Protein AF-T1HRH1-F1 (afdb_monomer)

Structure (mmCIF, N/CA/C/O backbone):
data_AF-T1HRH1-F1
#
_entry.id   AF-T1HRH1-F1
#
loop_
_atom_site.group_PDB
_atom_site.id
_atom_site.type_symbol
_atom_site.label_atom_id
_atom_site.label_alt_id
_atom_site.label_comp_id
_atom_site.label_asym_id
_atom_site.label_entity_id
_atom_site.label_seq_id
_atom_site.pdbx_PDB_ins_code
_atom_site.Cartn_x
_atom_site.Cartn_y
_atom_site.Cartn_z
_atom_site.occupancy
_atom_site.B_iso_or_equiv
_atom_site.auth_seq_id
_atom_site.auth_comp_id
_atom_site.auth_asym_id
_atom_site.auth_atom_id
_atom_site.pdbx_PDB_model_num
ATOM 1 N N . MET A 1 1 ? -170.275 -53.425 79.803 1.00 48.69 1 MET A N 1
ATOM 2 C CA . MET A 1 1 ? -169.539 -54.431 80.616 1.00 48.69 1 MET A CA 1
ATOM 3 C C . MET A 1 1 ? -168.224 -54.904 79.979 1.00 48.69 1 MET A C 1
ATOM 5 O O . MET A 1 1 ? -167.275 -55.126 80.720 1.00 48.69 1 MET A O 1
ATOM 9 N N . GLN A 1 2 ? -168.136 -55.050 78.647 1.00 59.31 2 GLN A N 1
ATOM 10 C CA . GLN A 1 2 ? -166.996 -55.682 77.948 1.00 59.31 2 GLN A CA 1
ATOM 11 C C . GLN A 1 2 ? -165.601 -55.059 78.204 1.00 59.31 2 GLN A C 1
ATOM 13 O O . GLN A 1 2 ? -164.600 -55.770 78.143 1.00 59.31 2 GLN A O 1
ATOM 18 N N . GLU A 1 3 ? -165.496 -53.771 78.540 1.00 58.78 3 GLU A N 1
ATOM 19 C CA . GLU A 1 3 ? -164.193 -53.090 78.673 1.00 58.78 3 GLU A CA 1
ATOM 20 C C . GLU A 1 3 ? -163.366 -53.518 79.899 1.00 58.78 3 GLU A C 1
ATOM 22 O O . GLU A 1 3 ? -162.144 -53.621 79.803 1.00 58.78 3 GLU A O 1
ATOM 27 N N . ARG A 1 4 ? -163.995 -53.867 81.035 1.00 61.12 4 ARG A N 1
ATOM 28 C CA . ARG A 1 4 ? -163.252 -54.327 82.231 1.00 61.12 4 ARG A CA 1
ATOM 29 C C . ARG A 1 4 ? -162.549 -55.676 82.027 1.00 61.12 4 ARG A C 1
ATOM 31 O O . ARG A 1 4 ? -161.557 -55.939 82.706 1.00 61.12 4 ARG A O 1
ATOM 38 N N . VAL A 1 5 ? -163.030 -56.509 81.100 1.00 66.44 5 VAL A N 1
ATOM 39 C CA . VAL A 1 5 ? -162.347 -57.752 80.698 1.00 66.44 5 VAL A CA 1
ATOM 40 C C . VAL A 1 5 ? -161.164 -57.416 79.783 1.00 66.44 5 VAL A C 1
ATOM 42 O O . VAL A 1 5 ? -160.040 -57.816 80.087 1.00 66.44 5 VAL A O 1
ATOM 45 N N . LYS A 1 6 ? -161.381 -56.557 78.771 1.00 68.00 6 LYS A N 1
ATOM 46 C CA . LYS A 1 6 ? -160.319 -56.013 77.899 1.00 68.00 6 LYS A CA 1
ATOM 47 C C . LYS A 1 6 ? -159.141 -55.428 78.691 1.00 68.00 6 LYS A C 1
ATOM 49 O O . LYS A 1 6 ? -157.998 -55.725 78.361 1.00 68.00 6 LYS A O 1
ATOM 54 N N . CYS A 1 7 ? -159.377 -54.656 79.756 1.00 68.44 7 CYS A N 1
ATOM 55 C CA . CYS A 1 7 ? -158.289 -54.082 80.562 1.00 68.44 7 CYS A CA 1
ATOM 56 C C . CYS A 1 7 ? -157.413 -55.129 81.272 1.00 68.44 7 CYS A C 1
ATOM 58 O O . CYS A 1 7 ? -156.197 -54.953 81.331 1.00 68.44 7 CYS A O 1
ATOM 60 N N . LYS A 1 8 ? -157.984 -56.225 81.797 1.00 73.12 8 LYS A N 1
ATOM 61 C CA . LYS A 1 8 ? -157.181 -57.288 82.436 1.00 73.12 8 LYS A CA 1
ATOM 62 C C . LYS A 1 8 ? -156.355 -58.066 81.411 1.00 73.12 8 LYS A C 1
ATOM 64 O O . LYS A 1 8 ? -155.207 -58.408 81.681 1.00 73.12 8 LYS A O 1
ATOM 69 N N . GLU A 1 9 ? -156.918 -58.299 80.232 1.00 73.88 9 GLU A N 1
ATOM 70 C CA . GLU A 1 9 ? -156.265 -59.036 79.152 1.00 73.88 9 GLU A CA 1
ATOM 71 C C . GLU A 1 9 ? -155.149 -58.217 78.479 1.00 73.88 9 GLU A C 1
ATOM 73 O O . GLU A 1 9 ? -154.041 -58.720 78.289 1.00 73.88 9 GLU A O 1
ATOM 78 N N . LEU A 1 10 ? -155.382 -56.920 78.241 1.00 73.81 10 LEU A N 1
ATOM 79 C CA . LEU A 1 10 ? -154.352 -55.973 77.798 1.00 73.81 10 LEU A CA 1
ATOM 80 C C . LEU A 1 10 ? -153.246 -55.795 78.847 1.00 73.81 10 LEU A C 1
ATOM 82 O O . LEU A 1 10 ? -152.074 -55.775 78.486 1.00 73.81 10 LEU A O 1
ATOM 86 N N . SER A 1 11 ? -153.579 -55.736 80.143 1.00 76.12 11 SER A N 1
ATOM 87 C CA . SER A 1 11 ? -152.571 -55.664 81.214 1.00 76.12 11 SER A CA 1
ATOM 88 C C . SER A 1 11 ? -151.694 -56.922 81.278 1.00 76.12 11 SER A C 1
ATOM 90 O O . SER A 1 11 ? -150.499 -56.819 81.560 1.00 76.12 11 SER A O 1
ATOM 92 N N . LYS A 1 12 ? -152.248 -58.103 80.964 1.00 79.44 12 LYS A N 1
ATOM 93 C CA . LYS A 1 12 ? -151.465 -59.341 80.856 1.00 79.44 12 LYS A CA 1
ATOM 94 C C . LYS A 1 12 ? -150.541 -59.308 79.633 1.00 79.44 12 LYS A C 1
ATOM 96 O O . LYS A 1 12 ? -149.341 -59.494 79.805 1.00 79.44 12 LYS A O 1
ATOM 101 N N . LYS A 1 13 ? -151.059 -58.966 78.444 1.00 76.44 13 LYS A N 1
ATOM 102 C CA . LYS A 1 13 ? -150.250 -58.837 77.214 1.00 76.44 13 LYS A CA 1
ATOM 103 C C . LYS A 1 13 ? -149.144 -57.784 77.333 1.00 76.44 13 LYS A C 1
ATOM 105 O O . LYS A 1 13 ? -148.028 -58.041 76.905 1.00 76.44 13 LYS A O 1
ATOM 110 N N . LEU A 1 14 ? -149.409 -56.642 77.971 1.00 79.38 14 LEU A N 1
ATOM 111 C CA . LEU A 1 14 ? -148.402 -55.598 78.198 1.00 79.38 14 LEU A CA 1
ATOM 112 C C . LEU A 1 14 ? -147.259 -56.082 79.110 1.00 79.38 14 LEU A C 1
ATOM 114 O O . LEU A 1 14 ? -146.105 -55.733 78.883 1.00 79.38 14 LEU A O 1
ATOM 118 N N . LYS A 1 15 ? -147.559 -56.923 80.111 1.00 80.00 15 LYS A N 1
ATOM 119 C CA . LYS A 1 15 ? -146.538 -57.568 80.955 1.00 80.00 15 LYS A CA 1
ATOM 120 C C . LYS A 1 15 ? -145.787 -58.693 80.235 1.00 80.00 15 LYS A C 1
ATOM 122 O O . LYS A 1 15 ? -144.630 -58.923 80.562 1.00 80.00 15 LYS A O 1
ATOM 127 N N . GLU A 1 16 ? -146.422 -59.382 79.289 1.00 80.12 16 GLU A N 1
ATOM 128 C CA . GLU A 1 16 ? -145.782 -60.390 78.428 1.00 80.12 16 GLU A CA 1
ATOM 129 C C . GLU A 1 16 ? -144.753 -59.720 77.498 1.00 80.12 16 GLU A C 1
ATOM 131 O O . GLU A 1 16 ? -143.562 -60.000 77.602 1.00 80.12 16 GLU A O 1
ATOM 136 N N . VAL A 1 17 ? -145.196 -58.730 76.710 1.00 78.38 17 VAL A N 1
ATOM 137 C CA . VAL A 1 17 ? -144.353 -57.945 75.786 1.00 78.38 17 VAL A CA 1
ATOM 138 C C . VAL A 1 17 ? -143.244 -57.195 76.529 1.00 78.38 17 VAL A C 1
ATOM 140 O O . VAL A 1 17 ? -142.130 -57.093 76.026 1.00 78.38 17 VAL A O 1
ATOM 143 N N . GLY A 1 18 ? -143.510 -56.709 77.748 1.00 77.56 18 GLY A N 1
ATOM 144 C CA . GLY A 1 18 ? -142.479 -56.124 78.608 1.00 77.56 18 GLY A CA 1
ATOM 145 C C . GLY A 1 18 ? -141.344 -57.105 78.919 1.00 77.56 18 GLY A C 1
ATOM 146 O O . GLY A 1 18 ? -140.182 -56.761 78.735 1.00 77.56 18 GLY A O 1
ATOM 147 N N . ARG A 1 19 ? -141.663 -58.350 79.304 1.00 82.31 19 ARG A N 1
ATOM 148 C CA . ARG A 1 19 ? -140.644 -59.382 79.579 1.00 82.31 19 ARG A CA 1
ATOM 149 C C . ARG A 1 19 ? -139.897 -59.832 78.323 1.00 82.31 19 ARG A C 1
ATOM 151 O O . ARG A 1 19 ? -138.698 -60.073 78.400 1.00 82.31 19 ARG A O 1
ATOM 158 N N . GLU A 1 20 ? -140.580 -59.946 77.186 1.00 82.06 20 GLU A N 1
ATOM 159 C CA . GLU A 1 20 ? -139.944 -60.296 75.907 1.00 82.06 20 GLU A CA 1
ATOM 160 C C . GLU A 1 20 ? -138.972 -59.205 75.445 1.00 82.06 20 GLU A C 1
ATOM 162 O O . GLU A 1 20 ? -137.838 -59.512 75.079 1.00 82.06 20 GLU A O 1
ATOM 167 N N . ARG A 1 21 ? -139.374 -57.929 75.542 1.00 82.69 21 ARG A N 1
ATOM 168 C CA . ARG A 1 21 ? -138.501 -56.776 75.285 1.00 82.69 21 ARG A CA 1
ATOM 169 C C . ARG A 1 21 ? -137.280 -56.786 76.202 1.00 82.69 21 ARG A C 1
ATOM 171 O O . ARG A 1 21 ? -136.170 -56.600 75.719 1.00 82.69 21 ARG A O 1
ATOM 178 N N . ASP A 1 22 ? -137.474 -57.011 77.498 1.00 83.75 22 ASP A N 1
ATOM 179 C CA . ASP A 1 22 ? -136.382 -56.956 78.474 1.00 83.75 22 ASP A CA 1
ATOM 180 C C . ASP A 1 22 ? -135.403 -58.137 78.298 1.00 83.75 22 ASP A C 1
ATOM 182 O O . ASP A 1 22 ? -134.194 -57.949 78.419 1.00 83.75 22 ASP A O 1
ATOM 186 N N . MET A 1 23 ? -135.879 -59.330 77.906 1.00 84.38 23 MET A N 1
ATOM 187 C CA . MET A 1 23 ? -134.992 -60.428 77.481 1.00 84.38 23 MET A CA 1
ATOM 188 C C . MET A 1 23 ? -134.229 -60.103 76.193 1.00 84.38 23 MET A C 1
ATOM 190 O O . MET A 1 23 ? -133.026 -60.349 76.127 1.00 84.38 23 MET A O 1
ATOM 194 N N . LEU A 1 24 ? -134.899 -59.552 75.174 1.00 84.19 24 LEU A N 1
ATOM 195 C CA . LEU A 1 24 ? -134.246 -59.161 73.920 1.00 84.19 24 LEU A CA 1
ATOM 196 C C . LEU A 1 24 ? -133.177 -58.089 74.150 1.00 84.19 24 LEU A C 1
ATOM 198 O O . LEU A 1 24 ? -132.100 -58.195 73.571 1.00 84.19 24 LEU A O 1
ATOM 202 N N . GLN A 1 25 ? -133.438 -57.123 75.034 1.00 85.50 25 GLN A N 1
ATOM 203 C CA . GLN A 1 25 ? -132.475 -56.101 75.440 1.00 85.50 25 GLN A CA 1
ATOM 204 C C . GLN A 1 25 ? -131.221 -56.736 76.059 1.00 85.50 25 GLN A C 1
ATOM 206 O O . GLN A 1 25 ? -130.120 -56.487 75.580 1.00 85.50 25 GLN A O 1
ATOM 211 N N . VAL A 1 26 ? -131.377 -57.643 77.033 1.00 87.31 26 VAL A N 1
ATOM 212 C CA . VAL A 1 26 ? -130.245 -58.350 77.668 1.00 87.31 26 VAL A CA 1
ATOM 213 C C . VAL A 1 26 ? -129.444 -59.192 76.664 1.00 87.31 26 VAL A C 1
ATOM 215 O O . VAL A 1 26 ? -128.215 -59.222 76.731 1.00 87.31 26 VAL A O 1
ATOM 218 N N . VAL A 1 27 ? -130.109 -59.856 75.712 1.00 86.06 27 VAL A N 1
ATOM 219 C CA . VAL A 1 27 ? -129.430 -60.618 74.646 1.00 86.06 27 VAL A CA 1
ATOM 220 C C . VAL A 1 27 ? -128.655 -59.688 73.707 1.00 86.06 27 VAL A C 1
ATOM 222 O O . VAL A 1 27 ? -127.507 -59.986 73.372 1.00 86.06 27 VAL A O 1
ATOM 225 N N . MET A 1 28 ? -129.239 -58.549 73.321 1.00 83.50 28 MET A N 1
ATOM 226 C CA . MET A 1 28 ? -128.564 -57.530 72.513 1.00 83.50 28 MET A CA 1
ATOM 227 C C . MET A 1 28 ? -127.341 -56.959 73.231 1.00 83.50 28 MET A C 1
ATOM 229 O O . MET A 1 28 ? -126.260 -56.936 72.646 1.00 83.50 28 MET A O 1
ATOM 233 N N . ASP A 1 29 ? -127.484 -56.558 74.494 1.00 84.56 29 ASP A N 1
ATOM 234 C CA . ASP A 1 29 ? -126.410 -55.945 75.278 1.00 84.56 29 ASP A CA 1
ATOM 235 C C . ASP A 1 29 ? -125.241 -56.923 75.475 1.00 84.56 29 ASP A C 1
ATOM 237 O O . ASP A 1 29 ? -124.082 -56.565 75.253 1.00 84.56 29 ASP A O 1
ATOM 241 N N . HIS A 1 30 ? -125.529 -58.200 75.760 1.00 87.38 30 HIS A N 1
ATOM 242 C CA . HIS A 1 30 ? -124.502 -59.244 75.828 1.00 87.38 30 HIS A CA 1
ATOM 243 C C . HIS A 1 30 ? -123.780 -59.451 74.483 1.00 87.38 30 HIS A C 1
ATOM 245 O O . HIS A 1 30 ? -122.563 -59.653 74.442 1.00 87.38 30 HIS A O 1
ATOM 251 N N . GLN A 1 31 ? -124.504 -59.376 73.362 1.00 87.06 31 GLN A N 1
ATOM 252 C CA . GLN A 1 31 ? -123.924 -59.555 72.032 1.00 87.06 31 GLN A CA 1
ATOM 253 C C . GLN A 1 31 ? -123.108 -58.334 71.570 1.00 87.06 31 GLN A C 1
ATOM 255 O O . GLN A 1 31 ? -122.061 -58.512 70.945 1.00 87.06 31 GLN A O 1
ATOM 260 N N . VAL A 1 32 ? -123.517 -57.116 71.943 1.00 86.50 32 VAL A N 1
ATOM 261 C CA . VAL A 1 32 ? -122.733 -55.880 71.772 1.00 86.50 32 VAL A CA 1
ATOM 262 C C . VAL A 1 32 ? -121.446 -55.945 72.595 1.00 86.50 32 VAL A C 1
ATOM 264 O O . VAL A 1 32 ? -120.366 -55.688 72.063 1.00 86.50 32 VAL A O 1
ATOM 267 N N . GLN A 1 33 ? -121.521 -56.368 73.859 1.00 85.50 33 GLN A N 1
ATOM 268 C CA . GLN A 1 33 ? -120.354 -56.465 74.738 1.00 85.50 33 GLN A CA 1
ATOM 269 C C . GLN A 1 33 ? -119.322 -57.487 74.225 1.00 85.50 33 GLN A C 1
ATOM 271 O O . GLN A 1 33 ? -118.127 -57.196 74.180 1.00 85.50 33 GLN A O 1
ATOM 276 N N . LYS A 1 34 ? -119.783 -58.632 73.704 1.00 86.94 34 LYS A N 1
ATOM 277 C CA . LYS A 1 34 ? -118.929 -59.651 73.068 1.00 86.94 34 LYS A CA 1
ATOM 278 C C . LYS A 1 34 ? -118.276 -59.188 71.756 1.00 86.94 34 LYS A C 1
ATOM 280 O O . LYS A 1 34 ? -117.229 -59.711 71.370 1.00 86.94 34 LYS A O 1
ATOM 285 N N . LEU A 1 35 ? -118.885 -58.237 71.043 1.00 84.69 35 LEU A N 1
ATOM 286 C CA . LEU A 1 35 ? -118.268 -57.597 69.877 1.00 84.69 35 LEU A CA 1
ATOM 287 C C . LEU A 1 35 ? -117.239 -56.543 70.299 1.00 84.69 35 LEU A C 1
ATOM 289 O O . LEU A 1 35 ? -116.154 -56.521 69.725 1.00 84.69 35 LEU A O 1
ATOM 293 N N . LEU A 1 36 ? -117.527 -55.746 71.333 1.00 83.81 36 LEU A N 1
ATOM 294 C CA . LEU A 1 36 ? -116.582 -54.775 71.897 1.00 83.81 36 LEU A CA 1
ATOM 295 C C . LEU A 1 36 ? -115.295 -55.445 72.399 1.00 83.81 36 LEU A C 1
ATOM 297 O O . LEU A 1 36 ? -114.212 -54.973 72.073 1.00 83.81 36 LEU A O 1
ATOM 301 N N . GLU A 1 37 ? -115.382 -56.578 73.103 1.00 83.94 37 GLU A N 1
ATOM 302 C CA . GLU A 1 37 ? -114.194 -57.345 73.521 1.00 83.94 37 GLU A CA 1
ATOM 303 C C . GLU A 1 37 ? -113.361 -57.845 72.330 1.00 83.94 37 GLU A C 1
ATOM 305 O O . GLU A 1 37 ? -112.132 -57.780 72.359 1.00 83.94 37 GLU A O 1
ATOM 310 N N . LYS A 1 38 ? -114.010 -58.293 71.246 1.00 83.69 38 LYS A N 1
ATOM 311 C CA . LYS A 1 38 ? -113.314 -58.719 70.019 1.00 83.69 38 LYS A CA 1
ATOM 312 C C . LYS A 1 38 ? -112.663 -57.565 69.261 1.00 83.69 38 LYS A C 1
ATOM 314 O O . LYS A 1 38 ? -111.625 -57.784 68.642 1.00 83.69 38 LYS A O 1
ATOM 319 N N . VAL A 1 39 ? -113.264 -56.375 69.278 1.00 83.50 39 VAL A N 1
ATOM 320 C CA . VAL A 1 39 ? -112.659 -55.164 68.706 1.00 83.50 39 VAL A CA 1
ATOM 321 C C . VAL A 1 39 ? -111.435 -54.778 69.532 1.00 83.50 39 VAL A C 1
ATOM 323 O O . VAL A 1 39 ? -110.345 -54.734 68.972 1.00 83.50 39 VAL A O 1
ATOM 326 N N . LYS A 1 40 ? -111.566 -54.683 70.861 1.00 83.69 40 LYS A N 1
ATOM 327 C CA . LYS A 1 40 ? -110.450 -54.373 71.771 1.00 83.69 40 LYS A CA 1
ATOM 328 C C . LYS A 1 40 ? -109.275 -55.345 71.647 1.00 83.69 40 LYS A C 1
ATOM 330 O O . LYS A 1 40 ? -108.124 -54.927 71.635 1.00 83.69 40 LYS A O 1
ATOM 335 N N . GLY A 1 41 ? -109.556 -56.644 71.518 1.00 80.12 41 GLY A N 1
ATOM 336 C CA . GLY A 1 41 ? -108.522 -57.659 71.301 1.00 80.12 41 GLY A CA 1
ATOM 337 C C . GLY A 1 41 ? -107.784 -57.512 69.964 1.00 80.12 41 GLY A C 1
ATOM 338 O O . GLY A 1 41 ? -106.604 -57.835 69.886 1.00 80.12 41 GLY A O 1
ATOM 339 N N . LYS A 1 42 ? -108.448 -56.998 68.919 1.00 79.44 42 LYS A N 1
ATOM 340 C CA . LYS A 1 42 ? -107.811 -56.703 67.626 1.00 79.44 42 LYS A CA 1
ATOM 341 C C . LYS A 1 42 ? -107.090 -55.358 67.601 1.00 79.44 42 LYS A C 1
ATOM 343 O O . LYS A 1 42 ? -106.073 -55.254 66.928 1.00 79.44 42 LYS A O 1
ATOM 348 N N . GLU A 1 43 ? -107.589 -54.357 68.321 1.00 77.81 43 GLU A N 1
ATOM 349 C CA . GLU A 1 43 ? -106.903 -53.072 68.505 1.00 77.81 43 GLU A CA 1
ATOM 350 C C . GLU A 1 43 ? -105.552 -53.287 69.198 1.00 77.81 43 GLU A C 1
ATOM 352 O O . GLU A 1 43 ? -104.535 -52.856 68.662 1.00 77.81 43 GLU A O 1
ATOM 357 N N . LEU A 1 44 ? -105.519 -54.081 70.277 1.00 78.62 44 LEU A N 1
ATOM 358 C CA . LEU A 1 44 ? -104.277 -54.448 70.969 1.00 78.62 44 LEU A CA 1
ATOM 359 C C . LEU A 1 44 ? -103.273 -55.179 70.062 1.00 78.62 44 LEU A C 1
ATOM 361 O O . LEU A 1 44 ? -102.093 -54.850 70.091 1.00 78.62 44 LEU A O 1
ATOM 365 N N . GLN A 1 45 ? -103.718 -56.114 69.212 1.00 74.62 45 GLN A N 1
ATOM 366 C CA . GLN A 1 45 ? -102.819 -56.760 68.241 1.00 74.62 45 GLN A CA 1
ATOM 367 C C . GLN A 1 45 ? -102.283 -55.779 67.186 1.00 74.62 45 GLN A C 1
ATOM 369 O O . GLN A 1 45 ? -101.147 -55.913 66.747 1.00 74.62 45 GLN A O 1
ATOM 374 N N . ILE A 1 46 ? -103.072 -54.784 66.768 1.00 70.75 46 ILE A N 1
ATOM 375 C CA . ILE A 1 46 ? -102.614 -53.754 65.822 1.00 70.75 46 ILE A CA 1
ATOM 376 C C . ILE A 1 46 ? -101.616 -52.793 66.488 1.00 70.75 46 ILE A C 1
ATOM 378 O O . ILE A 1 46 ? -100.704 -52.321 65.815 1.00 70.75 46 ILE A O 1
ATOM 382 N N . GLU A 1 47 ? -101.760 -52.504 67.782 1.00 67.50 47 GLU A N 1
ATOM 383 C CA . GLU A 1 47 ? -100.761 -51.744 68.545 1.00 67.50 47 GLU A CA 1
ATOM 384 C C . GLU A 1 47 ? -99.468 -52.545 68.763 1.00 67.50 47 GLU A C 1
ATOM 386 O O . GLU A 1 47 ? -98.389 -51.976 68.630 1.00 67.50 47 GLU A O 1
ATOM 391 N N . GLU A 1 48 ? -99.557 -53.861 68.981 1.00 64.88 48 GLU A N 1
ATOM 392 C CA . GLU A 1 48 ? -98.397 -54.761 69.069 1.00 64.88 48 GLU A CA 1
ATOM 393 C C . GLU A 1 48 ? -97.606 -54.789 67.743 1.00 64.88 48 GLU A C 1
ATOM 395 O O . GLU A 1 48 ? -96.417 -54.477 67.733 1.00 64.88 48 GLU A O 1
ATOM 400 N N . TYR A 1 49 ? -98.271 -55.005 66.598 1.00 58.75 49 TYR A N 1
ATOM 401 C CA . TYR A 1 49 ? -97.608 -54.973 65.280 1.00 58.75 49 TYR A CA 1
ATOM 402 C C . TYR A 1 49 ? -97.049 -53.597 64.880 1.00 58.75 49 TYR A C 1
ATOM 404 O O . TYR A 1 49 ? -96.110 -53.534 64.091 1.00 58.75 49 TYR A O 1
ATOM 412 N N . LYS A 1 50 ? -97.593 -52.492 65.407 1.00 59.16 50 LYS A N 1
ATOM 413 C CA . LYS A 1 50 ? -97.032 -51.147 65.185 1.00 59.16 50 LYS A CA 1
ATOM 414 C C . LYS A 1 50 ? -95.804 -50.855 66.046 1.00 59.16 50 LYS A C 1
ATOM 416 O O . LYS A 1 50 ? -95.020 -49.988 65.670 1.00 59.16 50 LYS A O 1
ATOM 421 N N . GLY A 1 51 ? -95.634 -51.553 67.170 1.00 56.22 51 GLY A N 1
ATOM 422 C CA . GLY A 1 51 ? -94.430 -51.456 67.997 1.00 56.22 51 GLY A CA 1
ATOM 423 C C . GLY A 1 51 ? -93.192 -52.002 67.281 1.00 56.22 51 GLY A C 1
ATOM 424 O O . GLY A 1 51 ? -92.140 -51.363 67.307 1.00 56.22 51 GLY A O 1
ATOM 425 N N . ASP A 1 52 ? -93.341 -53.125 66.575 1.00 49.78 52 ASP A N 1
ATOM 426 C CA . ASP A 1 52 ? -92.237 -53.805 65.881 1.00 49.78 52 ASP A CA 1
ATOM 427 C C . ASP A 1 52 ? -91.752 -53.078 64.605 1.00 49.78 52 ASP A C 1
ATOM 429 O O . ASP A 1 52 ? -90.623 -53.297 64.175 1.00 49.78 52 ASP A O 1
ATOM 433 N N . GLU A 1 53 ? -92.542 -52.166 64.020 1.00 51.03 53 GLU A N 1
ATOM 434 C CA . GLU A 1 53 ? -92.102 -51.284 62.914 1.00 51.03 53 GLU A CA 1
ATOM 435 C C . GLU A 1 53 ? -91.370 -50.009 63.393 1.00 51.03 53 GLU A C 1
ATOM 437 O O . GLU A 1 53 ? -90.929 -49.207 62.569 1.00 51.03 53 GLU A O 1
ATOM 442 N N . GLN A 1 54 ? -91.248 -49.779 64.708 1.00 49.81 54 GLN A N 1
ATOM 443 C CA . GLN A 1 54 ? -90.747 -48.512 65.271 1.00 49.81 54 GLN A CA 1
ATOM 444 C C . GLN A 1 54 ? -89.442 -48.628 66.076 1.00 49.81 54 GLN A C 1
ATOM 446 O O . GLN A 1 54 ? -88.995 -47.640 66.665 1.00 49.81 54 GLN A O 1
ATOM 451 N N . GLN A 1 55 ? -88.774 -49.784 66.038 1.00 50.25 55 GLN A N 1
ATOM 452 C CA . GLN A 1 55 ? -87.350 -49.880 66.367 1.00 50.25 55 GLN A CA 1
ATOM 453 C C . GLN A 1 55 ? -86.521 -49.992 65.079 1.00 50.25 55 GLN A C 1
ATOM 455 O O . GLN A 1 55 ? -86.576 -51.040 64.435 1.00 50.25 55 GLN A O 1
ATOM 460 N N . PRO A 1 56 ? -85.715 -48.976 64.705 1.00 50.31 56 PRO A N 1
ATOM 461 C CA . PRO A 1 56 ? -84.671 -49.198 63.717 1.00 50.31 56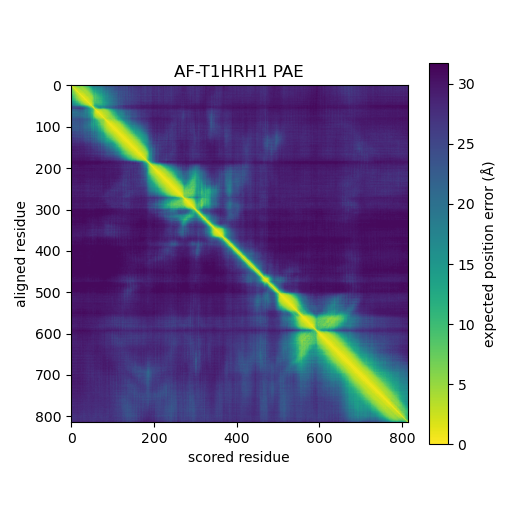 PRO A CA 1
ATOM 462 C C . PRO A 1 56 ? -83.695 -50.209 64.315 1.00 50.31 56 PRO A C 1
ATOM 464 O O . PRO A 1 56 ? -83.238 -50.049 65.450 1.00 50.31 56 PRO A O 1
ATOM 467 N N . SER A 1 57 ? -83.372 -51.262 63.573 1.00 59.09 57 SER A N 1
ATOM 468 C CA . SER A 1 57 ? -82.343 -52.191 64.022 1.00 59.09 57 SER A CA 1
ATOM 469 C C . SER A 1 57 ? -80.999 -51.457 64.104 1.00 59.09 57 SER A C 1
ATOM 471 O O . SER A 1 57 ? -80.723 -50.566 63.296 1.00 59.09 57 SER A O 1
ATOM 473 N N . ASP A 1 58 ? -80.104 -51.863 65.014 1.00 61.88 58 ASP A N 1
ATOM 474 C CA . ASP A 1 58 ? -78.749 -51.278 65.111 1.00 61.88 58 ASP A CA 1
ATOM 475 C C . ASP A 1 58 ? -77.996 -51.303 63.763 1.00 61.88 58 ASP A C 1
ATOM 477 O O . ASP A 1 58 ? -77.077 -50.520 63.523 1.00 61.88 58 ASP A O 1
ATOM 481 N N . LYS A 1 59 ? -78.405 -52.197 62.853 1.00 66.00 59 LYS A N 1
ATOM 482 C CA . LYS A 1 59 ? -77.888 -52.304 61.488 1.00 66.00 59 LYS A CA 1
ATOM 483 C C . LYS A 1 59 ? -78.334 -51.151 60.593 1.00 66.00 59 LYS A C 1
ATOM 485 O O . LYS A 1 59 ? -77.520 -50.704 59.801 1.00 66.00 59 LYS A O 1
ATOM 490 N N . GLU A 1 60 ? -79.564 -50.656 60.705 1.00 71.62 60 GLU A N 1
ATOM 491 C CA . GLU A 1 60 ? -80.060 -49.533 59.892 1.00 71.62 60 GLU A CA 1
ATOM 492 C C . GLU A 1 60 ? -79.427 -48.212 60.323 1.00 71.62 60 GLU A C 1
ATOM 494 O O . GLU A 1 60 ? -78.935 -47.472 59.476 1.00 71.62 60 GLU A O 1
ATOM 499 N N . VAL A 1 61 ? -79.303 -47.974 61.635 1.00 76.00 61 VAL A N 1
ATOM 500 C CA . VAL A 1 61 ? -78.544 -46.824 62.161 1.00 76.00 61 VAL A CA 1
ATOM 501 C C . VAL A 1 61 ? -77.082 -46.894 61.705 1.00 76.00 61 VAL A C 1
ATOM 503 O O . VAL A 1 61 ? -76.507 -45.890 61.282 1.00 76.00 61 VAL A O 1
ATOM 506 N N . ARG A 1 62 ? -76.481 -48.093 61.718 1.00 79.31 62 ARG A N 1
ATOM 507 C CA . ARG A 1 62 ? -75.112 -48.296 61.235 1.00 79.31 62 ARG A CA 1
ATOM 508 C C . ARG A 1 62 ? -74.976 -48.155 59.716 1.00 79.31 62 ARG A C 1
ATOM 510 O O . ARG A 1 62 ? -73.928 -47.704 59.265 1.00 79.31 62 ARG A O 1
ATOM 517 N N . ILE A 1 63 ? -75.995 -48.518 58.937 1.00 80.75 63 ILE A N 1
ATOM 518 C CA . ILE A 1 63 ? -76.031 -48.303 57.484 1.00 80.75 63 ILE A CA 1
ATOM 519 C C . ILE A 1 63 ? -76.124 -46.807 57.190 1.00 80.75 63 ILE A C 1
ATOM 521 O O . ILE A 1 63 ? -75.270 -46.317 56.464 1.00 80.75 63 ILE A O 1
ATOM 525 N N . GLU A 1 64 ? -77.036 -46.057 57.818 1.00 81.00 64 GLU A N 1
ATOM 526 C CA . GLU A 1 64 ? -77.092 -44.596 57.654 1.00 81.00 64 GLU A CA 1
ATOM 527 C C . GLU A 1 64 ? -75.770 -43.910 58.029 1.00 81.00 64 GLU A C 1
ATOM 529 O O . GLU A 1 64 ? -75.350 -42.951 57.379 1.00 81.00 64 GLU A O 1
ATOM 534 N N . GLU A 1 65 ? -75.112 -44.361 59.100 1.00 82.12 65 GLU A N 1
ATOM 535 C CA . GLU A 1 65 ? -73.828 -43.805 59.527 1.00 82.12 65 GLU A CA 1
ATOM 536 C C . GLU A 1 65 ? -72.705 -44.132 58.529 1.00 82.12 65 GLU A C 1
ATOM 538 O O . GLU A 1 65 ? -71.910 -43.254 58.191 1.00 82.12 65 GLU A O 1
ATOM 543 N N . LEU A 1 66 ? -72.667 -45.359 57.998 1.00 83.00 66 LEU A N 1
ATOM 544 C CA . LEU A 1 66 ? -71.730 -45.748 56.941 1.00 83.00 66 LEU A CA 1
ATOM 545 C C . LEU A 1 66 ? -72.019 -45.025 55.618 1.00 83.00 66 LEU A C 1
ATOM 547 O O . LEU A 1 66 ? -71.080 -44.622 54.943 1.00 83.00 66 LEU A O 1
ATOM 551 N N . GLU A 1 67 ? -73.281 -44.793 55.259 1.00 84.19 67 GLU A N 1
ATOM 552 C CA . GLU A 1 67 ? -73.667 -44.013 54.079 1.00 84.19 67 GLU A CA 1
ATOM 553 C C . GLU A 1 67 ? -73.262 -42.542 54.220 1.00 84.19 67 GLU A C 1
ATOM 555 O O . GLU A 1 67 ? -72.710 -41.969 53.279 1.00 84.19 67 GLU A O 1
ATOM 560 N N . LYS A 1 68 ? -73.432 -41.944 55.408 1.00 86.19 68 LYS A N 1
ATOM 561 C CA . LYS A 1 68 ? -72.923 -40.596 55.726 1.00 86.19 68 LYS A CA 1
ATOM 562 C C . LYS A 1 68 ? -71.393 -40.537 55.656 1.00 86.19 68 LYS A C 1
ATOM 564 O O . LYS A 1 68 ? -70.855 -39.592 55.080 1.00 86.19 68 LYS A O 1
ATOM 569 N N . GLN A 1 69 ? -70.685 -41.546 56.171 1.00 84.56 69 GLN A N 1
ATOM 570 C CA . GLN A 1 69 ? -69.220 -41.635 56.070 1.00 84.56 69 GLN A CA 1
ATOM 571 C C . GLN A 1 69 ? -68.752 -41.811 54.620 1.00 84.56 69 GLN A C 1
ATOM 573 O O . GLN A 1 69 ? -67.844 -41.107 54.189 1.00 84.56 69 GLN A O 1
ATOM 578 N N . VAL A 1 70 ? -69.396 -42.681 53.836 1.00 84.88 70 VAL A N 1
ATOM 579 C CA . VAL A 1 70 ? -69.092 -42.873 52.410 1.00 84.88 70 VAL A CA 1
ATOM 580 C C . VAL A 1 70 ? -69.375 -41.599 51.617 1.00 84.88 70 VAL A C 1
ATOM 582 O O . VAL A 1 70 ? -68.547 -41.222 50.797 1.00 84.88 70 VAL A O 1
ATOM 585 N N . ALA A 1 71 ? -70.482 -40.896 51.875 1.00 84.81 71 ALA A N 1
ATOM 586 C CA . ALA A 1 71 ? -70.780 -39.613 51.236 1.00 84.81 71 ALA A CA 1
ATOM 587 C C . ALA A 1 71 ? -69.747 -38.528 51.593 1.00 84.81 71 ALA A C 1
ATOM 589 O O . ALA A 1 71 ? -69.309 -37.794 50.708 1.00 84.81 71 ALA A O 1
ATOM 590 N N . SER A 1 72 ? -69.314 -38.466 52.859 1.00 86.50 72 SER A N 1
ATOM 591 C CA . SER A 1 72 ? -68.252 -37.559 53.315 1.00 86.50 72 SER A CA 1
ATOM 592 C C . SER A 1 72 ? -66.920 -37.857 52.625 1.00 86.50 72 SER A C 1
ATOM 594 O O . SER A 1 72 ? -66.323 -36.957 52.042 1.00 86.50 72 SER A O 1
ATOM 596 N N . LEU A 1 73 ? -66.488 -39.122 52.619 1.00 83.56 73 LEU A N 1
ATOM 597 C CA . LEU A 1 73 ? -65.254 -39.554 51.956 1.00 83.56 73 LEU A CA 1
ATOM 598 C C . LEU A 1 73 ? -65.307 -39.325 50.442 1.00 83.56 73 LEU A C 1
ATOM 600 O O . LEU A 1 73 ? -64.294 -38.986 49.843 1.00 83.56 73 LEU A O 1
ATOM 604 N N . LYS A 1 74 ? -66.480 -39.461 49.810 1.00 85.44 74 LYS A N 1
ATOM 605 C CA . LYS A 1 74 ? -66.646 -39.163 48.382 1.00 85.44 74 LYS A CA 1
ATOM 606 C C . LYS A 1 74 ? -66.442 -37.679 48.087 1.00 85.44 74 LYS A C 1
ATOM 608 O O . LYS A 1 74 ? -65.688 -37.353 47.182 1.00 85.44 74 LYS A O 1
ATOM 613 N N . LEU A 1 75 ? -67.050 -36.797 48.885 1.00 83.06 75 LEU A N 1
ATOM 614 C CA . LEU A 1 75 ? -66.848 -35.348 48.778 1.00 83.06 75 LEU A CA 1
ATOM 615 C C . LEU A 1 75 ? -65.389 -34.948 49.035 1.00 83.06 75 LEU A C 1
ATOM 617 O O . LEU A 1 75 ? -64.879 -34.056 48.366 1.00 83.06 75 LEU A O 1
ATOM 621 N N . GLU A 1 76 ? -64.716 -35.612 49.974 1.00 83.88 76 GLU A N 1
ATOM 622 C CA . GLU A 1 76 ? -63.308 -35.370 50.298 1.00 83.88 76 GLU A CA 1
ATOM 623 C C . GLU A 1 76 ? -62.366 -35.843 49.175 1.00 83.88 76 GLU A C 1
ATOM 625 O O . GLU A 1 76 ? -61.452 -35.113 48.794 1.00 83.88 76 GLU A O 1
ATOM 630 N N . ILE A 1 77 ? -62.641 -37.002 48.564 1.00 79.62 77 ILE A N 1
ATOM 631 C CA . ILE A 1 77 ? -61.923 -37.511 47.383 1.00 79.62 77 ILE A CA 1
ATOM 632 C C . ILE A 1 77 ? -62.167 -36.620 46.157 1.00 79.62 77 ILE A C 1
ATOM 634 O O . ILE A 1 77 ? -61.210 -36.247 45.483 1.00 79.62 77 ILE A O 1
ATOM 638 N N . ASP A 1 78 ? -63.414 -36.232 45.879 1.00 80.00 78 ASP A N 1
ATOM 639 C CA . ASP A 1 78 ? -63.746 -35.348 44.754 1.00 80.00 78 ASP A CA 1
ATOM 640 C C . ASP A 1 78 ? -63.103 -33.956 44.935 1.00 80.00 78 ASP A C 1
ATOM 642 O O . ASP A 1 78 ? -62.607 -33.366 43.972 1.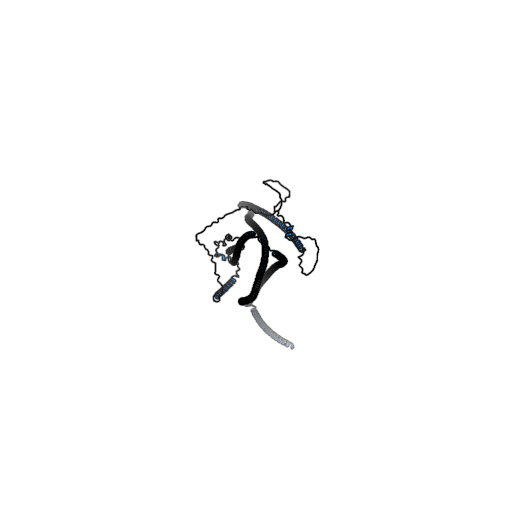00 80.00 78 ASP A O 1
ATOM 646 N N . ALA A 1 79 ? -63.033 -33.446 46.172 1.00 78.25 79 ALA A N 1
ATOM 647 C CA . ALA A 1 79 ? -62.322 -32.211 46.502 1.00 78.25 79 ALA A CA 1
ATOM 648 C C . ALA A 1 79 ? -60.797 -32.344 46.341 1.00 78.25 79 ALA A C 1
ATOM 650 O O . ALA A 1 79 ? -60.172 -31.435 45.794 1.00 78.25 79 ALA A O 1
ATOM 651 N N . ALA A 1 80 ? -60.205 -33.465 46.768 1.00 75.94 80 ALA A N 1
ATOM 652 C CA . ALA A 1 80 ? -58.779 -33.743 46.607 1.00 75.94 80 ALA A CA 1
ATOM 653 C C . ALA A 1 80 ? -58.383 -33.881 45.128 1.00 75.94 80 ALA A C 1
ATOM 655 O O . ALA A 1 80 ? -57.453 -33.224 44.677 1.00 75.94 80 ALA A O 1
ATOM 656 N N . ILE A 1 81 ? -59.133 -34.648 44.331 1.00 78.56 81 ILE A N 1
ATOM 657 C CA . ILE A 1 81 ? -58.893 -34.779 42.883 1.00 78.56 81 ILE A CA 1
ATOM 658 C C . ILE A 1 81 ? -59.046 -33.418 42.187 1.00 78.56 81 ILE A C 1
ATOM 660 O O . ILE A 1 81 ? -58.233 -33.057 41.336 1.00 78.56 81 ILE A O 1
ATOM 664 N N . SER A 1 82 ? -60.063 -32.636 42.561 1.00 79.19 82 SER A N 1
ATOM 665 C CA . SER A 1 82 ? -60.267 -31.291 42.015 1.00 79.19 82 SER A CA 1
ATOM 666 C C . SER A 1 82 ? -59.130 -30.328 42.385 1.00 79.19 82 SER A C 1
ATOM 668 O O . SER A 1 82 ? -58.743 -29.504 41.556 1.00 79.19 82 SER A O 1
ATOM 670 N N . SER A 1 83 ? -58.543 -30.438 43.585 1.00 78.12 83 SER A N 1
ATOM 671 C CA . SER A 1 83 ? -57.387 -29.621 43.972 1.00 78.12 83 SER A CA 1
ATOM 672 C C . SER A 1 83 ? -56.112 -30.049 43.236 1.00 78.12 83 SER A C 1
ATOM 674 O O . SER A 1 83 ? -55.450 -29.191 42.656 1.00 78.12 83 SER A O 1
ATOM 676 N N . GLU A 1 84 ? -55.830 -31.351 43.160 1.00 80.56 84 GLU A N 1
ATOM 677 C CA . GLU A 1 84 ? -54.681 -31.954 42.469 1.00 80.56 84 GLU A CA 1
ATOM 678 C C . GLU A 1 84 ? -54.640 -31.543 40.985 1.00 80.56 84 GLU A C 1
ATOM 680 O O . GLU A 1 84 ? -53.656 -30.978 40.502 1.00 80.56 84 GLU A O 1
ATOM 685 N N . VAL A 1 85 ? -55.759 -31.721 40.271 1.00 79.44 85 VAL A N 1
ATOM 686 C CA . VAL A 1 85 ? -55.901 -31.337 38.856 1.00 79.44 85 VAL A CA 1
ATOM 687 C C . VAL A 1 85 ? -55.759 -29.824 38.667 1.00 79.44 85 VAL A C 1
ATOM 689 O O . VAL A 1 85 ? -55.192 -29.377 37.668 1.00 79.44 85 VAL A O 1
ATOM 692 N N . ASN A 1 86 ? -56.243 -29.013 39.611 1.00 79.00 86 ASN A N 1
ATOM 693 C CA . ASN A 1 86 ? -56.129 -27.557 39.528 1.00 79.00 86 ASN A CA 1
ATOM 694 C C . ASN A 1 86 ? -54.693 -27.069 39.806 1.00 79.00 86 ASN A C 1
ATOM 696 O O . ASN A 1 86 ? -54.241 -26.126 39.157 1.00 79.00 86 ASN A O 1
ATOM 700 N N . VAL A 1 87 ? -53.949 -27.734 40.699 1.00 83.75 87 VAL A N 1
ATOM 701 C CA . VAL A 1 87 ? -52.515 -27.481 40.933 1.00 83.75 87 VAL A CA 1
ATOM 702 C C . VAL A 1 87 ? -51.693 -27.866 39.703 1.00 83.75 87 VAL A C 1
ATOM 704 O O . VAL A 1 87 ? -50.959 -27.024 39.190 1.00 83.75 87 VAL A O 1
ATOM 707 N N . GLN A 1 88 ? -51.871 -29.074 39.159 1.00 83.94 88 GLN A N 1
ATOM 708 C CA . GLN A 1 88 ? -51.167 -29.516 37.946 1.00 83.94 88 GLN A CA 1
ATOM 709 C C . GLN A 1 88 ? -51.457 -28.602 36.748 1.00 83.94 88 GLN A C 1
ATOM 711 O O . GLN A 1 88 ? -50.541 -28.189 36.037 1.00 83.94 88 GLN A O 1
ATOM 716 N N . LYS A 1 89 ? -52.724 -28.209 36.556 1.00 85.50 89 LYS A N 1
ATOM 717 C CA . LYS A 1 89 ? -53.112 -27.242 35.522 1.00 85.50 89 LYS A CA 1
ATOM 718 C C . LYS A 1 89 ? -52.449 -25.878 35.729 1.00 85.50 89 LYS A C 1
ATOM 720 O O . LYS A 1 89 ? -52.080 -25.245 34.745 1.00 85.50 89 LYS A O 1
ATOM 725 N N . LYS A 1 90 ? -52.293 -25.421 36.977 1.00 87.38 90 LYS A N 1
ATOM 726 C CA . LYS A 1 90 ? -51.615 -24.158 37.292 1.00 87.38 90 LYS A CA 1
ATOM 727 C C . LYS A 1 90 ? -50.123 -24.224 36.961 1.00 87.38 90 LYS A C 1
ATOM 729 O O . LYS A 1 90 ? -49.660 -23.328 36.267 1.00 87.38 90 LYS A O 1
ATOM 734 N N . MET A 1 91 ? -49.424 -25.298 37.343 1.00 86.19 91 MET A N 1
ATOM 735 C CA . MET A 1 91 ? -48.008 -25.486 36.988 1.00 86.19 91 MET A CA 1
ATOM 736 C C . MET A 1 91 ? -47.807 -25.536 35.469 1.00 86.19 91 MET A C 1
ATOM 738 O O . MET A 1 91 ? -46.974 -24.809 34.945 1.00 86.19 91 MET A O 1
ATOM 742 N N . LEU A 1 92 ? -48.630 -26.303 34.741 1.00 87.25 92 LEU A N 1
ATOM 743 C CA . LEU A 1 92 ? -48.575 -26.353 33.273 1.00 87.25 92 LEU A CA 1
ATOM 744 C C . LEU A 1 92 ? -48.882 -24.996 32.620 1.00 87.25 92 LEU A C 1
ATOM 746 O O . LEU A 1 92 ? -48.336 -24.689 31.565 1.00 87.25 92 LEU A O 1
ATOM 750 N N . CYS A 1 93 ? -49.753 -24.173 33.212 1.00 87.25 93 CYS A N 1
ATOM 751 C CA . CYS A 1 93 ? -49.978 -22.806 32.738 1.00 87.25 93 CYS A CA 1
ATOM 752 C C . CYS A 1 93 ? -48.788 -21.879 33.022 1.00 87.25 93 CYS A C 1
ATOM 754 O O . CYS A 1 93 ? -48.503 -21.027 32.187 1.00 87.25 93 CYS A O 1
ATOM 756 N N . GLU A 1 94 ? -48.114 -22.034 34.162 1.00 88.81 94 GLU A N 1
ATOM 757 C CA . GLU A 1 94 ? -46.925 -21.257 34.534 1.00 88.81 94 GLU A CA 1
ATOM 758 C C . GLU A 1 94 ? -45.734 -21.625 33.633 1.00 88.81 94 GLU A C 1
ATOM 760 O O . GLU A 1 94 ? -45.187 -20.747 32.970 1.00 88.81 94 GLU A O 1
ATOM 765 N N . GLU A 1 95 ? -45.435 -22.915 33.468 1.00 91.25 95 GLU A N 1
ATOM 766 C CA . GLU A 1 95 ? -44.387 -23.428 32.571 1.00 91.25 95 GLU A CA 1
ATOM 767 C C . GLU A 1 95 ? -44.641 -23.043 31.099 1.00 91.25 95 GLU A C 1
ATOM 769 O O . GLU A 1 95 ? -43.730 -22.637 30.375 1.00 91.25 95 GLU A O 1
ATOM 774 N N . LEU A 1 96 ? -45.897 -23.092 30.639 1.00 89.50 96 LEU A N 1
ATOM 775 C CA . LEU A 1 96 ? -46.263 -22.664 29.285 1.00 89.50 96 LEU A CA 1
ATOM 776 C C . LEU A 1 96 ? -46.139 -21.141 29.094 1.00 89.50 96 LEU A C 1
ATOM 778 O O . LEU A 1 96 ? -45.895 -20.692 27.973 1.00 89.50 96 LEU A O 1
ATOM 782 N N . GLU A 1 97 ? -46.277 -20.341 30.153 1.00 91.00 97 GLU A N 1
ATOM 783 C CA . GLU A 1 97 ? -46.037 -18.895 30.106 1.00 91.00 97 GLU A CA 1
ATOM 784 C C . GLU A 1 97 ? -44.536 -18.569 30.136 1.00 91.00 97 GLU A C 1
ATOM 786 O O . GLU A 1 97 ? -44.084 -17.732 29.355 1.00 91.00 97 GLU A O 1
ATOM 791 N N . GLU A 1 98 ? -43.739 -19.287 30.932 1.00 92.69 98 GLU A N 1
ATOM 792 C CA . GLU A 1 98 ? -42.272 -19.214 30.891 1.00 92.69 98 GLU A CA 1
ATOM 793 C C . GLU A 1 98 ? -41.737 -19.568 29.497 1.00 92.69 98 GLU A C 1
ATOM 795 O O . GLU A 1 98 ? -40.928 -18.829 28.933 1.00 92.69 98 GLU A O 1
ATOM 800 N N . LYS A 1 99 ? -42.257 -20.632 28.868 1.00 93.00 99 LYS A N 1
ATOM 801 C CA . LYS A 1 99 ? -41.875 -21.013 27.499 1.00 93.00 99 LYS A CA 1
ATOM 802 C C . LYS A 1 99 ? -42.289 -19.978 26.450 1.00 93.00 99 LYS A C 1
ATOM 804 O O . LYS A 1 99 ? -41.559 -19.794 25.476 1.00 93.00 99 LYS A O 1
ATOM 809 N N . LYS A 1 100 ? -43.396 -19.245 26.632 1.00 93.81 100 LYS A N 1
ATOM 810 C CA . LYS A 1 100 ? -43.710 -18.081 25.775 1.00 93.81 100 LYS A CA 1
ATOM 811 C C . LYS A 1 100 ? -42.700 -16.955 25.965 1.00 93.81 100 LYS A C 1
ATOM 813 O O . LYS A 1 100 ? -42.228 -16.419 24.968 1.00 93.81 100 LYS A O 1
ATOM 818 N N . GLN A 1 101 ? -42.354 -16.615 27.207 1.00 93.81 101 GLN A N 1
ATOM 819 C CA . GLN A 1 101 ? -41.376 -15.562 27.502 1.00 93.81 101 GLN A CA 1
ATOM 820 C C . GLN A 1 101 ? -39.990 -15.912 26.938 1.00 93.81 101 GLN A C 1
ATOM 822 O O . GLN A 1 101 ? -39.326 -15.053 26.361 1.00 93.81 101 GLN A O 1
ATOM 827 N N . GLU A 1 102 ? -39.584 -17.183 27.007 1.00 93.12 102 GLU A N 1
ATOM 828 C CA . GLU A 1 102 ? -38.363 -17.689 26.372 1.00 93.12 102 GLU A CA 1
ATOM 829 C C . GLU A 1 102 ? -38.420 -17.559 24.837 1.00 93.12 102 GLU A C 1
ATOM 831 O O . GLU A 1 102 ? -37.471 -17.072 24.220 1.00 93.12 102 GLU A O 1
ATOM 836 N N . ILE A 1 103 ? -39.552 -17.900 24.208 1.00 92.44 103 ILE A N 1
ATOM 837 C CA . ILE A 1 103 ? -39.768 -17.710 22.763 1.00 92.44 103 ILE A CA 1
ATOM 838 C C . ILE A 1 103 ? -39.745 -16.222 22.377 1.00 92.44 103 ILE A C 1
ATOM 840 O O . ILE A 1 103 ? -39.167 -15.872 21.345 1.00 92.44 103 ILE A O 1
ATOM 844 N N . GLU A 1 104 ? -40.339 -15.326 23.166 1.00 94.62 104 GLU A N 1
ATOM 845 C CA . GLU A 1 104 ? -40.282 -13.880 22.921 1.00 94.62 104 GLU A CA 1
ATOM 846 C C . GLU A 1 104 ? -38.852 -13.341 23.060 1.00 94.62 104 GLU A C 1
ATOM 848 O O . GLU A 1 104 ? -38.389 -12.612 22.180 1.00 94.62 104 GLU A O 1
ATOM 853 N N . HIS A 1 105 ? -38.117 -13.769 24.092 1.00 92.69 105 HIS A N 1
ATOM 854 C CA . HIS A 1 105 ? -36.709 -13.427 24.286 1.00 92.69 105 HIS A CA 1
ATOM 855 C C . HIS A 1 105 ? -35.840 -13.887 23.105 1.00 92.69 105 HIS A C 1
ATOM 857 O O . HIS A 1 105 ? -35.078 -13.093 22.550 1.00 92.69 105 HIS A O 1
ATOM 863 N N . LEU A 1 106 ? -35.991 -15.141 22.665 1.00 94.25 106 LEU A N 1
ATOM 864 C CA . LEU A 1 106 ? -35.255 -15.694 21.524 1.00 94.25 106 LEU A CA 1
ATOM 865 C C . LEU A 1 106 ? -35.604 -14.987 20.206 1.00 94.25 106 LEU A C 1
ATOM 867 O O . LEU A 1 106 ? -34.707 -14.717 19.408 1.00 94.25 106 LEU A O 1
ATOM 871 N N . ASN A 1 107 ? -36.872 -14.630 19.979 1.00 92.38 107 ASN A N 1
ATOM 872 C CA . ASN A 1 107 ? -37.270 -13.832 18.813 1.00 92.38 107 ASN A CA 1
ATOM 873 C C . ASN A 1 107 ? -36.671 -12.419 18.845 1.00 92.38 107 ASN A C 1
ATOM 875 O O . ASN A 1 107 ? -36.286 -11.886 17.804 1.00 92.38 107 ASN A O 1
ATOM 879 N N . GLU A 1 108 ? -36.566 -11.810 20.023 1.00 94.00 108 GLU A N 1
ATOM 880 C CA . GLU A 1 108 ? -35.972 -10.485 20.182 1.00 94.00 108 GLU A CA 1
ATOM 881 C C . GLU A 1 108 ? -34.440 -10.517 20.031 1.00 94.00 108 GLU A C 1
ATOM 883 O O . GLU A 1 108 ? -33.863 -9.640 19.385 1.00 94.00 108 GLU A O 1
ATOM 888 N N . GLU A 1 109 ? -33.766 -11.565 20.515 1.00 93.38 109 GLU A N 1
ATOM 889 C CA . GLU A 1 109 ? -32.368 -11.837 20.162 1.00 93.38 109 GLU A CA 1
ATOM 890 C C . GLU A 1 109 ? -32.181 -12.066 18.658 1.00 93.38 109 GLU A C 1
ATOM 892 O O . GLU A 1 109 ? -31.214 -11.562 18.080 1.00 93.38 109 GLU A O 1
ATOM 897 N N . LEU A 1 110 ? -33.089 -12.804 18.008 1.00 93.56 110 LEU A N 1
ATOM 898 C CA . LEU A 1 110 ? -33.041 -13.040 16.567 1.00 93.56 110 LEU A CA 1
ATOM 899 C C . LEU A 1 110 ? -33.138 -11.711 15.809 1.00 93.56 110 LEU A C 1
ATOM 901 O O . LEU A 1 110 ? -32.278 -11.436 14.975 1.00 93.56 110 LEU A O 1
ATOM 905 N N . ARG A 1 111 ? -34.099 -10.839 16.160 1.00 93.81 111 ARG A N 1
ATOM 906 C CA . ARG A 1 111 ? -34.208 -9.482 15.590 1.00 93.81 111 ARG A CA 1
ATOM 907 C C . ARG A 1 111 ? -32.935 -8.671 15.790 1.00 93.81 111 ARG A C 1
ATOM 909 O O . ARG A 1 111 ? -32.458 -8.075 14.828 1.00 93.81 111 ARG A O 1
ATOM 916 N N . LYS A 1 112 ? -32.365 -8.663 17.000 1.00 94.88 112 LYS A N 1
ATOM 917 C CA . LYS A 1 112 ? -31.111 -7.948 17.300 1.00 94.88 112 LYS A CA 1
ATOM 918 C C . LYS A 1 112 ? -29.949 -8.477 16.460 1.00 94.88 112 LYS A C 1
ATOM 920 O O . LYS A 1 112 ? -29.232 -7.683 15.859 1.00 94.88 112 LYS A O 1
ATOM 925 N N . ARG A 1 113 ? -29.786 -9.801 16.338 1.00 92.56 113 ARG A N 1
ATOM 926 C CA . ARG A 1 113 ? -28.758 -10.399 15.467 1.00 92.56 113 ARG A CA 1
ATOM 927 C C . ARG A 1 113 ? -28.993 -10.059 13.994 1.00 92.56 113 ARG A C 1
ATOM 929 O O . ARG A 1 113 ? -28.033 -9.694 13.324 1.00 92.56 113 ARG A O 1
ATOM 936 N N . THR A 1 114 ? -30.233 -10.107 13.500 1.00 92.69 114 THR A N 1
ATOM 937 C CA . THR A 1 114 ? -30.580 -9.714 12.122 1.00 92.69 114 THR A CA 1
ATOM 938 C C . THR A 1 114 ? -30.296 -8.234 11.860 1.00 92.69 114 THR A C 1
ATOM 940 O O . THR A 1 114 ? -29.702 -7.909 10.836 1.00 92.69 114 THR A O 1
ATOM 943 N N . PHE A 1 115 ? -30.653 -7.345 12.791 1.00 93.19 115 PHE A N 1
ATOM 944 C CA . PHE A 1 115 ? -30.362 -5.913 12.706 1.00 93.19 115 PHE A CA 1
ATOM 945 C C . PHE A 1 115 ? -28.851 -5.649 12.675 1.00 93.19 115 PHE A C 1
ATOM 947 O O . PHE A 1 115 ? -28.373 -4.988 11.758 1.00 93.19 115 PHE A O 1
ATOM 954 N N . ASN A 1 116 ? -28.085 -6.249 13.592 1.00 92.88 116 ASN A N 1
ATOM 955 C CA . ASN A 1 116 ? -26.626 -6.116 13.640 1.00 92.88 116 ASN A CA 1
ATOM 956 C C . ASN A 1 116 ? -25.950 -6.646 12.360 1.00 92.88 116 ASN A C 1
ATOM 958 O O . ASN A 1 116 ? -25.014 -6.030 11.853 1.00 92.88 116 ASN A O 1
ATOM 962 N N . LEU A 1 117 ? -26.432 -7.767 11.807 1.00 94.62 117 LEU A N 1
ATOM 963 C CA . LEU A 1 117 ? -25.980 -8.292 10.512 1.00 94.62 117 LEU A CA 1
ATOM 964 C C . LEU A 1 117 ? -26.298 -7.326 9.369 1.00 94.62 117 LEU A C 1
ATOM 966 O O . LEU A 1 117 ? -25.454 -7.107 8.503 1.00 94.62 117 LEU A O 1
ATOM 970 N N . GLN A 1 118 ? -27.485 -6.720 9.369 1.00 92.94 118 GLN A N 1
ATOM 971 C CA . GLN A 1 118 ? -27.869 -5.755 8.347 1.00 92.94 118 GLN A CA 1
ATOM 972 C C . GLN A 1 118 ? -27.075 -4.445 8.458 1.00 92.94 118 GLN A C 1
ATOM 974 O O . GLN A 1 118 ? -26.673 -3.905 7.430 1.00 92.94 118 GLN A O 1
ATOM 979 N N . GLU A 1 119 ? -26.773 -3.960 9.665 1.00 94.44 119 GLU A N 1
ATOM 980 C CA . GLU A 1 119 ? -25.844 -2.841 9.867 1.00 94.44 119 GLU A CA 1
ATOM 981 C C . GLU A 1 119 ? -24.426 -3.179 9.394 1.00 94.44 119 GLU A C 1
ATOM 983 O O . GLU A 1 119 ? -23.817 -2.368 8.697 1.00 94.44 119 GLU A O 1
ATOM 988 N N . LEU A 1 120 ? -23.915 -4.376 9.705 1.00 95.56 120 LEU A N 1
ATOM 989 C CA . LEU A 1 120 ? -22.592 -4.826 9.268 1.00 95.56 120 LEU A CA 1
ATOM 990 C C . LEU A 1 120 ? -22.499 -4.902 7.737 1.00 95.56 120 LEU A C 1
ATOM 992 O O . LEU A 1 120 ? -21.581 -4.328 7.154 1.00 95.56 120 LEU A O 1
ATOM 996 N N . VAL A 1 121 ? -23.477 -5.538 7.084 1.00 95.12 121 VAL A N 1
ATOM 997 C CA . VAL A 1 121 ? -23.554 -5.633 5.616 1.00 95.12 121 VAL A CA 1
ATOM 998 C C . VAL A 1 121 ? -23.707 -4.248 4.987 1.00 95.12 121 VAL A C 1
ATOM 1000 O O . VAL A 1 121 ? -23.005 -3.935 4.029 1.00 95.12 121 VAL A O 1
ATOM 1003 N N . ASN A 1 122 ? -24.565 -3.381 5.534 1.00 94.50 122 ASN A N 1
ATOM 1004 C CA . ASN A 1 122 ? -24.713 -2.009 5.043 1.00 94.50 122 ASN A CA 1
ATOM 1005 C C . ASN A 1 122 ? -23.410 -1.213 5.184 1.00 94.50 122 ASN A C 1
ATOM 1007 O O . ASN A 1 122 ? -23.052 -0.474 4.269 1.00 94.50 122 ASN A O 1
ATOM 1011 N N . LYS A 1 123 ? -22.686 -1.368 6.297 1.00 95.50 123 LYS A N 1
ATOM 1012 C CA . LYS A 1 123 ? -21.394 -0.716 6.526 1.00 95.50 123 LYS A CA 1
ATOM 1013 C C . LYS A 1 123 ? -20.338 -1.211 5.538 1.00 95.50 123 LYS A C 1
ATOM 1015 O O . LYS A 1 123 ? -19.693 -0.390 4.897 1.00 95.50 123 LYS A O 1
ATOM 1020 N N . GLU A 1 124 ? -20.223 -2.523 5.339 1.00 92.88 124 GLU A N 1
ATOM 1021 C CA . GLU A 1 124 ? -19.279 -3.101 4.375 1.00 92.88 124 GLU A CA 1
ATOM 1022 C C . GLU A 1 124 ? -19.613 -2.698 2.925 1.00 92.88 124 GLU A C 1
ATOM 1024 O O . GLU A 1 124 ? -18.709 -2.406 2.143 1.00 92.88 124 GLU A O 1
ATOM 1029 N N . LEU A 1 125 ? -20.900 -2.604 2.567 1.00 96.06 125 LEU A N 1
ATOM 1030 C CA . LEU A 1 125 ? -21.344 -2.064 1.276 1.00 96.06 125 LEU A CA 1
ATOM 1031 C C . LEU A 1 125 ? -20.997 -0.576 1.122 1.00 96.06 125 LEU A C 1
ATOM 1033 O O . LEU A 1 125 ? -20.553 -0.167 0.050 1.00 96.06 125 LEU A O 1
ATOM 1037 N N . TRP A 1 126 ? -21.162 0.236 2.170 1.00 95.19 126 TRP A N 1
ATOM 1038 C CA . TRP A 1 126 ? -20.757 1.646 2.166 1.00 95.19 126 TRP A CA 1
ATOM 1039 C C . TRP A 1 126 ? -19.244 1.813 2.014 1.00 95.19 126 TRP A C 1
ATOM 1041 O O . TRP A 1 126 ? -18.805 2.612 1.186 1.00 95.19 126 TRP A O 1
ATOM 1051 N N . ASP A 1 127 ? -18.452 1.042 2.759 1.00 91.88 127 ASP A N 1
ATOM 1052 C CA . ASP A 1 127 ? -16.991 1.088 2.701 1.00 91.88 127 ASP A CA 1
ATOM 1053 C C . ASP A 1 127 ? -16.475 0.606 1.330 1.00 91.88 127 ASP A C 1
ATOM 1055 O O . ASP A 1 127 ? -15.638 1.274 0.719 1.00 91.88 127 ASP A O 1
ATOM 1059 N N . LYS A 1 128 ? -17.046 -0.471 0.765 1.00 94.75 128 LYS A N 1
ATOM 1060 C CA . LYS A 1 128 ? -16.715 -0.937 -0.596 1.00 94.75 128 LYS A CA 1
ATOM 1061 C C . LYS A 1 128 ? -17.144 0.047 -1.682 1.00 94.75 128 LYS A C 1
ATOM 1063 O O . LYS A 1 128 ? -16.353 0.311 -2.581 1.00 94.75 128 LYS A O 1
ATOM 1068 N N . ASN A 1 129 ? -18.334 0.645 -1.600 1.00 94.81 129 ASN A N 1
ATOM 1069 C CA . ASN A 1 129 ? -18.759 1.681 -2.551 1.00 94.81 129 ASN A CA 1
ATOM 1070 C C . ASN A 1 129 ? -17.854 2.920 -2.485 1.00 94.81 129 ASN A C 1
ATOM 1072 O O . ASN A 1 129 ? -17.526 3.506 -3.516 1.00 94.81 129 ASN A O 1
ATOM 1076 N N . ARG A 1 130 ? -17.403 3.298 -1.285 1.00 94.62 130 ARG A N 1
ATOM 1077 C CA . ARG A 1 130 ? -16.467 4.408 -1.088 1.00 94.62 130 ARG A CA 1
ATOM 1078 C C . ARG A 1 130 ? -15.083 4.110 -1.667 1.00 94.62 130 ARG A C 1
ATOM 1080 O O . ARG A 1 130 ? -14.469 5.010 -2.241 1.00 94.62 130 ARG A O 1
ATOM 1087 N N . GLU A 1 131 ? -14.611 2.870 -1.564 1.00 93.44 131 GLU A N 1
ATOM 1088 C CA . GLU A 1 131 ? -13.368 2.449 -2.214 1.00 93.44 131 GLU A CA 1
ATOM 1089 C C . GLU A 1 131 ? -13.523 2.356 -3.739 1.00 93.44 131 GLU A C 1
ATOM 1091 O O . GLU A 1 131 ? -12.643 2.820 -4.456 1.00 93.44 131 GLU A O 1
ATOM 1096 N N . ILE A 1 132 ? -14.666 1.892 -4.260 1.00 93.00 132 ILE A N 1
ATOM 1097 C CA . ILE A 1 132 ? -14.980 1.939 -5.700 1.00 93.00 132 ILE A CA 1
ATOM 1098 C C . ILE A 1 132 ? -14.973 3.387 -6.215 1.00 93.00 132 ILE A C 1
ATOM 1100 O O . ILE A 1 132 ? -14.363 3.663 -7.245 1.00 93.00 132 ILE A O 1
ATOM 1104 N N . GLU A 1 133 ? -15.565 4.344 -5.492 1.00 93.88 133 GLU A N 1
ATOM 1105 C CA . GLU A 1 133 ? -15.450 5.770 -5.833 1.00 93.88 133 GLU A CA 1
ATOM 1106 C C . GLU A 1 133 ? -13.998 6.270 -5.825 1.00 93.88 133 GLU A C 1
ATOM 1108 O O . GLU A 1 133 ? -13.623 7.095 -6.663 1.00 93.88 133 GLU A O 1
ATOM 1113 N N . ARG A 1 134 ? -13.182 5.819 -4.864 1.00 96.31 134 ARG A N 1
ATOM 1114 C CA . ARG A 1 134 ? -11.769 6.205 -4.762 1.00 96.31 134 ARG A CA 1
ATOM 1115 C C . ARG A 1 134 ? -10.970 5.651 -5.942 1.00 96.31 134 ARG A C 1
ATOM 1117 O O . ARG A 1 134 ? -10.209 6.399 -6.552 1.00 96.31 134 ARG A O 1
ATOM 1124 N N . LEU A 1 135 ? -11.183 4.383 -6.288 1.00 93.12 135 LEU A N 1
ATOM 1125 C CA . LEU A 1 135 ? -10.566 3.713 -7.429 1.00 93.12 135 LEU A CA 1
ATOM 1126 C C . LEU A 1 135 ? -11.004 4.350 -8.752 1.00 93.12 135 LEU A C 1
ATOM 1128 O O . LEU A 1 135 ? -10.138 4.680 -9.555 1.00 93.12 135 LEU A O 1
ATOM 1132 N N . ASN A 1 136 ? -12.294 4.645 -8.941 1.00 93.75 136 ASN A N 1
ATOM 1133 C CA . ASN A 1 136 ? -12.782 5.357 -10.128 1.00 93.75 136 ASN A CA 1
ATOM 1134 C C . ASN A 1 136 ? -12.109 6.728 -10.284 1.00 93.75 136 ASN A C 1
ATOM 1136 O O . ASN A 1 136 ? -11.603 7.025 -11.360 1.00 93.75 136 ASN A O 1
ATOM 1140 N N . LYS A 1 137 ? -11.987 7.524 -9.211 1.00 94.44 137 LYS A N 1
ATOM 1141 C CA . LYS A 1 137 ? -11.264 8.814 -9.247 1.00 94.44 137 LYS A CA 1
ATOM 1142 C C . LYS A 1 137 ? -9.774 8.660 -9.580 1.00 94.44 137 LYS A C 1
ATOM 1144 O O . LYS A 1 137 ? -9.187 9.565 -10.168 1.00 94.44 137 LYS A O 1
ATOM 1149 N N . VAL A 1 138 ? -9.139 7.546 -9.205 1.00 92.75 138 VAL A N 1
ATOM 1150 C CA . VAL A 1 138 ? -7.748 7.239 -9.591 1.00 92.75 138 VAL A CA 1
ATOM 1151 C C . VAL A 1 138 ? -7.670 6.808 -11.059 1.00 92.75 138 VAL A C 1
ATOM 1153 O O . VAL A 1 138 ? -6.796 7.287 -11.777 1.00 92.75 138 VAL A O 1
ATOM 1156 N N . CYS A 1 139 ? -8.595 5.971 -11.531 1.00 91.31 139 CYS A N 1
ATOM 1157 C CA . CYS A 1 139 ? -8.690 5.564 -12.933 1.00 91.31 139 CYS A CA 1
ATOM 1158 C C . CYS A 1 139 ? -8.982 6.749 -13.864 1.00 91.31 139 CYS A C 1
ATOM 1160 O O . CYS A 1 139 ? -8.314 6.879 -14.881 1.00 91.31 139 CYS A O 1
ATOM 1162 N N . GLU A 1 140 ? -9.903 7.647 -13.504 1.00 93.00 140 GLU A N 1
ATOM 1163 C CA . GLU A 1 140 ? -10.182 8.886 -14.244 1.00 93.00 140 GLU A CA 1
ATOM 1164 C C . GLU A 1 140 ? -8.932 9.767 -14.350 1.00 93.00 140 GLU A C 1
ATOM 1166 O O . GLU A 1 140 ? -8.575 10.190 -15.448 1.00 93.00 140 GLU A O 1
ATOM 1171 N N . LYS A 1 141 ? -8.212 9.978 -13.237 1.00 93.31 141 LYS A N 1
ATOM 1172 C CA . LYS A 1 141 ? -6.941 10.719 -13.242 1.00 93.31 141 LYS A CA 1
ATOM 1173 C C . LYS A 1 141 ? -5.911 10.081 -14.171 1.00 93.31 141 LYS A C 1
ATOM 1175 O O . LYS A 1 141 ? -5.411 10.769 -15.059 1.00 93.31 141 LYS A O 1
ATOM 1180 N N . LYS A 1 142 ? -5.652 8.775 -14.031 1.00 91.81 142 LYS A N 1
ATOM 1181 C CA . LYS A 1 142 ? -4.714 8.054 -14.906 1.00 91.81 142 LYS A CA 1
ATOM 1182 C C . LYS A 1 142 ? -5.153 8.079 -16.372 1.00 91.81 142 LYS A C 1
ATOM 1184 O O . LYS A 1 142 ? -4.311 8.199 -17.252 1.00 91.81 142 LYS A O 1
ATOM 1189 N N . GLN A 1 143 ? -6.454 8.042 -16.655 1.00 92.50 143 GLN A N 1
ATOM 1190 C CA . GLN A 1 143 ? -6.970 8.179 -18.016 1.00 92.50 143 GLN A CA 1
ATOM 1191 C C . GLN A 1 143 ? -6.700 9.581 -18.585 1.00 92.50 143 GLN A C 1
ATOM 1193 O O . GLN A 1 143 ? -6.252 9.689 -19.725 1.00 92.50 143 GLN A O 1
ATOM 1198 N N . THR A 1 144 ? -6.918 10.650 -17.809 1.00 91.06 144 THR A N 1
ATOM 1199 C CA . THR A 1 144 ? -6.584 12.021 -18.244 1.00 91.06 144 THR A CA 1
ATOM 1200 C C . THR A 1 144 ? -5.081 12.231 -18.422 1.00 91.06 144 THR A C 1
ATOM 1202 O O . THR A 1 144 ? -4.662 12.887 -19.369 1.00 91.06 144 THR A O 1
ATOM 1205 N N . GLU A 1 145 ? -4.263 11.619 -17.569 1.00 94.50 145 GLU A N 1
ATOM 1206 C CA . GLU A 1 145 ? -2.802 11.643 -17.649 1.00 94.50 145 GLU A CA 1
ATOM 1207 C C . GLU A 1 145 ? -2.292 10.920 -18.904 1.00 94.50 145 GLU A C 1
ATOM 1209 O O . GLU A 1 145 ? -1.529 11.500 -19.669 1.00 94.50 145 GLU A O 1
ATOM 1214 N N . VAL A 1 146 ? -2.795 9.716 -19.200 1.00 93.44 146 VAL A N 1
ATOM 1215 C CA . VAL A 1 146 ? -2.478 8.976 -20.436 1.00 93.44 146 VAL A CA 1
ATOM 1216 C C . VAL A 1 146 ? -2.895 9.748 -21.693 1.00 93.44 146 VAL A C 1
ATOM 1218 O O . VAL A 1 146 ? -2.182 9.706 -22.694 1.00 93.44 146 VAL A O 1
ATOM 1221 N N . VAL A 1 147 ? -4.023 10.466 -21.667 1.00 92.50 147 VAL A N 1
ATOM 1222 C CA . VAL A 1 147 ? -4.436 11.335 -22.785 1.00 92.50 147 VAL A CA 1
ATOM 1223 C C . VAL A 1 147 ? -3.493 12.534 -22.931 1.00 92.50 147 VAL A C 1
ATOM 1225 O O . VAL A 1 147 ? -3.043 12.811 -24.040 1.00 92.50 147 VAL A O 1
ATOM 1228 N N . ASN A 1 148 ? -3.125 13.200 -21.834 1.00 93.12 148 ASN A N 1
ATOM 1229 C CA . ASN A 1 148 ? -2.183 14.323 -21.868 1.00 93.12 148 ASN A CA 1
ATOM 1230 C C . ASN A 1 148 ? -0.793 13.896 -22.365 1.00 93.12 148 ASN A C 1
ATOM 1232 O O . ASN A 1 148 ? -0.222 14.574 -23.217 1.00 93.12 148 ASN A O 1
ATOM 1236 N N . LEU A 1 149 ? -0.279 12.757 -21.890 1.00 93.00 149 LEU A N 1
ATOM 1237 C CA . LEU A 1 149 ? 0.999 12.194 -22.329 1.00 93.00 149 LEU A CA 1
ATOM 1238 C C . LEU A 1 149 ? 0.970 11.814 -23.815 1.00 93.00 149 LEU A C 1
ATOM 1240 O O . LEU A 1 149 ? 1.927 12.102 -24.523 1.00 93.00 149 LEU A O 1
ATOM 1244 N N . ARG A 1 150 ? -0.132 11.242 -24.323 1.00 92.06 150 ARG A N 1
ATOM 1245 C CA . ARG A 1 150 ? -0.294 10.987 -25.768 1.00 92.06 150 ARG A CA 1
ATOM 1246 C C . ARG A 1 150 ? -0.269 12.270 -26.593 1.00 92.06 150 ARG A C 1
ATOM 1248 O O . ARG A 1 150 ? 0.410 12.300 -27.611 1.00 92.06 150 ARG A O 1
ATOM 1255 N N . ASN A 1 151 ? -0.957 13.319 -26.147 1.00 91.31 151 ASN A N 1
ATOM 1256 C CA . ASN A 1 151 ? -0.967 14.605 -26.848 1.00 91.31 151 ASN A CA 1
ATOM 1257 C C . ASN A 1 151 ? 0.427 15.262 -26.850 1.00 91.31 151 ASN A C 1
ATOM 1259 O O . ASN A 1 151 ? 0.835 15.830 -27.859 1.00 91.31 151 ASN A O 1
ATOM 1263 N N . GLN A 1 152 ? 1.177 15.159 -25.746 1.00 93.12 152 GLN A N 1
ATOM 1264 C CA . GLN A 1 152 ? 2.568 15.624 -25.677 1.00 93.12 152 GLN A CA 1
ATOM 1265 C C . GLN A 1 152 ? 3.489 14.820 -26.600 1.00 93.12 152 GLN A C 1
ATOM 1267 O O . GLN A 1 152 ? 4.295 15.411 -27.309 1.00 93.12 152 GLN A O 1
ATOM 1272 N N . LEU A 1 153 ? 3.345 13.492 -26.623 1.00 91.62 153 LEU A N 1
ATOM 1273 C CA . LEU A 1 153 ? 4.158 12.612 -27.461 1.00 91.62 153 LEU A CA 1
ATOM 1274 C C . LEU A 1 153 ? 3.877 12.863 -28.952 1.00 91.62 153 LEU A C 1
ATOM 1276 O O . LEU A 1 153 ? 4.820 13.015 -29.717 1.00 91.62 153 LEU A O 1
ATOM 1280 N N . GLN A 1 154 ? 2.611 13.054 -29.343 1.00 92.44 154 GLN A N 1
ATOM 1281 C CA . GLN A 1 154 ? 2.247 13.473 -30.702 1.00 92.44 154 GLN A CA 1
ATOM 1282 C C . GLN A 1 154 ? 2.852 14.844 -31.066 1.00 92.44 154 GLN A C 1
ATOM 1284 O O . GLN A 1 154 ? 3.424 14.998 -32.141 1.00 92.44 154 GLN A O 1
ATOM 1289 N N . SER A 1 155 ? 2.795 15.833 -30.164 1.00 90.81 155 SER A N 1
ATOM 1290 C CA . SER A 1 155 ? 3.432 17.142 -30.388 1.00 90.81 155 SER A CA 1
ATOM 1291 C C . SER A 1 155 ? 4.951 17.023 -30.576 1.00 90.81 155 SER A C 1
ATOM 1293 O O . SER A 1 155 ? 5.527 17.741 -31.388 1.00 90.81 155 SER A O 1
ATOM 1295 N N . GLN A 1 156 ? 5.606 16.112 -29.849 1.00 92.25 156 GLN A N 1
ATOM 1296 C CA . GLN A 1 156 ? 7.038 15.839 -29.999 1.00 92.25 156 GLN A CA 1
ATOM 1297 C C . GLN A 1 156 ? 7.356 15.084 -31.297 1.00 92.25 156 GLN A C 1
ATOM 1299 O O . GLN A 1 156 ? 8.369 15.376 -31.925 1.00 92.25 156 GLN A O 1
ATOM 1304 N N . GLU A 1 157 ? 6.497 14.165 -31.746 1.00 92.88 157 GLU A N 1
ATOM 1305 C CA . GLU A 1 157 ? 6.612 13.516 -33.062 1.00 92.88 157 GLU A CA 1
ATOM 1306 C C . GLU A 1 157 ? 6.497 14.540 -34.208 1.00 92.88 157 GLU A C 1
ATOM 1308 O O . GLU A 1 157 ? 7.268 14.480 -35.169 1.00 92.88 157 GLU A O 1
ATOM 1313 N N . GLU A 1 158 ? 5.597 15.521 -34.092 1.00 92.25 158 GLU A N 1
ATOM 1314 C CA . GLU A 1 158 ? 5.449 16.623 -35.054 1.00 92.25 158 GLU A CA 1
ATOM 1315 C C . GLU A 1 158 ? 6.692 17.544 -35.074 1.00 92.25 158 GLU A C 1
ATOM 1317 O O . GLU A 1 158 ? 7.205 17.874 -36.150 1.00 92.25 158 GLU A O 1
ATOM 1322 N N . GLU A 1 159 ? 7.250 17.896 -33.907 1.00 92.69 159 GLU A N 1
ATOM 1323 C CA . GLU A 1 159 ? 8.508 18.657 -33.794 1.00 92.69 159 GLU A CA 1
ATOM 1324 C C . GLU A 1 159 ? 9.724 17.893 -34.351 1.00 92.69 159 GLU A C 1
ATOM 1326 O O . GLU A 1 159 ? 10.541 18.466 -35.080 1.00 92.69 159 GLU A O 1
ATOM 1331 N N . LEU A 1 160 ? 9.838 16.593 -34.061 1.00 90.44 160 LEU A N 1
ATOM 1332 C CA . LEU A 1 160 ? 10.881 15.723 -34.610 1.00 90.44 160 LEU A CA 1
ATOM 1333 C C . LEU A 1 160 ? 10.760 15.591 -36.133 1.00 90.44 160 LEU A C 1
ATOM 1335 O O . LEU A 1 160 ? 11.776 15.623 -36.829 1.00 90.44 160 LEU A O 1
ATOM 1339 N N . GLY A 1 161 ? 9.538 15.518 -36.670 1.00 89.75 161 GLY A N 1
ATOM 1340 C CA . GLY A 1 161 ? 9.282 15.540 -38.111 1.00 89.75 161 GLY A CA 1
ATOM 1341 C C . GLY A 1 161 ? 9.808 16.813 -38.784 1.00 89.75 161 GLY A C 1
ATOM 1342 O O . GLY A 1 161 ? 10.506 16.736 -39.799 1.00 89.75 161 GLY A O 1
ATOM 1343 N N . LEU A 1 162 ? 9.549 17.981 -38.184 1.00 90.31 162 LEU A N 1
ATOM 1344 C CA . LEU A 1 162 ? 10.069 19.275 -38.647 1.00 90.31 162 LEU A CA 1
ATOM 1345 C C . LEU A 1 162 ? 11.602 19.360 -38.558 1.00 90.31 162 LEU A C 1
ATOM 1347 O O . LEU A 1 162 ? 12.253 19.865 -39.478 1.00 90.31 162 LEU A O 1
ATOM 1351 N N . LEU A 1 163 ? 12.196 18.855 -37.472 1.00 89.44 163 LEU A N 1
ATOM 1352 C CA . LEU A 1 163 ? 13.649 18.853 -37.290 1.00 89.44 163 LEU A CA 1
ATOM 1353 C C . LEU A 1 163 ? 14.348 17.916 -38.285 1.00 89.44 163 LEU A C 1
ATOM 1355 O O . LEU A 1 163 ? 15.377 18.286 -38.852 1.00 89.44 163 LEU A O 1
ATOM 1359 N N . ASN A 1 164 ? 13.773 16.739 -38.542 1.00 90.69 164 ASN A N 1
ATOM 1360 C CA . ASN A 1 164 ? 14.278 15.773 -39.515 1.00 90.69 164 ASN A CA 1
ATOM 1361 C C . ASN A 1 164 ? 14.215 16.326 -40.951 1.00 90.69 164 ASN A C 1
ATOM 1363 O O . ASN A 1 164 ? 15.191 16.229 -41.691 1.00 90.69 164 ASN A O 1
ATOM 1367 N N . TRP A 1 165 ? 13.117 17.000 -41.320 1.00 90.62 165 TRP A N 1
ATOM 1368 C CA . TRP A 1 165 ? 13.006 17.704 -42.605 1.00 90.62 165 TRP A CA 1
ATOM 1369 C C . TRP A 1 165 ? 14.123 18.746 -42.788 1.00 90.62 165 TRP A C 1
ATOM 1371 O O . TRP A 1 165 ? 14.775 18.799 -43.831 1.00 90.62 165 TRP A O 1
ATOM 1381 N N . LYS A 1 166 ? 14.421 19.519 -41.737 1.00 90.88 166 LYS A N 1
ATOM 1382 C CA . LYS A 1 166 ? 15.489 20.531 -41.751 1.00 90.88 166 LYS A CA 1
ATOM 1383 C C . LYS A 1 166 ? 16.901 19.928 -41.765 1.00 90.88 166 LYS A C 1
ATOM 1385 O O . LYS A 1 166 ? 17.814 20.496 -42.361 1.00 90.88 166 LYS A O 1
ATOM 1390 N N . LEU A 1 167 ? 17.093 18.769 -41.133 1.00 88.38 167 LEU A N 1
ATOM 1391 C CA . LEU A 1 167 ? 18.324 17.978 -41.233 1.00 88.38 167 LEU A CA 1
ATOM 1392 C C . LEU A 1 167 ? 18.546 17.459 -42.657 1.00 88.38 167 LEU A C 1
ATOM 1394 O O . LEU A 1 167 ? 19.676 17.500 -43.141 1.00 88.38 167 LEU A O 1
ATOM 1398 N N . GLN A 1 168 ? 17.483 17.031 -43.341 1.00 87.88 168 GLN A N 1
ATOM 1399 C CA . GLN A 1 168 ? 17.547 16.615 -44.739 1.00 87.88 168 GLN A CA 1
ATOM 1400 C C . GLN A 1 168 ? 17.912 17.792 -45.664 1.00 87.88 168 GLN A C 1
ATOM 1402 O O . GLN A 1 168 ? 18.850 17.666 -46.449 1.00 87.88 168 GLN A O 1
ATOM 1407 N N . GLU A 1 169 ? 17.266 18.953 -45.506 1.00 89.69 169 GLU A N 1
ATOM 1408 C CA . GLU A 1 169 ? 17.589 20.194 -46.238 1.00 89.69 169 GLU A CA 1
ATOM 1409 C C . GLU A 1 169 ? 19.072 20.595 -46.067 1.00 89.69 169 GLU A C 1
ATOM 1411 O O . GLU A 1 169 ? 19.783 20.874 -47.038 1.00 89.69 169 GLU A O 1
ATOM 1416 N N . LEU A 1 170 ? 19.587 20.555 -44.832 1.00 86.38 170 LEU A N 1
ATOM 1417 C CA . LEU A 1 170 ? 21.003 20.815 -44.547 1.00 86.38 170 LEU A CA 1
ATOM 1418 C C . LEU A 1 170 ? 21.934 19.738 -45.130 1.00 86.38 170 LEU A C 1
ATOM 1420 O O . LEU A 1 170 ? 23.025 20.068 -45.599 1.00 86.38 170 LEU A O 1
ATOM 1424 N N . GLY A 1 171 ? 21.513 18.472 -45.135 1.00 83.50 171 GLY A N 1
ATOM 1425 C CA . GLY A 1 171 ? 22.239 17.365 -45.758 1.00 83.50 171 GLY A CA 1
ATOM 1426 C C . GLY A 1 171 ? 22.420 17.565 -47.263 1.00 83.50 171 GLY A C 1
ATOM 1427 O O . GLY A 1 171 ? 23.538 17.451 -47.765 1.00 83.50 171 GLY A O 1
ATOM 1428 N N . GLU A 1 172 ? 21.359 17.967 -47.966 1.00 82.56 172 GLU A N 1
ATOM 1429 C CA . GLU A 1 172 ? 21.393 18.296 -49.396 1.00 82.56 172 GLU A CA 1
ATOM 1430 C C . GLU A 1 172 ? 22.340 19.480 -49.681 1.00 82.56 172 GLU A C 1
ATOM 1432 O O . GLU A 1 172 ? 23.172 19.416 -50.594 1.00 82.56 172 GLU A O 1
ATOM 1437 N N . HIS A 1 173 ? 22.317 20.521 -48.838 1.00 81.75 173 HIS A N 1
ATOM 1438 C CA . HIS A 1 173 ? 23.262 21.643 -48.909 1.00 81.75 173 HIS A CA 1
ATOM 1439 C C . HIS A 1 173 ? 24.730 21.235 -48.686 1.00 81.75 173 HIS A C 1
ATOM 1441 O O . HIS A 1 173 ? 25.623 21.731 -49.385 1.00 81.75 173 HIS A O 1
ATOM 1447 N N . ILE A 1 174 ? 25.001 20.343 -47.729 1.00 82.06 174 ILE A N 1
ATOM 1448 C CA . ILE A 1 174 ? 26.352 19.835 -47.450 1.00 82.06 174 ILE A CA 1
ATOM 1449 C C . ILE A 1 174 ? 26.844 18.978 -48.620 1.00 82.06 174 ILE A C 1
ATOM 1451 O O . ILE A 1 174 ? 27.955 19.206 -49.103 1.00 82.06 174 ILE A O 1
ATOM 1455 N N . SER A 1 175 ? 26.019 18.064 -49.139 1.00 77.50 175 SER A N 1
ATOM 1456 C CA . SER A 1 175 ? 26.350 17.256 -50.319 1.00 77.50 175 SER A CA 1
ATOM 1457 C C . SER A 1 175 ? 26.685 18.133 -51.530 1.00 77.50 175 SER A C 1
ATOM 1459 O O . SER A 1 175 ? 27.731 17.942 -52.151 1.00 77.50 175 SER A O 1
ATOM 1461 N N . ALA A 1 176 ? 25.878 19.164 -51.805 1.00 73.12 176 ALA A N 1
ATOM 1462 C CA . ALA A 1 176 ? 26.126 20.115 -52.889 1.00 73.12 176 ALA A CA 1
ATOM 1463 C C . ALA A 1 176 ? 27.419 20.940 -52.712 1.00 73.12 176 ALA A C 1
ATOM 1465 O O . ALA A 1 176 ? 28.001 21.396 -53.698 1.00 73.12 176 ALA A O 1
ATOM 1466 N N . ASN A 1 177 ? 27.886 21.151 -51.477 1.00 71.88 177 ASN A N 1
ATOM 1467 C CA . ASN A 1 177 ? 29.167 21.810 -51.209 1.00 71.88 177 ASN A CA 1
ATOM 1468 C C . ASN A 1 177 ? 30.358 20.845 -51.284 1.00 71.88 177 ASN A C 1
ATOM 1470 O O . ASN A 1 177 ? 31.404 21.240 -51.794 1.00 71.88 177 ASN A O 1
ATOM 1474 N N . ILE A 1 178 ? 30.203 19.586 -50.862 1.00 69.44 178 ILE A N 1
ATOM 1475 C CA . ILE A 1 178 ? 31.240 18.555 -51.020 1.00 69.44 178 ILE A CA 1
ATOM 1476 C C . ILE A 1 178 ? 31.545 18.341 -52.508 1.00 69.44 178 ILE A C 1
ATOM 1478 O O . ILE A 1 178 ? 32.716 18.366 -52.880 1.00 69.44 178 ILE A O 1
ATOM 1482 N N . SER A 1 179 ? 30.523 18.263 -53.371 1.00 67.81 179 SER A N 1
ATOM 1483 C CA . SER A 1 179 ? 30.704 18.166 -54.830 1.00 67.81 179 SER A CA 1
ATOM 1484 C C . SER A 1 179 ? 31.514 19.325 -55.432 1.00 67.81 179 SER A C 1
ATOM 1486 O O . SER A 1 179 ? 32.300 19.104 -56.345 1.00 67.81 179 SER A O 1
ATOM 1488 N N . LYS A 1 180 ? 31.388 20.552 -54.902 1.00 63.31 180 LYS A N 1
ATOM 1489 C CA . LYS A 1 180 ? 32.187 21.715 -55.352 1.00 63.31 180 LYS A CA 1
ATOM 1490 C C . LYS A 1 180 ? 33.645 21.665 -54.887 1.00 63.31 180 LYS A C 1
ATOM 1492 O O . LYS A 1 180 ? 34.494 22.337 -55.468 1.00 63.31 180 LYS A O 1
ATOM 1497 N N . ILE A 1 181 ? 33.934 20.928 -53.814 1.00 60.12 181 ILE A N 1
ATOM 1498 C CA . ILE A 1 181 ? 35.288 20.773 -53.269 1.00 60.12 181 ILE A CA 1
ATOM 1499 C C . ILE A 1 181 ? 36.035 19.663 -54.022 1.00 60.12 181 ILE A C 1
ATOM 1501 O O . ILE A 1 181 ? 37.212 19.836 -54.329 1.00 60.12 181 ILE A O 1
ATOM 1505 N N . THR A 1 182 ? 35.364 18.569 -54.404 1.00 52.72 182 THR A N 1
ATOM 1506 C CA . THR A 1 182 ? 35.986 17.462 -55.158 1.00 52.72 182 THR A CA 1
ATOM 1507 C C . THR A 1 182 ? 36.388 17.803 -56.597 1.00 52.72 182 THR A C 1
ATOM 1509 O O . THR A 1 182 ? 37.194 17.076 -57.178 1.00 52.72 182 THR A O 1
ATOM 1512 N N . GLU A 1 183 ? 35.908 18.911 -57.169 1.00 45.38 183 GLU A N 1
ATOM 1513 C CA . GLU A 1 183 ? 36.337 19.395 -58.494 1.00 45.38 183 GLU A CA 1
ATOM 1514 C C . GLU A 1 183 ? 37.700 20.119 -58.493 1.00 45.38 183 GLU A C 1
ATOM 1516 O O . GLU A 1 183 ? 38.250 20.384 -59.563 1.00 45.38 183 GLU A O 1
ATOM 1521 N N . ARG A 1 184 ? 38.292 20.419 -57.325 1.00 41.34 184 ARG A N 1
ATOM 1522 C CA . ARG A 1 184 ? 39.614 21.068 -57.227 1.00 41.34 184 ARG A CA 1
ATOM 1523 C C . ARG A 1 184 ? 40.702 20.063 -56.838 1.00 41.34 184 ARG A C 1
ATOM 1525 O O . ARG A 1 184 ? 40.826 19.681 -55.679 1.00 41.34 184 ARG A O 1
ATOM 1532 N N . LYS A 1 185 ? 41.493 19.643 -57.831 1.00 47.03 185 LYS A N 1
ATOM 1533 C CA . LYS A 1 185 ? 42.742 18.872 -57.662 1.00 47.03 185 LYS A CA 1
ATOM 1534 C C . LYS A 1 185 ? 43.956 19.801 -57.484 1.00 47.03 185 LYS A C 1
ATOM 1536 O O . LYS A 1 185 ? 43.823 20.998 -57.702 1.00 47.03 185 LYS A O 1
ATOM 1541 N N . GLU A 1 186 ? 45.109 19.185 -57.173 1.00 36.53 186 GLU A N 1
ATOM 1542 C CA . GLU A 1 186 ? 46.433 19.774 -56.842 1.00 36.53 186 GLU A CA 1
ATOM 1543 C C . GLU A 1 186 ? 46.553 20.194 -55.356 1.00 36.53 186 GLU A C 1
ATOM 1545 O O . GLU A 1 186 ? 45.635 20.784 -54.803 1.00 36.53 186 GLU A O 1
ATOM 1550 N N . GLU A 1 187 ? 47.616 19.887 -54.598 1.00 33.50 187 GLU A N 1
ATOM 1551 C CA . GLU A 1 187 ? 48.849 19.108 -54.845 1.00 33.50 187 GLU A CA 1
ATOM 1552 C C . GLU A 1 187 ? 49.427 18.596 -53.489 1.00 33.50 187 GLU A C 1
ATOM 1554 O O . GLU A 1 187 ? 49.167 19.225 -52.459 1.00 33.50 187 GLU A O 1
ATOM 1559 N N . PRO A 1 188 ? 50.224 17.502 -53.422 1.00 58.69 188 PRO A N 1
ATOM 1560 C CA . PRO A 1 188 ? 50.780 17.013 -52.153 1.00 58.69 188 PRO A CA 1
ATOM 1561 C C . PRO A 1 188 ? 52.324 16.997 -52.082 1.00 58.69 188 PRO A C 1
ATOM 1563 O O . PRO A 1 188 ? 52.915 16.083 -52.634 1.00 58.69 188 PRO A O 1
ATOM 1566 N N . VAL A 1 189 ? 52.972 17.868 -51.285 1.00 43.69 189 VAL A N 1
ATOM 1567 C CA . VAL A 1 189 ? 54.236 17.588 -50.532 1.00 43.69 189 VAL A CA 1
ATOM 1568 C C . VAL A 1 189 ? 54.388 18.603 -49.375 1.00 43.69 189 VAL A C 1
ATOM 1570 O O . VAL A 1 189 ? 55.052 19.622 -49.514 1.00 43.69 189 VAL A O 1
ATOM 1573 N N . SER A 1 190 ? 53.779 18.335 -48.212 1.00 46.19 190 SER A N 1
ATOM 1574 C CA . SER A 1 190 ? 54.103 19.024 -46.931 1.00 46.19 190 SER A CA 1
ATOM 1575 C C . SER A 1 190 ? 53.502 18.330 -45.692 1.00 46.19 190 SER A C 1
ATOM 1577 O O . SER A 1 190 ? 53.966 18.506 -44.573 1.00 46.19 190 SER A O 1
ATOM 1579 N N . TYR A 1 191 ? 52.486 17.481 -45.875 1.00 50.09 191 TYR A N 1
ATOM 1580 C CA . TYR A 1 191 ? 51.723 16.899 -44.763 1.00 50.09 191 TYR A CA 1
ATOM 1581 C C . TYR A 1 191 ? 52.354 15.671 -44.089 1.00 50.09 191 TYR A C 1
ATOM 1583 O O . TYR A 1 191 ? 51.899 15.278 -43.021 1.00 50.09 191 TYR A O 1
ATOM 1591 N N . ARG A 1 192 ? 53.405 15.062 -44.661 1.00 48.66 192 ARG A N 1
ATOM 1592 C CA . ARG A 1 192 ? 53.940 13.776 -44.166 1.00 48.66 192 ARG A CA 1
ATOM 1593 C C . ARG A 1 192 ? 54.443 13.827 -42.720 1.00 48.66 192 ARG A C 1
ATOM 1595 O O . ARG A 1 192 ? 54.202 12.879 -41.987 1.00 48.66 192 ARG A O 1
ATOM 1602 N N . GLU A 1 193 ? 55.091 14.913 -42.307 1.00 50.62 193 GLU A N 1
ATOM 1603 C CA . GLU A 1 193 ? 55.616 15.052 -40.938 1.00 50.62 193 GLU A CA 1
ATOM 1604 C C . GLU A 1 193 ? 54.503 15.345 -39.919 1.00 50.62 193 GLU A C 1
ATOM 1606 O O . GLU A 1 193 ? 54.517 14.789 -38.824 1.00 50.62 193 GLU A O 1
ATOM 1611 N N . LYS A 1 194 ? 53.476 16.119 -40.304 1.00 55.34 194 LYS A N 1
ATOM 1612 C CA . LYS A 1 194 ? 52.279 16.325 -39.469 1.00 55.34 194 LYS A CA 1
ATOM 1613 C C . LYS A 1 194 ? 51.478 15.037 -39.294 1.00 55.34 194 LYS A C 1
ATOM 1615 O O . LYS A 1 194 ? 51.123 14.707 -38.171 1.00 55.34 194 LYS A O 1
ATOM 1620 N N . CYS A 1 195 ? 51.282 14.269 -40.368 1.00 55.38 195 CYS A N 1
ATOM 1621 C CA . CYS A 1 195 ? 50.591 12.985 -40.283 1.00 55.38 195 CYS A CA 1
ATOM 1622 C C . CYS A 1 195 ? 51.333 11.971 -39.401 1.00 55.38 195 CYS A C 1
ATOM 1624 O O . CYS A 1 195 ? 50.673 11.172 -38.755 1.00 55.38 195 CYS A O 1
ATOM 1626 N N . VAL A 1 196 ? 52.672 11.979 -39.341 1.00 60.16 196 VAL A N 1
ATOM 1627 C CA . VAL A 1 196 ? 53.412 11.089 -38.423 1.00 60.16 196 VAL A CA 1
ATOM 1628 C C . VAL A 1 196 ? 53.163 11.478 -36.963 1.00 60.16 196 VAL A C 1
ATOM 1630 O O . VAL A 1 196 ? 52.821 10.604 -36.172 1.00 60.16 196 VAL A O 1
ATOM 1633 N N . ALA A 1 197 ? 53.219 12.770 -36.625 1.00 63.12 197 ALA A N 1
ATOM 1634 C CA . ALA A 1 197 ? 52.896 13.243 -35.276 1.00 63.12 197 ALA A CA 1
ATOM 1635 C C . ALA A 1 197 ? 51.427 12.961 -34.888 1.00 63.12 197 ALA A C 1
ATOM 1637 O O . ALA A 1 197 ? 51.164 12.471 -33.793 1.00 63.12 197 ALA A O 1
ATOM 1638 N N . GLU A 1 198 ? 50.471 13.180 -35.800 1.00 68.62 198 GLU A N 1
ATOM 1639 C CA . GLU A 1 198 ? 49.061 12.818 -35.585 1.00 68.62 198 GLU A CA 1
ATOM 1640 C C . GLU A 1 198 ? 48.859 11.300 -35.454 1.00 68.62 198 GLU A C 1
ATOM 1642 O O . GLU A 1 198 ? 47.997 10.865 -34.697 1.00 68.62 198 GLU A O 1
ATOM 1647 N N . ILE A 1 199 ? 49.631 10.466 -36.160 1.00 71.25 199 ILE A N 1
ATOM 1648 C CA . ILE A 1 199 ? 49.580 9.003 -36.011 1.00 71.25 199 ILE A CA 1
ATOM 1649 C C . ILE A 1 199 ? 50.116 8.580 -34.637 1.00 71.25 199 ILE A C 1
ATOM 1651 O O . ILE A 1 199 ? 49.515 7.719 -34.000 1.00 71.25 199 ILE A O 1
ATOM 1655 N N . GLU A 1 200 ? 51.196 9.189 -34.145 1.00 72.56 200 GLU A N 1
ATOM 1656 C CA . GLU A 1 200 ? 51.726 8.922 -32.801 1.00 72.56 200 GLU A CA 1
ATOM 1657 C C . GLU A 1 200 ? 50.751 9.374 -31.700 1.00 72.56 200 GLU A C 1
ATOM 1659 O O . GLU A 1 200 ? 50.464 8.603 -30.781 1.00 72.56 200 GLU A O 1
ATOM 1664 N N . GLU A 1 201 ? 50.148 10.559 -31.834 1.00 75.19 201 GLU A N 1
ATOM 1665 C CA . GLU A 1 201 ? 49.118 11.059 -30.915 1.00 75.19 201 GLU A CA 1
ATOM 1666 C C . GLU A 1 201 ? 47.845 10.190 -30.945 1.00 75.19 201 GLU A C 1
ATOM 1668 O O . GLU A 1 201 ? 47.271 9.872 -29.901 1.00 75.19 201 GLU A O 1
ATOM 1673 N N . ASN A 1 202 ? 47.413 9.745 -32.129 1.00 76.44 202 ASN A N 1
ATOM 1674 C CA . ASN A 1 202 ? 46.272 8.840 -32.262 1.00 76.44 202 ASN A CA 1
ATOM 1675 C C . ASN A 1 202 ? 46.574 7.443 -31.704 1.00 76.44 202 ASN A C 1
ATOM 1677 O O . ASN A 1 202 ? 45.699 6.856 -31.074 1.00 76.44 202 ASN A O 1
ATOM 1681 N N . ASN A 1 203 ? 47.797 6.927 -31.848 1.00 76.31 203 ASN A N 1
ATOM 1682 C CA . ASN A 1 203 ? 48.205 5.669 -31.218 1.00 76.31 203 ASN A CA 1
ATOM 1683 C C . ASN A 1 203 ? 48.198 5.774 -29.682 1.00 76.31 203 ASN A C 1
ATOM 1685 O O . ASN A 1 203 ? 47.744 4.845 -29.015 1.00 76.31 203 ASN A O 1
ATOM 1689 N N . ALA A 1 204 ? 48.621 6.908 -29.111 1.00 79.94 204 ALA A N 1
ATOM 1690 C CA . ALA A 1 204 ? 48.489 7.161 -27.674 1.00 79.94 204 ALA A CA 1
ATOM 1691 C C . ALA A 1 204 ? 47.012 7.160 -27.232 1.00 79.94 204 ALA A C 1
ATOM 1693 O O . ALA A 1 204 ? 46.643 6.419 -26.323 1.00 79.94 204 ALA A O 1
ATOM 1694 N N . LYS A 1 205 ? 46.140 7.884 -27.950 1.00 83.69 205 LYS A N 1
ATOM 1695 C CA . LYS A 1 205 ? 44.688 7.898 -27.687 1.00 83.69 205 LYS A CA 1
ATOM 1696 C C . LYS A 1 205 ? 44.038 6.518 -27.837 1.00 83.69 205 LYS A C 1
ATOM 1698 O O . LYS A 1 205 ? 43.134 6.190 -27.076 1.00 83.69 205 LYS A O 1
ATOM 1703 N N . ILE A 1 206 ? 44.485 5.695 -28.788 1.00 83.19 206 ILE A N 1
ATOM 1704 C CA . ILE A 1 206 ? 44.013 4.311 -28.955 1.00 83.19 206 ILE A CA 1
ATOM 1705 C C . ILE A 1 206 ? 44.386 3.466 -27.730 1.00 83.19 206 ILE A C 1
ATOM 1707 O O . ILE A 1 206 ? 43.519 2.771 -27.202 1.00 83.19 206 ILE A O 1
ATOM 1711 N N . ASN A 1 207 ? 45.619 3.579 -27.227 1.00 83.81 207 ASN A N 1
ATOM 1712 C CA . ASN A 1 207 ? 46.054 2.881 -26.013 1.00 83.81 207 ASN A CA 1
ATOM 1713 C C . ASN A 1 207 ? 45.246 3.317 -24.774 1.00 83.81 207 ASN A C 1
ATOM 1715 O O . ASN A 1 207 ? 44.829 2.467 -23.984 1.00 83.81 207 ASN A O 1
ATOM 1719 N N . ASP A 1 208 ? 44.956 4.614 -24.630 1.00 87.06 208 ASP A N 1
ATOM 1720 C CA . ASP A 1 208 ? 44.101 5.128 -23.550 1.00 87.06 208 ASP A CA 1
ATOM 1721 C C . ASP A 1 208 ? 42.655 4.619 -23.673 1.00 87.06 208 ASP A C 1
ATOM 1723 O O . ASP A 1 208 ? 42.043 4.219 -22.681 1.00 87.06 208 ASP A O 1
ATOM 1727 N N . ILE A 1 209 ? 42.111 4.553 -24.893 1.00 85.12 209 ILE A N 1
ATOM 1728 C CA . ILE A 1 209 ? 40.792 3.965 -25.166 1.00 85.12 209 ILE A CA 1
ATOM 1729 C C . ILE A 1 209 ? 40.776 2.466 -24.827 1.00 85.12 209 ILE A C 1
ATOM 1731 O O . ILE A 1 209 ? 39.793 1.989 -24.259 1.00 85.12 209 ILE A O 1
ATOM 1735 N N . GLU A 1 210 ? 41.832 1.707 -25.132 1.00 86.56 210 GLU A N 1
ATOM 1736 C CA . GLU A 1 210 ? 41.936 0.297 -24.735 1.00 86.56 210 GLU A CA 1
ATOM 1737 C C . GLU A 1 210 ? 42.040 0.126 -23.214 1.00 86.56 210 GLU A C 1
ATOM 1739 O O . GLU A 1 210 ? 41.359 -0.733 -22.646 1.00 86.56 210 GLU A O 1
ATOM 1744 N N . TYR A 1 211 ? 42.811 0.978 -22.532 1.00 89.88 211 TYR A N 1
ATOM 1745 C CA . TYR A 1 211 ? 42.882 0.999 -21.071 1.00 89.88 211 TYR A CA 1
ATOM 1746 C C . TYR A 1 211 ? 41.514 1.303 -20.439 1.00 89.88 211 TYR A C 1
ATOM 1748 O O . TYR A 1 211 ? 41.071 0.582 -19.539 1.00 89.88 211 TYR A O 1
ATOM 1756 N N . LEU A 1 212 ? 40.799 2.313 -20.946 1.00 87.81 212 LEU A N 1
ATOM 1757 C CA . LEU A 1 212 ? 39.458 2.674 -20.481 1.00 87.81 212 LEU A CA 1
ATOM 1758 C C . LEU A 1 212 ? 38.429 1.573 -20.769 1.00 87.81 212 LEU A C 1
ATOM 1760 O O . LEU A 1 212 ? 37.643 1.246 -19.881 1.00 87.81 212 LEU A O 1
ATOM 1764 N N . LYS A 1 213 ? 38.468 0.932 -21.945 1.00 87.12 213 LYS A N 1
ATOM 1765 C CA . LYS A 1 213 ? 37.637 -0.248 -22.258 1.00 87.12 213 LYS A CA 1
ATOM 1766 C C . LYS A 1 213 ? 37.906 -1.400 -21.293 1.00 87.12 213 LYS A C 1
ATOM 1768 O O . LYS A 1 213 ? 36.963 -2.009 -20.791 1.00 87.12 213 LYS A O 1
ATOM 1773 N N . LYS A 1 214 ? 39.176 -1.679 -20.987 1.00 90.31 214 LYS A N 1
ATOM 1774 C CA . LYS A 1 214 ? 39.565 -2.721 -20.027 1.00 90.31 214 LYS A CA 1
ATOM 1775 C C . LYS A 1 214 ? 39.072 -2.398 -18.614 1.00 90.31 214 LYS A C 1
ATOM 1777 O O . LYS A 1 214 ? 38.535 -3.278 -17.949 1.00 90.31 214 LYS A O 1
ATOM 1782 N N . LYS A 1 215 ? 39.186 -1.139 -18.176 1.00 91.12 215 LYS A N 1
ATOM 1783 C CA . LYS A 1 215 ? 38.669 -0.672 -16.879 1.00 91.12 215 LYS A CA 1
ATOM 1784 C C . LYS A 1 215 ? 37.139 -0.759 -16.803 1.00 91.12 215 LYS A C 1
ATOM 1786 O O . LYS A 1 215 ? 36.614 -1.261 -15.814 1.00 91.12 215 LYS A O 1
ATOM 1791 N N . LEU A 1 216 ? 36.435 -0.351 -17.861 1.00 91.00 216 LEU A N 1
ATOM 1792 C CA . LEU A 1 216 ? 34.978 -0.465 -17.966 1.00 91.00 216 LEU A CA 1
ATOM 1793 C C . LEU A 1 216 ? 34.520 -1.930 -17.924 1.00 91.00 216 LEU A C 1
ATOM 1795 O O . LEU A 1 216 ? 33.575 -2.245 -17.213 1.00 91.00 216 LEU A O 1
ATOM 1799 N N . SER A 1 217 ? 35.221 -2.836 -18.612 1.00 89.62 217 SER A N 1
ATOM 1800 C CA . SER A 1 217 ? 34.931 -4.275 -18.564 1.00 89.62 217 SER A CA 1
ATOM 1801 C C . SER A 1 217 ? 35.078 -4.865 -17.156 1.00 89.62 217 SER A C 1
ATOM 1803 O O . SER A 1 217 ? 34.319 -5.763 -16.801 1.00 89.62 217 SER A O 1
ATOM 1805 N N . VAL A 1 218 ? 36.028 -4.373 -16.351 1.00 91.75 218 VAL A N 1
ATOM 1806 C CA . VAL A 1 218 ? 36.218 -4.816 -14.957 1.00 91.75 218 VAL A CA 1
ATOM 1807 C C . VAL A 1 218 ? 35.107 -4.289 -14.043 1.00 91.75 218 VAL A C 1
ATOM 1809 O O . VAL A 1 218 ? 34.579 -5.054 -13.239 1.00 91.75 218 VAL A O 1
ATOM 1812 N N . GLU A 1 219 ? 34.699 -3.022 -14.174 1.00 87.69 219 GLU A N 1
ATOM 1813 C CA . GLU A 1 219 ? 33.572 -2.488 -13.388 1.00 87.69 219 GLU A CA 1
ATOM 1814 C C . GLU A 1 219 ? 32.219 -3.085 -13.822 1.00 87.69 219 GLU A C 1
ATOM 1816 O O . GLU A 1 219 ? 31.365 -3.320 -12.972 1.00 87.69 219 GLU A O 1
ATOM 1821 N N . LEU A 1 220 ? 32.028 -3.420 -15.106 1.00 87.81 220 LEU A N 1
ATOM 1822 C CA . LEU A 1 220 ? 30.850 -4.171 -15.564 1.00 87.81 220 LEU A CA 1
ATOM 1823 C C . LEU A 1 220 ? 30.793 -5.569 -14.937 1.00 87.81 220 LEU A C 1
ATOM 1825 O O . LEU A 1 220 ? 29.753 -5.934 -14.395 1.00 87.81 220 LEU A O 1
ATOM 1829 N N . GLN A 1 221 ? 31.907 -6.310 -14.930 1.00 89.38 221 GLN A N 1
ATOM 1830 C CA . GLN A 1 221 ? 31.990 -7.618 -14.268 1.00 89.38 221 GLN A CA 1
ATOM 1831 C C . GLN A 1 221 ? 31.659 -7.512 -12.771 1.00 89.38 221 GLN A C 1
ATOM 1833 O O . GLN A 1 221 ? 30.843 -8.267 -12.251 1.00 89.38 221 GLN A O 1
ATOM 1838 N N . LYS A 1 222 ? 32.238 -6.522 -12.085 1.00 91.25 222 LYS A N 1
ATOM 1839 C CA . LYS A 1 222 ? 31.996 -6.254 -10.663 1.00 91.25 222 LYS A CA 1
ATOM 1840 C C . LYS A 1 222 ? 30.539 -5.874 -10.374 1.00 91.25 222 LYS A C 1
ATOM 1842 O O . LYS A 1 222 ? 29.986 -6.336 -9.380 1.00 91.25 222 LYS A O 1
ATOM 1847 N N . ASN A 1 223 ? 29.897 -5.090 -11.241 1.00 83.31 223 ASN A N 1
ATOM 1848 C CA . ASN A 1 223 ? 28.468 -4.787 -11.140 1.00 83.31 223 ASN A CA 1
ATOM 1849 C C . ASN A 1 223 ? 27.596 -6.028 -11.375 1.00 83.31 223 ASN A C 1
ATOM 1851 O O . ASN A 1 223 ? 26.606 -6.209 -10.669 1.00 83.31 223 ASN A O 1
ATOM 1855 N N . GLU A 1 224 ? 27.961 -6.902 -12.316 1.00 90.88 224 GLU A N 1
ATOM 1856 C CA . GLU A 1 224 ? 27.262 -8.171 -12.549 1.00 90.88 224 GLU A CA 1
ATOM 1857 C C . GLU A 1 224 ? 27.380 -9.107 -11.335 1.00 90.88 224 GLU A C 1
ATOM 1859 O O . GLU A 1 224 ? 26.405 -9.741 -10.930 1.00 90.88 224 GLU A O 1
ATOM 1864 N N . ASP A 1 225 ? 28.553 -9.155 -10.704 1.00 90.00 225 ASP A N 1
ATOM 1865 C CA . ASP A 1 225 ? 28.791 -9.973 -9.518 1.00 90.00 225 ASP A CA 1
ATOM 1866 C C . ASP A 1 225 ? 28.078 -9.405 -8.278 1.00 90.00 225 ASP A C 1
ATOM 1868 O O . ASP A 1 225 ? 27.412 -10.163 -7.569 1.00 90.00 225 ASP A O 1
ATOM 1872 N N . MET A 1 226 ? 28.065 -8.079 -8.076 1.00 87.25 226 MET A N 1
ATOM 1873 C CA . MET A 1 226 ? 27.211 -7.452 -7.053 1.00 87.25 226 MET A CA 1
ATOM 1874 C C . MET A 1 226 ? 25.715 -7.677 -7.323 1.00 87.25 226 MET A C 1
ATOM 1876 O O . MET A 1 226 ? 24.958 -7.915 -6.384 1.00 87.25 226 MET A O 1
ATOM 1880 N N . ALA A 1 227 ? 25.268 -7.664 -8.583 1.00 89.56 227 ALA A N 1
ATOM 1881 C CA . ALA A 1 227 ? 23.878 -7.962 -8.925 1.00 89.56 227 ALA A CA 1
ATOM 1882 C C . ALA A 1 227 ? 23.501 -9.411 -8.564 1.00 89.56 227 ALA A C 1
ATOM 1884 O O . ALA A 1 227 ? 22.429 -9.638 -7.996 1.00 89.56 227 ALA A O 1
ATOM 1885 N N . LYS A 1 228 ? 24.395 -10.383 -8.811 1.00 91.81 228 LYS A N 1
ATOM 1886 C CA . LYS A 1 228 ? 24.228 -11.781 -8.369 1.00 91.81 228 LYS A CA 1
ATOM 1887 C C . LYS A 1 228 ? 24.170 -11.889 -6.845 1.00 91.81 228 LYS A C 1
ATOM 1889 O O . LYS A 1 228 ? 23.322 -12.616 -6.328 1.00 91.81 228 LYS A O 1
ATOM 1894 N N . GLU A 1 229 ? 25.013 -11.153 -6.117 1.00 89.75 229 GLU A N 1
ATOM 1895 C CA . GLU A 1 229 ? 24.956 -11.117 -4.651 1.00 89.75 229 GLU A CA 1
ATOM 1896 C C . GLU A 1 229 ? 23.643 -10.513 -4.141 1.00 89.75 229 GLU A C 1
ATOM 1898 O O . GLU A 1 229 ? 22.988 -11.122 -3.299 1.00 89.75 229 GLU A O 1
ATOM 1903 N N . CYS A 1 230 ? 23.193 -9.375 -4.677 1.00 83.56 230 CYS A N 1
ATOM 1904 C CA . CYS A 1 230 ? 21.898 -8.784 -4.325 1.00 83.56 230 CYS A CA 1
ATOM 1905 C C . CYS A 1 230 ? 20.725 -9.744 -4.581 1.00 83.56 230 CYS A C 1
ATOM 1907 O O . CYS A 1 230 ? 19.771 -9.771 -3.803 1.00 83.56 230 CYS A O 1
ATOM 1909 N N . LEU A 1 231 ? 20.786 -10.546 -5.648 1.00 91.25 231 LEU A N 1
ATOM 1910 C CA . LEU A 1 231 ? 19.769 -11.552 -5.964 1.00 91.25 231 LEU A CA 1
ATOM 1911 C C . LEU A 1 231 ? 19.822 -12.734 -4.976 1.00 91.25 231 LEU A C 1
ATOM 1913 O O . LEU A 1 231 ? 18.776 -13.179 -4.502 1.00 91.25 231 LEU A O 1
ATOM 1917 N N . ARG A 1 232 ? 21.025 -13.174 -4.575 1.00 92.81 232 ARG A N 1
ATOM 1918 C CA . ARG A 1 232 ? 21.233 -14.167 -3.502 1.00 92.81 232 ARG A CA 1
ATOM 1919 C C . ARG A 1 232 ? 20.649 -13.686 -2.169 1.00 92.81 232 ARG A C 1
ATOM 1921 O O . ARG A 1 232 ? 19.861 -14.410 -1.568 1.00 92.81 232 ARG A O 1
ATOM 1928 N N . TRP A 1 233 ? 20.968 -12.460 -1.749 1.00 86.81 233 TRP A N 1
ATOM 1929 C CA . TRP A 1 233 ? 20.451 -11.867 -0.510 1.00 86.81 233 TRP A CA 1
ATOM 1930 C C . TRP A 1 233 ? 18.923 -11.705 -0.524 1.00 86.81 233 TRP A C 1
ATOM 1932 O O . TRP A 1 233 ? 18.283 -11.928 0.501 1.00 86.81 233 TRP A O 1
ATOM 1942 N N . LYS A 1 234 ? 18.314 -11.380 -1.676 1.00 89.69 234 LYS A N 1
ATOM 1943 C CA . LYS A 1 234 ? 16.847 -11.354 -1.826 1.00 89.69 234 LYS A CA 1
ATOM 1944 C C . LYS A 1 234 ? 16.217 -12.736 -1.641 1.00 89.69 234 LYS A C 1
ATOM 1946 O O . LYS A 1 234 ? 15.285 -12.861 -0.856 1.00 89.69 234 LYS A O 1
ATOM 1951 N N . LEU A 1 235 ? 16.749 -13.768 -2.301 1.00 88.69 235 LEU A N 1
ATOM 1952 C CA . LEU A 1 235 ? 16.263 -15.147 -2.150 1.00 88.69 235 LEU A CA 1
ATOM 1953 C C . LEU A 1 235 ? 16.413 -15.663 -0.710 1.00 88.69 235 LEU A C 1
ATOM 1955 O O . LEU A 1 235 ? 15.523 -16.338 -0.197 1.00 88.69 235 LEU A O 1
ATOM 1959 N N . GLU A 1 236 ? 17.516 -15.326 -0.042 1.00 90.69 236 GLU A N 1
ATOM 1960 C CA . GLU A 1 236 ? 17.741 -15.676 1.362 1.00 90.69 236 GLU A CA 1
ATOM 1961 C C . GLU A 1 236 ? 16.772 -14.937 2.300 1.00 90.69 236 GLU A C 1
ATOM 1963 O O . GLU A 1 236 ? 16.198 -15.552 3.199 1.00 90.69 236 GLU A O 1
ATOM 1968 N N . ALA A 1 237 ? 16.503 -13.651 2.052 1.00 81.69 237 ALA A N 1
ATOM 1969 C CA . ALA A 1 237 ? 15.494 -12.889 2.785 1.00 81.69 237 ALA A CA 1
ATOM 1970 C C . ALA A 1 237 ? 14.077 -13.460 2.588 1.00 81.69 237 ALA A C 1
ATOM 1972 O O . ALA A 1 237 ? 13.363 -13.654 3.569 1.00 81.69 237 ALA A O 1
ATOM 1973 N N . GLU A 1 238 ? 13.681 -13.800 1.357 1.00 88.62 238 GLU A N 1
ATOM 1974 C CA . GLU A 1 238 ? 12.390 -14.441 1.059 1.00 88.62 238 GLU A CA 1
ATOM 1975 C C . GLU A 1 238 ? 12.246 -15.805 1.754 1.00 88.62 238 GLU A C 1
ATOM 1977 O O . GLU A 1 238 ? 11.196 -16.109 2.328 1.00 88.62 238 GLU A O 1
ATOM 1982 N N . GLN A 1 239 ? 13.309 -16.615 1.760 1.00 91.12 239 GLN A N 1
ATOM 1983 C CA . GLN A 1 239 ? 13.332 -17.917 2.430 1.00 91.12 239 GLN A CA 1
ATOM 1984 C C . GLN A 1 239 ? 13.277 -17.786 3.963 1.00 91.12 239 GLN A C 1
ATOM 1986 O O . GLN A 1 239 ? 12.581 -18.567 4.616 1.00 91.12 239 GLN A O 1
ATOM 1991 N N . ASN A 1 240 ? 13.948 -16.785 4.539 1.00 84.06 240 ASN A N 1
ATOM 1992 C CA . ASN A 1 240 ? 13.876 -16.477 5.970 1.00 84.06 240 ASN A CA 1
ATOM 1993 C C . ASN A 1 240 ? 12.501 -15.925 6.372 1.00 84.06 240 ASN A C 1
ATOM 1995 O O . ASN A 1 240 ? 11.963 -16.274 7.420 1.00 84.06 240 ASN A O 1
ATOM 1999 N N . ASP A 1 241 ? 11.876 -15.111 5.525 1.00 81.25 241 ASP A N 1
ATOM 2000 C CA . ASP A 1 241 ? 10.538 -14.587 5.788 1.00 81.25 241 ASP A CA 1
ATOM 2001 C C . ASP A 1 241 ? 9.459 -15.680 5.634 1.00 81.25 241 ASP A C 1
ATOM 2003 O O . ASP A 1 241 ? 8.431 -15.658 6.317 1.00 81.25 241 ASP A O 1
ATOM 2007 N N . LYS A 1 242 ? 9.712 -16.696 4.797 1.00 90.75 242 LYS A N 1
ATOM 2008 C CA . LYS A 1 242 ? 8.909 -17.923 4.719 1.00 90.75 242 LYS A CA 1
ATOM 2009 C C . LYS A 1 242 ? 9.050 -18.788 5.975 1.00 90.75 242 LYS A C 1
ATOM 2011 O O . LYS A 1 242 ? 8.028 -19.142 6.560 1.00 90.75 242 LYS A O 1
ATOM 2016 N N . SER A 1 243 ? 10.270 -19.085 6.430 1.00 82.31 243 SER A N 1
ATOM 2017 C CA . SER A 1 243 ? 10.477 -19.874 7.657 1.00 82.31 243 SER A CA 1
ATOM 2018 C C . SER A 1 243 ? 9.930 -19.156 8.89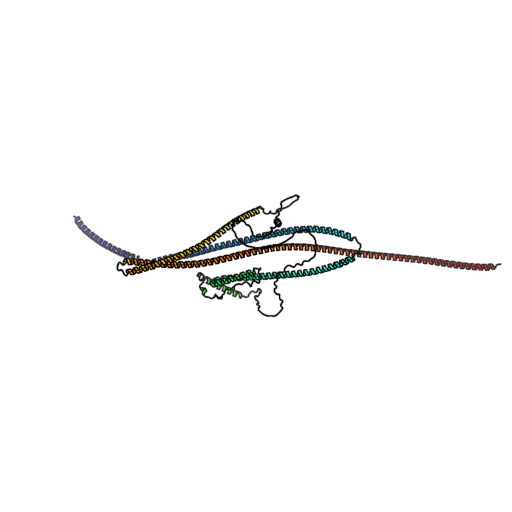9 1.00 82.31 243 SER A C 1
ATOM 2020 O O . SER A 1 243 ? 9.337 -19.792 9.769 1.00 82.31 243 SER A O 1
ATOM 2022 N N . ARG A 1 244 ? 10.005 -17.818 8.941 1.00 85.44 244 ARG A N 1
ATOM 2023 C CA . ARG A 1 244 ? 9.360 -16.980 9.964 1.00 85.44 244 ARG A CA 1
ATOM 2024 C C . ARG A 1 244 ? 7.832 -17.106 9.957 1.00 85.44 244 ARG A C 1
ATOM 2026 O O . ARG A 1 244 ? 7.236 -17.213 11.025 1.00 85.44 244 ARG A O 1
ATOM 2033 N N . LYS A 1 245 ? 7.189 -17.128 8.782 1.00 85.50 245 LYS A N 1
ATOM 2034 C CA . LYS A 1 245 ? 5.733 -17.363 8.649 1.00 85.50 245 LYS A CA 1
ATOM 2035 C C . LYS A 1 245 ? 5.342 -18.780 9.077 1.00 85.50 245 LYS A C 1
ATOM 2037 O O . LYS A 1 245 ? 4.338 -18.950 9.760 1.00 85.50 245 LYS A O 1
ATOM 2042 N N . GLU A 1 246 ? 6.140 -19.786 8.723 1.00 83.81 246 GLU A N 1
ATOM 2043 C CA . GLU A 1 246 ? 5.932 -21.177 9.151 1.00 83.81 246 GLU A CA 1
ATOM 2044 C C . GLU A 1 246 ? 6.061 -21.327 10.678 1.00 83.81 246 GLU A C 1
ATOM 2046 O O . GLU A 1 246 ? 5.199 -21.947 11.303 1.00 83.81 246 GLU A O 1
ATOM 2051 N N . LEU A 1 247 ? 7.061 -20.685 11.296 1.00 83.69 247 LEU A N 1
ATOM 2052 C CA . LEU A 1 247 ? 7.213 -20.623 12.752 1.00 83.69 247 LEU A CA 1
ATOM 2053 C C . LEU A 1 247 ? 6.030 -19.907 13.418 1.00 83.69 247 LEU A C 1
ATOM 2055 O O . LEU A 1 247 ? 5.478 -20.423 14.385 1.00 83.69 247 LEU A O 1
ATOM 2059 N N . LEU A 1 248 ? 5.603 -18.758 12.887 1.00 81.12 248 LEU A N 1
ATOM 2060 C CA . LEU A 1 248 ? 4.479 -18.000 13.439 1.00 81.12 248 LEU A CA 1
ATOM 2061 C C . LEU A 1 248 ? 3.172 -18.806 13.378 1.00 81.12 248 LEU A C 1
ATOM 2063 O O . LEU A 1 248 ? 2.452 -18.856 14.371 1.00 81.12 248 LEU A O 1
ATOM 2067 N N . ASN A 1 249 ? 2.922 -19.530 12.281 1.00 86.06 249 ASN A N 1
ATOM 2068 C CA . ASN A 1 249 ? 1.788 -20.453 12.159 1.00 86.06 249 ASN A CA 1
ATOM 2069 C C . ASN A 1 249 ? 1.862 -21.627 13.158 1.00 86.06 249 ASN A C 1
ATOM 2071 O O . ASN A 1 249 ? 0.832 -22.077 13.671 1.00 86.06 249 ASN A O 1
ATOM 2075 N N . ALA A 1 250 ? 3.062 -22.135 13.456 1.00 81.62 250 ALA A N 1
ATOM 2076 C CA . ALA A 1 250 ? 3.254 -23.153 14.489 1.00 81.62 250 ALA A CA 1
ATOM 2077 C C . ALA A 1 250 ? 2.991 -22.584 15.896 1.00 81.62 250 ALA A C 1
ATOM 2079 O O . ALA A 1 250 ? 2.309 -23.224 16.696 1.00 81.62 250 ALA A O 1
ATOM 2080 N N . CYS A 1 251 ? 3.452 -21.362 16.181 1.00 75.69 251 CYS A N 1
ATOM 2081 C CA . CYS A 1 251 ? 3.195 -20.658 17.438 1.00 75.69 251 CYS A CA 1
ATOM 2082 C C . CYS A 1 251 ? 1.704 -20.352 17.646 1.00 75.69 251 CYS A C 1
ATOM 2084 O O . CYS A 1 251 ? 1.197 -20.602 18.737 1.00 75.69 251 CYS A O 1
ATOM 2086 N N . THR A 1 252 ? 0.972 -19.900 16.621 1.00 78.38 252 THR A N 1
ATOM 2087 C CA . THR A 1 252 ? -0.483 -19.687 16.729 1.00 78.38 252 THR A CA 1
ATOM 2088 C C . THR A 1 252 ? -1.235 -21.000 16.930 1.00 78.38 252 THR A C 1
ATOM 2090 O O . THR A 1 252 ? -2.166 -21.045 17.726 1.00 78.38 252 THR A O 1
ATOM 2093 N N . SER A 1 253 ? -0.804 -22.086 16.277 1.00 81.06 253 SER A N 1
ATOM 2094 C CA . SER A 1 253 ? -1.388 -23.425 16.472 1.00 81.06 253 SER A CA 1
ATOM 2095 C C . SER A 1 253 ? -1.119 -23.985 17.876 1.00 81.06 253 SER A C 1
ATOM 2097 O O . SER A 1 253 ? -1.945 -24.704 18.435 1.00 81.06 253 SER A O 1
ATOM 2099 N N . LEU A 1 254 ? 0.037 -23.660 18.465 1.00 83.19 254 LEU A N 1
ATOM 2100 C CA . LEU A 1 254 ? 0.351 -23.998 19.851 1.00 83.19 254 LEU A CA 1
ATOM 2101 C C . LEU A 1 254 ? -0.479 -23.155 20.830 1.00 83.19 254 LEU A C 1
ATOM 2103 O O . LEU A 1 254 ? -1.017 -23.711 21.783 1.00 83.19 254 LEU A O 1
ATOM 2107 N N . MET A 1 255 ? -0.619 -21.847 20.585 1.00 78.56 255 MET A N 1
ATOM 2108 C CA . MET A 1 255 ? -1.461 -20.957 21.393 1.00 78.56 255 MET A CA 1
ATOM 2109 C C . MET A 1 255 ? -2.909 -21.431 21.444 1.00 78.56 255 MET A C 1
ATOM 2111 O O . MET A 1 255 ? -3.428 -21.623 22.538 1.00 78.56 255 MET A O 1
ATOM 2115 N N . THR A 1 256 ? -3.545 -21.674 20.293 1.00 80.56 256 THR A N 1
ATOM 2116 C CA . THR A 1 256 ? -4.940 -22.137 20.264 1.00 80.56 256 THR A CA 1
ATOM 2117 C C . THR A 1 256 ? -5.093 -23.452 21.018 1.00 80.56 256 THR A C 1
ATOM 2119 O O . THR A 1 256 ? -6.032 -23.611 21.792 1.00 80.56 256 THR A O 1
ATOM 2122 N N . ARG A 1 257 ? -4.125 -24.373 20.902 1.00 82.62 257 ARG A N 1
ATOM 2123 C CA . ARG A 1 257 ? -4.157 -25.633 21.653 1.00 82.62 257 ARG A CA 1
ATOM 2124 C C . ARG A 1 257 ? -3.932 -25.458 23.163 1.00 82.62 257 ARG A C 1
ATOM 2126 O O . ARG A 1 257 ? -4.478 -26.235 23.946 1.00 82.62 257 ARG A O 1
ATOM 2133 N N . LEU A 1 258 ? -3.165 -24.452 23.585 1.00 81.81 258 LEU A N 1
ATOM 2134 C CA . LEU A 1 258 ? -3.014 -24.069 24.995 1.00 81.81 258 LEU A CA 1
ATOM 2135 C C . LEU A 1 258 ? -4.270 -23.369 25.538 1.00 81.81 258 LEU A C 1
ATOM 2137 O O . LEU A 1 258 ? -4.630 -23.595 26.689 1.00 81.81 258 LEU A O 1
ATOM 2141 N N . GLU A 1 259 ? -4.976 -22.583 24.725 1.00 80.94 259 GLU A N 1
ATOM 2142 C CA . GLU A 1 259 ? -6.265 -21.973 25.079 1.00 80.94 259 GLU A CA 1
ATOM 2143 C C . GLU A 1 259 ? -7.387 -23.019 25.183 1.00 80.94 259 GLU A C 1
ATOM 2145 O O . GLU A 1 259 ? -8.170 -22.989 26.134 1.00 80.94 259 GLU A O 1
ATOM 2150 N N . GLU A 1 260 ? -7.423 -24.001 24.278 1.00 86.31 260 GLU A N 1
ATOM 2151 C CA . GLU A 1 260 ? -8.281 -25.191 24.379 1.00 86.31 260 GLU A CA 1
ATOM 2152 C C . GLU A 1 260 ? -7.977 -26.001 25.650 1.00 86.31 260 GLU A C 1
ATOM 2154 O O . GLU A 1 260 ? -8.892 -26.446 26.342 1.00 86.31 260 GLU A O 1
ATOM 2159 N N . LEU A 1 261 ? -6.698 -26.167 26.008 1.00 83.56 261 LEU A N 1
ATOM 2160 C CA . LEU A 1 261 ? -6.317 -26.843 27.250 1.00 83.56 261 LEU A CA 1
ATOM 2161 C C . LEU A 1 261 ? -6.713 -26.024 28.488 1.00 83.56 261 LEU A C 1
ATOM 2163 O O . LEU A 1 261 ? -7.217 -26.591 29.453 1.00 83.56 261 LEU A O 1
ATOM 2167 N N . ALA A 1 262 ? -6.526 -24.702 28.465 1.00 76.94 262 ALA A N 1
ATOM 2168 C CA . ALA A 1 262 ? -6.911 -23.816 29.559 1.00 76.94 262 ALA A CA 1
ATOM 2169 C C . ALA A 1 262 ? -8.433 -23.788 29.758 1.00 76.94 262 ALA A C 1
ATOM 2171 O O . ALA A 1 262 ? -8.890 -23.882 30.889 1.00 76.94 262 ALA A O 1
ATOM 2172 N N . THR A 1 263 ? -9.221 -23.737 28.680 1.00 75.50 263 THR A N 1
ATOM 2173 C CA . THR A 1 263 ? -10.693 -23.805 28.752 1.00 75.50 263 THR A CA 1
ATOM 2174 C C . THR A 1 263 ? -11.195 -25.183 29.191 1.00 75.50 263 THR A C 1
ATOM 2176 O O . THR A 1 263 ? -12.143 -25.266 29.970 1.00 75.50 263 THR A O 1
ATOM 2179 N N . PHE A 1 264 ? -10.525 -26.270 28.791 1.00 81.38 264 PHE A N 1
ATOM 2180 C CA . PHE A 1 264 ? -10.786 -27.602 29.341 1.00 81.38 264 PHE A CA 1
ATOM 2181 C C . PHE A 1 264 ? -10.490 -27.671 30.848 1.00 81.38 264 PHE A C 1
ATOM 2183 O O . PHE A 1 264 ? -11.320 -28.161 31.611 1.00 81.38 264 PHE A O 1
ATOM 2190 N N . LEU A 1 265 ? -9.358 -27.132 31.307 1.00 77.69 265 LEU A N 1
ATOM 2191 C CA . LEU A 1 265 ? -9.028 -27.073 32.733 1.00 77.69 265 LEU A CA 1
ATOM 2192 C C . LEU A 1 265 ? -10.001 -26.171 33.513 1.00 77.69 265 LEU A C 1
ATOM 2194 O O . LEU A 1 265 ? -10.462 -26.577 34.578 1.00 77.69 265 LEU A O 1
ATOM 2198 N N . ASP A 1 266 ? -10.390 -25.017 32.958 1.00 75.06 266 ASP A N 1
ATOM 2199 C CA . ASP A 1 266 ? -11.433 -24.144 33.516 1.00 75.06 266 ASP A CA 1
ATOM 2200 C C . ASP A 1 266 ? -12.768 -24.901 33.670 1.00 75.06 266 ASP A C 1
ATOM 2202 O O . ASP A 1 266 ? -13.456 -24.735 34.676 1.00 75.06 266 ASP A O 1
ATOM 2206 N N . SER A 1 267 ? -13.115 -25.796 32.733 1.00 78.19 267 SER A N 1
ATOM 2207 C CA . SER A 1 267 ? -14.323 -26.638 32.820 1.00 78.19 267 SER A CA 1
ATOM 2208 C C . SER A 1 267 ? -14.257 -27.726 33.905 1.00 78.19 267 SER A C 1
ATOM 2210 O O . SER A 1 267 ? -15.297 -28.197 34.365 1.00 78.19 267 SER A O 1
ATOM 2212 N N . LEU A 1 268 ? -13.053 -28.091 34.364 1.00 73.88 268 LEU A N 1
ATOM 2213 C CA . LEU A 1 268 ? -12.830 -29.058 35.446 1.00 73.88 268 LEU A CA 1
ATOM 2214 C C . LEU A 1 268 ? -12.717 -28.402 36.832 1.00 73.88 268 LEU A C 1
ATOM 2216 O O . LEU A 1 268 ? -12.956 -29.067 37.841 1.00 73.88 268 LEU A O 1
ATOM 2220 N N . LEU A 1 269 ? -12.410 -27.101 36.913 1.00 72.25 269 LEU A N 1
ATOM 2221 C CA . LEU A 1 269 ? -12.395 -26.345 38.174 1.00 72.25 269 LEU A CA 1
ATOM 2222 C C . LEU A 1 269 ? -13.698 -26.463 38.999 1.00 72.25 269 LEU A C 1
ATOM 2224 O O . LEU A 1 269 ? -13.587 -26.597 40.222 1.00 72.25 269 LEU A O 1
ATOM 2228 N N . PRO A 1 270 ? -14.912 -26.477 38.402 1.00 69.75 270 PRO A N 1
ATOM 2229 C CA . PRO A 1 270 ? -16.173 -26.761 39.091 1.00 69.75 270 PRO A CA 1
ATOM 2230 C C . PRO A 1 270 ? -16.216 -28.045 39.926 1.00 69.75 270 PRO A C 1
ATOM 2232 O O . PRO A 1 270 ? -16.967 -28.082 40.900 1.00 69.75 270 PRO A O 1
ATOM 2235 N N . LEU A 1 271 ? -15.404 -29.052 39.595 1.00 68.31 271 LEU A N 1
ATOM 2236 C CA . LEU A 1 271 ? -15.384 -30.368 40.246 1.00 68.31 271 LEU A CA 1
ATOM 2237 C C . LEU A 1 271 ? -14.386 -30.456 41.417 1.00 68.31 271 LEU A C 1
ATOM 2239 O O . LEU A 1 271 ? -14.290 -31.489 42.071 1.00 68.31 271 LEU A O 1
ATOM 2243 N N . LEU A 1 272 ? -13.628 -29.385 41.685 1.00 61.22 272 LEU A N 1
ATOM 2244 C CA . LEU A 1 272 ? -12.585 -29.337 42.715 1.00 61.22 272 LEU A CA 1
ATOM 2245 C C . LEU A 1 272 ? -13.020 -28.505 43.930 1.00 61.22 272 LEU A C 1
ATOM 2247 O O . LEU A 1 272 ? -13.573 -27.408 43.775 1.00 61.22 272 LEU A O 1
ATOM 2251 N N . GLY A 1 273 ? -12.6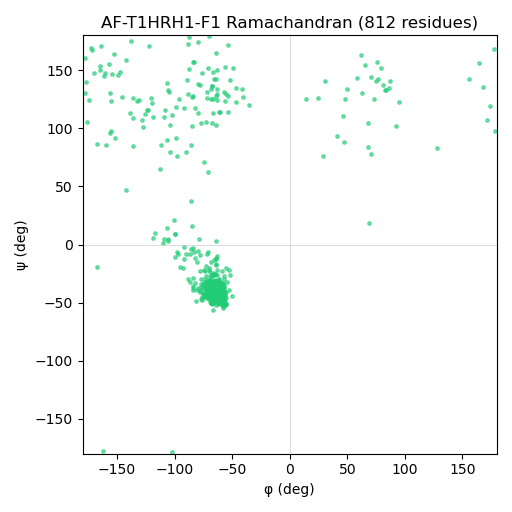96 -28.987 45.136 1.00 63.97 273 GLY A N 1
ATOM 2252 C CA . GLY A 1 273 ? -12.936 -28.284 46.403 1.00 63.97 273 GLY A CA 1
ATOM 2253 C C . GLY A 1 273 ? -12.297 -26.888 46.445 1.00 63.97 273 GLY A C 1
ATOM 2254 O O . GLY A 1 273 ? -11.288 -26.619 45.781 1.00 63.97 273 GLY A O 1
ATOM 2255 N N . ALA A 1 274 ? -12.874 -25.971 47.230 1.00 63.75 274 ALA A N 1
ATOM 2256 C CA . ALA A 1 274 ? -12.622 -24.528 47.127 1.00 63.75 274 ALA A CA 1
ATOM 2257 C C . ALA A 1 274 ? -11.148 -24.095 47.311 1.00 63.75 274 ALA A C 1
ATOM 2259 O O . ALA A 1 274 ? -10.756 -23.014 46.857 1.00 63.75 274 ALA A O 1
ATOM 2260 N N . LYS A 1 275 ? -10.317 -24.910 47.979 1.00 64.69 275 LYS A N 1
ATOM 2261 C CA . LYS A 1 275 ? -8.866 -24.689 48.136 1.00 64.69 275 LYS A CA 1
ATOM 2262 C C . LYS A 1 275 ? -8.074 -25.157 46.906 1.00 64.69 275 LYS A C 1
ATOM 2264 O O . LYS A 1 275 ? -7.271 -24.386 46.380 1.00 64.69 275 LYS A O 1
ATOM 2269 N N . LYS A 1 276 ? -8.337 -26.377 46.414 1.00 66.62 276 LYS A N 1
ATOM 2270 C CA . LYS A 1 276 ? -7.688 -26.962 45.222 1.00 66.62 276 LYS A CA 1
ATOM 2271 C C . LYS A 1 276 ? -8.027 -26.148 43.963 1.00 66.62 276 LYS A C 1
ATOM 2273 O O . LYS A 1 276 ? -7.132 -25.807 43.192 1.00 66.62 276 LYS A O 1
ATOM 2278 N N . ARG A 1 277 ? -9.287 -25.710 43.839 1.00 72.50 277 ARG A N 1
ATOM 2279 C CA . ARG A 1 277 ? -9.779 -24.815 42.778 1.00 72.50 277 ARG A CA 1
ATOM 2280 C C . ARG A 1 277 ? -9.003 -23.498 42.685 1.00 72.50 277 ARG A C 1
ATOM 2282 O O . ARG A 1 277 ? -8.534 -23.147 41.611 1.00 72.50 277 ARG A O 1
ATOM 2289 N N . ARG A 1 278 ? -8.825 -22.781 43.804 1.00 71.00 278 ARG A N 1
ATOM 2290 C CA . ARG A 1 278 ? -8.102 -21.492 43.825 1.00 71.00 278 ARG A CA 1
ATOM 2291 C C . ARG A 1 278 ? -6.635 -21.621 43.421 1.00 71.00 278 ARG A C 1
ATOM 2293 O O . ARG A 1 278 ? -6.124 -20.732 42.747 1.00 71.00 278 ARG A O 1
ATOM 2300 N N . MET A 1 279 ? -5.965 -22.707 43.810 1.00 68.69 279 MET A N 1
ATOM 2301 C CA . MET A 1 279 ? -4.578 -22.933 43.401 1.00 68.69 279 MET A CA 1
ATOM 2302 C C . MET A 1 279 ? -4.483 -23.253 41.904 1.00 68.69 279 MET A C 1
ATOM 2304 O O . MET A 1 279 ? -3.657 -22.663 41.213 1.00 68.69 279 MET A O 1
ATOM 2308 N N . LEU A 1 280 ? -5.343 -24.139 41.390 1.00 69.25 280 LEU A N 1
ATOM 2309 C CA . LEU A 1 280 ? -5.316 -24.504 39.974 1.00 69.25 280 LEU A CA 1
ATOM 2310 C C . LEU A 1 280 ? -5.710 -23.315 39.075 1.00 69.25 280 LEU A C 1
ATOM 2312 O O . LEU A 1 280 ? -5.049 -23.095 38.065 1.00 69.25 280 LEU A O 1
ATOM 2316 N N . GLN A 1 281 ? -6.671 -22.480 39.495 1.00 75.56 281 GLN A N 1
ATOM 2317 C CA . GLN A 1 281 ? -6.974 -21.198 38.841 1.00 75.56 281 GLN A CA 1
ATOM 2318 C C . GLN A 1 281 ? -5.736 -20.286 38.787 1.00 75.56 281 GLN A C 1
ATOM 2320 O O . GLN A 1 281 ? -5.387 -19.813 37.714 1.00 75.56 281 GLN A O 1
ATOM 2325 N N . GLN A 1 282 ? -4.999 -20.105 39.895 1.00 73.56 282 GLN A N 1
ATOM 2326 C CA . GLN A 1 282 ? -3.760 -19.308 39.882 1.00 73.56 282 GLN A CA 1
ATOM 2327 C C . GLN A 1 282 ? -2.685 -19.860 38.930 1.00 73.56 282 GLN A C 1
ATOM 2329 O O . GLN A 1 282 ? -1.925 -19.077 38.360 1.00 73.56 282 GLN A O 1
ATOM 2334 N N . VAL A 1 283 ? -2.600 -21.183 38.750 1.00 73.69 283 VAL A N 1
ATOM 2335 C CA . VAL A 1 283 ? -1.682 -21.806 37.778 1.00 73.69 283 VAL A CA 1
ATOM 2336 C C . VAL A 1 283 ? -2.140 -21.540 36.342 1.00 73.69 283 VAL A C 1
ATOM 2338 O O . VAL A 1 283 ? -1.318 -21.168 35.506 1.00 73.69 283 VAL A O 1
ATOM 2341 N N . ILE A 1 284 ? -3.439 -21.676 36.057 1.00 71.31 284 ILE A N 1
ATOM 2342 C CA . ILE A 1 284 ? -4.030 -21.394 34.738 1.00 71.31 284 ILE A CA 1
ATOM 2343 C C . ILE A 1 284 ? -3.867 -19.911 34.380 1.00 71.31 284 ILE A C 1
ATOM 2345 O O . ILE A 1 284 ? -3.440 -19.590 33.271 1.00 71.31 284 ILE A O 1
ATOM 2349 N N . ASP A 1 285 ? -4.114 -19.004 35.323 1.00 73.25 285 ASP A N 1
ATOM 2350 C CA . ASP A 1 285 ? -3.996 -17.560 35.112 1.00 73.25 285 ASP A CA 1
ATOM 2351 C C . ASP A 1 285 ? -2.535 -17.150 34.870 1.00 73.25 285 ASP A C 1
ATOM 2353 O O . ASP A 1 285 ? -2.249 -16.437 33.908 1.00 73.25 285 ASP A O 1
ATOM 2357 N N . ARG A 1 286 ? -1.578 -17.678 35.651 1.00 72.69 286 ARG A N 1
ATOM 2358 C CA . ARG A 1 286 ? -0.134 -17.474 35.404 1.00 72.69 286 ARG A CA 1
ATOM 2359 C C . ARG A 1 286 ? 0.330 -18.087 34.082 1.00 72.69 286 ARG A C 1
ATOM 2361 O O . ARG A 1 286 ? 1.184 -17.510 33.412 1.00 72.69 286 ARG A O 1
ATOM 2368 N N . SER A 1 287 ? -0.237 -19.224 33.677 1.00 68.88 287 SER A N 1
ATOM 2369 C CA . SER A 1 287 ? 0.026 -19.843 32.373 1.00 68.88 287 SER A CA 1
ATOM 2370 C C . SER A 1 287 ? -0.524 -18.999 31.215 1.00 68.88 287 SER A C 1
ATOM 2372 O O . SER A 1 287 ? 0.161 -18.836 30.202 1.00 68.88 287 SER A O 1
ATOM 2374 N N . ARG A 1 288 ? -1.702 -18.379 31.377 1.00 72.00 288 ARG A N 1
ATOM 2375 C CA . ARG A 1 288 ? -2.246 -17.387 30.435 1.00 72.00 288 ARG A CA 1
ATOM 2376 C C . ARG A 1 288 ? -1.367 -16.136 30.368 1.00 72.00 288 ARG A C 1
ATOM 2378 O O . ARG A 1 288 ? -1.063 -15.692 29.266 1.00 72.00 288 ARG A O 1
ATOM 2385 N N . GLU A 1 289 ? -0.902 -15.609 31.500 1.00 68.38 289 GLU A N 1
ATOM 2386 C CA . GLU A 1 289 ? 0.018 -14.460 31.555 1.00 68.38 289 GLU A CA 1
ATOM 2387 C C . GLU A 1 289 ? 1.330 -14.745 30.797 1.00 68.38 289 GLU A C 1
ATOM 2389 O O . GLU A 1 289 ? 1.754 -13.957 29.951 1.00 68.38 289 GLU A O 1
ATOM 2394 N N . ALA A 1 290 ? 1.930 -15.920 31.026 1.00 66.94 290 ALA A N 1
ATOM 2395 C CA . ALA A 1 290 ? 3.127 -16.374 30.317 1.00 66.94 290 ALA A CA 1
ATOM 2396 C C . ALA A 1 290 ? 2.880 -16.616 28.814 1.00 66.94 290 ALA A C 1
ATOM 2398 O O . ALA A 1 290 ? 3.742 -16.337 27.985 1.00 66.94 290 ALA A O 1
ATOM 2399 N N . SER A 1 291 ? 1.690 -17.091 28.437 1.00 68.06 291 SER A N 1
ATOM 2400 C CA . SER A 1 291 ? 1.321 -17.262 27.024 1.00 68.06 291 SER A CA 1
ATOM 2401 C C . SER A 1 291 ? 1.175 -15.908 26.316 1.00 68.06 291 SER A C 1
ATOM 2403 O O . SER A 1 291 ? 1.665 -15.737 25.198 1.00 68.06 291 SER A O 1
ATOM 2405 N N . ARG A 1 292 ? 0.575 -14.907 26.980 1.00 67.12 292 ARG A N 1
ATOM 2406 C CA . ARG A 1 292 ? 0.480 -13.529 26.466 1.00 67.12 292 ARG A CA 1
ATOM 2407 C C . ARG A 1 292 ? 1.856 -12.888 26.294 1.00 67.12 292 ARG A C 1
ATOM 2409 O O . ARG A 1 292 ? 2.098 -12.284 25.253 1.00 67.12 292 ARG A O 1
ATOM 2416 N N . SER A 1 293 ? 2.764 -13.030 27.263 1.00 65.19 293 SER A N 1
ATOM 2417 C CA . SER A 1 293 ? 4.101 -12.424 27.168 1.00 65.19 293 SER A CA 1
ATOM 2418 C C . SER A 1 293 ? 4.934 -13.023 26.028 1.00 65.19 293 SER A C 1
ATOM 2420 O O . SER A 1 293 ? 5.576 -12.277 25.289 1.00 65.19 293 SER A O 1
ATOM 2422 N N . VAL A 1 294 ? 4.837 -14.338 25.799 1.00 63.09 294 VAL A N 1
ATOM 2423 C CA . VAL A 1 294 ? 5.423 -14.996 24.617 1.00 63.09 294 VAL A CA 1
ATOM 2424 C C . VAL A 1 294 ? 4.799 -14.465 23.321 1.00 63.09 294 VAL A C 1
ATOM 2426 O O . VAL A 1 294 ? 5.527 -14.122 22.394 1.00 63.09 294 VAL A O 1
ATOM 2429 N N . SER A 1 295 ? 3.470 -14.325 23.263 1.00 64.44 295 SER A N 1
ATOM 2430 C CA . SER A 1 295 ? 2.761 -13.790 22.085 1.00 64.44 295 SER A CA 1
ATOM 2431 C C . SER A 1 295 ? 3.223 -12.375 21.721 1.00 64.44 295 SER A C 1
ATOM 2433 O O . SER A 1 295 ? 3.509 -12.088 20.560 1.00 64.44 295 SER A O 1
ATOM 2435 N N . ILE A 1 296 ? 3.342 -11.498 22.723 1.00 63.53 296 ILE A N 1
ATOM 2436 C CA . ILE A 1 296 ? 3.809 -10.114 22.563 1.00 63.53 296 ILE A CA 1
ATOM 2437 C C . ILE A 1 296 ? 5.262 -10.095 22.065 1.00 63.53 296 ILE A C 1
ATOM 2439 O O . ILE A 1 296 ? 5.570 -9.371 21.121 1.00 63.53 296 ILE A O 1
ATOM 2443 N N . SER A 1 297 ? 6.127 -10.961 22.606 1.00 58.03 297 SER A N 1
ATOM 2444 C CA . SER A 1 297 ? 7.529 -11.085 22.178 1.00 58.03 297 SER A CA 1
ATOM 2445 C C . SER A 1 297 ? 7.719 -11.573 20.731 1.00 58.03 297 SER A C 1
ATOM 2447 O O . SER A 1 297 ? 8.814 -11.412 20.197 1.00 58.03 297 SER A O 1
ATOM 2449 N N . PHE A 1 298 ? 6.704 -12.176 20.099 1.00 56.03 298 PHE A N 1
ATOM 2450 C CA . PHE A 1 298 ? 6.727 -12.542 18.673 1.00 56.03 298 PHE A CA 1
ATOM 2451 C C . PHE A 1 298 ? 6.080 -11.490 17.757 1.00 56.03 298 PHE A C 1
ATOM 2453 O O . PHE A 1 298 ? 6.325 -11.498 16.548 1.00 56.03 298 PHE A O 1
ATOM 2460 N N . LEU A 1 299 ? 5.247 -10.605 18.310 1.00 53.28 299 LEU A N 1
ATOM 2461 C CA . LEU A 1 299 ? 4.568 -9.532 17.577 1.00 53.28 299 LEU A CA 1
ATOM 2462 C C . LEU A 1 299 ? 5.414 -8.257 17.477 1.00 53.28 299 LEU A C 1
ATOM 2464 O O . LEU A 1 299 ? 5.327 -7.557 16.467 1.00 53.28 299 LEU A O 1
ATOM 2468 N N . ASP A 1 300 ? 6.244 -7.970 18.482 1.00 44.38 300 ASP A N 1
ATOM 2469 C CA . ASP A 1 300 ? 7.115 -6.795 18.488 1.00 44.38 300 ASP A CA 1
ATOM 2470 C C . ASP A 1 300 ? 8.439 -7.055 17.743 1.00 44.38 300 ASP A C 1
ATOM 2472 O O . ASP A 1 300 ? 9.365 -7.689 18.246 1.00 44.38 300 ASP A O 1
ATOM 2476 N N . GLN A 1 301 ? 8.528 -6.547 16.511 1.00 49.03 301 GLN A N 1
ATOM 2477 C CA . GLN A 1 301 ? 9.697 -6.705 15.634 1.00 49.03 301 GLN A CA 1
ATOM 2478 C C . GLN A 1 301 ? 10.860 -5.753 15.976 1.00 49.03 301 GLN A C 1
ATOM 2480 O O . GLN A 1 301 ? 11.845 -5.718 15.239 1.00 49.03 301 GLN A O 1
ATOM 2485 N N . THR A 1 302 ? 10.761 -4.958 17.049 1.00 42.59 302 THR A N 1
ATOM 2486 C CA . THR A 1 302 ? 11.729 -3.884 17.349 1.00 42.59 302 THR A CA 1
ATOM 2487 C C . THR A 1 302 ? 12.824 -4.251 18.356 1.00 42.59 302 THR A C 1
ATOM 2489 O O . THR A 1 302 ? 13.786 -3.497 18.510 1.00 42.59 302 THR A O 1
ATOM 2492 N N . LEU A 1 303 ? 12.735 -5.415 19.008 1.00 41.84 303 LEU A N 1
ATOM 2493 C CA . LEU A 1 303 ? 13.678 -5.852 20.045 1.00 41.84 303 LEU A CA 1
ATOM 2494 C C . LEU A 1 303 ? 14.659 -6.934 19.541 1.00 41.84 303 LEU A C 1
ATOM 2496 O O . LEU A 1 303 ? 14.228 -7.935 18.965 1.00 41.84 303 LEU A O 1
ATOM 2500 N N . PRO A 1 304 ? 15.981 -6.794 19.782 1.00 40.66 304 PRO A N 1
ATOM 2501 C CA . PRO A 1 304 ? 16.959 -7.808 19.397 1.00 40.66 304 PRO A CA 1
ATOM 2502 C C . PRO A 1 304 ? 16.763 -9.115 20.180 1.00 40.66 304 PRO A C 1
ATOM 2504 O O . PRO A 1 304 ? 16.495 -9.114 21.384 1.00 40.66 304 PRO A O 1
ATOM 2507 N N . SER A 1 305 ? 16.969 -10.244 19.498 1.00 46.44 305 SER A N 1
ATOM 2508 C CA . SER A 1 305 ? 16.589 -11.605 19.925 1.00 46.44 305 SER A CA 1
ATOM 2509 C C . SER A 1 305 ? 17.272 -12.156 21.191 1.00 46.44 305 SER A C 1
ATOM 2511 O O . SER A 1 305 ? 17.021 -13.298 21.568 1.00 46.44 305 SER A O 1
ATOM 2513 N N . ASN A 1 306 ? 18.110 -11.369 21.871 1.00 42.28 306 ASN A N 1
ATOM 2514 C CA . ASN A 1 306 ? 18.872 -11.790 23.051 1.00 42.28 306 ASN A CA 1
ATOM 2515 C C . ASN A 1 306 ? 18.108 -11.637 24.381 1.00 42.28 306 ASN A C 1
ATOM 2517 O O . ASN A 1 306 ? 18.591 -12.104 25.406 1.00 42.28 306 ASN A O 1
ATOM 2521 N N . ASN A 1 307 ? 16.927 -11.010 24.397 1.00 42.53 307 ASN A N 1
ATOM 2522 C CA . ASN A 1 307 ? 16.197 -10.739 25.646 1.00 42.53 307 ASN A CA 1
ATOM 2523 C C . ASN A 1 307 ? 15.298 -11.890 26.137 1.00 42.53 307 ASN A C 1
ATOM 2525 O O . ASN A 1 307 ? 14.762 -11.808 27.243 1.00 42.53 307 ASN A O 1
ATOM 2529 N N . LEU A 1 308 ? 15.175 -12.989 25.380 1.00 44.25 308 LEU A N 1
ATOM 2530 C CA . LEU A 1 308 ? 14.347 -14.144 25.763 1.00 44.25 308 LEU A CA 1
ATOM 2531 C C . LEU A 1 308 ? 14.843 -14.863 27.038 1.00 44.25 308 LEU A C 1
ATOM 2533 O O . LEU A 1 308 ? 14.095 -15.626 27.641 1.00 44.25 308 LEU A O 1
ATOM 2537 N N . SER A 1 309 ? 16.090 -14.619 27.459 1.00 43.16 309 SER A N 1
ATOM 2538 C CA . SER A 1 309 ? 16.686 -15.165 28.686 1.00 43.16 309 SER A CA 1
ATOM 2539 C C . SER A 1 309 ? 16.501 -14.292 29.935 1.00 43.16 309 SER A C 1
ATOM 2541 O O . SER A 1 309 ? 16.853 -14.737 31.024 1.00 43.16 309 SER A O 1
ATOM 2543 N N . ASN A 1 310 ? 15.987 -13.062 29.799 1.00 37.06 310 ASN A N 1
ATOM 2544 C CA . ASN A 1 310 ? 15.992 -12.060 30.877 1.00 37.06 310 ASN A CA 1
ATOM 2545 C C . ASN A 1 310 ? 14.610 -11.769 31.484 1.00 37.06 310 ASN A C 1
ATOM 2547 O O . ASN A 1 310 ? 14.498 -10.919 32.368 1.00 37.06 310 ASN A O 1
ATOM 2551 N N . THR A 1 311 ? 13.558 -12.483 31.080 1.00 41.12 311 THR A N 1
ATOM 2552 C CA . THR A 1 311 ? 12.307 -12.491 31.843 1.00 41.12 311 THR A CA 1
ATOM 2553 C C . THR A 1 311 ? 12.509 -13.308 33.119 1.00 41.12 311 THR A C 1
ATOM 2555 O O . THR A 1 311 ? 12.542 -14.537 33.098 1.00 41.12 311 THR A O 1
ATOM 2558 N N . SER A 1 312 ? 12.618 -12.630 34.264 1.00 40.41 312 SER A N 1
ATOM 2559 C CA . SER A 1 312 ? 12.573 -13.253 35.593 1.00 40.41 312 SER A CA 1
ATOM 2560 C C . SER A 1 312 ? 11.153 -13.734 35.918 1.00 40.41 312 SER A C 1
ATOM 2562 O O . SER A 1 312 ? 10.498 -13.272 36.852 1.00 40.41 312 SER A O 1
ATOM 2564 N N . ALA A 1 313 ? 10.653 -14.677 35.120 1.00 46.56 313 ALA A N 1
ATOM 2565 C CA . ALA A 1 313 ? 9.386 -15.334 35.364 1.00 46.56 313 ALA A CA 1
ATOM 2566 C C . ALA A 1 313 ? 9.466 -16.070 36.707 1.00 46.56 313 ALA A C 1
ATOM 2568 O O . ALA A 1 313 ? 10.221 -17.033 36.863 1.00 46.56 313 ALA A O 1
ATOM 2569 N N . ALA A 1 314 ? 8.672 -15.617 37.681 1.00 50.00 314 ALA A N 1
ATOM 2570 C CA . ALA A 1 314 ? 8.406 -16.398 38.880 1.00 50.00 314 ALA A CA 1
ATOM 2571 C C . ALA A 1 314 ? 7.932 -17.804 38.459 1.00 50.00 314 ALA A C 1
ATOM 2573 O O . ALA A 1 314 ? 7.199 -17.915 37.469 1.00 50.00 314 ALA A O 1
ATOM 2574 N N . PRO A 1 315 ? 8.340 -18.876 39.163 1.00 52.88 315 PRO A N 1
ATOM 2575 C CA . PRO A 1 315 ? 8.042 -20.236 38.736 1.00 52.88 315 PRO A CA 1
ATOM 2576 C C . PRO A 1 315 ? 6.535 -20.420 38.514 1.00 52.88 315 PRO A C 1
ATOM 2578 O O . PRO A 1 315 ? 5.716 -20.114 39.382 1.00 52.88 315 PRO A O 1
ATOM 2581 N N . ILE A 1 316 ? 6.188 -20.927 37.325 1.00 56.19 316 ILE A N 1
ATOM 2582 C CA . ILE A 1 316 ? 4.803 -21.156 36.864 1.00 56.19 316 ILE A CA 1
ATOM 2583 C C . ILE A 1 316 ? 4.028 -22.021 37.875 1.00 56.19 316 ILE A C 1
ATOM 2585 O O . ILE A 1 316 ? 2.824 -21.859 38.072 1.00 56.19 316 ILE A O 1
ATOM 2589 N N . LEU A 1 317 ? 4.754 -22.918 38.539 1.00 50.94 317 LEU A N 1
ATOM 2590 C CA . LEU A 1 317 ? 4.285 -23.832 39.564 1.00 50.94 317 LEU A CA 1
ATOM 2591 C C . LEU A 1 317 ? 4.452 -23.188 40.960 1.00 50.94 317 LEU A C 1
ATOM 2593 O O . LEU A 1 317 ? 5.590 -22.922 41.356 1.00 50.94 317 LEU A O 1
ATOM 2597 N N . PRO A 1 318 ? 3.366 -22.935 41.723 1.00 57.16 318 PRO A N 1
ATOM 2598 C CA . PRO A 1 318 ? 3.468 -22.631 43.150 1.00 57.16 318 PRO A CA 1
ATOM 2599 C C . PRO A 1 318 ? 4.031 -23.840 43.913 1.00 57.16 318 PRO A C 1
ATOM 2601 O O . PRO A 1 318 ? 4.061 -24.952 43.394 1.00 57.16 318 PRO A O 1
ATOM 2604 N N . ASP A 1 319 ? 4.477 -23.638 45.152 1.00 51.22 319 ASP A N 1
ATOM 2605 C CA . ASP A 1 319 ? 5.039 -24.720 45.964 1.00 51.22 319 ASP A CA 1
ATOM 2606 C C . ASP A 1 319 ? 3.964 -25.759 46.345 1.00 51.22 319 ASP A C 1
ATOM 2608 O O . ASP A 1 319 ? 3.121 -25.536 47.218 1.00 51.22 319 ASP A O 1
ATOM 2612 N N . PHE A 1 320 ? 4.001 -26.911 45.671 1.00 49.28 320 PHE A N 1
ATOM 2613 C CA . PHE A 1 320 ? 3.0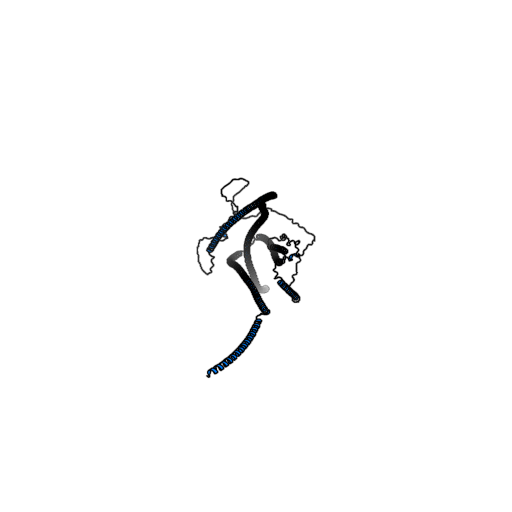80 -28.029 45.882 1.00 49.28 320 PHE A CA 1
ATOM 2614 C C . PHE A 1 320 ? 3.316 -28.780 47.203 1.00 49.28 320 PHE A C 1
ATOM 2616 O O . PHE A 1 320 ? 2.481 -29.601 47.577 1.00 49.28 320 PHE A O 1
ATOM 2623 N N . SER A 1 321 ? 4.393 -28.495 47.949 1.00 55.00 321 SER A N 1
ATOM 2624 C CA . SER A 1 321 ? 4.708 -29.194 49.207 1.00 55.00 321 SER A CA 1
ATOM 2625 C C . SER A 1 321 ? 3.681 -28.985 50.332 1.00 55.00 321 SER A C 1
ATOM 2627 O O . SER A 1 321 ? 3.709 -29.712 51.323 1.00 55.00 321 SER A O 1
ATOM 2629 N N . GLN A 1 322 ? 2.758 -28.023 50.189 1.00 47.59 322 GLN A N 1
ATOM 2630 C CA . GLN A 1 322 ? 1.783 -27.646 51.224 1.00 47.59 322 GLN A CA 1
ATOM 2631 C C . GLN A 1 322 ? 0.337 -28.115 50.971 1.00 47.59 322 GLN A C 1
ATOM 2633 O O . GLN A 1 322 ? -0.561 -27.760 51.744 1.00 47.59 322 GLN A O 1
ATOM 2638 N N . VAL A 1 323 ? 0.062 -28.867 49.898 1.00 47.19 323 VAL A N 1
ATOM 2639 C CA . VAL A 1 323 ? -1.304 -29.328 49.583 1.00 47.19 323 VAL A CA 1
ATOM 2640 C C . VAL A 1 323 ? -1.316 -30.789 49.157 1.00 47.19 323 VAL A C 1
ATOM 2642 O O . VAL A 1 323 ? -0.920 -31.136 48.048 1.00 47.19 323 VAL A O 1
ATOM 2645 N N . ASP A 1 324 ? -1.856 -31.625 50.039 1.00 49.88 324 ASP A N 1
ATOM 2646 C CA . ASP A 1 324 ? -2.180 -33.010 49.730 1.00 49.88 324 ASP A CA 1
ATOM 2647 C C . ASP A 1 324 ? -3.405 -33.069 48.799 1.00 49.88 324 ASP A C 1
ATOM 2649 O O . ASP A 1 324 ? -4.461 -32.490 49.077 1.00 49.88 324 ASP A O 1
ATOM 2653 N N . PHE A 1 325 ? -3.268 -33.752 47.663 1.00 49.69 325 PHE A N 1
ATOM 2654 C CA . PHE A 1 325 ? -4.382 -33.972 46.739 1.00 49.69 325 PHE A CA 1
ATOM 2655 C C . PHE A 1 325 ? -5.289 -35.126 47.189 1.00 49.69 325 PHE A C 1
ATOM 2657 O O . PHE A 1 325 ? -6.431 -35.183 46.730 1.00 49.69 325 PHE A O 1
ATOM 2664 N N . CYS A 1 326 ? -4.830 -35.965 48.124 1.00 44.75 326 CYS A N 1
ATOM 2665 C CA . CYS A 1 326 ? -5.472 -37.198 48.580 1.00 44.75 326 CYS A CA 1
ATOM 2666 C C . CYS A 1 326 ? -6.118 -37.108 49.979 1.00 44.75 326 CYS A C 1
ATOM 2668 O O . CYS A 1 326 ? -6.467 -38.139 50.548 1.00 44.75 326 CYS A O 1
ATOM 2670 N N . SER A 1 327 ? -6.305 -35.911 50.545 1.00 48.06 327 SER A N 1
ATOM 2671 C CA . SER A 1 327 ? -7.044 -35.732 51.806 1.00 48.06 327 SER A CA 1
ATOM 2672 C C . SER A 1 327 ? -8.544 -36.041 51.643 1.00 48.06 327 SER A C 1
ATOM 2674 O O . SER A 1 327 ? -9.207 -35.400 50.824 1.00 48.06 327 SER A O 1
ATOM 2676 N N . GLU A 1 328 ? -9.093 -36.946 52.464 1.00 47.28 328 GLU A N 1
ATOM 2677 C CA . GLU A 1 328 ? -10.520 -37.348 52.477 1.00 47.28 328 GLU A CA 1
ATOM 2678 C C . GLU A 1 328 ? -11.512 -36.215 52.839 1.00 47.28 328 GLU A C 1
ATOM 2680 O O . GLU A 1 328 ? -12.718 -36.366 52.648 1.00 47.28 328 GLU A O 1
ATOM 2685 N N . ASP A 1 329 ? -11.024 -35.062 53.305 1.00 46.56 329 ASP A N 1
ATOM 2686 C CA . ASP A 1 329 ? -11.840 -33.942 53.806 1.00 46.56 329 ASP A CA 1
ATOM 2687 C C . ASP A 1 329 ? -12.726 -33.239 52.748 1.00 46.56 329 ASP A C 1
ATOM 2689 O O . ASP A 1 329 ? -13.631 -32.484 53.109 1.00 46.56 329 ASP A O 1
ATOM 2693 N N . ASP A 1 330 ? -12.522 -33.479 51.445 1.00 47.12 330 ASP A N 1
ATOM 2694 C CA . ASP A 1 330 ? -13.276 -32.809 50.362 1.00 47.12 330 ASP A CA 1
ATOM 2695 C C . ASP A 1 330 ? -14.757 -33.258 50.246 1.00 47.12 330 ASP A C 1
ATOM 2697 O O . ASP A 1 330 ? -15.522 -32.667 49.481 1.00 47.12 330 ASP A O 1
ATOM 2701 N N . ILE A 1 331 ? -15.205 -34.270 51.003 1.00 47.78 331 ILE A N 1
ATOM 2702 C CA . ILE A 1 331 ? -16.586 -34.800 50.935 1.00 47.78 331 ILE A CA 1
ATOM 2703 C C . ILE A 1 331 ? -17.630 -33.816 51.517 1.00 47.78 331 ILE A C 1
ATOM 2705 O O . ILE A 1 331 ? -18.813 -33.894 51.182 1.00 47.78 331 ILE A O 1
ATOM 2709 N N . LEU A 1 332 ? -17.223 -32.871 52.374 1.00 46.81 332 LEU A N 1
ATOM 2710 C CA . LEU A 1 332 ? -18.152 -32.035 53.153 1.00 46.81 332 LEU A CA 1
ATOM 2711 C C . LEU A 1 332 ? -18.549 -30.691 52.502 1.00 46.81 332 LEU A C 1
ATOM 2713 O O . LEU A 1 332 ? -19.523 -30.082 52.945 1.00 46.81 332 LEU A O 1
ATOM 2717 N N . ASP A 1 333 ? -17.867 -30.250 51.440 1.00 42.56 333 ASP A N 1
ATOM 2718 C CA . ASP A 1 333 ? -18.037 -28.904 50.842 1.00 42.56 333 ASP A CA 1
ATOM 2719 C C . ASP A 1 333 ? -18.943 -28.888 49.580 1.00 42.56 333 ASP A C 1
ATOM 2721 O O . ASP A 1 333 ? -19.059 -27.879 48.889 1.00 42.56 333 ASP A O 1
ATOM 2725 N N . VAL A 1 334 ? -19.612 -30.009 49.263 1.00 44.00 334 VAL A N 1
ATOM 2726 C CA . VAL A 1 334 ? -20.506 -30.180 48.084 1.00 44.00 334 VAL A CA 1
ATOM 2727 C C . VAL A 1 334 ? -22.001 -30.058 48.465 1.00 44.00 334 VAL A C 1
ATOM 2729 O O . VAL A 1 334 ? -22.903 -30.506 47.762 1.00 44.00 334 VAL A O 1
ATOM 2732 N N . THR A 1 335 ? -22.315 -29.427 49.597 1.00 42.88 335 THR A N 1
ATOM 2733 C CA . THR A 1 335 ? -23.674 -29.366 50.176 1.00 42.88 335 THR A CA 1
ATOM 2734 C C . THR A 1 335 ? -24.569 -28.229 49.642 1.00 42.88 335 THR A C 1
ATOM 2736 O O . THR A 1 335 ? -25.376 -27.683 50.388 1.00 42.88 335 THR A O 1
ATOM 2739 N N . LEU A 1 336 ? -24.495 -27.896 48.342 1.00 42.72 336 LEU A N 1
ATOM 2740 C CA . LEU A 1 336 ? -25.406 -26.934 47.678 1.00 42.72 336 LEU A CA 1
ATOM 2741 C C . LEU A 1 336 ? -25.795 -27.319 46.229 1.00 42.72 336 LEU A C 1
ATOM 2743 O O . LEU A 1 336 ? -25.796 -26.481 45.329 1.00 42.72 336 LEU A O 1
ATOM 2747 N N . ILE A 1 337 ? -26.186 -28.577 45.999 1.00 42.69 337 ILE A N 1
ATOM 2748 C CA . ILE A 1 337 ? -26.964 -28.971 44.807 1.00 42.69 337 ILE A CA 1
ATOM 2749 C C . ILE A 1 337 ? -28.292 -29.591 45.282 1.00 42.69 337 ILE A C 1
ATOM 2751 O O . ILE A 1 337 ? -28.250 -30.506 46.112 1.00 42.69 337 ILE A O 1
ATOM 2755 N N . PRO A 1 338 ? -29.468 -29.117 44.812 1.00 40.62 338 PRO A N 1
ATOM 2756 C CA . PRO A 1 338 ? -30.762 -29.709 45.152 1.00 40.62 338 PRO A CA 1
ATOM 2757 C C . PRO A 1 338 ? -30.826 -31.192 44.776 1.00 40.62 338 PRO A C 1
ATOM 2759 O O . PRO A 1 338 ? -30.474 -31.592 43.668 1.00 40.62 338 PRO A O 1
ATOM 2762 N N . LYS A 1 339 ? -31.273 -32.018 45.723 1.00 45.31 339 LYS A N 1
ATOM 2763 C CA . LYS A 1 339 ? -31.043 -33.470 45.716 1.00 45.31 339 LYS A CA 1
ATOM 2764 C C . LYS A 1 339 ? -32.043 -34.292 44.888 1.00 45.31 339 LYS A C 1
ATOM 2766 O O . LYS A 1 339 ? -32.106 -35.500 45.068 1.00 45.31 339 LYS A O 1
ATOM 2771 N N . GLU A 1 340 ? -32.809 -33.652 44.007 1.00 43.25 340 GLU A N 1
ATOM 2772 C CA . GLU A 1 340 ? -33.895 -34.290 43.241 1.00 43.25 340 GLU A CA 1
ATOM 2773 C C . GLU A 1 340 ? -33.506 -34.678 41.804 1.00 43.25 340 GLU A C 1
ATOM 2775 O O . GLU A 1 340 ? -34.242 -35.420 41.172 1.00 43.25 340 GLU A O 1
ATOM 2780 N N . ASN A 1 341 ? -32.349 -34.235 41.288 1.00 44.47 341 ASN A N 1
ATOM 2781 C CA . ASN A 1 341 ? -31.990 -34.402 39.865 1.00 44.47 341 ASN A CA 1
ATOM 2782 C C . ASN A 1 341 ? -30.713 -35.243 39.614 1.00 44.47 341 ASN A C 1
ATOM 2784 O O . ASN A 1 341 ? -30.230 -35.348 38.490 1.00 44.47 341 ASN A O 1
ATOM 2788 N N . VAL A 1 342 ? -30.121 -35.827 40.664 1.00 45.62 342 VAL A N 1
ATOM 2789 C CA . VAL A 1 342 ? -28.848 -36.577 40.568 1.00 45.62 342 VAL A CA 1
ATOM 2790 C C . VAL A 1 342 ? -29.068 -38.058 40.236 1.00 45.62 342 VAL A C 1
ATOM 2792 O O . VAL A 1 342 ? -28.227 -38.672 39.577 1.00 45.62 342 VAL A O 1
ATOM 2795 N N . ASP A 1 343 ? -30.196 -38.638 40.645 1.00 49.59 343 ASP A N 1
ATOM 2796 C CA . ASP A 1 343 ? -30.475 -40.058 40.409 1.00 49.59 343 ASP A CA 1
ATOM 2797 C C . ASP A 1 343 ? -30.908 -40.329 38.954 1.00 49.59 343 ASP A C 1
ATOM 2799 O O . ASP A 1 343 ? -30.490 -41.332 38.377 1.00 49.59 343 ASP A O 1
ATOM 2803 N N . GLU A 1 344 ? -31.630 -39.405 38.308 1.00 50.12 344 GLU A N 1
ATOM 2804 C CA . GLU A 1 344 ? -31.993 -39.520 36.884 1.00 50.12 344 GLU A CA 1
ATOM 2805 C C . GLU A 1 344 ? -30.784 -39.290 35.959 1.00 50.12 344 GLU A C 1
ATOM 2807 O O . GLU A 1 344 ? -30.521 -40.105 35.070 1.00 50.12 344 GLU A O 1
ATOM 2812 N N . GLN A 1 345 ? -29.960 -38.265 36.223 1.00 52.59 345 GLN A N 1
ATOM 2813 C CA . GLN A 1 345 ? -28.738 -38.021 35.442 1.00 52.59 345 GLN A CA 1
ATOM 2814 C C . GLN A 1 345 ? -27.718 -39.164 35.550 1.00 52.59 345 GLN A C 1
ATOM 2816 O O . GLN A 1 345 ? -27.011 -39.442 34.582 1.00 52.59 345 GLN A O 1
ATOM 2821 N N . ASN A 1 346 ? -27.642 -39.875 36.681 1.00 58.97 346 ASN A N 1
ATOM 2822 C CA . ASN A 1 346 ? -26.787 -41.061 36.783 1.00 58.97 346 ASN A CA 1
ATOM 2823 C C . ASN A 1 346 ? -27.277 -42.215 35.892 1.00 58.97 346 ASN A C 1
ATOM 2825 O O . ASN A 1 346 ? -26.447 -42.920 35.317 1.00 58.97 346 ASN A O 1
ATOM 2829 N N . VAL A 1 347 ? -28.592 -42.397 35.723 1.00 62.94 347 VAL A N 1
ATOM 2830 C CA . VAL A 1 347 ? -29.144 -43.413 34.809 1.00 62.94 347 VAL A CA 1
ATOM 2831 C C . VAL A 1 347 ? -28.864 -43.044 33.350 1.00 62.94 347 VAL A C 1
ATOM 2833 O O . VAL A 1 347 ? -28.415 -43.903 32.588 1.00 62.94 347 VAL A O 1
ATOM 2836 N N . GLU A 1 348 ? -29.030 -41.775 32.964 1.00 61.22 348 GLU A N 1
ATOM 2837 C CA . GLU A 1 348 ? -28.676 -41.311 31.615 1.00 61.22 348 GLU A CA 1
ATOM 2838 C C . GLU A 1 348 ? -27.168 -41.402 31.340 1.00 61.22 348 GLU A C 1
ATOM 2840 O O . GLU A 1 348 ? -26.767 -41.882 30.283 1.00 61.22 348 GLU A O 1
ATOM 2845 N N . VAL A 1 349 ? -26.301 -41.021 32.285 1.00 63.28 349 VAL A N 1
ATOM 2846 C CA . VAL A 1 349 ? -24.838 -41.119 32.118 1.00 63.28 349 VAL A CA 1
ATOM 2847 C C . VAL A 1 349 ? -24.367 -42.577 32.046 1.00 63.28 349 VAL A C 1
ATOM 2849 O O . VAL A 1 349 ? -23.430 -42.875 31.300 1.00 63.28 349 VAL A O 1
ATOM 2852 N N . VAL A 1 350 ? -25.021 -43.506 32.754 1.00 69.25 350 VAL A N 1
ATOM 2853 C CA . VAL A 1 350 ? -24.772 -44.950 32.609 1.00 69.25 350 VAL A CA 1
ATOM 2854 C C . VAL A 1 350 ? -25.255 -45.456 31.246 1.00 69.25 350 VAL A C 1
ATOM 2856 O O . VAL A 1 350 ? -24.478 -46.117 30.559 1.00 69.25 350 VAL A O 1
ATOM 2859 N N . GLN A 1 351 ? -26.452 -45.074 30.781 1.00 71.62 351 GLN A N 1
ATOM 2860 C CA . GLN A 1 351 ? -26.914 -45.419 29.428 1.00 71.62 351 GLN A CA 1
ATOM 2861 C C . GLN A 1 351 ? -26.015 -44.837 28.330 1.00 71.62 351 GLN A C 1
ATOM 2863 O O . GLN A 1 351 ? -25.716 -45.526 27.358 1.00 71.62 351 GLN A O 1
ATOM 2868 N N . ILE A 1 352 ? -25.539 -43.598 28.472 1.00 70.69 352 ILE A N 1
ATOM 2869 C CA . ILE A 1 352 ? -24.616 -42.969 27.519 1.00 70.69 352 ILE A CA 1
ATOM 2870 C C . ILE A 1 352 ? -23.255 -43.678 27.550 1.00 70.69 352 ILE A C 1
ATOM 2872 O O . ILE A 1 352 ? -22.658 -43.871 26.491 1.00 70.69 352 ILE A O 1
ATOM 2876 N N . ARG A 1 353 ? -22.777 -44.139 28.717 1.00 69.81 353 ARG A N 1
ATOM 2877 C CA . ARG A 1 353 ? -21.582 -44.998 28.809 1.00 69.81 353 ARG A CA 1
ATOM 2878 C C . ARG A 1 353 ? -21.784 -46.342 28.116 1.00 69.81 353 ARG A C 1
ATOM 2880 O O . ARG A 1 353 ? -20.937 -46.698 27.307 1.00 69.81 353 ARG A O 1
ATOM 2887 N N . GLU A 1 354 ? -22.891 -47.046 28.345 1.00 77.06 354 GLU A N 1
ATOM 2888 C CA . GLU A 1 354 ? -23.191 -48.312 27.654 1.00 77.06 354 GLU A CA 1
ATOM 2889 C C . GLU A 1 354 ? -23.354 -48.118 26.136 1.00 77.06 354 GLU A C 1
ATOM 2891 O O . GLU A 1 354 ? -22.862 -48.921 25.340 1.00 77.06 354 GLU A O 1
ATOM 2896 N N . GLN A 1 355 ? -23.992 -47.028 25.699 1.00 74.12 355 GLN A N 1
ATOM 2897 C CA . GLN A 1 355 ? -24.113 -46.685 24.281 1.00 74.12 355 GLN A CA 1
ATOM 2898 C C . GLN A 1 355 ? -22.750 -46.366 23.658 1.00 74.12 355 GLN A C 1
ATOM 2900 O O . GLN A 1 355 ? -22.464 -46.858 22.562 1.00 74.12 355 GLN A O 1
ATOM 2905 N N . LEU A 1 356 ? -21.902 -45.601 24.354 1.00 74.94 356 LEU A N 1
ATOM 2906 C CA . LEU A 1 356 ? -20.545 -45.268 23.926 1.00 74.94 356 LEU A CA 1
ATOM 2907 C C . LEU A 1 356 ? -19.644 -46.507 23.900 1.00 74.94 356 LEU A C 1
ATOM 2909 O O . LEU A 1 356 ? -18.904 -46.679 22.939 1.00 74.94 356 LEU A O 1
ATOM 2913 N N . GLU A 1 357 ? -19.742 -47.401 24.885 1.00 76.81 357 GLU A N 1
ATOM 2914 C CA . GLU A 1 357 ? -19.031 -48.682 24.886 1.00 76.81 357 GLU A CA 1
ATOM 2915 C C . GLU A 1 357 ? -19.520 -49.583 23.746 1.00 76.81 357 GLU A C 1
ATOM 2917 O O . GLU A 1 357 ? -18.685 -50.081 22.995 1.00 76.81 357 GLU A O 1
ATOM 2922 N N . SER A 1 358 ? -20.832 -49.694 23.486 1.00 78.38 358 SER A N 1
ATOM 2923 C CA . SER A 1 358 ? -21.332 -50.444 22.316 1.00 78.38 358 SER A CA 1
ATOM 2924 C C . SER A 1 358 ? -20.886 -49.825 20.985 1.00 78.38 358 SER A C 1
ATOM 2926 O O . SER A 1 358 ? -20.634 -50.551 20.023 1.00 78.38 358 SER A O 1
ATOM 2928 N N . LEU A 1 359 ? -20.784 -48.493 20.901 1.00 72.69 359 LEU A N 1
ATOM 2929 C CA . LEU A 1 359 ? -20.285 -47.797 19.713 1.00 72.69 359 LEU A CA 1
ATOM 2930 C C . LEU A 1 359 ? -18.781 -48.002 19.536 1.00 72.69 359 LEU A C 1
ATOM 2932 O O . LEU A 1 359 ? -18.346 -48.253 18.417 1.00 72.69 359 LEU A O 1
ATOM 2936 N N . VAL A 1 360 ? -17.997 -47.953 20.614 1.00 78.94 360 VAL A N 1
ATOM 2937 C CA . VAL A 1 360 ? -16.558 -48.245 20.612 1.00 78.94 360 VAL A CA 1
ATOM 2938 C C . VAL A 1 360 ? -16.299 -49.706 20.246 1.00 78.94 360 VAL A C 1
ATOM 2940 O O . VAL A 1 360 ? -15.387 -49.965 19.463 1.00 78.94 360 VAL A O 1
ATOM 2943 N N . GLU A 1 361 ? -17.114 -50.649 20.721 1.00 75.06 361 GLU A N 1
ATOM 2944 C CA . GLU A 1 361 ? -17.008 -52.063 20.350 1.00 75.06 361 GLU A CA 1
ATOM 2945 C C . GLU A 1 361 ? -17.337 -52.265 18.865 1.00 75.06 361 GLU A C 1
ATOM 2947 O O . GLU A 1 361 ? -16.519 -52.822 18.135 1.00 75.06 361 GLU A O 1
ATOM 2952 N N . LYS A 1 362 ? -18.421 -51.658 18.357 1.00 74.19 362 LYS A N 1
ATOM 2953 C CA . LYS A 1 362 ? -18.731 -51.619 16.911 1.00 74.19 362 LYS A CA 1
ATOM 2954 C C . LYS A 1 362 ? -17.615 -50.970 16.079 1.00 74.19 362 LYS A C 1
ATOM 2956 O O . LYS A 1 362 ? -17.381 -51.380 14.945 1.00 74.19 362 LYS A O 1
ATOM 2961 N N . LEU A 1 363 ? -16.893 -49.982 16.618 1.00 65.75 363 LEU A N 1
ATOM 2962 C CA . LEU A 1 363 ? -15.759 -49.323 15.950 1.00 65.75 363 LEU A CA 1
ATOM 2963 C C . LEU A 1 363 ? -14.479 -50.182 15.976 1.00 65.75 363 LEU A C 1
ATOM 2965 O O . LEU A 1 363 ? -13.673 -50.112 15.046 1.00 65.75 363 LEU A O 1
ATOM 2969 N N . LYS A 1 364 ? -14.291 -51.021 17.005 1.00 70.06 364 LYS A N 1
ATOM 2970 C CA . LYS A 1 364 ? -13.239 -52.054 17.045 1.00 70.06 364 LYS A CA 1
ATOM 2971 C C . LYS A 1 364 ? -13.549 -53.194 16.073 1.00 70.06 364 LYS A C 1
ATOM 2973 O O . LYS A 1 364 ? -12.663 -53.588 15.320 1.00 70.06 364 LYS A O 1
ATOM 2978 N N . GLU A 1 365 ? -14.794 -53.668 16.027 1.00 60.66 365 GLU A N 1
ATOM 2979 C CA . GLU A 1 365 ? -15.257 -54.686 15.075 1.00 60.66 365 GLU A CA 1
ATOM 2980 C C . GLU A 1 365 ? -15.133 -54.192 13.624 1.00 60.66 365 GLU A C 1
ATOM 2982 O O . GLU A 1 365 ? -14.551 -54.876 12.780 1.00 60.66 365 GLU A O 1
ATOM 2987 N N . ALA A 1 366 ? -15.552 -52.952 13.341 1.00 53.34 366 ALA A N 1
ATOM 2988 C CA . ALA A 1 366 ? -15.389 -52.323 12.027 1.00 53.34 366 ALA A CA 1
ATOM 2989 C C . ALA A 1 366 ? -13.916 -52.131 11.606 1.00 53.34 366 ALA A C 1
ATOM 2991 O O . ALA A 1 366 ? -13.627 -52.030 10.414 1.00 53.34 366 ALA A O 1
ATOM 2992 N N . ARG A 1 367 ? -12.966 -52.113 12.554 1.00 48.31 367 ARG A N 1
ATOM 2993 C CA . ARG A 1 367 ? -11.517 -52.044 12.280 1.00 48.31 367 ARG A CA 1
ATOM 2994 C C . ARG A 1 367 ? -10.867 -53.395 11.957 1.00 48.31 367 ARG A C 1
ATOM 2996 O O . ARG A 1 367 ? -9.692 -53.402 11.592 1.00 48.31 367 ARG A O 1
ATOM 3003 N N . LEU A 1 368 ? -11.589 -54.513 12.070 1.00 47.31 368 LEU A N 1
ATOM 3004 C CA . LEU A 1 368 ? -11.049 -55.865 11.855 1.00 47.31 368 LEU A CA 1
ATOM 3005 C C . LEU A 1 368 ? -11.481 -56.525 10.529 1.00 47.31 368 LEU A C 1
ATOM 3007 O O . LEU A 1 368 ? -11.089 -57.662 10.269 1.00 47.31 368 LEU A O 1
ATOM 3011 N N . SER A 1 369 ? -12.206 -55.816 9.654 1.00 32.41 369 SER A N 1
ATOM 3012 C CA . SER A 1 369 ? -12.504 -56.279 8.287 1.00 32.41 369 SER A CA 1
ATOM 3013 C C . SER A 1 369 ? -11.508 -55.695 7.260 1.00 32.41 369 SER A C 1
ATOM 3015 O O . SER A 1 369 ? -11.334 -54.474 7.215 1.00 32.41 369 SER A O 1
ATOM 3017 N N . PRO A 1 370 ? -10.813 -56.512 6.441 1.00 45.31 370 PRO A N 1
ATOM 3018 C CA . PRO A 1 370 ? -9.616 -56.066 5.729 1.00 45.31 370 PRO A CA 1
ATOM 3019 C C . PRO A 1 370 ? -9.865 -55.640 4.272 1.00 45.31 370 PRO A C 1
ATOM 3021 O O . PRO A 1 370 ? -9.455 -56.348 3.355 1.00 45.31 370 PRO A O 1
ATOM 3024 N N . GLU A 1 371 ? -10.426 -54.452 4.014 1.00 34.59 371 GLU A N 1
ATOM 3025 C CA . GLU A 1 371 ? -10.414 -53.908 2.643 1.00 34.59 371 GLU A CA 1
ATOM 3026 C C . GLU A 1 371 ? -10.524 -52.373 2.545 1.00 34.59 371 GLU A C 1
ATOM 3028 O O . GLU A 1 371 ? -11.609 -51.808 2.564 1.00 34.59 371 GLU A O 1
ATOM 3033 N N . GLN A 1 372 ? -9.377 -51.693 2.395 1.00 33.88 372 GLN A N 1
ATOM 3034 C CA . GLN A 1 372 ? -9.058 -50.811 1.250 1.00 33.88 372 GLN A CA 1
ATOM 3035 C C . GLN A 1 372 ? -7.756 -50.023 1.492 1.00 33.88 372 GLN A C 1
ATOM 3037 O O . GLN A 1 372 ? -7.689 -49.054 2.242 1.00 33.88 372 GLN A O 1
ATOM 3042 N N . LYS A 1 373 ? -6.689 -50.415 0.787 1.00 34.97 373 LYS A N 1
ATOM 3043 C CA . LYS A 1 373 ? -5.456 -49.620 0.677 1.00 34.97 373 LYS A CA 1
ATOM 3044 C C . LYS A 1 373 ? -5.599 -48.603 -0.456 1.00 34.97 373 LYS A C 1
ATOM 3046 O O . LYS A 1 373 ? -5.747 -49.042 -1.598 1.00 34.97 373 LYS A O 1
ATOM 3051 N N . LYS A 1 374 ? -5.349 -47.310 -0.193 1.00 34.84 374 LYS A N 1
ATOM 3052 C CA . LYS A 1 374 ? -4.409 -46.486 -0.993 1.00 34.84 374 LYS A CA 1
ATOM 3053 C C . LYS A 1 374 ? -4.179 -45.069 -0.434 1.00 34.84 374 LYS A C 1
ATOM 3055 O O . LYS A 1 374 ? -5.087 -44.255 -0.407 1.00 34.84 374 LYS A O 1
ATOM 3060 N N . LYS A 1 375 ? -2.890 -44.779 -0.204 1.00 34.72 375 LYS A N 1
ATOM 3061 C CA . LYS A 1 375 ? -2.237 -43.453 -0.161 1.00 34.72 375 LYS A CA 1
ATOM 3062 C C . LYS A 1 375 ? -2.545 -42.514 1.018 1.00 34.72 375 LYS A C 1
ATOM 3064 O O . LYS A 1 375 ? -3.099 -41.441 0.829 1.00 34.72 375 LYS A O 1
ATOM 3069 N N . GLU A 1 376 ? -1.914 -42.806 2.151 1.00 28.33 376 GLU A N 1
ATOM 3070 C CA . GLU A 1 376 ? -1.203 -41.760 2.900 1.00 28.33 376 GLU A CA 1
ATOM 3071 C C . GLU A 1 376 ? 0.306 -41.954 2.706 1.00 28.33 376 GLU A C 1
ATOM 3073 O O . GLU A 1 376 ? 0.819 -43.075 2.790 1.00 28.33 376 GLU A O 1
ATOM 3078 N N . HIS A 1 377 ? 1.022 -40.872 2.393 1.00 32.41 377 HIS A N 1
ATOM 3079 C CA . HIS A 1 377 ? 2.482 -40.875 2.361 1.00 32.41 377 HIS A CA 1
ATOM 3080 C C . HIS A 1 377 ? 3.019 -40.540 3.752 1.00 32.41 377 HIS A C 1
ATOM 3082 O O . HIS A 1 377 ? 2.633 -39.546 4.358 1.00 32.41 377 HIS A O 1
ATOM 3088 N N . LYS A 1 378 ? 3.945 -41.372 4.234 1.00 32.56 378 LYS A N 1
ATOM 3089 C CA . LYS A 1 378 ? 4.651 -41.171 5.502 1.00 32.56 378 LYS A CA 1
ATOM 3090 C C . LYS A 1 378 ? 5.352 -39.808 5.515 1.00 32.56 378 LYS A C 1
ATOM 3092 O O . LYS A 1 378 ? 6.255 -39.600 4.708 1.00 32.56 378 LYS A O 1
ATOM 3097 N N . CYS A 1 379 ? 5.054 -38.975 6.507 1.00 26.91 379 CYS A N 1
ATOM 3098 C CA . CYS A 1 379 ? 6.050 -38.070 7.068 1.00 26.91 379 CYS A CA 1
ATOM 3099 C C . CYS A 1 379 ? 6.381 -38.590 8.469 1.00 26.91 379 CYS A C 1
ATOM 3101 O O . CYS A 1 379 ? 5.520 -38.621 9.347 1.00 26.91 379 CYS A O 1
ATOM 3103 N N . ALA A 1 380 ? 7.588 -39.129 8.638 1.00 28.06 380 ALA A N 1
ATOM 3104 C CA . ALA A 1 380 ? 8.010 -39.703 9.908 1.00 28.06 380 ALA A CA 1
ATOM 3105 C C . ALA A 1 380 ? 8.352 -38.594 10.910 1.00 28.06 380 ALA A C 1
ATOM 3107 O O . ALA A 1 380 ? 8.864 -37.540 10.541 1.00 28.06 380 ALA A O 1
ATOM 3108 N N . SER A 1 381 ? 8.105 -38.865 12.188 1.00 33.62 381 SER A N 1
ATOM 3109 C CA . SER A 1 381 ? 8.461 -38.001 13.310 1.00 33.62 381 SER A CA 1
ATOM 3110 C C . SER A 1 381 ? 9.948 -37.623 13.303 1.00 33.62 381 SER A C 1
ATOM 3112 O O . SER A 1 381 ? 10.799 -38.475 13.557 1.00 33.62 381 SER A O 1
ATOM 3114 N N . VAL A 1 382 ? 10.252 -36.337 13.108 1.00 29.98 382 VAL A N 1
ATOM 3115 C CA . VAL A 1 382 ? 11.573 -35.749 13.387 1.00 29.98 382 VAL A CA 1
ATOM 3116 C C . VAL A 1 382 ? 11.444 -34.777 14.560 1.00 29.98 382 VAL A C 1
ATOM 3118 O O . VAL A 1 382 ? 11.626 -33.573 14.437 1.00 29.98 382 VAL A O 1
ATOM 3121 N N . TRP A 1 383 ? 11.117 -35.333 15.726 1.00 26.11 383 TRP A N 1
ATOM 3122 C CA . TRP A 1 383 ? 11.393 -34.699 17.013 1.00 26.11 383 TRP A CA 1
ATOM 3123 C C . TRP A 1 383 ? 12.555 -35.459 17.644 1.00 26.11 383 TRP A C 1
ATOM 3125 O O . TRP A 1 383 ? 12.381 -36.467 18.325 1.00 26.11 383 TRP A O 1
ATOM 3135 N N . THR A 1 384 ? 13.772 -35.009 17.354 1.00 27.17 384 THR A N 1
ATOM 3136 C CA . THR A 1 384 ? 14.986 -35.514 17.999 1.00 27.17 384 THR A CA 1
ATOM 3137 C C . THR A 1 384 ? 15.857 -34.323 18.355 1.00 27.17 384 THR A C 1
ATOM 3139 O O . THR A 1 384 ? 16.745 -33.927 17.603 1.00 27.17 384 THR A O 1
ATOM 3142 N N . VAL A 1 385 ? 15.569 -33.729 19.515 1.00 28.17 385 VAL A N 1
ATOM 3143 C CA . VAL A 1 385 ? 16.434 -32.720 20.131 1.00 28.17 385 VAL A CA 1
ATOM 3144 C C . VAL A 1 385 ? 17.748 -33.410 20.485 1.00 28.17 385 VAL A C 1
ATOM 3146 O O . VAL A 1 385 ? 17.824 -34.186 21.436 1.00 28.17 385 VAL A O 1
ATOM 3149 N N . ARG A 1 386 ? 18.780 -33.177 19.673 1.00 25.67 386 ARG A N 1
ATOM 3150 C CA . ARG A 1 386 ? 20.093 -33.798 19.846 1.00 25.67 386 ARG A CA 1
ATOM 3151 C C . ARG A 1 386 ? 20.924 -32.976 20.827 1.00 25.67 386 ARG A C 1
ATOM 3153 O O . ARG A 1 386 ? 21.701 -32.114 20.427 1.00 25.67 386 ARG A O 1
ATOM 3160 N N . SER A 1 387 ? 20.751 -33.243 22.118 1.00 29.55 387 SER A N 1
ATOM 3161 C CA . SER A 1 387 ? 21.624 -32.701 23.156 1.00 29.55 387 SER A CA 1
ATOM 3162 C C . SER A 1 387 ? 23.036 -33.284 23.018 1.00 29.55 387 SER A C 1
ATOM 3164 O O . SER A 1 387 ? 23.271 -34.471 23.236 1.00 29.55 387 SER A O 1
ATOM 3166 N N . HIS A 1 388 ? 24.001 -32.436 22.664 1.00 29.02 388 HIS A N 1
ATOM 3167 C CA . HIS A 1 388 ? 25.422 -32.774 22.713 1.00 29.02 388 HIS A CA 1
ATOM 3168 C C . HIS A 1 388 ? 26.122 -31.963 23.805 1.00 29.02 388 HIS A C 1
ATOM 3170 O O . HIS A 1 388 ? 26.727 -30.927 23.554 1.00 29.02 388 HIS A O 1
ATOM 3176 N N . GLN A 1 389 ? 26.063 -32.486 25.032 1.00 31.94 389 GLN A N 1
ATOM 3177 C CA . GLN A 1 389 ? 27.163 -32.332 25.983 1.00 31.94 389 GLN A CA 1
ATOM 3178 C C . GLN A 1 389 ? 28.187 -33.433 25.687 1.00 31.94 389 GLN A C 1
ATOM 3180 O O . GLN A 1 389 ? 27.826 -34.606 25.601 1.00 31.94 389 GLN A O 1
ATOM 3185 N N . GLY A 1 390 ? 29.454 -33.063 25.512 1.00 27.00 390 GLY A N 1
ATOM 3186 C CA . GLY A 1 390 ? 30.522 -34.009 25.192 1.00 27.00 390 GLY A CA 1
ATOM 3187 C C . GLY A 1 390 ? 31.861 -33.305 25.012 1.00 27.00 390 GLY A C 1
ATOM 3188 O O . GLY A 1 390 ? 32.146 -32.773 23.946 1.00 27.00 390 GLY A O 1
ATOM 3189 N N . ASN A 1 391 ? 32.677 -33.301 26.066 1.00 32.53 391 ASN A N 1
ATOM 3190 C CA . ASN A 1 391 ? 34.029 -32.748 26.038 1.00 32.53 391 ASN A CA 1
ATOM 3191 C C . ASN A 1 391 ? 34.948 -33.576 25.125 1.00 32.53 391 ASN A C 1
ATOM 3193 O O . ASN A 1 391 ? 35.185 -34.744 25.423 1.00 32.53 391 ASN A O 1
ATOM 3197 N N . THR A 1 392 ? 35.594 -32.941 24.146 1.00 29.25 392 THR A N 1
ATOM 3198 C CA . THR A 1 392 ? 36.918 -33.362 23.649 1.00 29.25 392 THR A CA 1
ATOM 3199 C C . THR A 1 392 ? 37.731 -32.141 23.235 1.00 29.25 392 THR A C 1
ATOM 3201 O O . THR A 1 392 ? 37.263 -31.311 22.461 1.00 29.25 392 THR A O 1
ATOM 3204 N N . SER A 1 393 ? 38.944 -32.044 23.776 1.00 26.41 393 SER A N 1
ATOM 3205 C CA . SER A 1 393 ? 39.929 -30.991 23.505 1.00 26.41 393 SER A CA 1
ATOM 3206 C C . SER A 1 393 ? 40.828 -31.374 22.327 1.00 26.41 393 SER A C 1
ATOM 3208 O O . SER A 1 393 ? 41.210 -32.542 22.269 1.00 26.41 393 SER A O 1
ATOM 3210 N N . LEU A 1 394 ? 41.188 -30.413 21.460 1.00 26.52 394 LEU A N 1
ATOM 3211 C CA . LEU A 1 394 ? 42.538 -30.196 20.886 1.00 26.52 394 LEU A CA 1
ATOM 3212 C C . LEU A 1 394 ? 42.527 -29.075 19.814 1.00 26.52 394 LEU A C 1
ATOM 3214 O O . LEU A 1 394 ? 41.810 -29.186 18.828 1.00 26.52 394 LEU A O 1
ATOM 3218 N N . GLU A 1 395 ? 43.308 -28.012 20.076 1.00 27.50 395 GLU A N 1
ATOM 3219 C CA . GLU A 1 395 ? 44.197 -27.209 19.186 1.00 27.50 395 GLU A CA 1
ATOM 3220 C C . GLU A 1 395 ? 43.866 -27.028 17.680 1.00 27.50 395 GLU A C 1
ATOM 3222 O O . GLU A 1 395 ? 43.542 -27.989 16.997 1.00 27.50 395 GLU A O 1
ATOM 3227 N N . LEU A 1 396 ? 44.042 -25.885 16.990 1.00 26.66 396 LEU A N 1
ATOM 3228 C CA . LEU A 1 396 ? 44.527 -24.489 17.188 1.00 26.66 396 LEU A CA 1
ATOM 3229 C C . LEU A 1 396 ? 43.959 -23.676 15.951 1.00 26.66 396 LEU A C 1
ATOM 3231 O O . LEU A 1 396 ? 43.302 -24.312 15.124 1.00 26.66 396 LEU A O 1
ATOM 3235 N N . PRO A 1 397 ? 44.193 -22.358 15.692 1.00 31.17 397 PRO A N 1
ATOM 3236 C CA . PRO A 1 397 ? 45.030 -21.373 16.372 1.00 31.17 397 PRO A CA 1
ATOM 3237 C C . PRO A 1 397 ? 44.295 -20.112 16.874 1.00 31.17 397 PRO A C 1
ATOM 3239 O O . PRO A 1 397 ? 43.137 -19.834 16.576 1.00 31.17 397 PRO A O 1
ATOM 3242 N N . GLN A 1 398 ? 45.036 -19.328 17.650 1.00 30.22 398 GLN A N 1
ATOM 3243 C CA . GLN A 1 398 ? 44.583 -18.179 18.425 1.00 30.22 398 GLN A CA 1
ATOM 3244 C C . GLN A 1 398 ? 44.872 -16.863 17.680 1.00 30.22 398 GLN A C 1
ATOM 3246 O O . GLN A 1 398 ? 46.036 -16.529 17.464 1.00 30.22 398 GLN A O 1
ATOM 3251 N N . ILE A 1 399 ? 43.840 -16.083 17.339 1.00 28.34 399 ILE A N 1
ATOM 3252 C CA . ILE A 1 399 ? 43.985 -14.673 16.933 1.00 28.34 399 ILE A CA 1
ATOM 3253 C C . ILE A 1 399 ? 43.195 -13.817 17.923 1.00 28.34 399 ILE A C 1
ATOM 3255 O O . ILE A 1 399 ? 41.998 -14.020 18.115 1.00 28.34 399 ILE A O 1
ATOM 3259 N N . ARG A 1 400 ? 43.889 -12.885 18.583 1.00 27.48 400 ARG A N 1
ATOM 3260 C CA . ARG A 1 400 ? 43.272 -11.897 19.475 1.00 27.48 400 ARG A CA 1
ATOM 3261 C C . ARG A 1 400 ? 42.624 -10.790 18.650 1.00 27.48 400 ARG A C 1
ATOM 3263 O O . ARG A 1 400 ? 43.283 -10.231 17.777 1.00 27.48 400 ARG A O 1
ATOM 3270 N N . CYS A 1 401 ? 41.427 -10.380 19.046 1.00 25.50 401 CYS A N 1
ATOM 3271 C CA . CYS A 1 401 ? 40.987 -8.999 18.894 1.00 25.50 401 CYS A CA 1
ATOM 3272 C C . CYS A 1 401 ? 40.503 -8.535 20.268 1.00 25.50 401 CYS A C 1
ATOM 3274 O O . CYS A 1 401 ? 39.426 -8.923 20.717 1.00 25.50 401 CYS A O 1
ATOM 3276 N N . ASP A 1 402 ? 41.357 -7.778 20.956 1.00 26.34 402 ASP A N 1
ATOM 3277 C CA . ASP A 1 402 ? 41.037 -7.170 22.244 1.00 26.34 402 ASP A CA 1
ATOM 3278 C C . ASP A 1 402 ? 40.019 -6.030 22.052 1.00 26.34 402 ASP A C 1
ATOM 3280 O O . ASP A 1 402 ? 39.967 -5.390 20.999 1.00 26.34 402 ASP A O 1
ATOM 3284 N N . SER A 1 403 ? 39.211 -5.756 23.077 1.00 28.66 403 SER A N 1
ATOM 3285 C CA . SER A 1 403 ? 38.306 -4.605 23.087 1.00 28.66 403 SER A CA 1
ATOM 3286 C C . SER A 1 403 ? 39.095 -3.295 23.065 1.00 28.66 403 SER A C 1
ATOM 3288 O O . SER A 1 403 ? 39.928 -3.075 23.947 1.00 28.66 403 SER A O 1
ATOM 3290 N N . VAL A 1 404 ? 38.775 -2.393 22.137 1.00 27.20 404 VAL A N 1
ATOM 3291 C CA . VAL A 1 404 ? 39.297 -1.021 22.138 1.00 27.20 404 VAL A CA 1
ATOM 3292 C C . VAL A 1 404 ? 38.130 -0.040 22.162 1.00 27.20 404 VAL A C 1
ATOM 3294 O O . VAL A 1 404 ? 37.322 0.017 21.240 1.00 27.20 404 VAL A O 1
ATOM 3297 N N . ILE A 1 405 ? 38.065 0.715 23.257 1.00 36.38 405 ILE A N 1
ATOM 3298 C CA . ILE A 1 405 ? 37.306 1.961 23.378 1.00 36.38 405 ILE A CA 1
ATOM 3299 C C . ILE A 1 405 ? 37.989 2.991 22.475 1.00 36.38 405 ILE A C 1
ATOM 3301 O O . ILE A 1 405 ? 39.215 3.100 22.522 1.00 36.38 405 ILE A O 1
ATOM 3305 N N . LEU A 1 406 ? 37.227 3.770 21.707 1.00 27.11 406 LEU A N 1
ATOM 3306 C CA . LEU A 1 406 ? 37.764 4.973 21.077 1.00 27.11 406 LEU A CA 1
ATOM 3307 C C . LEU A 1 406 ? 36.755 6.121 21.169 1.00 27.11 406 LEU A C 1
ATOM 3309 O O . LEU A 1 406 ? 35.670 6.056 20.596 1.00 27.11 406 LEU A O 1
ATOM 3313 N N . GLU A 1 407 ? 37.136 7.132 21.944 1.00 31.73 407 GLU A N 1
ATOM 3314 C CA . GLU A 1 407 ? 36.473 8.433 22.038 1.00 31.73 407 GLU A CA 1
ATOM 3315 C C . GLU A 1 407 ? 36.869 9.340 20.859 1.00 31.73 407 GLU A C 1
ATOM 3317 O O . GLU A 1 407 ? 37.732 9.004 20.043 1.00 31.73 407 GLU A O 1
ATOM 3322 N N . ASP A 1 408 ? 36.222 10.502 20.798 1.00 30.36 408 ASP A N 1
ATOM 3323 C CA . ASP A 1 408 ? 36.403 11.561 19.807 1.00 30.36 408 ASP A CA 1
ATOM 3324 C C . ASP A 1 408 ? 37.868 11.928 19.513 1.00 30.36 408 ASP A C 1
ATOM 3326 O O . ASP A 1 408 ? 38.644 12.230 20.422 1.00 30.36 408 ASP A O 1
ATOM 3330 N N . ILE A 1 409 ? 38.202 12.074 18.223 1.00 30.92 409 ILE A N 1
ATOM 3331 C CA . ILE A 1 409 ? 39.250 13.008 17.788 1.00 30.92 409 ILE A CA 1
ATOM 3332 C C . ILE A 1 409 ? 38.730 13.873 16.634 1.00 30.92 409 ILE A C 1
ATOM 3334 O O . ILE A 1 409 ? 38.294 13.400 15.587 1.00 30.92 409 ILE A O 1
ATOM 3338 N N . THR A 1 410 ? 38.826 15.171 16.890 1.00 28.78 410 THR A N 1
ATOM 3339 C CA . THR A 1 410 ? 38.563 16.341 16.052 1.00 28.78 410 THR A CA 1
ATOM 3340 C C . THR A 1 410 ? 39.196 16.348 14.656 1.00 28.78 410 THR A C 1
ATOM 3342 O O . THR A 1 410 ? 40.303 15.857 14.458 1.00 28.78 410 THR A O 1
ATOM 3345 N N . GLU A 1 411 ? 38.509 17.053 13.751 1.00 31.73 411 GLU A N 1
ATOM 3346 C CA . GLU A 1 411 ? 39.006 17.924 12.666 1.00 31.73 411 GLU A CA 1
ATOM 3347 C C . GLU A 1 411 ? 40.498 17.855 12.263 1.00 31.73 411 GLU A C 1
ATOM 3349 O O . GLU A 1 411 ? 41.400 18.157 13.044 1.00 31.73 411 GLU A O 1
ATOM 3354 N N . GLY A 1 412 ? 40.750 17.621 10.968 1.00 27.69 412 GLY A N 1
ATOM 3355 C CA . GLY A 1 412 ? 42.081 17.714 10.358 1.00 27.69 412 GLY A CA 1
ATOM 3356 C C . GLY A 1 412 ? 42.013 17.982 8.852 1.00 27.69 412 GLY A C 1
ATOM 3357 O O . GLY A 1 412 ? 41.849 17.061 8.058 1.00 27.69 412 GLY A O 1
ATOM 3358 N N . SER A 1 413 ? 42.130 19.254 8.465 1.00 29.92 413 SER A N 1
ATOM 3359 C CA . SER A 1 413 ? 42.134 19.715 7.068 1.00 29.92 413 SER A CA 1
ATOM 3360 C C . SER A 1 413 ? 43.322 19.177 6.259 1.00 29.92 413 SER A C 1
ATOM 3362 O O . SER A 1 413 ? 44.465 19.315 6.695 1.00 29.92 413 SER A O 1
ATOM 3364 N N . LEU A 1 414 ? 43.065 18.687 5.039 1.00 26.58 414 LEU A N 1
ATOM 3365 C CA . LEU A 1 414 ? 44.034 18.761 3.941 1.00 26.58 414 LEU A CA 1
ATOM 3366 C C . LEU A 1 414 ? 43.317 18.802 2.581 1.00 26.58 414 LEU A C 1
ATOM 3368 O O . LEU A 1 414 ? 43.004 17.769 1.991 1.00 26.58 414 LEU A O 1
ATOM 3372 N N . LEU A 1 415 ? 43.045 20.016 2.097 1.00 29.75 415 LEU A N 1
ATOM 3373 C CA . LEU A 1 415 ? 42.564 20.273 0.741 1.00 29.75 415 LEU A CA 1
ATOM 3374 C C . LEU A 1 415 ? 43.495 21.291 0.071 1.00 29.75 415 LEU A C 1
ATOM 3376 O O . LEU A 1 415 ? 43.548 22.450 0.471 1.00 29.75 415 LEU A O 1
ATOM 3380 N N . GLU A 1 416 ? 44.228 20.834 -0.936 1.00 27.23 416 GLU A N 1
ATOM 3381 C CA . GLU A 1 416 ? 45.132 21.617 -1.780 1.00 27.23 416 GLU A CA 1
ATOM 3382 C C . GLU A 1 416 ? 45.236 20.827 -3.097 1.00 27.23 416 GLU A C 1
ATOM 3384 O O . GLU A 1 416 ? 45.459 19.620 -3.055 1.00 27.23 416 GLU A O 1
ATOM 3389 N N . SER A 1 417 ? 45.078 21.334 -4.316 1.00 28.08 417 SER A N 1
ATOM 3390 C CA . SER A 1 417 ? 44.619 22.596 -4.908 1.00 28.08 417 SER A CA 1
ATOM 3391 C C . SER A 1 417 ? 44.681 22.346 -6.423 1.00 28.08 417 SER A C 1
ATOM 3393 O O . SER A 1 417 ? 45.661 21.753 -6.856 1.00 28.08 417 SER A O 1
ATOM 3395 N N . PHE A 1 418 ? 43.718 22.802 -7.231 1.00 26.27 418 PHE A N 1
ATOM 3396 C CA . PHE A 1 418 ? 43.955 23.232 -8.624 1.00 26.27 418 PHE A CA 1
ATOM 3397 C C . PHE A 1 418 ? 42.797 24.127 -9.104 1.00 26.27 418 PHE A C 1
ATOM 3399 O O . PHE A 1 418 ? 41.668 23.999 -8.635 1.00 26.27 418 PHE A O 1
ATOM 3406 N N . GLU A 1 419 ? 43.123 25.089 -9.967 1.00 29.38 419 GLU A N 1
ATOM 3407 C CA . GLU A 1 419 ? 42.425 26.376 -10.131 1.00 29.38 419 GLU A CA 1
ATOM 3408 C C . GLU A 1 419 ? 41.479 26.477 -11.352 1.00 29.38 419 GLU A C 1
ATOM 3410 O O . GLU A 1 419 ? 41.417 25.576 -12.189 1.00 29.38 419 GLU A O 1
ATOM 3415 N N . SER A 1 420 ? 40.887 27.685 -11.484 1.00 29.52 420 SER A N 1
ATOM 3416 C CA . SER A 1 420 ? 40.132 28.278 -12.613 1.00 29.52 420 SER A CA 1
ATOM 3417 C C . SER A 1 420 ? 38.614 27.967 -12.647 1.00 29.52 420 SER A C 1
ATOM 3419 O O . SER A 1 420 ? 38.207 26.859 -12.322 1.00 29.52 420 SER A O 1
ATOM 3421 N N . ASP A 1 421 ? 37.703 28.893 -12.996 1.00 31.08 421 ASP A N 1
ATOM 3422 C CA . ASP A 1 421 ? 37.849 30.278 -13.504 1.00 31.08 421 ASP A CA 1
ATOM 3423 C C . ASP A 1 421 ? 36.620 31.175 -13.142 1.00 31.08 421 ASP A C 1
ATOM 3425 O O . ASP A 1 421 ? 35.549 30.637 -12.871 1.00 31.08 421 ASP A O 1
ATOM 3429 N N . LYS A 1 422 ? 36.763 32.514 -13.244 1.00 32.75 422 LYS A N 1
ATOM 3430 C CA . LYS A 1 422 ? 35.716 33.590 -13.296 1.00 32.75 422 LYS A CA 1
ATOM 3431 C C . LYS A 1 422 ? 34.871 33.848 -12.030 1.00 32.75 422 LYS A C 1
ATOM 3433 O O . LYS A 1 422 ? 34.063 33.025 -11.626 1.00 32.75 422 LYS A O 1
ATOM 3438 N N . GLU A 1 423 ? 35.109 34.926 -11.273 1.00 29.09 423 GLU A N 1
ATOM 3439 C CA . GLU A 1 423 ? 34.839 36.374 -11.516 1.00 29.09 423 GLU A CA 1
ATOM 3440 C C . GLU A 1 423 ? 33.470 36.833 -10.965 1.00 29.09 423 GLU A C 1
ATOM 3442 O O . GLU A 1 423 ? 32.457 36.622 -11.617 1.00 29.09 423 GLU A O 1
ATOM 3447 N N . ASP A 1 424 ? 33.465 37.510 -9.799 1.00 29.41 424 ASP A N 1
ATOM 3448 C CA . ASP A 1 424 ? 32.508 38.592 -9.464 1.00 29.41 424 ASP A CA 1
ATOM 3449 C C . ASP A 1 424 ? 32.909 39.412 -8.198 1.00 29.41 424 ASP A C 1
ATOM 3451 O O . ASP A 1 424 ? 32.543 39.133 -7.060 1.00 29.41 424 ASP A O 1
ATOM 3455 N N . THR A 1 425 ? 33.733 40.443 -8.410 1.00 28.12 425 THR A N 1
ATOM 3456 C CA . THR A 1 425 ? 33.440 41.863 -8.095 1.00 28.12 425 THR A CA 1
ATOM 3457 C C . THR A 1 425 ? 32.707 42.261 -6.773 1.00 28.12 425 THR A C 1
ATOM 3459 O O . THR A 1 425 ? 31.505 42.480 -6.808 1.00 28.12 425 THR A O 1
ATOM 3462 N N . TYR A 1 426 ? 33.470 42.591 -5.698 1.00 29.41 426 TYR A N 1
ATOM 3463 C CA . TYR A 1 426 ? 33.257 43.690 -4.685 1.00 29.41 426 TYR A CA 1
ATOM 3464 C C . TYR A 1 426 ? 31.945 43.743 -3.821 1.00 29.41 426 TYR A C 1
ATOM 3466 O O . TYR A 1 426 ? 30.864 43.511 -4.331 1.00 29.41 426 TYR A O 1
ATOM 3474 N N . GLN A 1 427 ? 31.846 44.127 -2.524 1.00 30.91 427 GLN A N 1
ATOM 3475 C CA . GLN A 1 427 ? 32.670 44.687 -1.408 1.00 30.91 427 GLN A CA 1
ATOM 3476 C C . GLN A 1 427 ? 32.086 44.149 -0.053 1.00 30.91 427 GLN A C 1
ATOM 3478 O O . GLN A 1 427 ? 30.897 43.857 -0.003 1.00 30.91 427 GLN A O 1
ATOM 3483 N N . ASN A 1 428 ? 32.829 43.856 1.035 1.00 26.47 428 ASN A N 1
ATOM 3484 C CA . ASN A 1 428 ? 33.417 44.759 2.066 1.00 26.47 428 ASN A CA 1
ATOM 3485 C C . ASN A 1 428 ? 32.418 45.784 2.682 1.00 26.47 428 ASN A C 1
ATOM 3487 O O . ASN A 1 428 ? 31.713 46.439 1.930 1.00 26.47 428 ASN A O 1
ATOM 3491 N N . LEU A 1 429 ? 32.287 46.054 3.998 1.00 27.14 429 LEU A N 1
ATOM 3492 C CA . LEU A 1 429 ? 33.032 45.775 5.257 1.00 27.14 429 LEU A CA 1
ATOM 3493 C C . LEU A 1 429 ? 32.007 45.394 6.394 1.00 27.14 429 LEU A C 1
ATOM 3495 O O . LEU A 1 429 ? 30.815 45.440 6.122 1.00 27.14 429 LEU A O 1
ATOM 3499 N N . THR A 1 430 ? 32.300 44.987 7.651 1.00 26.23 430 THR A N 1
ATOM 3500 C CA . THR A 1 430 ? 33.172 45.583 8.703 1.00 26.23 430 THR A CA 1
ATOM 3501 C C . THR A 1 430 ? 33.540 44.648 9.879 1.00 26.23 430 THR A C 1
ATOM 3503 O O . THR A 1 430 ? 32.741 43.831 10.325 1.00 26.23 430 THR A O 1
ATOM 3506 N N . TYR A 1 431 ? 34.735 44.895 10.439 1.00 28.42 431 TYR A N 1
ATOM 3507 C CA . TYR A 1 431 ? 35.254 44.534 11.782 1.00 28.42 431 TYR A CA 1
ATOM 3508 C C . TYR A 1 431 ? 34.340 44.981 12.962 1.00 28.42 431 TYR A C 1
ATOM 3510 O O . TYR A 1 431 ? 33.496 45.845 12.748 1.00 28.42 431 TYR A O 1
ATOM 3518 N N . ALA A 1 432 ? 34.532 44.617 14.248 1.00 28.22 432 ALA A N 1
ATOM 3519 C CA . ALA A 1 432 ? 35.179 43.487 14.961 1.00 28.22 432 ALA A CA 1
ATOM 3520 C C . ALA A 1 432 ? 35.099 43.721 16.506 1.00 28.22 432 ALA A C 1
ATOM 3522 O O . ALA A 1 432 ? 34.880 44.854 16.918 1.00 28.22 432 ALA A O 1
ATOM 3523 N N . GLU A 1 433 ? 35.411 42.693 17.326 1.00 27.64 433 GLU A N 1
ATOM 3524 C CA . GLU A 1 433 ? 35.832 42.765 18.762 1.00 27.64 433 GLU A CA 1
ATOM 3525 C C . GLU A 1 433 ? 34.824 43.281 19.837 1.00 27.64 433 GLU A C 1
ATOM 3527 O O . GLU A 1 433 ? 33.956 44.085 19.538 1.00 27.64 433 GLU A O 1
ATOM 3532 N N . LYS A 1 434 ? 34.875 42.946 21.149 1.00 30.88 434 LYS A N 1
ATOM 3533 C CA . LYS A 1 434 ? 35.393 41.820 21.993 1.00 30.88 434 LYS A CA 1
ATOM 3534 C C . LYS A 1 434 ? 34.907 42.038 23.463 1.00 30.88 434 LYS A C 1
ATOM 3536 O O . LYS A 1 434 ? 34.572 43.165 23.802 1.00 30.88 434 LYS A O 1
ATOM 3541 N N . LYS A 1 435 ? 35.063 41.021 24.345 1.00 30.27 435 LYS A N 1
ATOM 3542 C CA . LYS A 1 435 ? 34.997 41.046 25.849 1.00 30.27 435 LYS A CA 1
ATOM 3543 C C . LYS A 1 435 ? 33.582 41.205 26.477 1.00 30.27 435 LYS A C 1
ATOM 3545 O O . LYS A 1 435 ? 32.842 42.075 26.055 1.00 30.27 435 LYS A O 1
ATOM 3550 N N . SER A 1 436 ? 33.062 40.344 27.379 1.00 27.00 436 SER A N 1
ATOM 3551 C CA . SER A 1 436 ? 33.524 39.795 28.695 1.00 27.00 436 SER A CA 1
ATOM 3552 C C . SER A 1 436 ? 33.408 40.822 29.854 1.00 27.00 436 SER A C 1
ATOM 3554 O O . SER A 1 436 ? 33.800 41.958 29.622 1.00 27.00 436 SER A O 1
ATOM 3556 N N . ILE A 1 437 ? 33.009 40.542 31.114 1.00 26.75 437 ILE A N 1
ATOM 3557 C CA . ILE A 1 437 ? 32.855 39.283 31.893 1.00 26.75 437 ILE A CA 1
ATOM 3558 C C . ILE A 1 437 ? 32.137 39.572 33.264 1.00 26.75 437 ILE A C 1
ATOM 3560 O O . ILE A 1 437 ? 32.128 40.732 33.667 1.00 26.75 437 ILE A O 1
ATOM 3564 N N . THR A 1 438 ? 31.657 38.550 34.016 1.00 25.53 438 THR A N 1
ATOM 3565 C CA . THR A 1 438 ? 31.257 38.542 35.480 1.00 25.53 438 THR A CA 1
ATOM 3566 C C . THR A 1 438 ? 30.097 39.445 35.992 1.00 25.53 438 THR A C 1
ATOM 3568 O O . THR A 1 438 ? 29.818 40.458 35.370 1.00 25.53 438 THR A O 1
ATOM 3571 N N . VAL A 1 439 ? 29.453 39.275 37.173 1.00 25.00 439 VAL A N 1
ATOM 3572 C CA . VAL A 1 439 ? 29.000 38.170 38.093 1.00 25.00 439 VAL A CA 1
ATOM 3573 C C . VAL A 1 439 ? 28.651 38.806 39.473 1.00 25.00 439 VAL A C 1
ATOM 3575 O O . VAL A 1 439 ? 29.234 39.833 39.803 1.00 25.00 439 VAL A O 1
ATOM 3578 N N . ALA A 1 440 ? 27.786 38.154 40.277 1.00 28.20 440 ALA A N 1
ATOM 3579 C CA . ALA A 1 440 ? 27.502 38.383 41.720 1.00 28.20 440 ALA A CA 1
ATOM 3580 C C . ALA A 1 440 ? 26.635 39.606 42.139 1.00 28.20 440 ALA A C 1
ATOM 3582 O O . ALA A 1 440 ? 26.588 40.602 41.428 1.00 28.20 440 ALA A O 1
ATOM 3583 N N . GLU A 1 441 ? 25.964 39.647 43.310 1.00 24.86 441 GLU A N 1
ATOM 3584 C CA . GLU A 1 441 ? 25.290 38.612 44.146 1.00 24.86 441 GLU A CA 1
ATOM 3585 C C . GLU A 1 441 ? 24.464 39.301 45.279 1.00 24.86 441 GLU A C 1
ATOM 3587 O O . GLU A 1 441 ? 24.901 40.305 45.829 1.00 24.86 441 GLU A O 1
ATOM 3592 N N . SER A 1 442 ? 23.326 38.714 45.691 1.00 26.56 442 SER A N 1
ATOM 3593 C CA . SER A 1 442 ? 22.656 38.823 47.023 1.00 26.56 442 SER A CA 1
ATOM 3594 C C . SER A 1 442 ? 22.086 40.149 47.623 1.00 26.56 442 SER A C 1
ATOM 3596 O O . SER A 1 442 ? 22.811 41.100 47.870 1.00 26.56 442 SER A O 1
ATOM 3598 N N . GLN A 1 443 ? 20.816 40.048 48.094 1.00 26.06 443 GLN A N 1
ATOM 3599 C CA . GLN A 1 443 ? 20.215 40.644 49.332 1.00 26.06 443 GLN A CA 1
ATOM 3600 C C . GLN A 1 443 ? 19.970 42.188 49.392 1.00 26.06 443 GLN A C 1
ATOM 3602 O O . GLN A 1 443 ? 20.741 42.958 48.847 1.00 26.06 443 GLN A O 1
ATOM 3607 N N . THR A 1 444 ? 18.912 42.766 50.008 1.00 24.61 444 THR A N 1
ATOM 3608 C CA . THR A 1 444 ? 17.807 42.290 50.895 1.00 24.61 444 THR A CA 1
ATOM 3609 C C . THR A 1 444 ? 16.615 43.284 50.939 1.00 24.61 444 THR A C 1
ATOM 3611 O O . THR A 1 444 ? 16.859 44.478 51.044 1.00 24.61 444 THR A O 1
ATOM 3614 N N . GLY A 1 445 ? 15.369 42.779 51.048 1.00 23.75 445 GLY A N 1
ATOM 3615 C CA . GLY A 1 445 ? 14.252 43.350 51.850 1.00 23.75 445 GLY A CA 1
ATOM 3616 C C . GLY A 1 445 ? 13.451 44.590 51.373 1.00 23.75 445 GLY A C 1
ATOM 3617 O O . GLY A 1 445 ? 14.024 45.565 50.908 1.00 23.75 445 GLY A O 1
ATOM 3618 N N . GLY A 1 446 ? 12.125 44.598 51.625 1.00 25.30 446 GLY A N 1
ATOM 3619 C CA . GLY A 1 446 ? 11.341 45.847 51.803 1.00 25.30 446 GLY A CA 1
ATOM 3620 C C . GLY A 1 446 ? 10.056 46.055 50.972 1.00 25.30 446 GLY A C 1
ATOM 3621 O O . GLY A 1 446 ? 10.080 46.754 49.974 1.00 25.30 446 GLY A O 1
ATOM 3622 N N . GLU A 1 447 ? 8.942 45.486 51.441 1.00 27.84 447 GLU A N 1
ATOM 3623 C CA . GLU A 1 447 ? 7.520 45.900 51.316 1.00 27.84 447 GLU A CA 1
ATOM 3624 C C . GLU A 1 447 ? 6.957 46.793 50.163 1.00 27.84 447 GLU A C 1
ATOM 3626 O O . GLU A 1 447 ? 7.231 47.981 50.051 1.00 27.84 447 GLU A O 1
ATOM 3631 N N . GLN A 1 448 ? 5.907 46.230 49.537 1.00 27.25 448 GLN A N 1
ATOM 3632 C CA . GLN A 1 448 ? 4.605 46.834 49.164 1.00 27.25 448 GLN A CA 1
ATOM 3633 C C . GLN A 1 448 ? 4.368 47.684 47.881 1.00 27.25 448 GLN A C 1
ATOM 3635 O O . GLN A 1 448 ? 4.977 48.712 47.618 1.00 27.25 448 GLN A O 1
ATOM 3640 N N . PHE A 1 449 ? 3.248 47.296 47.241 1.00 24.61 449 PHE A N 1
ATOM 3641 C CA . PHE A 1 449 ? 2.344 47.989 46.300 1.00 24.61 449 PHE A CA 1
ATOM 3642 C C . PHE A 1 449 ? 2.603 48.027 44.772 1.00 24.61 449 PHE A C 1
ATOM 3644 O O . PHE A 1 449 ? 3.668 48.357 44.273 1.00 24.61 449 PHE A O 1
ATOM 3651 N N . GLN A 1 450 ? 1.490 47.765 44.063 1.00 26.67 450 GLN A N 1
ATOM 3652 C CA . GLN A 1 450 ? 1.168 47.974 42.637 1.00 26.67 450 GLN A CA 1
ATOM 3653 C C . GLN A 1 450 ? 1.887 47.142 41.557 1.00 26.67 450 GLN A C 1
ATOM 3655 O O . GLN A 1 450 ? 2.760 47.603 40.833 1.00 26.67 450 GLN A O 1
ATOM 3660 N N . GLU A 1 451 ? 1.342 45.941 41.338 1.00 34.28 451 GLU A N 1
ATOM 3661 C CA . GLU A 1 451 ? 0.637 45.589 40.088 1.00 34.28 451 GLU A CA 1
ATOM 3662 C C . GLU A 1 451 ? 1.085 46.321 38.799 1.00 34.28 451 GLU A C 1
ATOM 3664 O O . GLU A 1 451 ? 0.377 47.191 38.286 1.00 34.28 451 GLU A O 1
ATOM 3669 N N . LYS A 1 452 ? 2.238 45.917 38.242 1.00 31.56 452 LYS A N 1
ATOM 3670 C CA . LYS A 1 452 ? 2.510 45.851 36.789 1.00 31.56 452 LYS A CA 1
ATOM 3671 C C . LYS A 1 452 ? 3.893 45.261 36.493 1.00 31.56 452 LYS A C 1
ATOM 3673 O O . LYS A 1 452 ? 4.897 45.963 36.549 1.00 31.56 452 LYS A O 1
ATOM 3678 N N . SER A 1 453 ? 3.923 44.017 36.027 1.00 25.39 453 SER A N 1
ATOM 3679 C CA . SER A 1 453 ? 5.015 43.519 35.186 1.00 25.39 453 SER A CA 1
ATOM 3680 C C . SER A 1 453 ? 4.546 42.350 34.315 1.00 25.39 453 SER A C 1
ATOM 3682 O O . SER A 1 453 ? 4.050 41.338 34.800 1.00 25.39 453 SER A O 1
ATOM 3684 N N . ASN A 1 454 ? 4.719 42.514 33.002 1.00 35.94 454 ASN A N 1
ATOM 3685 C CA . ASN A 1 454 ? 4.997 41.390 32.105 1.00 35.94 454 ASN A CA 1
ATOM 3686 C C . ASN A 1 454 ? 6.426 40.873 32.381 1.00 35.94 454 ASN A C 1
ATOM 3688 O O . ASN A 1 454 ? 7.159 41.502 33.142 1.00 35.94 454 ASN A O 1
ATOM 3692 N N . LEU A 1 455 ? 6.824 39.828 31.640 1.00 31.22 455 LEU A N 1
ATOM 3693 C CA . LEU A 1 455 ? 8.101 39.087 31.654 1.00 31.22 455 LEU A CA 1
ATOM 3694 C C . LEU A 1 455 ? 8.039 37.835 32.552 1.00 31.22 455 LEU A C 1
ATOM 3696 O O . LEU A 1 455 ? 7.753 37.933 33.737 1.00 31.22 455 LEU A O 1
ATOM 3700 N N . GLY A 1 456 ? 8.298 36.631 32.040 1.00 26.64 456 GLY A N 1
ATOM 3701 C CA . GLY A 1 456 ? 8.538 36.255 30.644 1.00 26.64 456 GLY A CA 1
ATOM 3702 C C . GLY A 1 456 ? 8.737 34.745 30.509 1.00 26.64 456 GLY A C 1
ATOM 3703 O O . GLY A 1 456 ? 9.044 34.069 31.486 1.00 26.64 456 GLY A O 1
ATOM 3704 N N . SER A 1 457 ? 8.567 34.218 29.299 1.00 29.38 457 SER A N 1
ATOM 3705 C CA . SER A 1 457 ? 9.104 32.913 28.919 1.00 29.38 457 SER A CA 1
ATOM 3706 C C . SER A 1 457 ? 9.714 33.074 27.535 1.00 29.38 457 SER A C 1
ATOM 3708 O O . SER A 1 457 ? 9.090 33.639 26.635 1.00 29.38 457 SER A O 1
ATOM 3710 N N . GLU A 1 458 ? 10.976 32.690 27.424 1.00 36.72 458 GLU A N 1
ATOM 3711 C CA . GLU A 1 458 ? 11.796 32.876 26.238 1.00 36.72 458 GLU A CA 1
ATOM 3712 C C . GLU A 1 458 ? 11.487 31.742 25.259 1.00 36.72 458 GLU A C 1
ATOM 3714 O O . GLU A 1 458 ? 11.701 30.573 25.569 1.00 36.72 458 GLU A O 1
ATOM 3719 N N . SER A 1 459 ? 10.970 32.077 24.077 1.00 38.06 459 SER A N 1
ATOM 3720 C CA . SER A 1 459 ? 10.817 31.119 22.984 1.00 38.06 459 SER A CA 1
ATOM 3721 C C . SER A 1 459 ? 11.335 31.725 21.690 1.00 38.06 459 SER A C 1
ATOM 3723 O O . SER A 1 459 ? 10.882 32.789 21.264 1.00 38.06 459 SER A O 1
ATOM 3725 N N . GLU A 1 460 ? 12.281 31.013 21.092 1.00 37.22 460 GLU A N 1
ATOM 3726 C CA . GLU A 1 460 ? 12.936 31.267 19.814 1.00 37.22 460 GLU A CA 1
ATOM 3727 C C . GLU A 1 460 ? 12.004 31.872 18.753 1.00 37.22 460 GLU A C 1
ATOM 3729 O O . GLU A 1 460 ? 11.020 31.262 18.329 1.00 37.22 460 GLU A O 1
ATOM 3734 N N . GLY A 1 461 ? 12.355 33.066 18.273 1.00 34.00 461 GLY A N 1
ATOM 3735 C CA . GLY A 1 461 ? 11.685 33.711 17.149 1.00 34.00 461 GLY A CA 1
ATOM 3736 C C . GLY A 1 461 ? 12.053 33.063 15.815 1.00 34.00 461 GLY A C 1
ATOM 3737 O O . GLY A 1 461 ? 12.746 33.680 15.005 1.00 34.00 461 GLY A O 1
ATOM 3738 N N . TRP A 1 462 ? 11.570 31.844 15.563 1.00 39.88 462 TRP A N 1
ATOM 3739 C CA . TRP A 1 462 ? 11.551 31.280 14.214 1.00 39.88 462 TRP A CA 1
ATOM 3740 C C . TRP A 1 462 ? 10.696 32.191 13.331 1.00 39.88 462 TRP A C 1
ATOM 3742 O O . TRP A 1 462 ? 9.497 32.354 13.556 1.00 39.88 462 TRP A O 1
ATOM 3752 N N . SER A 1 463 ? 11.331 32.843 12.357 1.00 39.25 463 SER A N 1
ATOM 3753 C CA . SER A 1 463 ? 10.663 33.820 11.499 1.00 39.25 463 SER A CA 1
ATOM 3754 C C . SER A 1 463 ? 9.565 33.140 10.680 1.00 39.25 463 SER A C 1
ATOM 3756 O O . SER A 1 463 ? 9.843 32.180 9.959 1.00 39.25 463 SER A O 1
ATOM 3758 N N . GLU A 1 464 ? 8.326 33.634 10.773 1.00 40.78 464 GLU A N 1
ATOM 3759 C CA . GLU A 1 464 ? 7.223 33.134 9.947 1.00 40.78 464 GLU A CA 1
ATOM 3760 C C . GLU A 1 464 ? 7.607 33.231 8.455 1.00 40.78 464 GLU A C 1
ATOM 3762 O O . GLU A 1 464 ? 8.055 34.293 8.008 1.00 40.78 464 GLU A O 1
ATOM 3767 N N . PRO A 1 465 ? 7.456 32.155 7.658 1.00 54.41 465 PRO A N 1
ATOM 3768 C CA . PRO A 1 465 ? 7.816 32.191 6.247 1.00 54.41 465 PRO A CA 1
ATOM 3769 C C . PRO A 1 465 ? 6.870 33.120 5.482 1.00 54.41 465 PRO A C 1
ATOM 3771 O O . PRO A 1 465 ? 5.652 33.063 5.670 1.00 54.41 465 PRO A O 1
ATOM 3774 N N . ASP A 1 466 ? 7.431 33.941 4.587 1.00 61.62 466 ASP A N 1
ATOM 3775 C CA . ASP A 1 466 ? 6.702 34.991 3.870 1.00 61.62 466 ASP A CA 1
ATOM 3776 C C . ASP A 1 466 ? 5.364 34.477 3.303 1.00 61.62 466 ASP A C 1
ATOM 3778 O O . ASP A 1 466 ? 5.281 33.517 2.522 1.00 61.62 466 ASP A O 1
ATOM 3782 N N . ARG A 1 467 ? 4.289 35.147 3.723 1.00 60.81 467 ARG A N 1
ATOM 3783 C CA . ARG A 1 467 ? 2.900 34.824 3.394 1.00 60.81 467 ARG A CA 1
ATOM 3784 C C . ARG A 1 467 ? 2.664 34.797 1.881 1.00 60.81 467 ARG A C 1
ATOM 3786 O O . ARG A 1 467 ? 1.856 33.996 1.410 1.00 60.81 467 ARG A O 1
ATOM 3793 N N . ASN A 1 468 ? 3.420 35.590 1.119 1.00 59.88 468 ASN A N 1
ATOM 3794 C CA . ASN A 1 468 ? 3.372 35.620 -0.342 1.00 59.88 468 ASN A CA 1
ATOM 3795 C C . ASN A 1 468 ? 3.953 34.345 -0.983 1.00 59.88 468 ASN A C 1
ATOM 3797 O O . ASN A 1 468 ? 3.418 33.854 -1.979 1.00 59.88 468 ASN A O 1
ATOM 3801 N N . VAL A 1 469 ? 5.004 33.765 -0.393 1.00 60.50 469 VAL A N 1
ATOM 3802 C CA . VAL A 1 469 ? 5.599 32.491 -0.840 1.00 60.50 469 VAL A CA 1
ATOM 3803 C C . VAL A 1 469 ? 4.681 31.322 -0.481 1.00 60.50 469 VAL A C 1
ATOM 3805 O O . VAL A 1 469 ? 4.473 30.418 -1.294 1.00 60.50 469 VAL A O 1
ATOM 3808 N N . SER A 1 470 ? 4.061 31.373 0.700 1.00 61.88 470 SER A N 1
ATOM 3809 C CA . SER A 1 470 ? 3.055 30.391 1.121 1.00 61.88 470 SER A CA 1
ATOM 3810 C C . SER A 1 470 ? 1.835 30.385 0.190 1.00 61.88 470 SER A C 1
ATOM 3812 O O . SER A 1 470 ? 1.396 29.315 -0.227 1.00 61.88 470 SER A O 1
ATOM 3814 N N . MET A 1 471 ? 1.336 31.560 -0.219 1.00 58.56 471 MET A N 1
ATOM 3815 C CA . MET A 1 471 ? 0.241 31.679 -1.194 1.00 58.56 471 MET A CA 1
ATOM 3816 C C . MET A 1 471 ? 0.624 31.191 -2.600 1.00 58.56 471 MET A C 1
ATOM 3818 O O . MET A 1 471 ? -0.193 30.549 -3.264 1.00 58.56 471 MET A O 1
ATOM 3822 N N . ALA A 1 472 ? 1.872 31.407 -3.032 1.00 63.50 472 ALA A N 1
ATOM 3823 C CA . ALA A 1 472 ? 2.377 30.875 -4.298 1.00 63.50 472 ALA A CA 1
ATOM 3824 C C . ALA A 1 472 ? 2.466 29.335 -4.302 1.00 63.50 472 ALA A C 1
ATOM 3826 O O . ALA A 1 472 ? 2.060 28.709 -5.278 1.00 63.50 472 ALA A O 1
ATOM 3827 N N . ARG A 1 473 ? 2.929 28.711 -3.206 1.00 62.69 473 ARG A N 1
ATOM 3828 C CA . ARG A 1 473 ? 3.035 27.240 -3.091 1.00 62.69 473 ARG A CA 1
ATOM 3829 C C . ARG A 1 473 ? 1.688 26.511 -3.059 1.00 62.69 473 ARG A C 1
ATOM 3831 O O . ARG A 1 473 ? 1.635 25.354 -3.456 1.00 62.69 473 ARG A O 1
ATOM 3838 N N . ILE A 1 474 ? 0.615 27.165 -2.610 1.00 63.12 474 ILE A N 1
ATOM 3839 C CA . ILE A 1 474 ? -0.743 26.584 -2.563 1.00 63.12 474 ILE A CA 1
ATOM 3840 C C . ILE A 1 474 ? -1.638 27.013 -3.739 1.00 63.12 474 ILE A C 1
ATOM 3842 O O . ILE A 1 474 ? -2.837 26.741 -3.723 1.00 63.12 474 ILE A O 1
ATOM 3846 N N . GLY A 1 475 ? -1.081 27.691 -4.751 1.00 45.47 475 GLY A N 1
ATOM 3847 C CA . GLY A 1 475 ? -1.803 28.070 -5.972 1.00 45.47 475 GLY A CA 1
ATOM 3848 C C . GLY A 1 475 ? -2.893 29.134 -5.784 1.00 45.47 475 GLY A C 1
ATOM 3849 O O . GLY A 1 475 ? -3.768 29.263 -6.636 1.00 45.47 475 GLY A O 1
ATOM 3850 N N . LEU A 1 476 ? -2.865 29.899 -4.688 1.00 47.78 476 LEU A N 1
ATOM 3851 C CA . LEU A 1 476 ? -3.835 30.961 -4.406 1.00 47.78 476 LEU A CA 1
ATOM 3852 C C . LEU A 1 476 ? -3.216 32.335 -4.673 1.00 47.78 476 LEU A C 1
ATOM 3854 O O . LEU A 1 476 ? -2.822 33.035 -3.745 1.00 47.78 476 LEU A O 1
ATOM 3858 N N . ARG A 1 477 ? -3.160 32.741 -5.944 1.00 51.03 477 ARG A N 1
ATOM 3859 C CA . ARG A 1 477 ? -2.923 34.140 -6.326 1.00 51.03 477 ARG A CA 1
ATOM 3860 C C . ARG A 1 477 ? -4.233 34.708 -6.876 1.00 51.03 477 ARG A C 1
ATOM 3862 O O . ARG A 1 477 ? -4.737 34.214 -7.878 1.00 51.03 477 ARG A O 1
ATOM 3869 N N . GLU A 1 478 ? -4.807 35.705 -6.204 1.00 45.44 478 GLU A N 1
ATOM 3870 C CA . GLU A 1 478 ? -5.976 36.423 -6.725 1.00 45.44 478 GLU A CA 1
ATOM 3871 C C . GLU A 1 478 ? -5.519 37.406 -7.809 1.00 45.44 478 GLU A C 1
ATOM 3873 O O . GLU A 1 478 ? -4.935 38.448 -7.516 1.00 45.44 478 GLU A O 1
ATOM 3878 N N . GLU A 1 479 ? -5.769 37.071 -9.074 1.00 37.84 479 GLU A N 1
ATOM 3879 C CA . GLU A 1 479 ? -5.569 37.995 -10.190 1.00 37.84 479 GLU A CA 1
ATOM 3880 C C . GLU A 1 479 ? -6.743 38.977 -10.285 1.00 37.84 479 GLU A C 1
ATOM 3882 O O . GLU A 1 479 ? -7.866 38.602 -10.630 1.00 37.84 479 GLU A O 1
ATOM 3887 N N . MET A 1 480 ? -6.481 40.261 -10.029 1.00 34.28 480 MET A N 1
ATOM 3888 C CA . MET A 1 480 ? -7.405 41.341 -10.378 1.00 34.28 480 MET A CA 1
ATOM 3889 C C . MET A 1 480 ? -6.987 42.022 -11.688 1.00 34.28 480 MET A C 1
ATOM 3891 O O . MET A 1 480 ? -6.247 42.996 -11.689 1.00 34.28 480 MET A O 1
ATOM 3895 N N . SER A 1 481 ? -7.548 41.502 -12.784 1.00 32.00 481 SER A N 1
ATOM 3896 C CA . SER A 1 481 ? -8.135 42.250 -13.911 1.00 32.00 481 SER A CA 1
ATOM 3897 C C . SER A 1 481 ? -7.384 43.449 -14.526 1.00 32.00 481 SER A C 1
ATOM 3899 O O . SER A 1 481 ? -7.452 44.551 -13.986 1.00 32.00 481 SER A O 1
ATOM 3901 N N . ALA A 1 482 ? -6.905 43.261 -15.768 1.00 32.28 482 ALA A N 1
ATOM 3902 C CA . ALA A 1 482 ? -7.053 44.106 -16.985 1.00 32.28 482 ALA A CA 1
ATOM 3903 C C . ALA A 1 482 ? -5.864 43.797 -17.941 1.00 32.28 482 ALA A C 1
ATOM 3905 O O . ALA A 1 482 ? -4.771 43.546 -17.455 1.00 32.28 482 ALA A O 1
ATOM 3906 N N . VAL A 1 483 ? -5.941 43.745 -19.280 1.00 31.22 483 VAL A N 1
ATOM 3907 C CA . VAL A 1 483 ? -6.809 44.382 -20.295 1.00 31.22 483 VAL A CA 1
ATOM 3908 C C . VAL A 1 483 ? -7.007 43.424 -21.501 1.00 31.22 483 VAL A C 1
ATOM 3910 O O . VAL A 1 483 ? -6.104 42.668 -21.842 1.00 31.22 483 VAL A O 1
ATOM 3913 N N . MET A 1 484 ? -8.165 43.485 -22.170 1.00 34.66 484 MET A N 1
ATOM 3914 C CA . MET A 1 484 ? -8.490 42.828 -23.462 1.00 34.66 484 MET A CA 1
ATOM 3915 C C . MET A 1 484 ? -8.074 43.718 -24.659 1.00 34.66 484 MET A C 1
ATOM 3917 O O . MET A 1 484 ? -8.137 44.939 -24.495 1.00 34.66 484 MET A O 1
ATOM 3921 N N . PRO A 1 485 ? -7.723 43.189 -25.861 1.00 40.03 485 PRO A N 1
ATOM 3922 C CA . PRO A 1 485 ? -8.803 42.922 -26.834 1.00 40.03 485 PRO A CA 1
ATOM 3923 C C . PRO A 1 485 ? -8.595 41.827 -27.925 1.00 40.03 485 PRO A C 1
ATOM 3925 O O . PRO A 1 485 ? -7.527 41.679 -28.507 1.00 40.03 485 PRO A O 1
ATOM 3928 N N . SER A 1 486 ? -9.718 41.172 -28.263 1.00 30.72 486 SER A N 1
ATOM 3929 C CA . SER A 1 486 ? -10.209 40.742 -29.599 1.00 30.72 486 SER A CA 1
ATOM 3930 C C . SER A 1 486 ? -9.319 40.002 -30.620 1.00 30.72 486 SER A C 1
ATOM 3932 O O . SER A 1 486 ? -8.400 40.589 -31.191 1.00 30.72 486 SER A O 1
ATOM 3934 N N . SER A 1 487 ? -9.793 38.829 -31.071 1.00 31.36 487 SER A N 1
ATOM 3935 C CA . SER A 1 487 ? -10.301 38.607 -32.451 1.00 31.36 487 SER A CA 1
ATOM 3936 C C . SER A 1 487 ? -11.113 37.299 -32.541 1.00 31.36 487 SER A C 1
ATOM 3938 O O . SER A 1 487 ? -10.913 36.398 -31.728 1.00 31.36 487 SER A O 1
ATOM 3940 N N . ASP A 1 488 ? -12.051 37.230 -33.488 1.00 31.39 488 ASP A N 1
ATOM 3941 C CA . ASP A 1 488 ? -13.035 36.147 -33.677 1.00 31.39 488 ASP A CA 1
ATOM 3942 C C . ASP A 1 488 ? -12.511 34.937 -34.485 1.00 31.39 488 ASP A C 1
ATOM 3944 O O . ASP A 1 488 ? -11.602 35.099 -35.296 1.00 31.39 488 ASP A O 1
ATOM 3948 N N . GLU A 1 489 ? -13.126 33.750 -34.311 1.00 32.56 489 GLU A N 1
ATOM 3949 C CA . GLU A 1 489 ? -13.834 32.989 -35.378 1.00 32.56 489 GLU A CA 1
ATOM 3950 C C . GLU A 1 489 ? -14.190 31.523 -34.991 1.00 32.56 489 GLU A C 1
ATOM 3952 O O . GLU A 1 489 ? -13.345 30.742 -34.562 1.00 32.56 489 GLU A O 1
ATOM 3957 N N . SER A 1 490 ? -15.436 31.142 -35.315 1.00 30.05 490 SER A N 1
ATOM 3958 C CA . SER A 1 490 ? -15.925 29.790 -35.678 1.00 30.05 490 SER A CA 1
ATOM 3959 C C . SER A 1 490 ? -16.239 28.681 -34.635 1.00 30.05 490 SER A C 1
ATOM 3961 O O . SER A 1 490 ? -15.750 28.637 -33.512 1.00 30.05 490 SER A O 1
ATOM 3963 N N . SER A 1 491 ? -17.180 27.813 -35.046 1.00 35.38 491 SER A N 1
ATOM 3964 C CA . SER A 1 491 ? -17.936 26.778 -34.291 1.00 35.38 491 SER A CA 1
ATOM 3965 C C . SER A 1 491 ? -17.195 25.410 -34.226 1.00 35.38 491 SER A C 1
ATOM 3967 O O . SER A 1 491 ? -16.123 25.284 -34.802 1.00 35.38 491 SER A O 1
ATOM 3969 N N . ASP A 1 492 ? -17.647 24.319 -33.582 1.00 31.59 492 ASP A N 1
ATOM 3970 C CA . ASP A 1 492 ? -18.995 23.899 -33.151 1.00 31.59 492 ASP A CA 1
ATOM 3971 C C . ASP A 1 492 ? -18.952 22.746 -32.099 1.00 31.59 492 ASP A C 1
ATOM 3973 O O . ASP A 1 492 ? -17.935 22.077 -31.927 1.00 31.59 492 ASP A O 1
ATOM 3977 N N . SER A 1 493 ? -20.110 22.425 -31.506 1.00 33.84 493 SER A N 1
ATOM 3978 C CA . SER A 1 493 ? -20.471 21.201 -30.751 1.00 33.84 493 SER A CA 1
ATOM 3979 C C . SER A 1 493 ? -20.058 21.018 -29.263 1.00 33.84 493 SER A C 1
ATOM 3981 O O . SER A 1 493 ? -18.967 21.319 -28.797 1.00 33.84 493 SER A O 1
ATOM 3983 N N . MET A 1 494 ? -21.037 20.507 -28.503 1.00 36.06 494 MET A N 1
ATOM 3984 C CA . MET A 1 494 ? -21.131 20.280 -27.041 1.00 36.06 494 MET A CA 1
ATOM 3985 C C . MET A 1 494 ? -20.454 18.955 -26.590 1.00 36.06 494 MET A C 1
ATOM 3987 O O . MET A 1 494 ? -20.410 18.040 -27.411 1.00 36.06 494 MET A O 1
ATOM 3991 N N . PRO A 1 495 ? -20.019 18.767 -25.309 1.00 36.72 495 PRO A N 1
ATOM 3992 C CA . PRO A 1 495 ? -20.906 18.886 -24.138 1.00 36.72 495 PRO A CA 1
ATOM 3993 C C . PRO A 1 495 ? -20.363 19.516 -22.832 1.00 36.72 495 PRO A C 1
ATOM 3995 O O . PRO A 1 495 ? -19.178 19.528 -22.518 1.00 36.72 495 PRO A O 1
ATOM 3998 N N . LYS A 1 496 ? -21.327 19.984 -22.023 1.00 37.38 496 LYS A N 1
ATOM 3999 C CA . LYS A 1 496 ? -21.206 20.587 -20.679 1.00 37.38 496 LYS A CA 1
ATOM 4000 C C . LYS A 1 496 ? -20.193 19.918 -19.723 1.00 37.38 496 LYS A C 1
ATOM 4002 O O . LYS A 1 496 ? -20.412 18.770 -19.334 1.00 37.38 496 LYS A O 1
ATOM 4007 N N . PRO A 1 497 ? -19.264 20.696 -19.140 1.00 34.56 497 PRO A N 1
ATOM 4008 C CA . PRO A 1 497 ? -18.670 20.409 -17.836 1.00 34.56 497 PRO A CA 1
ATOM 4009 C C . PRO A 1 497 ? -19.617 20.832 -16.698 1.00 34.56 497 PRO A C 1
ATOM 4011 O O . PRO A 1 497 ? -20.214 21.910 -16.733 1.00 34.56 497 PRO A O 1
ATOM 4014 N N . CYS A 1 498 ? -19.741 20.012 -15.653 1.00 32.06 498 CYS A N 1
ATOM 4015 C CA . CYS A 1 498 ? -20.511 20.360 -14.455 1.00 32.06 498 CYS A CA 1
ATOM 4016 C C . CYS A 1 498 ? -19.799 21.436 -13.614 1.00 32.06 498 CYS A C 1
ATOM 4018 O O . CYS A 1 498 ? -18.627 21.291 -13.272 1.00 32.06 498 CYS A O 1
ATOM 4020 N N . HIS A 1 499 ? -20.518 22.492 -13.218 1.00 35.94 499 HIS A N 1
ATOM 4021 C CA . HIS A 1 499 ? -19.971 23.544 -12.353 1.00 35.94 499 HIS A CA 1
ATOM 4022 C C . HIS A 1 499 ? -19.595 23.021 -10.949 1.00 35.94 499 HIS A C 1
ATOM 4024 O O . HIS A 1 499 ? -20.369 22.260 -10.357 1.00 35.94 499 HIS A O 1
ATOM 4030 N N . PRO A 1 500 ? -18.490 23.499 -10.341 1.00 42.19 500 PRO A N 1
ATOM 4031 C CA . PRO A 1 500 ? -18.204 23.249 -8.932 1.00 42.19 500 PRO A CA 1
ATOM 4032 C C . PRO A 1 500 ? -19.229 23.959 -8.021 1.00 42.19 500 PRO A C 1
ATOM 4034 O O . PRO A 1 500 ? -19.730 25.037 -8.359 1.00 42.19 500 PRO A O 1
ATOM 4037 N N . PRO A 1 501 ? -19.560 23.400 -6.841 1.00 41.75 501 PRO A N 1
ATOM 4038 C CA . PRO A 1 501 ? -20.619 23.935 -5.992 1.00 41.75 501 PRO A CA 1
ATOM 4039 C C . PRO A 1 501 ? -20.279 25.308 -5.383 1.00 41.75 501 PRO A C 1
ATOM 4041 O O . PRO A 1 501 ? -19.213 25.526 -4.806 1.00 41.75 501 PRO A O 1
ATOM 4044 N N . SER A 1 502 ? -21.260 26.213 -5.466 1.00 49.12 502 SER A N 1
ATOM 4045 C CA . SER A 1 502 ? -21.222 27.616 -5.024 1.00 49.12 502 SER A CA 1
ATOM 4046 C C . SER A 1 502 ? -20.524 27.871 -3.676 1.00 49.12 502 SER A C 1
ATOM 4048 O O . SER A 1 502 ? -20.846 27.259 -2.652 1.00 49.12 502 SER A O 1
ATOM 4050 N N . SER A 1 503 ? -19.659 28.894 -3.653 1.00 57.78 503 SER A N 1
ATOM 4051 C CA . SER A 1 503 ? -18.953 29.407 -2.465 1.00 57.78 503 SER A CA 1
ATO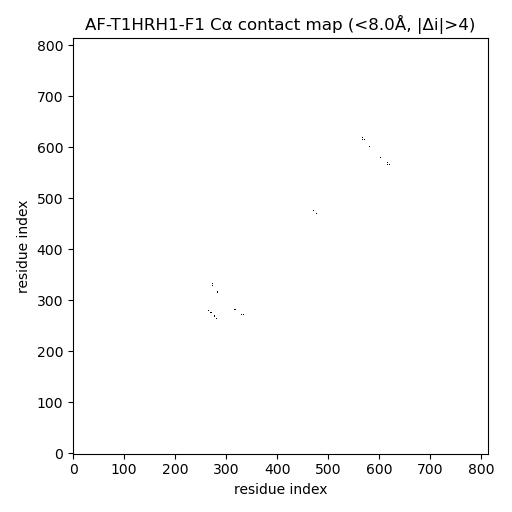M 4052 C C . SER A 1 503 ? -19.869 29.802 -1.296 1.00 57.78 503 SER A C 1
ATOM 4054 O O . SER A 1 503 ? -19.411 29.820 -0.149 1.00 57.78 503 SER A O 1
ATOM 4056 N N . ARG A 1 504 ? -21.165 30.052 -1.548 1.00 62.12 504 ARG A N 1
ATOM 4057 C CA . ARG A 1 504 ? -22.166 30.327 -0.503 1.00 62.12 504 ARG A CA 1
ATOM 4058 C C . ARG A 1 504 ? -22.322 29.164 0.478 1.00 62.12 504 ARG A C 1
ATOM 4060 O O . ARG A 1 504 ? -22.409 29.414 1.676 1.00 62.12 504 ARG A O 1
ATOM 4067 N N . LYS A 1 505 ? -22.273 27.904 0.014 1.00 63.09 505 LYS A N 1
ATOM 4068 C CA . LYS A 1 505 ? -22.368 26.735 0.911 1.00 63.09 505 LYS A CA 1
ATOM 4069 C C . LYS A 1 505 ? -21.179 26.661 1.874 1.00 63.09 505 LYS A C 1
ATOM 4071 O O . LYS A 1 505 ? -21.392 26.432 3.057 1.00 63.09 505 LYS A O 1
ATOM 4076 N N . ARG A 1 506 ? -19.954 26.949 1.408 1.00 67.69 506 ARG A N 1
ATOM 4077 C CA . ARG A 1 506 ? -18.759 27.009 2.275 1.00 67.69 506 ARG A CA 1
ATOM 4078 C C . ARG A 1 506 ? -18.849 28.122 3.327 1.00 67.69 506 ARG A C 1
ATOM 4080 O O . ARG A 1 506 ? -18.492 27.887 4.473 1.00 67.69 506 ARG A O 1
ATOM 4087 N N . HIS A 1 507 ? -19.377 29.297 2.983 1.00 71.62 507 HIS A N 1
ATOM 4088 C CA . HIS A 1 507 ? -19.561 30.382 3.958 1.00 71.62 507 HIS A CA 1
ATOM 4089 C C . HIS A 1 507 ? -20.635 30.069 5.013 1.00 71.62 507 HIS A C 1
ATOM 4091 O O . HIS A 1 507 ? -20.485 30.458 6.171 1.00 71.62 507 HIS A O 1
ATOM 4097 N N . GLU A 1 508 ? -21.697 29.353 4.636 1.00 79.81 508 GLU A N 1
ATOM 4098 C CA . GLU A 1 508 ? -22.721 28.880 5.575 1.00 79.81 508 GLU A CA 1
ATOM 4099 C C . GLU A 1 508 ? -22.169 27.790 6.510 1.00 79.81 508 GLU A C 1
ATOM 4101 O O . GLU A 1 508 ? -22.380 27.848 7.721 1.00 79.81 508 GLU A O 1
ATOM 4106 N N . GLU A 1 509 ? -21.385 26.851 5.965 1.00 80.44 509 GLU A N 1
ATOM 4107 C CA . GLU A 1 509 ? -20.643 25.826 6.713 1.00 80.44 509 GLU A CA 1
ATOM 4108 C C . GLU A 1 509 ? -19.736 26.465 7.774 1.00 80.44 509 GLU A C 1
ATOM 4110 O O . GLU A 1 509 ? -19.821 26.131 8.956 1.00 80.44 509 GLU A O 1
ATOM 4115 N N . VAL A 1 510 ? -18.923 27.449 7.370 1.00 82.50 510 VAL A N 1
ATOM 4116 C CA . VAL A 1 510 ? -17.997 28.165 8.257 1.00 82.50 510 VAL A CA 1
ATOM 4117 C C . VAL A 1 510 ? -18.748 28.941 9.339 1.00 82.50 510 VAL A C 1
ATOM 4119 O O . VAL A 1 510 ? -18.381 28.828 10.506 1.00 82.50 510 VAL A O 1
ATOM 4122 N N . ARG A 1 511 ? -19.837 29.662 9.023 1.00 83.44 511 ARG A N 1
ATOM 4123 C CA . ARG A 1 511 ? -20.649 30.342 10.056 1.00 83.44 511 ARG A CA 1
ATOM 4124 C C . ARG A 1 511 ? -21.287 29.358 11.038 1.00 83.44 511 ARG A C 1
ATOM 4126 O O . ARG A 1 511 ? -21.279 29.618 12.242 1.00 83.44 511 ARG A O 1
ATOM 4133 N N . ARG A 1 512 ? -21.791 28.216 10.558 1.00 88.69 512 ARG A N 1
ATOM 4134 C CA . ARG A 1 512 ? -22.358 27.149 11.398 1.00 88.69 512 ARG A CA 1
ATOM 4135 C C . ARG A 1 512 ? -21.306 26.529 12.322 1.00 88.69 512 ARG A C 1
ATOM 4137 O O . ARG A 1 512 ? -21.578 26.344 13.508 1.00 88.69 512 ARG A O 1
ATOM 4144 N N . LEU A 1 513 ? -20.102 26.262 11.815 1.00 86.31 513 LEU A N 1
ATOM 4145 C CA . LEU A 1 513 ? -18.974 25.780 12.617 1.00 86.31 513 LEU A CA 1
ATOM 4146 C C . LEU A 1 513 ? -18.527 26.824 13.649 1.00 86.31 513 LEU A C 1
ATOM 4148 O O . LEU A 1 513 ? -18.362 26.482 14.815 1.00 86.31 513 LEU A O 1
ATOM 4152 N N . HIS A 1 514 ? -18.425 28.098 13.269 1.00 88.81 514 HIS A N 1
ATOM 4153 C CA . HIS A 1 514 ? -18.021 29.182 14.169 1.00 88.81 514 HIS A CA 1
ATOM 4154 C C . HIS A 1 514 ? -19.020 29.383 15.327 1.00 88.81 514 HIS A C 1
ATOM 4156 O O . HIS A 1 514 ? -18.624 29.544 16.481 1.00 88.81 514 HIS A O 1
ATOM 4162 N N . MET A 1 515 ? -20.327 29.274 15.056 1.00 89.31 515 MET A N 1
ATOM 4163 C CA . MET A 1 515 ? -21.358 29.257 16.105 1.00 89.31 515 MET A CA 1
ATOM 4164 C C . MET A 1 515 ? -21.265 28.014 17.003 1.00 89.31 515 MET A C 1
ATOM 4166 O O . MET A 1 515 ? -21.462 28.124 18.214 1.00 89.31 515 MET A O 1
ATOM 4170 N N . LYS A 1 516 ? -20.921 26.843 16.446 1.00 88.75 516 LYS A N 1
ATOM 4171 C CA . LYS A 1 516 ? -20.713 25.612 17.226 1.00 88.75 516 LYS A CA 1
ATOM 4172 C C . LYS A 1 516 ? -19.486 25.715 18.139 1.00 88.75 516 LYS A C 1
ATOM 4174 O O . LYS A 1 516 ? -19.591 25.339 19.302 1.00 88.75 516 LYS A O 1
ATOM 4179 N N . VAL A 1 517 ? -18.377 26.291 17.667 1.00 90.06 517 VAL A N 1
ATOM 4180 C CA . VAL A 1 517 ? -17.191 26.602 18.491 1.00 90.06 517 VAL A CA 1
ATOM 4181 C C . VAL A 1 517 ? -17.575 27.538 19.639 1.00 90.06 517 VAL A C 1
ATOM 4183 O O . VAL A 1 517 ? -17.391 27.183 20.799 1.00 90.06 517 VAL A O 1
ATOM 4186 N N . LYS A 1 518 ? -18.238 28.665 19.349 1.00 89.12 518 LYS A N 1
ATOM 4187 C CA . LYS A 1 518 ? -18.687 29.626 20.374 1.00 89.12 518 LYS A CA 1
ATOM 4188 C C . LYS A 1 518 ? -19.636 29.010 21.416 1.00 89.12 518 LYS A C 1
ATOM 4190 O O . LYS A 1 518 ? -19.603 29.386 22.589 1.00 89.12 518 LYS A O 1
ATOM 4195 N N . HIS A 1 519 ? -20.477 28.055 21.010 1.00 89.94 519 HIS A N 1
ATOM 4196 C CA . HIS A 1 519 ? -21.325 27.290 21.926 1.00 89.94 519 HIS A CA 1
ATOM 4197 C C . HIS A 1 519 ? -20.503 26.339 22.813 1.00 89.94 519 HIS A C 1
ATOM 4199 O O . HIS A 1 519 ? -20.682 26.346 24.031 1.00 89.94 519 HIS A O 1
ATOM 4205 N N . LEU A 1 520 ? -19.564 25.586 22.230 1.00 86.62 520 LEU A N 1
ATOM 4206 C CA . LEU A 1 520 ? -18.663 24.694 22.967 1.00 86.62 520 LEU A CA 1
ATOM 4207 C C . LEU A 1 520 ? -17.790 25.463 23.968 1.00 86.62 520 LEU A C 1
ATOM 4209 O O . LEU A 1 520 ? -17.685 25.047 25.115 1.00 86.62 520 LEU A O 1
ATOM 4213 N N . GLU A 1 521 ? -17.252 26.630 23.608 1.00 87.88 521 GLU A N 1
ATOM 4214 C CA . GLU A 1 521 ? -16.525 27.491 24.550 1.00 87.88 521 GLU A CA 1
ATOM 4215 C C . GLU A 1 521 ? -17.401 27.990 25.712 1.00 87.88 521 GLU A C 1
ATOM 4217 O O . GLU A 1 521 ? -16.910 28.223 26.819 1.00 87.88 521 GLU A O 1
ATOM 4222 N N . LYS A 1 522 ? -18.698 28.243 25.476 1.00 88.50 522 LYS A N 1
ATOM 4223 C CA . LYS A 1 522 ? -19.632 28.636 26.544 1.00 88.50 522 LYS A CA 1
ATOM 4224 C C . LYS A 1 522 ? -19.891 27.460 27.488 1.00 88.50 522 LYS A C 1
ATOM 4226 O O . LYS A 1 522 ? -19.891 27.650 28.701 1.00 88.50 522 LYS A O 1
ATOM 4231 N N . LEU A 1 523 ? -20.065 26.260 26.936 1.00 87.81 523 LEU A N 1
ATOM 4232 C CA . LEU A 1 523 ? -20.271 25.034 27.703 1.00 87.81 523 LEU A CA 1
ATOM 4233 C C . LEU A 1 523 ? -19.016 24.657 28.507 1.00 87.81 523 LEU A C 1
ATOM 4235 O O . LEU A 1 523 ? -19.121 24.372 29.694 1.00 87.81 523 LEU A O 1
ATOM 4239 N N . ASN A 1 524 ? -17.825 24.779 27.916 1.00 86.56 524 ASN A N 1
ATOM 4240 C CA . ASN A 1 524 ? -16.553 24.517 28.593 1.00 86.56 524 ASN A CA 1
ATOM 4241 C C . ASN A 1 524 ? -16.304 25.512 29.748 1.00 86.56 524 ASN A C 1
ATOM 4243 O O . ASN A 1 524 ? -15.947 25.114 30.853 1.00 86.56 524 ASN A O 1
ATOM 4247 N N . ARG A 1 525 ? -16.619 26.805 29.554 1.00 86.88 525 ARG A N 1
ATOM 4248 C CA . ARG A 1 525 ? -16.633 27.800 30.648 1.00 86.88 525 ARG A CA 1
ATOM 4249 C C . ARG A 1 525 ? -17.603 27.423 31.776 1.00 86.88 525 ARG A C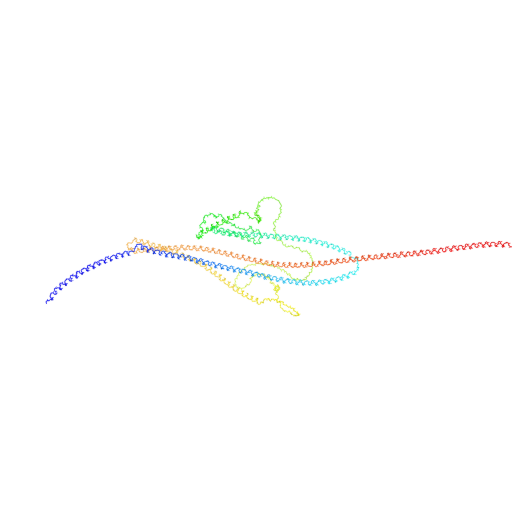 1
ATOM 4251 O O . ARG A 1 525 ? -17.252 27.597 32.938 1.00 86.88 525 ARG A O 1
ATOM 4258 N N . SER A 1 526 ? -18.778 26.879 31.448 1.00 87.56 526 SER A N 1
ATOM 4259 C CA . SER A 1 526 ? -19.758 26.404 32.437 1.00 87.56 526 SER A CA 1
ATOM 4260 C C . SER A 1 526 ? -19.234 25.210 33.246 1.00 87.56 526 SER A C 1
ATOM 4262 O O . SER A 1 526 ? -19.333 25.213 34.472 1.00 87.56 526 SER A O 1
ATOM 4264 N N . LEU A 1 527 ? -18.624 24.222 32.583 1.00 86.69 527 LEU A N 1
ATOM 4265 C CA . LEU A 1 527 ? -18.030 23.052 33.242 1.00 86.69 527 LEU A CA 1
ATOM 4266 C C . LEU A 1 527 ? -16.864 23.444 34.159 1.00 86.69 527 LEU A C 1
ATOM 4268 O O . LEU A 1 527 ? -16.791 22.973 35.290 1.00 86.69 527 LEU A O 1
ATOM 4272 N N . LEU A 1 528 ? -16.004 24.376 33.733 1.00 85.56 528 LEU A N 1
ATOM 4273 C CA . LEU A 1 528 ? -14.929 24.912 34.577 1.00 85.56 528 LEU A CA 1
ATOM 4274 C C . LEU A 1 528 ? -15.460 25.653 35.817 1.00 85.56 528 LEU A C 1
ATOM 4276 O O . LEU A 1 528 ? -14.845 25.580 36.881 1.00 85.56 528 LEU A O 1
ATOM 4280 N N . THR A 1 529 ? -16.601 26.347 35.721 1.00 82.81 529 THR A N 1
ATOM 4281 C CA . THR A 1 529 ? -17.245 26.926 36.913 1.00 82.81 529 THR A CA 1
ATOM 4282 C C . THR A 1 529 ? -17.864 25.868 37.822 1.00 82.81 529 THR A C 1
ATOM 4284 O O . THR A 1 529 ? -17.786 26.016 39.038 1.00 82.81 529 THR A O 1
ATOM 4287 N N . GLU A 1 530 ? -18.420 24.787 37.270 1.00 79.00 530 GLU A N 1
ATOM 4288 C CA . GLU A 1 530 ? -18.976 23.687 38.064 1.00 79.00 530 GLU A CA 1
ATOM 4289 C C . GLU A 1 530 ? -17.878 22.908 38.807 1.00 79.00 530 GLU A C 1
ATOM 4291 O O . GLU A 1 530 ? -18.027 22.629 39.995 1.00 79.00 530 GLU A O 1
ATOM 4296 N N . LEU A 1 531 ? -16.742 22.636 38.153 1.00 82.12 531 LEU A N 1
ATOM 4297 C CA . LEU A 1 531 ? -15.578 21.995 38.776 1.00 82.12 531 LEU A CA 1
ATOM 4298 C C . LEU A 1 531 ? -15.063 22.794 39.981 1.00 82.12 531 LEU A C 1
ATOM 4300 O O . LEU A 1 531 ? -14.951 22.230 41.066 1.00 82.12 531 LEU A O 1
ATOM 4304 N N . ARG A 1 532 ? -14.888 24.118 39.853 1.00 80.62 532 ARG A N 1
ATOM 4305 C CA . ARG A 1 532 ? -14.496 24.980 40.990 1.00 80.62 532 ARG A CA 1
ATOM 4306 C C . ARG A 1 532 ? -15.512 24.996 42.133 1.00 80.62 532 ARG A C 1
ATOM 4308 O O . ARG A 1 532 ? -15.142 25.240 43.279 1.00 80.62 532 ARG A O 1
ATOM 4315 N N . VAL A 1 533 ? -16.801 24.810 41.841 1.00 78.31 533 VAL A N 1
ATOM 4316 C CA . VAL A 1 533 ? -17.832 24.687 42.883 1.00 78.31 533 VAL A CA 1
ATOM 4317 C C . VAL A 1 533 ? -17.721 23.328 43.575 1.00 78.31 533 VAL A C 1
ATOM 4319 O O . VAL A 1 533 ? -17.784 23.279 44.800 1.00 78.31 533 VAL A O 1
ATOM 4322 N N . ARG A 1 534 ? -17.477 22.244 42.826 1.00 73.69 534 ARG A N 1
ATOM 4323 C CA . ARG A 1 534 ? -17.244 20.903 43.387 1.00 73.69 534 ARG A CA 1
ATOM 4324 C C . ARG A 1 534 ? -15.990 20.857 44.267 1.00 73.69 534 ARG A C 1
ATOM 4326 O O . ARG A 1 534 ? -16.084 20.348 45.377 1.00 73.69 534 ARG A O 1
ATOM 4333 N N . GLU A 1 535 ? -14.873 21.449 43.840 1.00 74.94 535 GLU A N 1
ATOM 4334 C CA . GLU A 1 535 ? -13.646 21.580 44.652 1.00 74.94 535 GLU A CA 1
ATOM 4335 C C . GLU A 1 535 ? -13.931 22.279 45.991 1.00 74.94 535 GLU A C 1
ATOM 4337 O O . GLU A 1 535 ? -13.684 21.715 47.054 1.00 74.94 535 GLU A O 1
ATOM 4342 N N . LYS A 1 536 ? -14.590 23.447 45.960 1.00 72.75 536 LYS A N 1
ATOM 4343 C CA . LYS A 1 536 ? -14.968 24.184 47.181 1.00 72.75 536 LYS A CA 1
ATOM 4344 C C . LYS A 1 536 ? -15.905 23.408 48.111 1.00 72.75 536 LYS A C 1
ATOM 4346 O O . LYS A 1 536 ? -15.841 23.595 49.324 1.00 72.75 536 LYS A O 1
ATOM 4351 N N . ILE A 1 537 ? -16.783 22.564 47.566 1.00 72.12 537 ILE A N 1
ATOM 4352 C CA . ILE A 1 537 ? -17.642 21.680 48.366 1.00 72.12 537 ILE A CA 1
ATOM 4353 C C . ILE A 1 537 ? -16.800 20.580 49.026 1.00 72.12 537 ILE A C 1
ATOM 4355 O O . ILE A 1 537 ? -16.986 20.316 50.212 1.00 72.12 537 ILE A O 1
ATOM 4359 N N . VAL A 1 538 ? -15.850 19.976 48.306 1.00 71.69 538 VAL A N 1
ATOM 4360 C CA . VAL A 1 538 ? -14.939 18.958 48.858 1.00 71.69 538 VAL A CA 1
ATOM 4361 C C . VAL A 1 538 ? -14.083 19.534 49.991 1.00 71.69 538 VAL A C 1
ATOM 4363 O O . VAL A 1 538 ? -13.978 18.897 51.042 1.00 71.69 538 VAL A O 1
ATOM 4366 N N . ASP A 1 539 ? -13.547 20.745 49.835 1.00 68.94 539 ASP A N 1
ATOM 4367 C CA . ASP A 1 539 ? -12.770 21.427 50.880 1.00 68.94 539 ASP A CA 1
ATOM 4368 C C . ASP A 1 539 ? -13.622 21.735 52.125 1.00 68.94 539 ASP A C 1
ATOM 4370 O O . ASP A 1 539 ? -13.211 21.466 53.258 1.00 68.94 539 ASP A O 1
ATOM 4374 N N . ALA A 1 540 ? -14.847 22.238 51.929 1.00 65.00 540 ALA A N 1
ATOM 4375 C CA . ALA A 1 540 ? -15.781 22.517 53.020 1.00 65.00 540 ALA A CA 1
ATOM 4376 C C . ALA A 1 540 ? -16.188 21.243 53.787 1.00 65.00 540 ALA A C 1
ATOM 4378 O O . ALA A 1 540 ? -16.279 21.258 55.017 1.00 65.00 540 ALA A O 1
ATOM 4379 N N . VAL A 1 541 ? -16.383 20.124 53.081 1.00 65.19 541 VAL A N 1
ATOM 4380 C CA . VAL A 1 541 ? -16.704 18.820 53.684 1.00 65.19 541 VAL A CA 1
ATOM 4381 C C . VAL A 1 541 ? -15.530 18.280 54.509 1.00 65.19 541 VAL A C 1
ATOM 4383 O O . VAL A 1 541 ? -15.756 17.782 55.614 1.00 65.19 541 VAL A O 1
ATOM 4386 N N . HIS A 1 542 ? -14.284 18.427 54.043 1.00 61.38 542 HIS A N 1
ATOM 4387 C CA . HIS A 1 542 ? -13.096 18.037 54.817 1.00 61.38 542 HIS A CA 1
ATOM 4388 C C . HIS A 1 542 ? -12.916 18.890 56.085 1.00 61.38 542 HIS A C 1
ATOM 4390 O O . HIS A 1 542 ? -12.601 18.350 57.151 1.00 61.38 542 HIS A O 1
ATOM 4396 N N . ALA A 1 543 ? -13.165 20.201 56.005 1.00 55.97 543 ALA A N 1
ATOM 4397 C CA . ALA A 1 543 ? -13.117 21.096 57.163 1.00 55.97 543 ALA A CA 1
ATOM 4398 C C . ALA A 1 543 ? -14.174 20.739 58.233 1.00 55.97 543 ALA A C 1
ATOM 4400 O O . ALA A 1 543 ? -13.870 20.735 59.432 1.00 55.97 543 ALA A O 1
ATOM 4401 N N . ALA A 1 544 ? -15.391 20.377 57.810 1.00 54.16 544 ALA A N 1
ATOM 4402 C CA . ALA A 1 544 ? -16.464 19.944 58.706 1.00 54.16 544 ALA A CA 1
ATOM 4403 C C . ALA A 1 544 ? -16.143 18.612 59.415 1.00 54.16 544 ALA A C 1
ATOM 4405 O O . ALA A 1 544 ? -16.207 18.533 60.642 1.00 54.16 544 ALA A O 1
ATOM 4406 N N . HIS A 1 545 ? -15.698 17.586 58.680 1.00 55.25 545 HIS A N 1
ATOM 4407 C CA . HIS A 1 545 ? -15.388 16.275 59.273 1.00 55.25 545 HIS A CA 1
ATOM 4408 C C . HIS A 1 545 ? -14.238 16.339 60.294 1.00 55.25 545 HIS A C 1
ATOM 4410 O O . HIS A 1 545 ? -14.278 15.667 61.326 1.00 55.25 545 HIS A O 1
ATOM 4416 N N . SER A 1 546 ? -13.222 17.173 60.045 1.00 49.84 546 SER A N 1
ATOM 4417 C CA . SER A 1 546 ? -12.088 17.344 60.967 1.00 49.84 546 SER A CA 1
ATOM 4418 C C . SER A 1 546 ? -12.512 17.937 62.322 1.00 49.84 546 SER A C 1
ATOM 4420 O O . SER A 1 546 ? -12.024 17.521 63.376 1.00 49.84 546 SER A O 1
ATOM 4422 N N . SER A 1 547 ? -13.466 18.873 62.311 1.00 51.69 547 SER A N 1
ATOM 4423 C CA . SER A 1 547 ? -13.961 19.535 63.523 1.00 51.69 547 SER A CA 1
ATOM 4424 C C . SER A 1 547 ? -14.966 18.671 64.302 1.00 51.69 547 SER A C 1
ATOM 4426 O O . SER A 1 547 ? -14.889 18.599 65.531 1.00 51.69 547 SER A O 1
ATOM 4428 N N . GLU A 1 548 ? -15.834 17.927 63.616 1.00 47.94 548 GLU A N 1
ATOM 4429 C CA . GLU A 1 548 ? -16.844 17.057 64.238 1.00 47.94 548 GLU A CA 1
ATOM 4430 C C . GLU A 1 548 ? -16.233 15.849 64.986 1.00 47.94 548 GLU A C 1
ATOM 4432 O O . GLU A 1 548 ? -16.661 15.503 66.092 1.00 47.94 548 GLU A O 1
ATOM 4437 N N . ILE A 1 549 ? -15.156 15.256 64.451 1.00 54.28 549 ILE A N 1
ATOM 4438 C CA . ILE A 1 549 ? -14.419 14.155 65.104 1.00 54.28 549 ILE A CA 1
ATOM 4439 C C . ILE A 1 549 ? -13.762 14.611 66.421 1.00 54.28 549 ILE A C 1
ATOM 4441 O O . ILE A 1 549 ? -13.671 13.828 67.371 1.00 54.28 549 ILE A O 1
ATOM 4445 N N . HIS A 1 550 ? -13.307 15.866 66.504 1.00 48.84 550 HIS A N 1
ATOM 4446 C CA . HIS A 1 550 ? -12.669 16.401 67.710 1.00 48.84 550 HIS A CA 1
ATOM 4447 C C . HIS A 1 550 ? -13.690 16.675 68.826 1.00 48.84 550 HIS A C 1
ATOM 4449 O O . HIS A 1 550 ? -13.474 16.271 69.971 1.00 48.84 550 HIS A O 1
ATOM 4455 N N . VAL A 1 551 ? -14.835 17.280 68.488 1.00 55.09 551 VAL A N 1
ATOM 4456 C CA . VAL A 1 551 ? -15.918 17.576 69.445 1.00 55.09 551 VAL A CA 1
ATOM 4457 C C . VAL A 1 551 ? -16.496 16.287 70.040 1.00 55.09 551 VAL A C 1
ATOM 4459 O O . VAL A 1 551 ? -16.563 16.152 71.262 1.00 55.09 551 VAL A O 1
ATOM 4462 N N . ASN A 1 552 ? -16.807 15.290 69.205 1.00 53.12 552 ASN A N 1
ATOM 4463 C CA . ASN A 1 552 ? -17.312 13.994 69.673 1.00 53.12 552 ASN A CA 1
ATOM 4464 C C . ASN A 1 552 ? -16.282 13.209 70.513 1.00 53.12 552 ASN A C 1
ATOM 4466 O O . ASN A 1 552 ? -16.655 12.407 71.369 1.00 53.12 552 ASN A O 1
ATOM 4470 N N . GLY A 1 553 ? -14.981 13.451 70.314 1.00 57.78 553 GLY A N 1
ATOM 4471 C CA . GLY A 1 553 ? -13.914 12.908 71.158 1.00 57.78 553 GLY A CA 1
ATOM 4472 C C . GLY A 1 553 ? -13.878 13.504 72.568 1.00 57.78 553 GLY A C 1
ATOM 4473 O O . GLY A 1 553 ? -13.616 12.786 73.533 1.00 57.78 553 GLY A O 1
ATOM 4474 N N . LEU A 1 554 ? -14.162 14.803 72.691 1.00 58.50 554 LEU A N 1
ATOM 4475 C CA . LEU A 1 554 ? -14.151 15.522 73.965 1.00 58.50 554 LEU A CA 1
ATOM 4476 C C . LEU A 1 554 ? -15.407 15.228 74.804 1.00 58.50 554 LEU A C 1
ATOM 4478 O O . LEU A 1 554 ? -15.315 15.094 76.024 1.00 58.50 554 LEU A O 1
ATOM 4482 N N . VAL A 1 555 ? -16.563 15.084 74.143 1.00 61.75 555 VAL A N 1
ATOM 4483 C CA . VAL A 1 555 ? -17.863 14.800 74.777 1.00 61.75 555 VAL A CA 1
ATOM 4484 C C . VAL A 1 555 ? -17.928 13.389 75.377 1.00 61.75 555 VAL A C 1
ATOM 4486 O O . VAL A 1 555 ? -18.434 13.235 76.487 1.00 61.75 555 VAL A O 1
ATOM 4489 N N . THR A 1 556 ? -17.388 12.353 74.714 1.00 62.56 556 THR A N 1
ATOM 4490 C CA . THR A 1 556 ? -17.386 10.996 75.305 1.00 62.56 556 THR A CA 1
ATOM 4491 C C . THR A 1 556 ? -16.539 10.934 76.571 1.00 62.56 556 THR A C 1
ATOM 4493 O O . THR A 1 556 ? -16.970 10.358 77.569 1.00 62.56 556 THR A O 1
ATOM 4496 N N . LYS A 1 557 ? -15.379 11.602 76.572 1.00 67.81 557 LYS A N 1
ATOM 4497 C CA . LYS A 1 557 ? -14.471 11.625 77.720 1.00 67.81 557 LYS A CA 1
ATOM 4498 C C . LYS A 1 557 ? -15.076 12.341 78.936 1.00 67.81 557 LYS A C 1
ATOM 4500 O O . LYS A 1 557 ? -15.007 11.805 80.040 1.00 67.81 557 LYS A O 1
ATOM 4505 N N . THR A 1 558 ? -15.709 13.503 78.746 1.00 74.94 558 THR A N 1
ATOM 4506 C CA . THR A 1 558 ? -16.358 14.237 79.851 1.00 74.94 558 THR A CA 1
ATOM 4507 C C . THR A 1 558 ? -17.588 13.514 80.401 1.00 74.94 558 THR A C 1
ATOM 4509 O O . THR A 1 558 ? -17.790 13.514 81.614 1.00 74.94 558 THR A O 1
ATOM 4512 N N . LEU A 1 559 ? -18.368 12.825 79.559 1.00 75.44 559 LEU A N 1
ATOM 4513 C CA . LEU A 1 559 ? -19.452 11.948 80.022 1.00 75.44 559 LEU A CA 1
ATOM 4514 C C . LEU A 1 559 ? -18.928 10.781 80.874 1.00 75.44 559 LEU A C 1
ATOM 4516 O O . LEU A 1 559 ? -19.503 10.475 81.916 1.00 75.44 559 LEU A O 1
ATOM 4520 N N . LEU A 1 560 ? -17.823 10.150 80.469 1.00 75.12 560 LEU A N 1
ATOM 4521 C CA . LEU A 1 560 ? -17.219 9.023 81.189 1.00 75.12 560 LEU A CA 1
ATOM 4522 C C . LEU A 1 560 ? -16.643 9.463 82.553 1.00 75.12 560 LEU A C 1
ATOM 4524 O O . LEU A 1 560 ? -16.760 8.738 83.542 1.00 75.12 560 LEU A O 1
ATOM 4528 N N . GLU A 1 561 ? -16.076 10.669 82.634 1.00 79.62 561 GLU A N 1
ATOM 4529 C CA . GLU A 1 561 ? -15.630 11.291 83.890 1.00 79.62 561 GLU A CA 1
ATOM 4530 C C . GLU A 1 561 ? -16.806 11.653 84.823 1.00 79.62 561 GLU A C 1
ATOM 4532 O O . GLU A 1 561 ? -16.730 11.399 86.027 1.00 79.62 561 GLU A O 1
ATOM 4537 N N . GLU A 1 562 ? -17.922 12.168 84.296 1.00 81.25 562 GLU A N 1
ATOM 4538 C CA . GLU A 1 562 ? -19.106 12.490 85.108 1.00 81.25 562 GLU A CA 1
ATOM 4539 C C . GLU A 1 562 ? -19.845 11.229 85.603 1.00 81.25 562 GLU A C 1
ATOM 4541 O O . GLU A 1 562 ? -20.256 11.199 86.763 1.00 81.25 562 GLU A O 1
ATOM 4546 N N . ILE A 1 563 ? -19.937 10.152 84.807 1.00 77.44 563 ILE A N 1
ATOM 4547 C CA . ILE A 1 563 ? -20.509 8.867 85.265 1.00 77.44 563 ILE A CA 1
ATOM 4548 C C . ILE A 1 563 ? -19.691 8.295 86.436 1.00 77.44 563 ILE A C 1
ATOM 4550 O O . ILE A 1 563 ? -20.273 7.938 87.463 1.00 77.44 563 ILE A O 1
ATOM 4554 N N . LYS A 1 564 ? -18.351 8.292 86.337 1.00 77.31 564 LYS A N 1
ATOM 4555 C CA . LYS A 1 564 ? -17.455 7.856 87.429 1.00 77.31 564 LYS A CA 1
ATOM 4556 C C . LYS A 1 564 ? -17.682 8.648 88.713 1.00 77.31 564 LYS A C 1
ATOM 4558 O O . LYS A 1 564 ? -17.847 8.076 89.788 1.00 77.31 564 LYS A O 1
ATOM 4563 N N . LYS A 1 565 ? -17.754 9.971 88.596 1.00 83.56 565 LYS A N 1
ATOM 4564 C CA . LYS A 1 565 ? -17.995 10.886 89.716 1.00 83.56 565 LYS A CA 1
ATOM 4565 C C . LYS A 1 565 ? -19.375 10.681 90.353 1.00 83.56 565 LYS A C 1
ATOM 4567 O O . LYS A 1 565 ? -19.506 10.752 91.576 1.00 83.56 565 LYS A O 1
ATOM 4572 N N . GLN A 1 566 ? -20.404 10.382 89.558 1.00 80.00 566 GLN A N 1
ATOM 4573 C CA . GLN A 1 566 ? -21.720 10.007 90.083 1.00 80.00 566 GLN A CA 1
ATOM 4574 C C . GLN A 1 566 ? -21.671 8.660 90.805 1.00 80.00 566 GLN A C 1
ATOM 4576 O O . GLN A 1 566 ? -22.168 8.565 91.925 1.00 80.00 566 GLN A O 1
ATOM 4581 N N . ARG A 1 567 ? -21.001 7.650 90.242 1.00 81.94 567 ARG A N 1
ATOM 4582 C CA . ARG A 1 567 ? -20.791 6.348 90.889 1.00 81.94 567 ARG A CA 1
ATOM 4583 C C . ARG A 1 567 ? -20.060 6.477 92.234 1.00 81.94 567 ARG A C 1
ATOM 4585 O O . ARG A 1 567 ? -20.519 5.909 93.220 1.00 81.94 567 ARG A O 1
ATOM 4592 N N . GLU A 1 568 ? -18.976 7.248 92.314 1.00 83.31 568 GLU A N 1
ATOM 4593 C CA . GLU A 1 568 ? -18.248 7.517 93.570 1.00 83.31 568 GLU A CA 1
ATOM 4594 C C . GLU A 1 568 ? -19.132 8.204 94.623 1.00 83.31 568 GLU A C 1
ATOM 4596 O O . GLU A 1 568 ? -19.106 7.847 95.806 1.00 83.31 568 GLU A O 1
ATOM 4601 N N . LYS A 1 569 ? -19.978 9.149 94.196 1.00 84.25 569 LYS A N 1
ATOM 4602 C CA . LYS A 1 569 ? -20.957 9.811 95.066 1.00 84.25 569 LYS A CA 1
ATOM 4603 C C . LYS A 1 569 ? -22.039 8.843 95.565 1.00 84.25 569 LYS A C 1
ATOM 4605 O O . LYS A 1 569 ? -22.386 8.891 96.744 1.00 84.25 569 LYS A O 1
ATOM 4610 N N . LEU A 1 570 ? -22.546 7.951 94.709 1.00 80.50 570 LEU A N 1
ATOM 4611 C CA . LEU A 1 570 ? -23.534 6.931 95.088 1.00 80.50 570 LEU A CA 1
ATOM 4612 C C . LEU A 1 570 ? -22.925 5.888 96.042 1.00 80.50 570 LEU A C 1
ATOM 4614 O O . LEU A 1 570 ? -23.542 5.577 97.055 1.00 80.50 570 LEU A O 1
ATOM 4618 N N . LEU A 1 571 ? -21.689 5.434 95.802 1.00 78.56 571 LEU A N 1
ATOM 4619 C CA . LEU A 1 571 ? -20.940 4.554 96.714 1.00 78.56 571 LEU A CA 1
ATOM 4620 C C . LEU A 1 571 ? -20.697 5.206 98.085 1.00 78.56 571 LEU A C 1
ATOM 4622 O O . LEU A 1 571 ? -20.842 4.552 99.117 1.00 78.56 571 LEU A O 1
ATOM 4626 N N . SER A 1 572 ? -20.388 6.505 98.109 1.00 80.00 572 SER A N 1
ATOM 4627 C CA . SER A 1 572 ? -20.243 7.274 99.355 1.00 80.00 572 SER A CA 1
ATOM 4628 C C . SER A 1 572 ? -21.576 7.434 100.097 1.00 80.00 572 SER A C 1
ATOM 4630 O O . SER A 1 572 ? -21.616 7.407 101.324 1.00 80.00 572 SER A O 1
ATOM 4632 N N . SER A 1 573 ? -22.688 7.562 99.366 1.00 79.56 573 SER A N 1
ATOM 4633 C CA . SER A 1 573 ? -24.031 7.561 99.956 1.00 79.56 573 SER A CA 1
ATOM 4634 C C . SER A 1 573 ? -24.453 6.172 100.445 1.00 79.56 573 SER A C 1
ATOM 4636 O O . SER A 1 573 ? -25.195 6.081 101.422 1.00 79.56 573 SER A O 1
ATOM 4638 N N . LEU A 1 574 ? -23.993 5.098 99.795 1.00 80.12 574 LEU A N 1
ATOM 4639 C CA . LEU A 1 574 ? -24.287 3.719 100.182 1.00 80.12 574 LEU A CA 1
ATOM 4640 C C . LEU A 1 574 ? -23.618 3.379 101.513 1.00 80.12 574 LEU A C 1
ATOM 4642 O O . LEU A 1 574 ? -24.307 2.959 102.439 1.00 80.12 574 LEU A O 1
ATOM 4646 N N . SER A 1 575 ? -22.318 3.654 101.646 1.00 82.12 575 SER A N 1
ATOM 4647 C CA . SER A 1 575 ? -21.587 3.431 102.900 1.00 82.12 575 SER A CA 1
ATOM 4648 C C . SER A 1 575 ? -22.122 4.293 104.049 1.00 82.12 575 SER A C 1
ATOM 4650 O O . SER A 1 575 ? -22.192 3.832 105.188 1.00 82.12 575 SER A O 1
ATOM 4652 N N . HIS A 1 576 ? -22.592 5.514 103.766 1.00 82.06 576 HIS A N 1
ATOM 4653 C CA . HIS A 1 576 ? -23.268 6.348 104.762 1.00 82.06 576 HIS A CA 1
ATOM 4654 C C . HIS A 1 576 ? -24.633 5.777 105.189 1.00 82.06 576 HIS A C 1
ATOM 4656 O O . HIS A 1 576 ? -24.927 5.721 106.383 1.00 82.06 576 HIS A O 1
ATOM 4662 N N . ASN A 1 577 ? -25.449 5.297 104.244 1.00 79.56 577 ASN A N 1
ATOM 4663 C CA . ASN A 1 577 ? -26.734 4.655 104.540 1.00 79.56 577 ASN A CA 1
ATOM 4664 C C . ASN A 1 577 ? -26.561 3.325 105.290 1.00 79.56 577 ASN A C 1
ATOM 4666 O O . ASN A 1 577 ? -27.349 3.016 106.181 1.00 79.56 577 ASN A O 1
ATOM 4670 N N . GLU A 1 578 ? -25.522 2.554 104.973 1.00 80.62 578 GLU A N 1
ATOM 4671 C CA . GLU A 1 578 ? -25.136 1.344 105.701 1.00 80.62 578 GLU A CA 1
ATOM 4672 C C . GLU A 1 578 ? -24.660 1.671 107.126 1.00 80.62 578 GLU A C 1
ATOM 4674 O O . GLU A 1 578 ? -25.084 1.029 108.084 1.00 80.62 578 GLU A O 1
ATOM 4679 N N . PHE A 1 579 ? -23.876 2.735 107.306 1.00 82.44 579 PHE A N 1
ATOM 4680 C CA . PHE A 1 579 ? -23.487 3.229 108.628 1.00 82.44 579 PHE A CA 1
ATOM 4681 C C . PHE A 1 579 ? -24.692 3.695 109.467 1.00 82.44 579 PHE A C 1
ATOM 4683 O O . PHE A 1 579 ? -24.791 3.343 110.644 1.00 82.44 579 PHE A O 1
ATOM 4690 N N . ILE A 1 580 ? -25.643 4.426 108.869 1.00 78.75 580 ILE A N 1
ATOM 4691 C CA . ILE A 1 580 ? -26.912 4.798 109.520 1.00 78.75 580 ILE A CA 1
ATOM 4692 C C . ILE A 1 580 ? -27.722 3.546 109.875 1.00 78.75 580 ILE A C 1
ATOM 4694 O O . ILE A 1 580 ? -28.231 3.455 110.991 1.00 78.75 580 ILE A O 1
ATOM 4698 N N . ARG A 1 581 ? -27.816 2.561 108.971 1.00 75.06 581 ARG A N 1
ATOM 4699 C CA . ARG A 1 581 ? -28.498 1.283 109.225 1.00 75.06 581 ARG A CA 1
ATOM 4700 C C . ARG A 1 581 ? -27.902 0.571 110.429 1.00 75.06 581 ARG A C 1
ATOM 4702 O O . ARG A 1 581 ? -28.645 0.216 111.334 1.00 75.06 581 ARG A O 1
ATOM 4709 N N . ASN A 1 582 ? -26.580 0.428 110.469 1.00 78.81 582 ASN A N 1
ATOM 4710 C CA . ASN A 1 582 ? -25.872 -0.259 111.546 1.00 78.81 582 ASN A CA 1
ATOM 4711 C C . ASN A 1 582 ? -26.052 0.468 112.894 1.00 78.81 582 ASN A C 1
ATOM 4713 O O . ASN A 1 582 ? -26.240 -0.183 113.922 1.00 78.81 582 ASN A O 1
ATOM 4717 N N . GLN A 1 583 ? -26.079 1.808 112.901 1.00 78.94 583 GLN A N 1
ATOM 4718 C CA . GLN A 1 583 ? -26.426 2.582 114.100 1.00 78.94 583 GLN A CA 1
ATOM 4719 C C . GLN A 1 583 ? -27.888 2.401 114.529 1.00 78.94 583 GLN A C 1
ATOM 4721 O O . GLN A 1 583 ? -28.151 2.217 115.716 1.00 78.94 583 GLN A O 1
ATOM 4726 N N . LEU A 1 584 ? -28.841 2.431 113.593 1.00 69.94 584 LEU A N 1
ATOM 4727 C CA . LEU A 1 584 ? -30.260 2.235 113.900 1.00 69.94 584 LEU A CA 1
ATOM 4728 C C . LEU A 1 584 ? -30.534 0.812 114.399 1.00 69.94 584 LEU A C 1
ATOM 4730 O O . LEU A 1 584 ? -31.228 0.657 115.398 1.00 69.94 584 LEU A O 1
ATOM 4734 N N . GLU A 1 585 ? -29.959 -0.215 113.769 1.00 71.81 585 GLU A N 1
ATOM 4735 C CA . GLU A 1 585 ? -30.064 -1.608 114.215 1.00 71.81 585 GLU A CA 1
ATOM 4736 C C . GLU A 1 585 ? -29.430 -1.796 115.612 1.00 71.81 585 GLU A C 1
ATOM 4738 O O . GLU A 1 585 ? -30.026 -2.460 116.461 1.00 71.81 585 GLU A O 1
ATOM 4743 N N . GLY A 1 586 ? -28.314 -1.119 115.924 1.00 69.62 586 GLY A N 1
ATOM 4744 C CA . GLY A 1 586 ? -27.730 -1.078 117.276 1.00 69.62 586 GLY A CA 1
ATOM 4745 C C . GLY A 1 586 ? -28.566 -0.320 118.328 1.00 69.62 586 GLY A C 1
ATOM 4746 O O . GLY A 1 586 ? -28.647 -0.732 119.487 1.00 69.62 586 GLY A O 1
ATOM 4747 N N . ALA A 1 587 ? -29.240 0.765 117.940 1.00 63.97 587 ALA A N 1
ATOM 4748 C CA . ALA A 1 587 ? -30.166 1.505 118.807 1.00 63.97 587 ALA A CA 1
ATOM 4749 C C . ALA A 1 587 ? -31.505 0.766 119.024 1.00 63.97 587 ALA A C 1
ATOM 4751 O O . ALA A 1 587 ? -32.221 1.006 119.997 1.00 63.97 587 ALA A O 1
ATOM 4752 N N . LEU A 1 588 ? -31.855 -0.144 118.114 1.00 61.03 588 LEU A N 1
ATOM 4753 C CA . LEU A 1 588 ? -33.074 -0.947 118.160 1.00 61.03 588 LEU A CA 1
ATOM 4754 C C . LEU A 1 588 ? -32.944 -2.196 119.023 1.00 61.03 588 LEU A C 1
ATOM 4756 O O . LEU A 1 588 ? -33.869 -2.508 119.770 1.00 61.03 588 LEU A O 1
ATOM 4760 N N . THR A 1 589 ? -31.795 -2.872 118.987 1.00 61.38 589 THR A N 1
ATOM 4761 C CA . THR A 1 589 ? -31.503 -4.001 119.889 1.00 61.38 589 THR A CA 1
ATOM 4762 C C . THR A 1 589 ? -31.438 -3.592 121.365 1.00 61.38 589 THR A C 1
ATOM 4764 O O . THR A 1 589 ? -31.472 -4.456 122.238 1.00 61.38 589 THR A O 1
ATOM 4767 N N . SER A 1 590 ? -31.400 -2.287 121.657 1.00 58.22 590 SER A N 1
ATOM 4768 C CA . SER A 1 590 ? -31.311 -1.708 123.002 1.00 58.22 590 SER A CA 1
ATOM 4769 C C . SER A 1 590 ? -32.587 -0.993 123.495 1.00 58.22 590 SER A C 1
ATOM 4771 O O . SER A 1 590 ? -32.596 -0.496 124.621 1.00 58.22 590 SER A O 1
ATOM 4773 N N . SER A 1 591 ? -33.687 -0.956 122.721 1.00 52.84 591 SER A N 1
ATOM 4774 C CA . SER A 1 591 ? -34.894 -0.165 123.047 1.00 52.84 591 SER A CA 1
ATOM 4775 C C . SER A 1 591 ? -36.207 -0.969 123.000 1.00 52.84 591 SER A C 1
ATOM 4777 O O . SER A 1 591 ? -36.741 -1.270 121.932 1.00 52.84 591 SER A O 1
ATOM 4779 N N . ILE A 1 592 ? -36.782 -1.266 124.174 1.00 51.88 592 ILE A N 1
ATOM 4780 C CA . ILE A 1 592 ? -38.051 -2.004 124.330 1.00 51.88 592 ILE A CA 1
ATOM 4781 C C . ILE A 1 592 ? -39.235 -1.017 124.356 1.00 51.88 592 ILE A C 1
ATOM 4783 O O . ILE A 1 592 ? -39.753 -0.664 125.412 1.00 51.88 592 ILE A O 1
ATOM 4787 N N . GLY A 1 593 ? -39.661 -0.550 123.180 1.00 52.38 593 GLY A N 1
ATOM 4788 C CA . GLY A 1 593 ? -40.837 0.318 123.033 1.00 52.38 593 GLY A CA 1
ATOM 4789 C C . GLY A 1 593 ? -41.126 0.671 121.573 1.00 52.38 593 GLY A C 1
ATOM 4790 O O . GLY A 1 593 ? -40.213 1.077 120.859 1.00 52.38 593 GLY A O 1
ATOM 4791 N N . GLU A 1 594 ? -42.380 0.491 121.142 1.00 57.72 594 GLU A N 1
ATOM 4792 C CA . GLU A 1 594 ? -42.897 0.716 119.775 1.00 57.72 594 GLU A CA 1
ATOM 4793 C C . GLU A 1 594 ? -42.034 0.126 118.640 1.00 57.72 594 GLU A C 1
ATOM 4795 O O . GLU A 1 594 ? -41.171 0.786 118.060 1.00 57.72 594 GLU A O 1
ATOM 4800 N N . MET A 1 595 ? -42.290 -1.142 118.292 1.00 60.16 595 MET A N 1
ATOM 4801 C CA . MET A 1 595 ? -41.516 -1.852 117.263 1.00 60.16 595 MET A CA 1
ATOM 4802 C C . MET A 1 595 ? -41.975 -1.608 115.815 1.00 60.16 595 MET A C 1
ATOM 4804 O O . MET A 1 595 ? -41.151 -1.693 114.909 1.00 60.16 595 MET A O 1
ATOM 4808 N N . GLU A 1 596 ? -43.253 -1.316 115.560 1.00 62.41 596 GLU A N 1
ATOM 4809 C CA . GLU A 1 596 ? -43.803 -1.445 114.199 1.00 62.41 596 GLU A CA 1
ATOM 4810 C C . GLU A 1 596 ? -43.399 -0.300 113.255 1.00 62.41 596 GLU A C 1
ATOM 4812 O O . GLU A 1 596 ? -42.887 -0.546 112.163 1.00 62.41 596 GLU A O 1
ATOM 4817 N N . GLY A 1 597 ? -43.505 0.957 113.704 1.00 67.25 597 GLY A N 1
ATOM 4818 C CA . GLY A 1 597 ? -43.040 2.112 112.923 1.00 67.25 597 GLY A CA 1
ATOM 4819 C C . GLY A 1 597 ? -41.533 2.071 112.637 1.00 67.25 597 GLY A C 1
ATOM 4820 O O . GLY A 1 597 ? -41.092 2.448 111.552 1.00 67.25 597 GLY A O 1
ATOM 4821 N N . LYS A 1 598 ? -40.741 1.534 113.576 1.00 67.94 598 LYS A N 1
ATOM 4822 C CA . LYS A 1 598 ? -39.288 1.390 113.416 1.00 67.94 598 LYS A CA 1
ATOM 4823 C C . LYS A 1 598 ? -38.931 0.295 112.402 1.00 67.94 598 LYS A C 1
ATOM 4825 O O . LYS A 1 598 ? -38.052 0.520 111.576 1.00 67.94 598 LYS A O 1
ATOM 4830 N N . LYS A 1 599 ? -39.638 -0.846 112.392 1.00 71.69 599 LYS A N 1
ATOM 4831 C CA . LYS A 1 599 ? -39.473 -1.888 111.355 1.00 71.69 599 LYS A CA 1
ATOM 4832 C C . LYS A 1 599 ? -39.753 -1.347 109.953 1.00 71.69 599 LYS A C 1
ATOM 4834 O O . LYS A 1 599 ? -38.964 -1.607 109.053 1.00 71.69 599 LYS A O 1
ATOM 4839 N N . ASN A 1 600 ? -40.821 -0.565 109.776 1.00 78.31 600 ASN A N 1
ATOM 4840 C CA . ASN A 1 600 ? -41.145 0.036 108.477 1.00 78.31 600 ASN A CA 1
ATOM 4841 C C . ASN A 1 600 ? -40.022 0.956 107.976 1.00 78.31 600 ASN A C 1
ATOM 4843 O O . ASN A 1 600 ? -39.641 0.867 106.810 1.00 78.31 600 ASN A O 1
ATOM 4847 N N . LEU A 1 601 ? -39.436 1.769 108.862 1.00 78.12 601 LEU A N 1
ATOM 4848 C CA . LEU A 1 601 ? -38.314 2.644 108.513 1.00 78.12 601 LEU A CA 1
ATOM 4849 C C . LEU A 1 601 ? -37.057 1.849 108.107 1.00 78.12 601 LEU A C 1
ATOM 4851 O O . LEU A 1 601 ? -36.402 2.200 107.129 1.00 78.12 601 LEU A O 1
ATOM 4855 N N . ILE A 1 602 ? -36.738 0.747 108.802 1.00 77.25 602 ILE A N 1
ATOM 4856 C CA . ILE A 1 602 ? -35.634 -0.156 108.417 1.00 77.25 602 ILE A CA 1
ATOM 4857 C C . ILE A 1 602 ? -35.904 -0.802 107.056 1.00 77.25 602 ILE A C 1
ATOM 4859 O O . ILE A 1 602 ? -34.991 -0.889 106.238 1.00 77.25 602 ILE A O 1
ATOM 4863 N N . SER A 1 603 ? -37.132 -1.263 106.806 1.00 79.69 603 SER A N 1
ATOM 4864 C CA . SER A 1 603 ? -37.511 -1.888 105.534 1.00 79.69 603 SER A CA 1
ATOM 4865 C C . SER A 1 603 ? -37.350 -0.910 104.370 1.00 79.69 603 SER A C 1
ATOM 4867 O O . SER A 1 603 ? -36.703 -1.256 103.385 1.00 79.69 603 SER A O 1
ATOM 4869 N N . GLN A 1 604 ? -37.807 0.337 104.529 1.00 83.06 604 GLN A N 1
ATOM 4870 C CA . GLN A 1 604 ? -37.571 1.416 103.560 1.00 83.06 604 GLN A CA 1
ATOM 4871 C C . GLN A 1 604 ? -36.072 1.713 103.378 1.00 83.06 604 GLN A C 1
ATOM 4873 O O . GLN A 1 604 ? -35.606 1.880 102.255 1.00 83.06 604 GLN A O 1
ATOM 4878 N N . LEU A 1 605 ? -35.278 1.726 104.455 1.00 78.81 605 LEU A N 1
ATOM 4879 C CA . LEU A 1 605 ? -33.827 1.943 104.378 1.00 78.81 605 LEU A CA 1
ATOM 4880 C C . LEU A 1 605 ? -33.079 0.775 103.696 1.00 78.81 605 LEU A C 1
ATOM 4882 O O . LEU A 1 605 ? -32.027 0.982 103.087 1.00 78.81 605 LEU A O 1
ATOM 4886 N N . LYS A 1 606 ? -33.602 -0.455 103.792 1.00 81.19 606 LYS A N 1
ATOM 4887 C CA . LYS A 1 606 ? -33.093 -1.641 103.080 1.00 81.19 606 LYS A CA 1
ATOM 4888 C C . LYS A 1 606 ? -33.472 -1.603 101.602 1.00 81.19 606 LYS A C 1
ATOM 4890 O O . LYS A 1 606 ? -32.610 -1.833 100.761 1.00 81.19 606 LYS A O 1
ATOM 4895 N N . GLU A 1 607 ? -34.707 -1.230 101.284 1.00 84.56 607 GLU A N 1
ATOM 4896 C CA . GLU A 1 607 ? -35.175 -1.031 99.910 1.00 84.56 607 GLU A CA 1
ATOM 4897 C C . GLU A 1 607 ? -34.379 0.073 99.192 1.00 84.56 607 GLU A C 1
ATOM 4899 O O . GLU A 1 607 ? -33.846 -0.165 98.109 1.00 84.56 607 GLU A O 1
ATOM 4904 N N . MET A 1 608 ? -34.166 1.227 99.840 1.00 81.19 608 MET A N 1
ATOM 4905 C CA . MET A 1 608 ? -33.299 2.292 99.316 1.00 81.19 608 MET A CA 1
ATOM 4906 C C . MET A 1 608 ? -31.834 1.854 99.142 1.00 81.19 608 MET A C 1
ATOM 4908 O O . MET A 1 608 ? -31.176 2.330 98.222 1.00 81.19 608 MET A O 1
ATOM 4912 N N . SER A 1 609 ? -31.307 0.953 99.985 1.00 80.62 609 SER A N 1
ATOM 4913 C CA . SER A 1 609 ? -29.952 0.394 99.802 1.00 80.62 609 SER A CA 1
ATOM 4914 C C . SER A 1 609 ? -29.861 -0.458 98.549 1.00 80.62 609 SER A C 1
ATOM 4916 O O . SER A 1 609 ? -28.970 -0.249 97.733 1.00 80.62 609 SER A O 1
ATOM 4918 N N . LEU A 1 610 ? -30.814 -1.377 98.374 1.00 84.88 610 LEU A N 1
ATOM 4919 C CA . LEU A 1 610 ? -30.862 -2.267 97.219 1.00 84.88 610 LEU A CA 1
ATOM 4920 C C . LEU A 1 610 ? -31.030 -1.475 95.918 1.00 84.88 610 LEU A C 1
ATOM 4922 O O . LEU A 1 610 ? -30.413 -1.812 94.912 1.00 84.88 610 LEU A O 1
ATOM 4926 N N . GLU A 1 611 ? -31.814 -0.397 95.931 1.00 87.75 611 GLU A N 1
ATOM 4927 C CA . GLU A 1 611 ? -31.967 0.476 94.764 1.00 87.75 611 GLU A CA 1
ATOM 4928 C C . GLU A 1 611 ? -30.696 1.287 94.458 1.00 87.75 611 GLU A C 1
ATOM 4930 O O . GLU A 1 611 ? -30.325 1.481 93.296 1.00 87.75 611 GLU A O 1
ATOM 4935 N N . LEU A 1 612 ? -29.963 1.695 95.496 1.00 81.31 612 LEU A N 1
ATOM 4936 C CA . LEU A 1 612 ? -28.675 2.370 95.358 1.00 81.31 612 LEU A CA 1
ATOM 4937 C C . LEU A 1 612 ? -27.566 1.410 94.880 1.00 81.31 612 LEU A C 1
ATOM 4939 O O . LEU A 1 612 ? -26.736 1.796 94.059 1.00 81.31 612 LEU A O 1
ATOM 4943 N N . GLU A 1 613 ? -27.585 0.147 95.312 1.00 83.81 613 GLU A N 1
ATOM 4944 C CA . GLU A 1 613 ? -26.718 -0.932 94.817 1.00 83.81 613 GLU A CA 1
ATOM 4945 C C . GLU A 1 613 ? -26.992 -1.248 93.338 1.00 83.81 613 GLU A C 1
ATOM 4947 O O . GLU A 1 613 ? -26.051 -1.300 92.541 1.00 83.81 613 GLU A O 1
ATOM 4952 N N . ARG A 1 614 ? -28.269 -1.367 92.938 1.00 87.88 614 ARG A N 1
ATOM 4953 C CA . ARG A 1 614 ? -28.676 -1.509 91.525 1.00 87.88 614 ARG A CA 1
ATOM 4954 C C . ARG A 1 614 ? -28.176 -0.337 90.682 1.00 87.88 614 ARG A C 1
ATOM 4956 O O . ARG A 1 614 ? -27.583 -0.556 89.627 1.00 87.88 614 ARG A O 1
ATOM 4963 N N . SER A 1 615 ? -28.347 0.891 91.175 1.00 80.25 615 SER A N 1
ATOM 4964 C CA . SER A 1 615 ? -27.868 2.112 90.511 1.00 80.25 615 SER A CA 1
ATOM 4965 C C . SER A 1 615 ? -26.341 2.121 90.350 1.00 80.25 615 SER A C 1
ATOM 4967 O O . SER A 1 615 ? -25.834 2.401 89.265 1.00 80.25 615 SER A O 1
ATOM 4969 N N . CYS A 1 616 ? -25.590 1.741 91.390 1.00 81.06 616 CYS A N 1
ATOM 4970 C CA . CYS A 1 616 ? -24.132 1.594 91.328 1.00 81.06 616 CYS A CA 1
ATOM 4971 C C . CYS A 1 616 ? -23.679 0.523 90.320 1.00 81.06 616 CYS A C 1
ATOM 4973 O O . CYS A 1 616 ? -22.696 0.743 89.608 1.00 81.06 616 CYS A O 1
ATOM 4975 N N . SER A 1 617 ? -24.385 -0.612 90.234 1.00 85.81 617 SER A N 1
ATOM 4976 C CA . SER A 1 617 ? -24.112 -1.657 89.237 1.00 85.81 617 SER A CA 1
ATOM 4977 C C . SER A 1 617 ? -24.387 -1.166 87.814 1.00 85.81 617 SER A C 1
ATOM 4979 O O . SER A 1 617 ? -23.569 -1.380 86.923 1.00 85.81 617 SER A O 1
ATOM 4981 N N . LEU A 1 618 ? -25.486 -0.435 87.606 1.00 89.06 618 LEU A N 1
ATOM 4982 C CA . LEU A 1 618 ? -25.823 0.146 86.307 1.00 89.06 618 LEU A CA 1
ATOM 4983 C C . LEU A 1 618 ? -24.761 1.156 85.845 1.00 89.06 618 LEU A C 1
ATOM 4985 O O . LEU A 1 618 ? -24.325 1.093 84.697 1.00 89.06 618 LEU A O 1
ATOM 4989 N N . CYS A 1 619 ? -24.281 2.039 86.730 1.00 80.25 619 CYS A N 1
ATOM 4990 C CA . CYS A 1 619 ? -23.175 2.947 86.406 1.00 80.25 619 CYS A CA 1
ATOM 4991 C C . CYS A 1 619 ? -21.891 2.188 86.030 1.00 80.25 619 CYS A C 1
ATOM 4993 O O . CYS A 1 619 ? -21.215 2.569 85.079 1.00 80.25 619 CYS A O 1
ATOM 4995 N N . LEU A 1 620 ? -21.579 1.091 86.730 1.00 83.12 620 LEU A N 1
ATOM 4996 C CA . LEU A 1 620 ? -20.438 0.218 86.427 1.00 83.12 620 LEU A CA 1
ATOM 4997 C C . LEU A 1 620 ? -20.517 -0.411 85.030 1.00 83.12 620 LEU A C 1
ATOM 4999 O O . LEU A 1 620 ? -19.518 -0.449 84.308 1.00 83.12 620 LEU A O 1
ATOM 5003 N N . ASP A 1 621 ? -21.689 -0.902 84.640 1.00 88.06 621 ASP A N 1
ATOM 5004 C CA . ASP A 1 621 ? -21.878 -1.533 83.333 1.00 88.06 621 ASP A CA 1
ATOM 5005 C C . ASP A 1 621 ? -21.922 -0.500 82.196 1.00 88.06 621 ASP A C 1
ATOM 5007 O O . ASP A 1 621 ? -21.393 -0.757 81.110 1.00 88.06 621 ASP A O 1
ATOM 5011 N N . LEU A 1 622 ? -22.433 0.709 82.459 1.00 83.81 622 LEU A N 1
ATOM 5012 C CA . LEU A 1 622 ? -22.318 1.849 81.544 1.00 83.81 622 LEU A CA 1
ATOM 5013 C C . LEU A 1 622 ? -20.857 2.303 81.372 1.00 83.81 622 LEU A C 1
ATOM 5015 O O . LEU A 1 622 ? -20.424 2.489 80.237 1.00 83.81 622 LEU A O 1
ATOM 5019 N N . GLU A 1 623 ? -20.065 2.405 82.447 1.00 83.19 623 GLU A N 1
ATOM 5020 C CA . GLU A 1 623 ? -18.622 2.699 82.373 1.00 83.19 623 GLU A CA 1
ATOM 5021 C C . GLU A 1 623 ? -17.881 1.678 81.501 1.00 83.19 623 GLU A C 1
ATOM 5023 O O . GLU A 1 623 ? -17.146 2.060 80.587 1.00 83.19 623 GLU A O 1
ATOM 5028 N N . ARG A 1 624 ? -18.105 0.378 81.740 1.00 87.94 624 ARG A N 1
ATOM 5029 C CA . ARG A 1 624 ? -17.517 -0.713 80.943 1.00 87.94 624 ARG A CA 1
ATOM 5030 C C . ARG A 1 624 ? -17.897 -0.603 79.467 1.00 87.94 624 ARG A C 1
ATOM 5032 O O . ARG A 1 624 ? -17.031 -0.731 78.602 1.00 87.94 624 ARG A O 1
ATOM 5039 N N . ARG A 1 625 ? -19.173 -0.332 79.174 1.00 89.50 625 ARG A N 1
ATOM 5040 C CA . ARG A 1 625 ? -19.673 -0.190 77.801 1.00 89.50 625 ARG A CA 1
ATOM 5041 C C . ARG A 1 625 ? -19.084 1.032 77.095 1.00 89.50 625 ARG A C 1
ATOM 5043 O O . ARG A 1 625 ? -18.687 0.913 75.939 1.00 89.50 625 ARG A O 1
ATOM 5050 N N . CYS A 1 626 ? -18.960 2.167 77.781 1.00 81.44 626 CYS A N 1
ATOM 5051 C CA . CYS A 1 626 ? -18.291 3.354 77.245 1.00 81.44 626 CYS A CA 1
ATOM 5052 C C . CYS A 1 626 ? -16.813 3.080 76.922 1.00 81.44 626 CYS A C 1
ATOM 5054 O O . CYS A 1 626 ? -16.357 3.451 75.845 1.00 81.44 626 CYS A O 1
ATOM 5056 N N . ILE A 1 627 ? -16.085 2.368 77.792 1.00 84.94 627 ILE A N 1
ATOM 5057 C CA . ILE A 1 627 ? -14.686 1.976 77.539 1.00 84.94 627 ILE A CA 1
ATOM 5058 C C . ILE A 1 627 ? -14.576 1.048 76.313 1.00 84.94 627 ILE A C 1
ATOM 5060 O O . ILE A 1 627 ? -13.688 1.255 75.483 1.00 84.94 627 ILE A O 1
ATOM 5064 N N . SER A 1 628 ? -15.484 0.073 76.156 1.00 87.19 628 SER A N 1
ATOM 5065 C CA . SER A 1 628 ? -15.526 -0.793 74.961 1.00 87.19 628 SER A CA 1
ATOM 5066 C C . SER A 1 628 ? -15.701 0.036 73.689 1.00 87.19 628 SER A C 1
ATOM 5068 O O . SER A 1 628 ? -14.858 -0.027 72.794 1.00 87.19 628 SER A O 1
ATOM 5070 N N . LEU A 1 629 ? -16.725 0.897 73.659 1.00 84.06 629 LEU A N 1
ATOM 5071 C CA . LEU A 1 629 ? -17.046 1.750 72.512 1.00 84.06 629 LEU A CA 1
ATOM 5072 C C . LEU A 1 629 ? -15.925 2.746 72.176 1.00 84.06 629 LEU A C 1
ATOM 5074 O O . LEU A 1 629 ? -15.667 3.005 71.002 1.00 84.06 629 LEU A O 1
ATOM 5078 N N . GLU A 1 630 ? -15.216 3.293 73.169 1.00 82.12 630 GLU A N 1
ATOM 5079 C CA . GLU A 1 630 ? -14.038 4.127 72.905 1.00 82.12 630 GLU A CA 1
ATOM 5080 C C . GLU A 1 630 ? -12.886 3.314 72.300 1.00 82.12 630 GLU A C 1
ATOM 5082 O O . GLU A 1 630 ? -12.238 3.791 71.365 1.00 82.12 630 GLU A O 1
ATOM 5087 N N . SER A 1 631 ? -12.662 2.076 72.756 1.00 86.38 631 SER A N 1
ATOM 5088 C CA . SER A 1 631 ? -11.647 1.194 72.167 1.00 86.38 631 SER A CA 1
ATOM 5089 C C . SER A 1 631 ? -11.983 0.825 70.713 1.00 86.38 631 SER A C 1
ATOM 5091 O O . SER A 1 631 ? -11.135 1.009 69.835 1.00 86.38 631 SER A O 1
ATOM 5093 N N . GLU A 1 632 ? -13.236 0.461 70.423 1.00 89.19 632 GLU A N 1
ATOM 5094 C CA . GLU A 1 632 ? -13.758 0.206 69.072 1.00 89.19 632 GLU A CA 1
ATOM 5095 C C . GLU A 1 632 ? -13.651 1.451 68.175 1.00 89.19 632 GLU A C 1
ATOM 5097 O O . GLU A 1 632 ? -13.213 1.369 67.026 1.00 89.19 632 GLU A O 1
ATOM 5102 N N . ARG A 1 633 ? -13.943 2.648 68.703 1.00 84.19 633 ARG A N 1
ATOM 5103 C CA . ARG A 1 633 ? -13.739 3.904 67.964 1.00 84.19 633 ARG A CA 1
ATOM 5104 C C . ARG A 1 633 ? -12.266 4.112 67.597 1.00 84.19 633 ARG A C 1
ATOM 5106 O O . ARG A 1 633 ? -11.975 4.606 66.508 1.00 84.19 633 ARG A O 1
ATOM 5113 N N . THR A 1 634 ? -11.322 3.749 68.472 1.00 85.75 634 THR A N 1
ATOM 5114 C CA . THR A 1 634 ? -9.885 3.877 68.158 1.00 85.75 634 THR A CA 1
ATOM 5115 C C . THR A 1 634 ? -9.390 2.851 67.140 1.00 85.75 634 THR A C 1
ATOM 5117 O O . THR A 1 634 ? -8.526 3.198 66.334 1.00 85.75 634 THR A O 1
ATOM 5120 N N . THR A 1 635 ? -9.928 1.626 67.119 1.00 91.31 635 THR A N 1
ATOM 5121 C CA . THR A 1 635 ? -9.573 0.631 66.092 1.00 91.31 635 THR A CA 1
ATOM 5122 C C . THR A 1 635 ? -10.152 1.023 64.735 1.00 91.31 635 THR A C 1
ATOM 5124 O O . THR A 1 635 ? -9.401 1.080 63.763 1.00 91.31 635 THR A O 1
ATOM 5127 N N . LEU A 1 636 ? -11.425 1.427 64.676 1.00 89.38 636 LEU A N 1
ATOM 5128 C CA . LEU A 1 636 ? -12.054 1.948 63.456 1.00 89.38 636 LEU A CA 1
ATOM 5129 C C . LEU A 1 636 ? -11.322 3.180 62.906 1.00 89.38 636 LEU A C 1
ATOM 5131 O O . LEU A 1 636 ? -11.083 3.260 61.703 1.00 89.38 636 LEU A O 1
ATOM 5135 N N . LYS A 1 637 ? -10.883 4.108 63.769 1.00 88.69 637 LYS A N 1
ATOM 5136 C CA . LYS A 1 637 ? -10.090 5.270 63.336 1.00 88.69 637 LYS A CA 1
ATOM 5137 C C . LYS A 1 637 ? -8.738 4.871 62.728 1.00 88.69 637 LYS A C 1
ATOM 5139 O O . LYS A 1 637 ? -8.324 5.480 61.748 1.00 88.69 637 LYS A O 1
ATOM 5144 N N . LYS A 1 638 ? -8.061 3.849 63.268 1.00 92.25 638 LYS A N 1
ATOM 5145 C CA . LYS A 1 638 ? -6.815 3.316 62.681 1.00 92.25 638 LYS A CA 1
ATOM 5146 C C . LYS A 1 638 ? -7.057 2.650 61.324 1.00 92.25 638 LYS A C 1
ATOM 5148 O O . LYS A 1 638 ? -6.261 2.856 60.416 1.00 92.25 638 LYS A O 1
ATOM 5153 N N . ILE A 1 639 ? -8.148 1.895 61.183 1.00 92.88 639 ILE A N 1
ATOM 5154 C CA . ILE A 1 639 ? -8.533 1.255 59.914 1.00 92.88 639 ILE A CA 1
ATOM 5155 C C . ILE A 1 639 ? -8.837 2.319 58.850 1.00 92.88 639 ILE A C 1
ATOM 5157 O O . ILE A 1 639 ? -8.335 2.219 57.736 1.00 92.88 639 ILE A O 1
ATOM 5161 N N . LEU A 1 640 ? -9.588 3.370 59.201 1.00 89.81 640 LEU A N 1
ATOM 5162 C CA . LEU A 1 640 ? -9.874 4.490 58.298 1.00 89.81 640 LEU A CA 1
ATOM 5163 C C . LEU A 1 640 ? -8.607 5.219 57.836 1.00 89.81 640 LEU A C 1
ATOM 5165 O O . LEU A 1 640 ? -8.506 5.547 56.658 1.00 89.81 640 LEU A O 1
ATOM 5169 N N . GLU A 1 641 ? -7.634 5.449 58.723 1.00 90.25 641 GLU A N 1
ATOM 5170 C CA . GLU A 1 641 ? -6.364 6.072 58.329 1.00 90.25 641 GLU A CA 1
ATOM 5171 C C . GLU A 1 641 ? -5.541 5.150 57.410 1.00 90.25 641 GLU A C 1
ATOM 5173 O O . GLU A 1 641 ? -4.996 5.614 56.413 1.00 90.25 641 GLU A O 1
ATOM 5178 N N . GLY A 1 642 ? -5.524 3.837 57.675 1.00 92.00 642 GLY A N 1
ATOM 5179 C CA . GLY A 1 642 ? -4.902 2.841 56.792 1.00 92.00 642 GLY A CA 1
ATOM 5180 C C . GLY A 1 642 ? -5.505 2.857 55.383 1.00 92.00 642 GLY A C 1
ATOM 5181 O O . GLY A 1 642 ? -4.793 3.107 54.410 1.00 92.00 642 GLY A O 1
ATOM 5182 N N . LEU A 1 643 ? -6.831 2.715 55.284 1.00 92.38 643 LEU A N 1
ATOM 5183 C CA . LEU A 1 643 ? -7.568 2.780 54.015 1.00 92.38 643 LEU A CA 1
ATOM 5184 C C . LEU A 1 643 ? -7.376 4.120 53.289 1.00 92.38 643 LEU A C 1
ATOM 5186 O O . LEU A 1 643 ? -7.337 4.160 52.060 1.00 92.38 643 LEU A O 1
ATOM 5190 N N . ARG A 1 644 ? -7.223 5.226 54.026 1.00 92.12 644 ARG A N 1
ATOM 5191 C CA . ARG A 1 644 ? -6.892 6.530 53.443 1.00 92.12 644 ARG A CA 1
ATOM 5192 C C . ARG A 1 644 ? -5.497 6.530 52.823 1.00 92.12 644 ARG A C 1
ATOM 5194 O O . ARG A 1 644 ? -5.358 6.972 51.686 1.00 92.12 644 ARG A O 1
ATOM 5201 N N . THR A 1 645 ? -4.489 6.001 53.520 1.00 94.12 645 THR A N 1
ATOM 5202 C CA . THR A 1 645 ? -3.135 5.896 52.955 1.00 94.12 645 THR A CA 1
ATOM 5203 C C . THR A 1 645 ? -3.086 4.981 51.730 1.00 94.12 645 THR A C 1
ATOM 5205 O O . THR A 1 645 ? -2.429 5.333 50.755 1.00 94.12 645 THR A O 1
ATOM 5208 N N . GLU A 1 646 ? -3.841 3.877 51.715 1.00 94.62 646 GLU A N 1
ATOM 5209 C CA . GLU A 1 646 ? -3.993 3.005 50.539 1.00 94.62 646 GLU A CA 1
ATOM 5210 C C . GLU A 1 646 ? -4.697 3.716 49.368 1.00 94.62 646 GLU A C 1
ATOM 5212 O O . GLU A 1 646 ? -4.280 3.593 48.216 1.00 94.62 646 GLU A O 1
ATOM 5217 N N . ALA A 1 647 ? -5.733 4.515 49.639 1.00 90.44 647 ALA A N 1
ATOM 5218 C CA . ALA A 1 647 ? -6.405 5.308 48.611 1.00 90.44 647 ALA A CA 1
ATOM 5219 C C . ALA A 1 647 ? -5.501 6.415 48.035 1.00 90.44 647 ALA A C 1
ATOM 5221 O O . ALA A 1 647 ? -5.602 6.744 46.851 1.00 90.44 647 ALA A O 1
ATOM 5222 N N . ASP A 1 648 ? -4.622 6.995 48.853 1.00 91.75 648 ASP A N 1
ATOM 5223 C CA . ASP A 1 648 ? -3.685 8.034 48.430 1.00 91.75 648 ASP A CA 1
ATOM 5224 C C . ASP A 1 648 ? -2.500 7.451 47.633 1.00 91.75 648 ASP A C 1
ATOM 5226 O O . ASP A 1 648 ? -2.125 8.033 46.611 1.00 91.75 648 ASP A O 1
ATOM 5230 N N . THR A 1 649 ? -1.971 6.273 48.000 1.00 94.50 649 THR A N 1
ATOM 5231 C CA . THR A 1 649 ? -0.949 5.570 47.195 1.00 94.50 649 THR A CA 1
ATOM 5232 C C . THR A 1 649 ? -1.514 5.058 45.872 1.00 94.50 649 THR A C 1
ATOM 5234 O O . THR A 1 649 ? -0.881 5.247 44.832 1.00 94.50 649 THR A O 1
ATOM 5237 N N . ALA A 1 650 ? -2.733 4.507 45.863 1.00 91.56 650 ALA A N 1
ATOM 5238 C CA . ALA A 1 650 ? -3.420 4.122 44.630 1.00 91.56 650 ALA A CA 1
ATOM 5239 C C . ALA A 1 650 ? -3.638 5.326 43.695 1.00 91.56 650 ALA A C 1
ATOM 5241 O O . ALA A 1 650 ? -3.422 5.222 42.487 1.00 91.56 650 ALA A O 1
ATOM 5242 N N . ARG A 1 651 ? -3.998 6.499 44.239 1.00 93.56 651 ARG A N 1
ATOM 5243 C CA . ARG A 1 651 ? -4.160 7.734 43.451 1.00 93.56 651 ARG A CA 1
ATOM 5244 C C . ARG A 1 651 ? -2.832 8.272 42.911 1.00 93.56 651 ARG A C 1
ATOM 5246 O O . ARG A 1 651 ? -2.819 8.841 41.823 1.00 93.56 651 ARG A O 1
ATOM 5253 N N . ALA A 1 652 ? -1.731 8.103 43.645 1.00 92.94 652 ALA A N 1
ATOM 5254 C CA . ALA A 1 652 ? -0.395 8.453 43.164 1.00 92.94 652 ALA A CA 1
ATOM 5255 C C . ALA A 1 652 ? 0.045 7.539 42.007 1.00 92.94 652 ALA A C 1
ATOM 5257 O O . ALA A 1 652 ? 0.433 8.043 40.957 1.00 92.94 652 ALA A O 1
ATOM 5258 N N . SER A 1 653 ? -0.115 6.220 42.158 1.00 95.12 653 SER A N 1
ATOM 5259 C CA . SER A 1 653 ? 0.203 5.243 41.105 1.00 95.12 653 SER A CA 1
ATOM 5260 C C . SER A 1 653 ? -0.661 5.432 39.850 1.00 95.12 653 SER A C 1
ATOM 5262 O O . SER A 1 653 ? -0.161 5.339 38.733 1.00 95.12 653 SER A O 1
ATOM 5264 N N . LEU A 1 654 ? -1.943 5.784 40.005 1.00 94.19 654 LEU A N 1
ATOM 5265 C CA . LEU A 1 654 ? -2.807 6.091 38.863 1.00 94.19 654 LEU A CA 1
ATOM 5266 C C . LEU A 1 654 ? -2.312 7.320 38.079 1.00 94.19 654 LEU A C 1
ATOM 5268 O O . LEU A 1 654 ? -2.259 7.263 36.855 1.00 94.19 654 LEU A O 1
ATOM 5272 N N . LYS A 1 655 ? -1.870 8.387 38.761 1.00 95.00 655 LYS A N 1
ATOM 5273 C CA . LYS A 1 655 ? -1.261 9.561 38.106 1.00 95.00 655 LYS A CA 1
ATOM 5274 C C . LYS A 1 655 ? 0.062 9.246 37.408 1.00 95.00 655 LYS A C 1
ATOM 5276 O O . LYS A 1 655 ? 0.343 9.803 36.353 1.00 95.00 655 LYS A O 1
ATOM 5281 N N . GLU A 1 656 ? 0.874 8.364 37.983 1.00 94.81 656 GLU A N 1
ATOM 5282 C CA . GLU A 1 656 ? 2.101 7.874 37.347 1.00 94.81 656 GLU A CA 1
ATOM 5283 C C . GLU A 1 656 ? 1.776 7.150 36.030 1.00 94.81 656 GLU A C 1
ATOM 5285 O O . GLU A 1 656 ? 2.363 7.464 34.996 1.00 94.81 656 GLU A O 1
ATOM 5290 N N . LYS A 1 657 ? 0.748 6.288 36.018 1.00 94.69 657 LYS A N 1
ATOM 5291 C CA . LYS A 1 657 ? 0.274 5.624 34.791 1.00 94.69 657 LYS A CA 1
ATOM 5292 C C . LYS A 1 657 ? -0.398 6.560 33.784 1.00 94.69 657 LYS A C 1
ATOM 5294 O O . LYS A 1 657 ? -0.274 6.328 32.584 1.00 94.69 657 LYS A O 1
ATOM 5299 N N . GLU A 1 658 ? -1.060 7.627 34.228 1.00 95.81 658 GLU A N 1
ATOM 5300 C CA . GLU A 1 658 ? -1.531 8.697 33.334 1.00 95.81 658 GLU A CA 1
ATOM 5301 C C . GLU A 1 658 ? -0.353 9.420 32.655 1.00 95.81 658 GLU A C 1
ATOM 5303 O O . GLU A 1 658 ? -0.399 9.650 31.446 1.00 95.81 658 GLU A O 1
ATOM 5308 N N . ASN A 1 659 ? 0.729 9.710 33.387 1.00 94.88 659 ASN A N 1
ATOM 5309 C CA . ASN A 1 659 ? 1.931 10.333 32.823 1.00 94.88 659 ASN A CA 1
ATOM 5310 C C . ASN A 1 659 ? 2.659 9.405 31.832 1.00 94.88 659 ASN A C 1
ATOM 5312 O O . ASN A 1 659 ? 2.943 9.832 30.715 1.00 94.88 659 ASN A O 1
ATOM 5316 N N . GLU A 1 660 ? 2.882 8.131 32.183 1.00 95.75 660 GLU A N 1
ATOM 5317 C CA . GLU A 1 660 ? 3.460 7.128 31.267 1.00 95.75 660 GLU A CA 1
ATOM 5318 C C . GLU A 1 660 ? 2.654 7.019 29.958 1.00 95.75 660 GLU A C 1
ATOM 5320 O O . GLU A 1 660 ? 3.219 6.932 28.866 1.00 95.75 660 GLU A O 1
ATOM 5325 N N . MET A 1 661 ? 1.319 7.061 30.048 1.00 95.81 661 MET A N 1
ATOM 5326 C CA . MET A 1 661 ? 0.434 7.024 28.881 1.00 95.81 661 MET A CA 1
ATOM 5327 C C . MET A 1 661 ? 0.593 8.268 27.995 1.00 95.81 661 MET A C 1
ATOM 5329 O O . MET A 1 661 ? 0.595 8.146 26.768 1.00 95.81 661 MET A O 1
ATOM 5333 N N . LEU A 1 662 ? 0.749 9.455 28.592 1.00 96.19 662 LEU A N 1
ATOM 5334 C CA . LEU A 1 662 ? 0.989 10.702 27.860 1.00 96.19 662 LEU A CA 1
ATOM 5335 C C . LEU A 1 662 ? 2.363 10.704 27.171 1.00 96.19 662 LEU A C 1
ATOM 5337 O O . LEU A 1 662 ? 2.455 11.086 26.005 1.00 96.19 662 LEU A O 1
ATOM 5341 N N . GLU A 1 663 ? 3.415 10.222 27.835 1.00 95.25 663 GLU A N 1
ATOM 5342 C CA . GLU A 1 663 ? 4.756 10.083 27.246 1.00 95.25 663 GLU A CA 1
ATOM 5343 C C . GLU A 1 663 ? 4.769 9.090 26.071 1.00 95.25 663 GLU A C 1
ATOM 5345 O O . GLU A 1 663 ? 5.340 9.373 25.009 1.00 95.25 663 GLU A O 1
ATOM 5350 N N . ALA A 1 664 ? 4.060 7.964 26.205 1.00 93.44 664 ALA A N 1
ATOM 5351 C CA . ALA A 1 664 ? 3.850 7.015 25.115 1.00 93.44 664 ALA A CA 1
ATOM 5352 C C . ALA A 1 664 ? 3.055 7.639 23.950 1.00 93.44 664 ALA A C 1
ATOM 5354 O O . ALA A 1 664 ? 3.392 7.429 22.782 1.00 93.44 664 ALA A O 1
ATOM 5355 N N . GLN A 1 665 ? 2.033 8.453 24.240 1.00 95.81 665 GLN A N 1
ATOM 5356 C CA . GLN A 1 665 ? 1.246 9.151 23.221 1.00 95.81 665 GLN A CA 1
ATOM 5357 C C . GLN A 1 665 ? 2.079 10.193 22.453 1.00 95.81 665 GLN A C 1
ATOM 5359 O O . GLN A 1 665 ? 1.969 10.270 21.226 1.00 95.81 665 GLN A O 1
ATOM 5364 N N . CYS A 1 666 ? 2.940 10.951 23.137 1.00 92.81 666 CYS A N 1
ATOM 5365 C CA . CYS A 1 666 ? 3.899 11.860 22.503 1.00 92.81 666 CYS A CA 1
ATOM 5366 C C . CYS A 1 666 ? 4.894 11.094 21.618 1.00 92.81 666 CYS A C 1
ATOM 5368 O O . CYS A 1 666 ? 5.067 11.431 20.447 1.00 92.81 666 CYS A O 1
ATOM 5370 N N . SER A 1 667 ? 5.455 9.994 22.126 1.00 95.12 667 SER A N 1
ATOM 5371 C CA . SER A 1 667 ? 6.389 9.139 21.379 1.00 95.12 667 SER A CA 1
ATOM 5372 C C . SER A 1 667 ? 5.764 8.561 20.099 1.00 95.12 667 SER A C 1
ATOM 5374 O O . SER A 1 667 ? 6.399 8.531 19.042 1.00 95.12 667 SER A O 1
ATOM 5376 N N . LEU A 1 668 ? 4.489 8.155 20.153 1.00 95.06 668 LEU A N 1
ATOM 5377 C CA . LEU A 1 668 ? 3.728 7.697 18.985 1.00 95.06 668 LEU A CA 1
ATOM 5378 C C . LEU A 1 668 ? 3.466 8.815 17.964 1.00 95.06 668 LEU A C 1
ATOM 5380 O O . LEU A 1 668 ? 3.482 8.552 16.759 1.00 95.06 668 LEU A O 1
ATOM 5384 N N . LEU A 1 669 ? 3.239 10.054 18.412 1.00 95.38 669 LEU A N 1
ATOM 5385 C CA . LEU A 1 669 ? 3.103 11.211 17.521 1.00 95.38 669 LEU A CA 1
ATOM 5386 C C . LEU A 1 669 ? 4.426 11.534 16.813 1.00 95.38 669 LEU A C 1
ATOM 5388 O O . LEU A 1 669 ? 4.418 11.758 15.602 1.00 95.38 669 LEU A O 1
ATOM 5392 N N . ASP A 1 670 ? 5.557 11.463 17.512 1.00 94.88 670 ASP A N 1
ATOM 5393 C CA . ASP A 1 670 ? 6.879 11.667 16.911 1.00 94.88 670 ASP A CA 1
ATOM 5394 C C . ASP A 1 670 ? 7.239 10.573 15.902 1.00 94.88 670 ASP A C 1
ATOM 5396 O O . ASP A 1 670 ? 7.734 10.873 14.813 1.00 94.88 670 ASP A O 1
ATOM 5400 N N . LEU A 1 671 ? 6.945 9.305 16.209 1.00 94.50 671 LEU A N 1
ATOM 5401 C CA . LEU A 1 671 ? 7.100 8.204 15.253 1.00 94.50 671 LEU A CA 1
ATOM 5402 C C . LEU A 1 671 ? 6.198 8.387 14.026 1.00 94.50 671 LEU A C 1
ATOM 5404 O O . LEU A 1 671 ? 6.643 8.168 12.900 1.00 94.50 671 LEU A O 1
ATOM 5408 N N . ARG A 1 672 ? 4.958 8.854 14.213 1.00 96.06 672 ARG A N 1
ATOM 5409 C CA . ARG A 1 672 ? 4.042 9.170 13.109 1.00 96.06 672 ARG A CA 1
ATOM 5410 C C . ARG A 1 672 ? 4.558 10.318 12.239 1.00 96.06 672 ARG A C 1
ATOM 5412 O O . ARG A 1 672 ? 4.485 10.218 11.017 1.00 96.06 672 ARG A O 1
ATOM 5419 N N . ASN A 1 673 ? 5.105 11.372 12.842 1.00 95.25 673 ASN A N 1
ATOM 5420 C CA . ASN A 1 673 ? 5.707 12.494 12.119 1.00 95.25 673 ASN A CA 1
ATOM 5421 C C . ASN A 1 673 ? 6.948 12.051 11.329 1.00 95.25 673 ASN A C 1
ATOM 5423 O O . ASN A 1 673 ? 7.073 12.383 10.152 1.00 95.25 673 ASN A O 1
ATOM 5427 N N . LYS A 1 674 ? 7.824 11.234 11.932 1.00 95.69 674 LYS A N 1
ATOM 5428 C CA . LYS A 1 674 ? 8.970 10.620 11.240 1.00 95.69 674 LYS A CA 1
ATOM 5429 C C . LYS A 1 674 ? 8.516 9.761 10.057 1.00 95.69 674 LYS A C 1
ATOM 5431 O O . LYS A 1 674 ? 9.094 9.874 8.981 1.00 95.69 674 LYS A O 1
ATOM 5436 N N . ASN A 1 675 ? 7.455 8.967 10.220 1.00 93.06 675 ASN A N 1
ATOM 5437 C CA . ASN A 1 675 ? 6.911 8.149 9.137 1.00 93.06 675 ASN A CA 1
ATOM 5438 C C . ASN A 1 675 ? 6.362 9.010 7.981 1.00 93.06 675 ASN A C 1
ATOM 5440 O O . ASN A 1 675 ? 6.725 8.780 6.836 1.00 93.06 675 ASN A O 1
ATOM 5444 N N . LEU A 1 676 ? 5.609 10.081 8.265 1.00 95.75 676 LEU A N 1
ATOM 5445 C CA . LEU A 1 676 ? 5.137 11.027 7.237 1.00 95.75 676 LEU A CA 1
ATOM 5446 C C . LEU A 1 676 ? 6.288 11.692 6.453 1.00 95.75 676 LEU A C 1
ATOM 5448 O O . LEU A 1 676 ? 6.178 11.911 5.245 1.00 95.75 676 LEU A O 1
ATOM 5452 N N . VAL A 1 677 ? 7.408 12.003 7.116 1.00 95.50 677 VAL A N 1
ATOM 5453 C CA . VAL A 1 677 ? 8.616 12.524 6.449 1.00 95.50 677 VAL A CA 1
ATOM 5454 C C . VAL A 1 677 ? 9.268 11.453 5.567 1.00 95.50 677 VAL A C 1
ATOM 5456 O O . VAL A 1 677 ? 9.692 11.763 4.452 1.00 95.50 677 VAL A O 1
ATOM 5459 N N . LEU A 1 678 ? 9.315 10.197 6.021 1.00 93.94 678 LEU A N 1
ATOM 5460 C CA . LEU A 1 678 ? 9.830 9.073 5.234 1.00 93.94 678 LEU A CA 1
ATOM 5461 C C . LEU A 1 678 ? 8.942 8.755 4.021 1.00 93.94 678 LEU A C 1
ATOM 5463 O O . LEU A 1 678 ? 9.481 8.583 2.934 1.00 93.94 678 LEU A O 1
ATOM 5467 N N . GLU A 1 679 ? 7.613 8.759 4.162 1.00 94.56 679 GLU A N 1
ATOM 5468 C CA . GLU A 1 679 ? 6.657 8.603 3.053 1.00 94.56 679 GLU A CA 1
ATOM 5469 C C . GLU A 1 679 ? 6.838 9.704 1.993 1.00 94.56 679 GLU A C 1
ATOM 5471 O O . GLU A 1 679 ? 6.917 9.418 0.797 1.00 94.56 679 GLU A O 1
ATOM 5476 N N . SER A 1 680 ? 6.985 10.962 2.425 1.00 94.00 680 SER A N 1
ATOM 5477 C CA . SER A 1 680 ? 7.262 12.100 1.537 1.00 94.00 680 SER A CA 1
ATOM 5478 C C . SER A 1 680 ? 8.608 11.953 0.808 1.00 94.00 680 SER A C 1
ATOM 5480 O O . SER A 1 680 ? 8.692 12.133 -0.408 1.00 94.00 680 SER A O 1
ATOM 5482 N N . SER A 1 681 ? 9.659 11.548 1.530 1.00 95.62 681 SER A N 1
ATOM 5483 C CA . SER A 1 681 ? 10.990 11.288 0.963 1.00 95.62 681 SER A CA 1
ATOM 5484 C C . SER A 1 681 ? 10.984 10.124 -0.037 1.00 95.62 681 SER A C 1
ATOM 5486 O O . SER A 1 681 ? 11.596 10.223 -1.103 1.00 95.62 681 SER A O 1
ATOM 5488 N N . ALA A 1 682 ? 10.247 9.051 0.267 1.00 93.00 682 ALA A N 1
ATOM 5489 C CA . ALA A 1 682 ? 10.075 7.891 -0.599 1.00 93.00 682 ALA A CA 1
ATOM 5490 C C . ALA A 1 682 ? 9.328 8.257 -1.889 1.00 93.00 682 ALA A C 1
ATOM 5492 O O . ALA A 1 682 ? 9.823 7.956 -2.971 1.00 93.00 682 ALA A O 1
ATOM 5493 N N . SER A 1 683 ? 8.218 8.997 -1.798 1.00 94.69 683 SER A N 1
ATOM 5494 C CA . SER A 1 683 ? 7.489 9.493 -2.976 1.00 94.69 683 SER A CA 1
ATOM 5495 C C . SER A 1 683 ? 8.355 10.425 -3.840 1.00 94.69 683 SER A C 1
ATOM 5497 O O . SER A 1 683 ? 8.375 10.315 -5.066 1.00 94.69 683 SER A O 1
ATOM 5499 N N . ALA A 1 684 ? 9.169 11.284 -3.216 1.00 93.81 684 ALA A N 1
ATOM 5500 C CA . ALA A 1 684 ? 10.135 12.114 -3.933 1.00 93.81 684 ALA A CA 1
ATOM 5501 C C . ALA A 1 684 ? 11.299 11.310 -4.547 1.00 93.81 684 ALA A C 1
ATOM 5503 O O . ALA A 1 684 ? 11.956 11.796 -5.468 1.00 93.81 684 ALA A O 1
ATOM 5504 N N . ALA A 1 685 ? 11.622 10.120 -4.031 1.00 90.94 685 ALA A N 1
ATOM 5505 C CA . ALA A 1 685 ? 12.605 9.209 -4.621 1.00 90.94 685 ALA A CA 1
ATOM 5506 C C . ALA A 1 685 ? 12.008 8.401 -5.785 1.00 90.94 685 ALA A C 1
ATOM 5508 O O . ALA A 1 685 ? 12.671 8.246 -6.807 1.00 90.94 685 ALA A O 1
ATOM 5509 N N . GLU A 1 686 ? 10.753 7.965 -5.662 1.00 93.94 686 GLU A N 1
ATOM 5510 C CA . GLU A 1 686 ? 9.980 7.296 -6.713 1.00 93.94 686 GLU A CA 1
ATOM 5511 C C . GLU A 1 686 ? 9.849 8.195 -7.951 1.00 93.94 686 GLU A C 1
ATOM 5513 O O . GLU A 1 686 ? 10.286 7.807 -9.030 1.00 93.94 686 GLU A O 1
ATOM 5518 N N . SER A 1 687 ? 9.421 9.451 -7.781 1.00 94.38 687 SER A N 1
ATOM 5519 C CA . SER A 1 687 ? 9.333 10.421 -8.886 1.00 94.38 687 SER A CA 1
ATOM 5520 C C . SER A 1 687 ? 10.688 10.691 -9.571 1.00 94.38 687 SER A C 1
ATOM 5522 O O . SER A 1 687 ? 10.755 10.819 -10.794 1.00 94.38 687 SER A O 1
ATOM 5524 N N . ARG A 1 688 ? 11.800 10.699 -8.818 1.00 94.94 688 ARG A N 1
ATOM 5525 C CA . ARG A 1 688 ? 13.159 10.796 -9.394 1.00 94.94 688 ARG A CA 1
ATOM 5526 C C . ARG A 1 688 ? 13.566 9.538 -10.167 1.00 94.94 688 ARG A C 1
ATOM 5528 O O . ARG A 1 688 ? 14.295 9.647 -11.150 1.00 94.94 688 ARG A O 1
ATOM 5535 N N . ALA A 1 689 ? 13.117 8.358 -9.741 1.00 90.75 689 ALA A N 1
ATOM 5536 C CA . ALA A 1 689 ? 13.345 7.110 -10.465 1.00 90.75 689 ALA A CA 1
ATOM 5537 C C . ALA A 1 689 ? 12.512 7.047 -11.757 1.00 90.75 689 ALA A C 1
ATOM 5539 O O . ALA A 1 689 ? 13.026 6.622 -12.789 1.00 90.75 689 ALA A O 1
ATOM 5540 N N . GLU A 1 690 ? 11.267 7.531 -11.736 1.00 94.56 690 GLU A N 1
ATOM 5541 C CA . GLU A 1 690 ? 10.431 7.689 -12.934 1.00 94.56 690 GLU A CA 1
ATOM 5542 C C . GLU A 1 690 ? 11.069 8.652 -13.947 1.00 94.56 690 GLU A C 1
ATOM 5544 O O . GLU A 1 690 ? 11.179 8.311 -15.126 1.00 94.56 690 GLU A O 1
ATOM 5549 N N . GLU A 1 691 ? 11.581 9.805 -13.499 1.00 94.56 691 GLU A N 1
ATOM 5550 C CA . GLU A 1 691 ? 12.302 10.744 -14.369 1.00 94.56 691 GLU A CA 1
ATOM 5551 C C . GLU A 1 691 ? 13.577 10.114 -14.961 1.00 94.56 691 GLU A C 1
ATOM 5553 O O . GLU A 1 691 ? 13.856 10.257 -16.154 1.00 94.56 691 GLU A O 1
ATOM 5558 N N . ALA A 1 692 ? 14.346 9.374 -14.155 1.00 92.75 692 ALA A N 1
ATOM 5559 C CA . ALA A 1 692 ? 15.527 8.656 -14.631 1.00 92.75 692 ALA A CA 1
ATOM 5560 C C . ALA A 1 692 ? 15.168 7.594 -15.686 1.00 92.75 692 ALA A C 1
ATOM 5562 O O . ALA A 1 692 ? 15.831 7.519 -16.720 1.00 92.75 692 ALA A O 1
ATOM 5563 N N . ASN A 1 693 ? 14.089 6.833 -15.480 1.00 94.50 693 ASN A N 1
ATOM 5564 C CA . ASN A 1 693 ? 13.595 5.850 -16.447 1.00 94.50 693 ASN A CA 1
ATOM 5565 C C . ASN A 1 693 ? 13.134 6.515 -17.756 1.00 94.50 693 ASN A C 1
ATOM 5567 O O . ASN A 1 693 ? 13.465 6.029 -18.837 1.00 94.50 693 ASN A O 1
ATOM 5571 N N . ALA A 1 694 ? 12.443 7.657 -17.685 1.00 95.56 694 ALA A N 1
ATOM 5572 C CA . ALA A 1 694 ? 12.063 8.429 -18.870 1.00 95.56 694 ALA A CA 1
ATOM 5573 C C . ALA A 1 694 ? 13.295 8.918 -19.658 1.00 95.56 694 ALA A C 1
ATOM 5575 O O . ALA A 1 694 ? 13.329 8.825 -20.885 1.00 95.56 694 ALA A O 1
ATOM 5576 N N . ARG A 1 695 ? 14.350 9.371 -18.963 1.00 96.38 695 ARG A N 1
ATOM 5577 C CA . ARG A 1 695 ? 15.633 9.736 -19.590 1.00 96.38 695 ARG A CA 1
ATOM 5578 C C . ARG A 1 695 ? 16.324 8.535 -20.249 1.00 96.38 695 ARG A C 1
ATOM 5580 O O . ARG A 1 695 ? 16.891 8.703 -21.324 1.00 96.38 695 ARG A O 1
ATOM 5587 N N . VAL A 1 696 ? 16.268 7.343 -19.647 1.00 94.75 696 VAL A N 1
ATOM 5588 C CA . VAL A 1 696 ? 16.812 6.107 -20.248 1.00 94.75 696 VAL A CA 1
ATOM 5589 C C . VAL A 1 696 ? 16.071 5.757 -21.539 1.00 94.75 696 VAL A C 1
ATOM 5591 O O . VAL A 1 696 ? 16.729 5.587 -22.561 1.00 94.75 696 VAL A O 1
ATOM 5594 N N . LEU A 1 697 ? 14.734 5.763 -21.543 1.00 95.00 697 LEU A N 1
ATOM 5595 C CA . LEU A 1 697 ? 13.932 5.491 -22.747 1.00 95.00 697 LEU A CA 1
ATOM 5596 C C . LEU A 1 697 ? 14.240 6.468 -23.898 1.00 95.00 697 LEU A C 1
ATOM 5598 O O . LEU A 1 697 ? 14.350 6.057 -25.052 1.00 95.00 697 LEU A O 1
ATOM 5602 N N . LEU A 1 698 ? 14.444 7.757 -23.595 1.00 95.75 698 LEU A N 1
ATOM 5603 C CA . LEU A 1 698 ? 14.868 8.748 -24.594 1.00 95.75 698 LEU A CA 1
ATOM 5604 C C . LEU A 1 698 ? 16.272 8.458 -25.153 1.00 95.75 698 LEU A C 1
ATOM 5606 O O . LEU A 1 698 ? 16.519 8.670 -26.340 1.00 95.75 698 LEU A O 1
ATOM 5610 N N . LEU A 1 699 ? 17.202 7.974 -24.325 1.00 94.69 699 LEU A N 1
ATOM 5611 C CA . LEU A 1 699 ? 18.538 7.579 -24.782 1.00 94.69 699 LEU A CA 1
ATOM 5612 C C . LEU A 1 699 ? 18.498 6.298 -25.628 1.00 94.69 699 LEU A C 1
ATOM 5614 O O . LEU A 1 699 ? 19.179 6.244 -26.649 1.00 94.69 699 LEU A O 1
ATOM 5618 N N . GLU A 1 700 ? 17.676 5.313 -25.263 1.00 95.31 700 GLU A N 1
ATOM 5619 C CA . GLU A 1 700 ? 17.442 4.102 -26.062 1.00 95.31 700 GLU A CA 1
ATOM 5620 C C . GLU A 1 700 ? 16.855 4.440 -27.442 1.00 95.31 700 GLU A C 1
ATOM 5622 O O . GLU A 1 700 ? 17.344 3.936 -28.455 1.00 95.31 700 GLU A O 1
ATOM 5627 N N . GLY A 1 701 ? 15.889 5.365 -27.506 1.00 95.94 701 GLY A N 1
ATOM 5628 C CA . GLY A 1 701 ? 15.355 5.889 -28.767 1.00 95.94 701 GLY A CA 1
ATOM 5629 C C . GLY A 1 701 ? 16.440 6.515 -29.652 1.00 95.94 701 GLY A C 1
ATOM 5630 O O . GLY A 1 701 ? 16.585 6.143 -30.816 1.00 95.94 701 GLY A O 1
ATOM 5631 N N . ARG A 1 702 ? 17.283 7.389 -29.084 1.00 96.75 702 ARG A N 1
ATOM 5632 C CA . ARG A 1 702 ? 18.403 8.013 -29.816 1.00 96.75 702 ARG A CA 1
ATOM 5633 C C . ARG A 1 702 ? 19.462 7.004 -30.270 1.00 96.75 702 ARG A C 1
ATOM 5635 O O . ARG A 1 702 ? 20.054 7.189 -31.330 1.00 96.75 702 ARG A O 1
ATOM 5642 N N . ILE A 1 703 ? 19.709 5.938 -29.506 1.00 93.94 703 ILE A N 1
ATOM 5643 C CA . ILE A 1 703 ? 20.597 4.843 -29.929 1.00 93.94 703 ILE A CA 1
ATOM 5644 C C . ILE A 1 703 ? 19.998 4.124 -31.147 1.00 93.94 703 ILE A C 1
ATOM 5646 O O . ILE A 1 703 ? 20.701 3.932 -32.137 1.00 93.94 703 ILE A O 1
ATOM 5650 N N . ALA A 1 704 ? 18.697 3.819 -31.136 1.00 94.88 704 ALA A N 1
ATOM 5651 C CA . ALA A 1 704 ? 18.020 3.187 -32.271 1.00 94.88 704 ALA A CA 1
ATOM 5652 C C . ALA A 1 704 ? 18.021 4.064 -33.545 1.00 94.88 704 ALA A C 1
ATOM 5654 O O . ALA A 1 704 ? 18.200 3.550 -34.653 1.00 94.88 704 ALA A O 1
ATOM 5655 N N . GLU A 1 705 ? 17.879 5.387 -33.409 1.00 95.88 705 GLU A N 1
ATOM 5656 C CA . GLU A 1 705 ? 18.031 6.347 -34.516 1.00 95.88 705 GLU A CA 1
ATOM 5657 C C . GLU A 1 705 ? 19.453 6.345 -35.100 1.00 95.88 705 GLU A C 1
ATOM 5659 O O . GLU A 1 705 ? 19.628 6.346 -36.325 1.00 95.88 705 GLU A O 1
ATOM 5664 N N . ILE A 1 706 ? 20.475 6.309 -34.237 1.00 95.56 706 ILE A N 1
ATOM 5665 C CA . ILE A 1 706 ? 21.885 6.233 -34.640 1.00 95.56 706 ILE A CA 1
ATOM 5666 C C . ILE A 1 706 ? 22.170 4.906 -35.354 1.00 95.56 706 ILE A C 1
ATOM 5668 O O . ILE A 1 706 ? 22.777 4.924 -36.424 1.00 95.56 706 ILE A O 1
ATOM 5672 N N . ASP A 1 707 ? 21.684 3.776 -34.837 1.00 95.94 707 ASP A N 1
ATOM 5673 C CA . ASP A 1 707 ? 21.847 2.456 -35.462 1.00 95.94 707 ASP A CA 1
ATOM 5674 C C . ASP A 1 707 ? 21.161 2.379 -36.835 1.00 95.94 707 ASP A C 1
ATOM 5676 O O . ASP A 1 707 ? 21.737 1.869 -37.801 1.00 95.94 707 ASP A O 1
ATOM 5680 N N . SER A 1 708 ? 19.953 2.940 -36.959 1.00 95.56 708 SER A N 1
ATOM 5681 C CA . SER A 1 708 ? 19.242 3.071 -38.239 1.00 95.56 708 SER A CA 1
ATOM 5682 C C . SER A 1 708 ? 20.041 3.919 -39.238 1.00 95.56 708 SER A C 1
ATOM 5684 O O . SER A 1 708 ? 20.269 3.509 -40.381 1.00 95.56 708 SER A O 1
ATOM 5686 N N . SER A 1 709 ? 20.557 5.065 -38.789 1.00 96.25 709 SER A N 1
ATOM 5687 C CA . SER A 1 709 ? 21.379 5.974 -39.597 1.00 96.25 709 SER A CA 1
ATOM 5688 C C . SER A 1 709 ? 22.688 5.321 -40.051 1.00 96.25 709 SER A C 1
ATOM 5690 O O . SER A 1 709 ? 23.052 5.408 -41.226 1.00 96.25 709 SER A O 1
ATOM 5692 N N . LEU A 1 710 ? 23.367 4.601 -39.154 1.00 95.75 710 LEU A N 1
ATOM 5693 C CA . LEU A 1 710 ? 24.598 3.866 -39.440 1.00 95.75 710 LEU A CA 1
ATOM 5694 C C . LEU A 1 710 ? 24.350 2.728 -40.435 1.00 95.75 710 LEU A C 1
ATOM 5696 O O . LEU A 1 710 ? 25.136 2.541 -41.365 1.00 95.75 710 LEU A O 1
ATOM 5700 N N . LYS A 1 711 ? 23.224 2.017 -40.314 1.00 96.12 711 LYS A N 1
ATOM 5701 C CA . LYS A 1 711 ? 22.828 0.968 -41.260 1.00 96.12 711 LYS A CA 1
ATOM 5702 C C . LYS A 1 711 ? 22.484 1.527 -42.642 1.00 96.12 711 LYS A C 1
ATOM 5704 O O . LYS A 1 711 ? 22.887 0.948 -43.651 1.00 96.12 711 LYS A O 1
ATOM 5709 N N . ASN A 1 712 ? 21.814 2.676 -42.709 1.00 95.31 712 ASN A N 1
ATOM 5710 C CA . ASN A 1 712 ? 21.545 3.379 -43.966 1.00 95.31 712 ASN A CA 1
ATOM 5711 C C . ASN A 1 712 ? 22.841 3.868 -44.631 1.00 95.31 712 ASN A C 1
ATOM 5713 O O . ASN A 1 712 ? 23.028 3.663 -45.833 1.00 95.31 712 ASN A O 1
ATOM 5717 N N . ALA A 1 713 ? 23.778 4.418 -43.854 1.00 93.75 713 ALA A N 1
ATOM 5718 C CA . ALA A 1 713 ? 25.108 4.762 -44.344 1.00 93.75 713 ALA A CA 1
ATOM 5719 C C . ALA A 1 713 ? 25.848 3.521 -44.875 1.00 93.75 713 ALA A C 1
ATOM 5721 O O . ALA A 1 713 ? 26.353 3.547 -45.995 1.00 93.75 713 ALA A O 1
ATOM 5722 N N . GLN A 1 714 ? 25.863 2.410 -44.132 1.00 95.75 714 GLN A N 1
ATOM 5723 C CA . GLN A 1 714 ? 26.503 1.157 -44.552 1.00 95.75 714 GLN A CA 1
ATOM 5724 C C . GLN A 1 714 ? 25.902 0.592 -45.852 1.00 95.75 714 GLN A C 1
ATOM 5726 O O . GLN A 1 714 ? 26.642 0.114 -46.718 1.00 95.75 714 GLN A O 1
ATOM 5731 N N . ASN A 1 715 ? 24.581 0.690 -46.031 1.00 95.06 715 ASN A N 1
ATOM 5732 C CA . ASN A 1 715 ? 23.910 0.329 -47.282 1.00 95.06 715 ASN A CA 1
ATOM 5733 C C . ASN A 1 715 ? 24.365 1.229 -48.445 1.00 95.06 715 ASN A C 1
ATOM 5735 O O . ASN A 1 715 ? 24.702 0.716 -49.511 1.00 95.06 715 ASN A O 1
ATOM 5739 N N . SER A 1 716 ? 24.440 2.547 -48.230 1.00 95.88 716 SER A N 1
ATOM 5740 C CA . SER A 1 716 ? 24.923 3.518 -49.225 1.00 95.88 716 SER A CA 1
ATOM 5741 C C . SER A 1 716 ? 26.379 3.253 -49.637 1.00 95.88 716 SER A C 1
ATOM 5743 O O . SER A 1 716 ? 26.674 3.124 -50.825 1.00 95.88 716 SER A O 1
ATOM 5745 N N . TRP A 1 717 ? 27.280 3.032 -48.671 1.00 93.94 717 TRP A N 1
ATOM 5746 C CA . TRP A 1 717 ? 28.669 2.627 -48.933 1.00 93.94 717 TRP A CA 1
ATOM 5747 C C . TRP A 1 717 ? 28.759 1.324 -49.737 1.00 93.94 717 TRP A C 1
ATOM 5749 O O . TRP A 1 717 ? 29.567 1.223 -50.660 1.00 93.94 717 TRP A O 1
ATOM 5759 N N . SER A 1 718 ? 27.907 0.342 -49.432 1.00 94.56 718 SER A N 1
ATOM 5760 C CA . SER A 1 718 ? 27.860 -0.936 -50.156 1.00 94.56 718 SER A CA 1
ATOM 5761 C C . SER A 1 718 ? 27.390 -0.762 -51.607 1.00 94.56 718 SER A C 1
ATOM 5763 O O . SER A 1 718 ? 27.949 -1.378 -52.514 1.00 94.56 718 SER A O 1
ATOM 5765 N N . GLN A 1 719 ? 26.405 0.111 -51.848 1.00 95.12 719 GLN A N 1
ATOM 5766 C CA . GLN A 1 719 ? 25.939 0.459 -53.196 1.00 95.12 719 GLN A CA 1
ATOM 5767 C C . GLN A 1 719 ? 27.004 1.229 -53.990 1.00 95.12 719 GLN A C 1
ATOM 5769 O O . GLN A 1 719 ? 27.254 0.903 -55.150 1.00 95.12 719 GLN A O 1
ATOM 5774 N N . ALA A 1 720 ? 27.677 2.200 -53.366 1.00 94.00 720 ALA A N 1
ATOM 5775 C CA . ALA A 1 720 ? 28.767 2.950 -53.987 1.00 94.00 720 ALA A CA 1
ATOM 5776 C C . ALA A 1 720 ? 29.943 2.034 -54.377 1.00 94.00 720 ALA A C 1
ATOM 5778 O O . ALA A 1 720 ? 30.451 2.125 -55.494 1.00 94.00 720 ALA A O 1
ATOM 5779 N N . ALA A 1 721 ? 30.325 1.097 -53.501 1.00 93.56 721 ALA A N 1
ATOM 5780 C CA . ALA A 1 721 ? 31.358 0.102 -53.789 1.00 93.56 721 ALA A CA 1
ATOM 5781 C C . ALA A 1 721 ? 30.970 -0.832 -54.953 1.00 93.56 721 ALA A C 1
ATOM 5783 O O . ALA A 1 721 ? 31.799 -1.109 -55.821 1.00 93.56 721 ALA A O 1
ATOM 5784 N N . ALA A 1 722 ? 29.710 -1.279 -55.010 1.00 94.56 722 ALA A N 1
ATOM 5785 C CA . ALA A 1 722 ? 29.204 -2.094 -56.116 1.00 94.56 722 ALA A CA 1
ATOM 5786 C C . ALA A 1 722 ? 29.198 -1.325 -57.451 1.00 94.56 722 ALA A C 1
ATOM 5788 O O . ALA A 1 722 ? 29.647 -1.859 -58.466 1.00 94.56 722 ALA A O 1
ATOM 5789 N N . SER A 1 723 ? 28.758 -0.062 -57.438 1.00 95.56 723 SER A N 1
ATOM 5790 C CA . SER A 1 723 ? 28.785 0.832 -58.605 1.00 95.56 723 SER A CA 1
ATOM 5791 C C . SER A 1 723 ? 30.212 1.043 -59.125 1.00 95.56 723 SER A C 1
ATOM 5793 O O . SER A 1 723 ? 30.465 0.921 -60.323 1.00 95.56 723 SER A O 1
ATOM 5795 N N . TRP A 1 724 ? 31.174 1.263 -58.223 1.00 95.38 724 TRP A N 1
ATOM 5796 C CA . TRP A 1 724 ? 32.577 1.447 -58.594 1.00 95.38 724 TRP A CA 1
ATOM 5797 C C . TRP A 1 724 ? 33.207 0.185 -59.201 1.00 95.38 724 TRP A C 1
ATOM 5799 O O . TRP A 1 724 ? 33.927 0.279 -60.195 1.00 95.38 724 TRP A O 1
ATOM 5809 N N . GLU A 1 725 ? 32.923 -1.012 -58.669 1.00 94.12 725 GLU A N 1
ATOM 5810 C CA . GLU A 1 725 ? 33.419 -2.252 -59.288 1.00 94.12 725 GLU A CA 1
ATOM 5811 C C . GLU A 1 725 ? 32.753 -2.512 -60.653 1.00 94.12 725 GLU A C 1
ATOM 5813 O O . GLU A 1 725 ? 33.418 -2.996 -61.572 1.00 94.12 725 GLU A O 1
ATOM 5818 N N . GLN A 1 726 ? 31.482 -2.125 -60.831 1.00 94.94 726 GLN A N 1
ATOM 5819 C CA . GLN A 1 726 ? 30.806 -2.167 -62.131 1.00 94.94 726 GLN A CA 1
ATOM 5820 C C . GLN A 1 726 ? 31.455 -1.205 -63.140 1.00 94.94 726 GLN A C 1
ATOM 5822 O O . GLN A 1 726 ? 31.772 -1.624 -64.253 1.00 94.94 726 GLN A O 1
ATOM 5827 N N . GLU A 1 727 ? 31.710 0.053 -62.770 1.00 94.81 727 GLU A N 1
ATOM 5828 C CA . GLU A 1 727 ? 32.395 1.036 -63.624 1.00 94.81 727 GLU A CA 1
ATOM 5829 C C . GLU A 1 727 ? 33.807 0.559 -64.001 1.00 94.81 727 GLU A C 1
ATOM 5831 O O . GLU A 1 727 ? 34.188 0.549 -65.174 1.00 94.81 727 GLU A O 1
ATOM 5836 N N . LYS A 1 728 ? 34.560 0.055 -63.021 1.00 94.56 728 LYS A N 1
ATOM 5837 C CA . LYS A 1 728 ? 35.875 -0.569 -63.208 1.00 94.56 728 LYS A CA 1
ATOM 5838 C C . LYS A 1 728 ? 35.825 -1.773 -64.151 1.00 94.56 728 LYS A C 1
ATOM 5840 O O . LYS A 1 728 ? 36.766 -1.971 -64.921 1.00 94.56 728 LYS A O 1
ATOM 5845 N N . GLN A 1 729 ? 34.756 -2.571 -64.130 1.00 93.62 729 GLN A N 1
ATOM 5846 C CA . GLN A 1 729 ? 34.568 -3.659 -65.090 1.00 93.62 729 GLN A CA 1
ATOM 5847 C C . GLN A 1 729 ? 34.247 -3.131 -66.495 1.00 93.62 729 GLN A C 1
ATOM 5849 O O . GLN A 1 729 ? 34.885 -3.560 -67.454 1.00 93.62 729 GLN A O 1
ATOM 5854 N N . VAL A 1 730 ? 33.367 -2.132 -66.623 1.00 94.62 730 VAL A N 1
ATOM 5855 C CA . VAL A 1 730 ? 33.072 -1.467 -67.906 1.00 94.62 730 VAL A CA 1
ATOM 5856 C C . VAL A 1 730 ? 34.337 -0.863 -68.529 1.00 94.62 730 VAL A C 1
ATOM 5858 O O . VAL A 1 730 ? 34.553 -1.018 -69.732 1.00 94.62 730 VAL A O 1
ATOM 5861 N N . LEU A 1 731 ? 35.207 -0.242 -67.725 1.00 94.50 731 LEU A N 1
ATOM 5862 C CA . LEU A 1 731 ? 36.499 0.295 -68.166 1.00 94.50 731 LEU A CA 1
ATOM 5863 C C . LEU A 1 731 ? 37.468 -0.804 -68.628 1.00 94.50 731 LEU A C 1
ATOM 5865 O O . LEU A 1 731 ? 38.093 -0.651 -69.679 1.00 94.50 731 LEU A O 1
ATOM 5869 N N . LYS A 1 732 ? 37.566 -1.935 -67.911 1.00 93.94 732 LYS A N 1
ATOM 5870 C CA . LYS A 1 732 ? 38.345 -3.103 -68.374 1.00 93.94 732 LYS A CA 1
ATOM 5871 C C . LYS A 1 732 ? 37.822 -3.626 -69.711 1.00 93.94 732 LYS A C 1
ATOM 5873 O O . LYS A 1 732 ? 38.619 -3.885 -70.609 1.00 93.94 732 LYS A O 1
ATOM 5878 N N . ASP A 1 733 ? 36.505 -3.751 -69.859 1.00 94.12 733 ASP A N 1
ATOM 5879 C CA . ASP A 1 733 ? 35.872 -4.265 -71.076 1.00 94.12 733 ASP A CA 1
ATOM 5880 C C . ASP A 1 733 ? 36.011 -3.286 -72.251 1.00 94.12 733 ASP A C 1
ATOM 5882 O O . ASP A 1 733 ? 36.091 -3.709 -73.405 1.00 94.12 733 ASP A O 1
ATOM 5886 N N . ALA A 1 734 ? 36.031 -1.976 -71.986 1.00 94.00 734 ALA A N 1
ATOM 5887 C CA . ALA A 1 734 ? 36.313 -0.940 -72.979 1.00 94.00 734 ALA A CA 1
ATOM 5888 C C . ALA A 1 734 ? 37.781 -0.986 -73.435 1.00 94.00 734 ALA A C 1
ATOM 5890 O O . ALA A 1 734 ? 38.038 -1.088 -74.631 1.00 94.00 734 ALA A O 1
ATOM 5891 N N . HIS A 1 735 ? 38.731 -1.030 -72.496 1.00 94.00 735 HIS A N 1
ATOM 5892 C CA . HIS A 1 735 ? 40.158 -1.170 -72.798 1.00 94.00 735 HIS A CA 1
ATOM 5893 C C . HIS A 1 735 ? 40.467 -2.490 -73.529 1.00 94.00 735 HIS A C 1
ATOM 5895 O O . HIS A 1 735 ? 41.266 -2.520 -74.461 1.00 94.00 735 HIS A O 1
ATOM 5901 N N . PHE A 1 736 ? 39.813 -3.599 -73.162 1.00 94.56 736 PHE A N 1
ATOM 5902 C CA . PHE A 1 736 ? 39.965 -4.874 -73.869 1.00 94.56 736 PHE A CA 1
ATOM 5903 C C . PHE A 1 736 ? 39.464 -4.795 -75.319 1.00 94.56 736 PHE A C 1
ATOM 5905 O O . PHE A 1 736 ? 40.131 -5.306 -76.222 1.00 94.56 736 PHE A O 1
ATOM 5912 N N . ARG A 1 737 ? 38.327 -4.121 -75.557 1.00 94.38 737 ARG A N 1
ATOM 5913 C CA . ARG A 1 737 ? 37.821 -3.835 -76.910 1.00 94.38 737 ARG A CA 1
ATOM 5914 C C . ARG A 1 737 ? 38.800 -2.972 -77.703 1.00 94.38 737 ARG A C 1
ATOM 5916 O O . ARG A 1 737 ? 39.203 -3.387 -78.782 1.00 94.38 737 ARG A O 1
ATOM 5923 N N . GLU A 1 738 ? 39.272 -1.863 -77.139 1.00 94.69 738 GLU A N 1
ATOM 5924 C CA . GLU A 1 738 ? 40.251 -0.981 -77.788 1.00 94.69 738 GLU A CA 1
ATOM 5925 C C . GLU A 1 738 ? 41.549 -1.724 -78.155 1.00 94.69 738 GLU A C 1
ATOM 5927 O O . GLU A 1 738 ? 42.011 -1.649 -79.292 1.00 94.69 738 GLU A O 1
ATOM 5932 N N . VAL A 1 739 ? 42.105 -2.529 -77.242 1.00 93.50 739 VAL A N 1
ATOM 5933 C CA . VAL A 1 739 ? 43.287 -3.367 -77.518 1.00 93.50 739 VAL A CA 1
ATOM 5934 C C . VAL A 1 739 ? 43.010 -4.406 -78.612 1.00 93.50 739 VAL A C 1
ATOM 5936 O O . VAL A 1 739 ? 43.899 -4.704 -79.416 1.00 93.50 739 VAL A O 1
ATOM 5939 N N . SER A 1 740 ? 41.796 -4.960 -78.673 1.00 94.31 740 SER A N 1
ATOM 5940 C CA . SER A 1 740 ? 41.380 -5.880 -79.737 1.00 94.31 740 SER A CA 1
ATOM 5941 C C . SER A 1 740 ? 41.286 -5.172 -81.094 1.00 94.31 740 SER A C 1
ATOM 5943 O O . SER A 1 740 ? 41.826 -5.674 -82.083 1.00 94.31 740 SER A O 1
ATOM 5945 N N . ASP A 1 741 ? 40.682 -3.985 -81.141 1.00 94.62 741 ASP A N 1
ATOM 5946 C CA . ASP A 1 741 ? 40.530 -3.180 -82.356 1.00 94.62 741 ASP A CA 1
ATOM 5947 C C . ASP A 1 741 ? 41.886 -2.673 -82.867 1.00 94.62 741 ASP A C 1
ATOM 5949 O O . ASP A 1 741 ? 42.191 -2.785 -84.056 1.00 94.62 741 ASP A O 1
ATOM 5953 N N . LEU A 1 742 ? 42.768 -2.210 -81.973 1.00 93.69 742 LEU A N 1
ATOM 5954 C CA . LEU A 1 742 ? 44.150 -1.851 -82.304 1.00 93.69 742 LEU A CA 1
ATOM 5955 C C . LEU A 1 742 ? 44.936 -3.055 -82.848 1.00 93.69 742 LEU A C 1
ATOM 5957 O O . LEU A 1 742 ? 45.672 -2.915 -83.826 1.00 93.69 742 LEU A O 1
ATOM 5961 N N . ARG A 1 743 ? 44.751 -4.257 -82.282 1.00 94.31 743 ARG A N 1
ATOM 5962 C CA . ARG A 1 743 ? 45.375 -5.496 -82.783 1.00 94.31 743 ARG A CA 1
ATOM 5963 C C . ARG A 1 743 ? 44.837 -5.899 -84.158 1.00 94.31 743 ARG A C 1
ATOM 5965 O O . ARG A 1 743 ? 45.617 -6.350 -85.001 1.00 94.31 743 ARG A O 1
ATOM 5972 N N . ALA A 1 744 ? 43.541 -5.724 -84.409 1.00 92.69 744 ALA A N 1
ATOM 5973 C CA . ALA A 1 744 ? 42.934 -5.959 -85.716 1.00 92.69 744 ALA A CA 1
ATOM 5974 C C . ALA A 1 744 ? 43.453 -4.956 -86.762 1.00 92.69 744 ALA A C 1
ATOM 5976 O O . ALA A 1 744 ? 43.894 -5.361 -87.838 1.00 92.69 744 ALA A O 1
ATOM 5977 N N . ASN A 1 745 ? 43.511 -3.667 -86.417 1.00 94.06 745 ASN A N 1
ATOM 5978 C CA . ASN A 1 745 ? 44.059 -2.608 -87.267 1.00 94.06 745 ASN A CA 1
ATOM 5979 C C . ASN A 1 745 ? 45.549 -2.817 -87.577 1.00 94.06 745 ASN A C 1
ATOM 5981 O O . ASN A 1 745 ? 45.950 -2.719 -88.735 1.00 94.06 745 ASN A O 1
ATOM 5985 N N . ALA A 1 746 ? 46.366 -3.184 -86.585 1.00 92.12 746 ALA A N 1
ATOM 5986 C CA . ALA A 1 746 ? 47.775 -3.522 -86.794 1.00 92.12 746 ALA A CA 1
ATOM 5987 C C . ALA A 1 746 ? 47.943 -4.735 -87.727 1.00 92.12 746 ALA A C 1
ATOM 5989 O O . ALA A 1 746 ? 48.806 -4.734 -88.604 1.00 92.12 746 ALA A O 1
ATOM 5990 N N . SER A 1 747 ? 47.079 -5.746 -87.587 1.00 92.94 747 SER A N 1
ATOM 5991 C CA . SER A 1 747 ? 47.068 -6.938 -88.446 1.00 92.94 747 SER A CA 1
ATOM 5992 C C . SER A 1 747 ? 46.645 -6.604 -89.886 1.00 92.94 747 SER A C 1
ATOM 5994 O O . SER A 1 747 ? 47.238 -7.117 -90.837 1.00 92.94 747 SER A O 1
ATOM 5996 N N . LYS A 1 748 ? 45.678 -5.692 -90.063 1.00 94.62 748 LYS A N 1
ATOM 5997 C CA . LYS A 1 748 ? 45.266 -5.153 -91.368 1.00 94.62 748 LYS A CA 1
ATOM 5998 C C . LYS A 1 748 ? 46.396 -4.364 -92.035 1.00 94.62 748 LYS A C 1
ATOM 6000 O O . LYS A 1 748 ? 46.762 -4.694 -93.160 1.00 94.62 748 LYS A O 1
ATOM 6005 N N . MET A 1 749 ? 47.002 -3.403 -91.329 1.00 93.06 749 MET A N 1
ATOM 6006 C CA . MET A 1 749 ? 48.148 -2.631 -91.833 1.00 93.06 749 MET A CA 1
ATOM 6007 C C . MET A 1 749 ? 49.331 -3.534 -92.194 1.00 93.06 749 MET A C 1
ATOM 6009 O O . MET A 1 749 ? 49.978 -3.316 -93.214 1.00 93.06 749 MET A O 1
ATOM 6013 N N . LYS A 1 750 ? 49.590 -4.590 -91.410 1.00 93.94 750 LYS A N 1
ATOM 6014 C CA . LYS A 1 750 ? 50.617 -5.584 -91.738 1.00 93.94 750 LYS A CA 1
ATOM 6015 C C . LYS A 1 750 ? 50.312 -6.304 -93.057 1.00 93.94 750 LYS A C 1
ATOM 6017 O O . LYS A 1 750 ? 51.199 -6.405 -93.896 1.00 93.94 750 LYS A O 1
ATOM 6022 N N . SER A 1 751 ? 49.068 -6.741 -93.274 1.00 92.62 751 SER A N 1
ATOM 6023 C CA . SER A 1 751 ? 48.656 -7.371 -94.538 1.00 92.62 751 SER A CA 1
ATOM 6024 C C . SER A 1 751 ? 48.734 -6.409 -95.732 1.00 92.62 751 SER A C 1
ATOM 6026 O O . SER A 1 751 ? 49.147 -6.806 -96.818 1.00 92.62 751 SER A O 1
ATOM 6028 N N . GLU A 1 752 ? 48.374 -5.137 -95.549 1.00 93.44 752 GLU A N 1
ATOM 6029 C CA . GLU A 1 752 ? 48.502 -4.097 -96.582 1.00 93.44 752 GLU A CA 1
ATOM 6030 C C . GLU A 1 752 ? 49.972 -3.799 -96.914 1.00 93.44 752 GLU A C 1
ATOM 6032 O O . GLU A 1 752 ? 50.329 -3.694 -98.088 1.00 93.44 752 GLU A O 1
ATOM 6037 N N . PHE A 1 753 ? 50.848 -3.757 -95.906 1.00 91.56 753 PHE A N 1
ATOM 6038 C CA . PHE A 1 753 ? 52.293 -3.628 -96.093 1.00 91.56 753 PHE A CA 1
ATOM 6039 C C . PHE A 1 753 ? 52.900 -4.849 -96.800 1.00 91.56 753 PHE A C 1
ATOM 6041 O O . PHE A 1 753 ? 53.699 -4.688 -97.719 1.00 91.56 753 PHE A O 1
ATOM 6048 N N . GLU A 1 754 ? 52.503 -6.069 -96.425 1.00 93.19 754 GLU A N 1
ATOM 6049 C CA . GLU A 1 754 ? 52.938 -7.309 -97.083 1.00 93.19 754 GLU A CA 1
ATOM 6050 C C . GLU A 1 754 ? 52.515 -7.345 -98.564 1.00 93.19 754 GLU A C 1
ATOM 6052 O O . GLU A 1 754 ? 53.338 -7.687 -99.415 1.00 93.19 754 GLU A O 1
ATOM 6057 N N . LYS A 1 755 ? 51.288 -6.911 -98.891 1.00 92.94 755 LYS A N 1
ATOM 6058 C CA . LYS A 1 755 ? 50.816 -6.745 -100.280 1.00 92.94 755 LYS A CA 1
ATOM 6059 C C . LYS A 1 755 ? 51.628 -5.698 -101.041 1.00 92.94 755 LYS A C 1
ATOM 6061 O O . LYS A 1 755 ? 52.173 -6.009 -102.091 1.00 92.94 755 LYS A O 1
ATOM 6066 N N . SER A 1 756 ? 51.786 -4.498 -100.481 1.00 92.12 756 SER A N 1
ATOM 6067 C CA . SER A 1 756 ? 52.559 -3.412 -101.103 1.00 92.12 756 SER A CA 1
ATOM 6068 C C . SER A 1 756 ? 54.023 -3.811 -101.354 1.00 92.12 756 SER A C 1
ATOM 6070 O O . SER A 1 756 ? 54.576 -3.554 -102.420 1.00 92.12 756 SER A O 1
ATOM 6072 N N . ASN A 1 757 ? 54.645 -4.532 -100.417 1.00 92.25 757 ASN A N 1
ATOM 6073 C CA . ASN A 1 757 ? 55.993 -5.079 -100.571 1.00 92.25 757 ASN A CA 1
ATOM 6074 C C . ASN A 1 757 ? 56.053 -6.178 -101.654 1.00 92.25 757 ASN A C 1
ATOM 6076 O O . ASN A 1 757 ? 57.016 -6.241 -102.417 1.00 92.25 757 ASN A O 1
ATOM 6080 N N . HIS A 1 758 ? 55.021 -7.019 -101.777 1.00 92.56 758 HIS A N 1
ATOM 6081 C CA . HIS A 1 758 ? 54.908 -7.980 -102.878 1.00 92.56 758 HIS A CA 1
ATOM 6082 C C . HIS A 1 758 ? 54.761 -7.282 -104.241 1.00 92.56 758 HIS A C 1
ATOM 6084 O O . HIS A 1 758 ? 55.501 -7.608 -105.169 1.00 92.56 758 HIS A O 1
ATOM 6090 N N . ASP A 1 759 ? 53.906 -6.263 -104.346 1.00 92.50 759 ASP A N 1
ATOM 6091 C CA . ASP A 1 759 ? 53.729 -5.465 -105.566 1.00 92.50 759 ASP A CA 1
ATOM 6092 C C . ASP A 1 759 ? 55.016 -4.715 -105.955 1.00 92.50 759 ASP A C 1
ATOM 6094 O O . ASP A 1 759 ? 55.383 -4.666 -107.134 1.00 92.50 759 ASP A O 1
ATOM 6098 N N . LEU A 1 760 ? 55.750 -4.184 -104.969 1.00 91.25 760 LEU A N 1
ATOM 6099 C CA . LEU A 1 760 ? 57.069 -3.574 -105.157 1.00 91.25 760 LEU A CA 1
ATOM 6100 C C . LEU A 1 760 ? 58.112 -4.589 -105.636 1.00 91.25 760 LEU A C 1
ATOM 6102 O O . LEU A 1 760 ? 58.879 -4.264 -106.542 1.00 91.25 760 LEU A O 1
ATOM 6106 N N . ARG A 1 761 ? 58.125 -5.819 -105.103 1.00 91.44 761 ARG A N 1
ATOM 6107 C CA . ARG A 1 761 ? 58.987 -6.905 -105.608 1.00 91.44 761 ARG A CA 1
ATOM 6108 C C . ARG A 1 761 ? 58.652 -7.253 -107.055 1.00 91.44 761 ARG A C 1
ATOM 6110 O O . ARG A 1 761 ? 59.545 -7.199 -107.891 1.00 91.44 761 ARG A O 1
ATOM 6117 N N . LEU A 1 762 ? 57.377 -7.474 -107.382 1.00 91.31 762 LEU A N 1
ATOM 6118 C CA . LEU A 1 762 ? 56.927 -7.724 -108.758 1.00 91.31 762 LEU A CA 1
ATOM 6119 C C . LEU A 1 762 ? 57.223 -6.547 -109.704 1.00 91.31 762 LEU A C 1
ATOM 6121 O O . LEU A 1 762 ? 57.403 -6.732 -110.907 1.00 91.31 762 LEU A O 1
ATOM 6125 N N . SER A 1 763 ? 57.228 -5.309 -109.204 1.00 91.00 763 SER A N 1
ATOM 6126 C CA . SER A 1 763 ? 57.646 -4.129 -109.972 1.00 91.00 763 SER A CA 1
ATOM 6127 C C . SER A 1 763 ? 59.163 -4.111 -110.196 1.00 91.00 763 SER A C 1
ATOM 6129 O O . SER A 1 763 ? 59.611 -3.922 -111.325 1.00 91.00 763 SER A O 1
ATOM 6131 N N . SER A 1 764 ? 59.947 -4.394 -109.152 1.00 88.75 764 SER A N 1
ATOM 6132 C CA . SER A 1 764 ? 61.409 -4.503 -109.209 1.00 88.75 764 SER A CA 1
ATOM 6133 C C . SER A 1 764 ? 61.861 -5.613 -110.161 1.00 88.75 764 SER A C 1
ATOM 6135 O O . SER A 1 764 ? 62.688 -5.367 -111.031 1.00 88.75 764 SER A O 1
ATOM 6137 N N . GLU A 1 765 ? 61.249 -6.798 -110.094 1.00 91.06 765 GLU A N 1
ATOM 6138 C CA . GLU A 1 765 ? 61.482 -7.914 -111.022 1.00 91.06 765 GLU A CA 1
ATOM 6139 C C . GLU A 1 765 ? 61.165 -7.526 -112.473 1.00 91.06 765 GLU A C 1
ATOM 6141 O O . GLU A 1 765 ? 61.952 -7.807 -113.375 1.00 91.06 765 GLU A O 1
ATOM 6146 N N . ARG A 1 766 ? 60.058 -6.806 -112.719 1.00 90.81 766 ARG A N 1
ATOM 6147 C CA . ARG A 1 766 ? 59.729 -6.277 -114.056 1.00 90.81 766 ARG A CA 1
ATOM 6148 C C . ARG A 1 766 ? 60.747 -5.247 -114.554 1.00 90.81 766 ARG A C 1
ATOM 6150 O O . ARG A 1 766 ? 61.019 -5.214 -115.752 1.00 90.81 766 ARG A O 1
ATOM 6157 N N . VAL A 1 767 ? 61.300 -4.411 -113.675 1.00 89.50 767 VAL A N 1
ATOM 6158 C CA . VAL A 1 767 ? 62.361 -3.450 -114.026 1.00 89.50 767 VAL A CA 1
ATOM 6159 C C . VAL A 1 767 ? 63.687 -4.166 -114.280 1.00 89.50 767 VAL A C 1
ATOM 6161 O O . VAL A 1 767 ? 64.330 -3.876 -115.284 1.00 89.50 767 VAL A O 1
ATOM 6164 N N . HIS A 1 768 ? 64.064 -5.136 -113.444 1.00 86.56 768 HIS A N 1
ATOM 6165 C CA . HIS A 1 768 ? 65.248 -5.972 -113.649 1.00 86.56 768 HIS A CA 1
ATOM 6166 C C . HIS A 1 768 ? 65.174 -6.737 -114.968 1.00 86.56 768 HIS A C 1
ATOM 6168 O O . HIS A 1 768 ? 66.120 -6.673 -115.743 1.00 86.56 768 HIS A O 1
ATOM 6174 N N . LYS A 1 769 ? 64.034 -7.362 -115.281 1.00 90.75 769 LYS A N 1
ATOM 6175 C CA . LYS A 1 769 ? 63.844 -8.057 -116.556 1.00 90.75 769 LYS A CA 1
ATOM 6176 C C . LYS A 1 769 ? 63.983 -7.114 -117.757 1.00 90.75 769 LYS A C 1
ATOM 6178 O O . LYS A 1 769 ? 64.674 -7.449 -118.709 1.00 90.75 769 LYS A O 1
ATOM 6183 N N . LYS A 1 770 ? 63.403 -5.907 -117.699 1.00 89.50 770 LYS A N 1
ATOM 6184 C CA . LYS A 1 770 ? 63.606 -4.881 -118.742 1.00 89.50 770 LYS A CA 1
ATOM 6185 C C . LYS A 1 770 ? 65.065 -4.426 -118.851 1.00 89.50 770 LYS A C 1
ATOM 6187 O O . LYS A 1 770 ? 65.544 -4.137 -119.945 1.00 89.50 770 LYS A O 1
ATOM 6192 N N . LEU A 1 771 ? 65.777 -4.333 -117.729 1.00 89.69 771 LEU A N 1
ATOM 6193 C CA . LEU A 1 771 ? 67.202 -4.011 -117.726 1.00 89.69 771 LEU A CA 1
ATOM 6194 C C . LEU A 1 771 ? 68.026 -5.141 -118.367 1.00 89.69 771 LEU A C 1
ATOM 6196 O O . LEU A 1 771 ? 68.905 -4.860 -119.170 1.00 89.69 771 L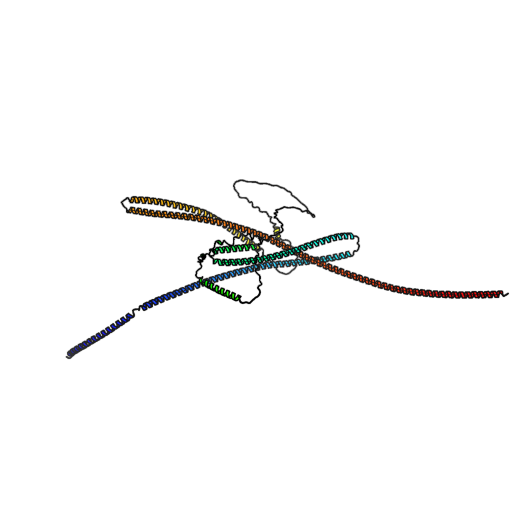EU A O 1
ATOM 6200 N N . GLU A 1 772 ? 67.716 -6.404 -118.077 1.00 89.62 772 GLU A N 1
ATOM 6201 C CA . GLU A 1 772 ? 68.326 -7.567 -118.735 1.00 89.62 772 GLU A CA 1
ATOM 6202 C C . GLU A 1 772 ? 68.022 -7.602 -120.239 1.00 89.62 772 GLU A C 1
ATOM 6204 O O . GLU A 1 772 ? 68.942 -7.793 -121.030 1.00 89.62 772 GLU A O 1
ATOM 6209 N N . GLU A 1 773 ? 66.773 -7.346 -120.642 1.00 88.62 773 GLU A N 1
ATOM 6210 C CA . GLU A 1 773 ? 66.355 -7.223 -122.047 1.00 88.62 773 GLU A CA 1
ATOM 6211 C C . GLU A 1 773 ? 67.157 -6.118 -122.764 1.00 88.62 773 GLU A C 1
ATOM 6213 O O . GLU A 1 773 ? 67.811 -6.391 -123.767 1.00 88.62 773 GLU A O 1
ATOM 6218 N N . THR A 1 774 ? 67.224 -4.901 -122.212 1.00 88.06 774 THR A N 1
ATOM 6219 C CA . THR A 1 774 ? 68.005 -3.794 -122.812 1.00 88.06 774 THR A CA 1
ATOM 6220 C C . THR A 1 774 ? 69.522 -4.015 -122.794 1.00 88.06 774 THR A C 1
ATOM 6222 O O . THR A 1 774 ? 70.220 -3.577 -123.710 1.00 88.06 774 THR A O 1
ATOM 6225 N N . LEU A 1 775 ? 70.068 -4.712 -121.791 1.00 88.06 775 LEU A N 1
ATOM 6226 C CA . LEU A 1 775 ? 71.477 -5.120 -121.780 1.00 88.06 775 LEU A CA 1
ATOM 6227 C C . LEU A 1 775 ? 71.753 -6.197 -122.833 1.00 88.06 775 LEU A C 1
ATOM 6229 O O . LEU A 1 775 ? 72.813 -6.177 -123.456 1.00 88.06 775 LEU A O 1
ATOM 6233 N N . TRP A 1 776 ? 70.815 -7.116 -123.059 1.00 89.00 776 TRP A N 1
ATOM 6234 C CA . TRP A 1 776 ? 70.905 -8.121 -124.112 1.00 89.00 776 TRP A CA 1
ATOM 6235 C C . TRP A 1 776 ? 70.834 -7.481 -125.504 1.00 89.00 776 TRP A C 1
ATOM 6237 O O . TRP A 1 776 ? 71.714 -7.741 -126.321 1.00 89.00 776 TRP A O 1
ATOM 6247 N N . GLU A 1 777 ? 69.882 -6.572 -125.741 1.00 88.75 777 GLU A N 1
ATOM 6248 C CA . GLU A 1 777 ? 69.789 -5.768 -126.971 1.00 88.75 777 GLU A CA 1
ATOM 6249 C C . GLU A 1 777 ? 71.075 -4.970 -127.224 1.00 88.75 777 GLU A C 1
ATOM 6251 O O . GLU A 1 777 ? 71.604 -4.975 -128.335 1.00 88.75 777 GLU A O 1
ATOM 6256 N N . ARG A 1 778 ? 71.634 -4.336 -126.184 1.00 87.62 778 ARG A N 1
ATOM 6257 C CA . ARG A 1 778 ? 72.913 -3.623 -126.281 1.00 87.62 778 ARG A CA 1
ATOM 6258 C C . ARG A 1 778 ? 74.073 -4.557 -126.619 1.00 87.62 778 ARG A C 1
ATOM 6260 O O . ARG A 1 778 ? 74.863 -4.230 -127.495 1.00 87.62 778 ARG A O 1
ATOM 6267 N N . ASN A 1 779 ? 74.185 -5.703 -125.950 1.00 87.12 779 ASN A N 1
ATOM 6268 C CA . ASN A 1 779 ? 75.241 -6.681 -126.221 1.00 87.12 779 ASN A CA 1
ATOM 6269 C C . ASN A 1 779 ? 75.127 -7.265 -127.639 1.00 87.12 779 ASN A C 1
ATOM 6271 O O . ASN A 1 779 ? 76.148 -7.521 -128.278 1.00 87.12 779 ASN A O 1
ATOM 6275 N N . LEU A 1 780 ? 73.900 -7.449 -128.140 1.00 90.12 780 LEU A N 1
ATOM 6276 C CA . LEU A 1 780 ? 73.635 -7.852 -129.517 1.00 90.12 780 LEU A CA 1
ATOM 6277 C C . LEU A 1 780 ? 74.095 -6.762 -130.494 1.00 90.12 780 LEU A C 1
ATOM 6279 O O . LEU A 1 780 ? 74.887 -7.058 -131.384 1.00 90.12 780 LEU A O 1
ATOM 6283 N N . ALA A 1 781 ? 73.708 -5.503 -130.273 1.00 83.56 781 ALA A N 1
ATOM 6284 C CA . ALA A 1 781 ? 74.139 -4.367 -131.089 1.00 83.56 781 ALA A CA 1
ATOM 6285 C C . ALA A 1 781 ? 75.667 -4.155 -131.060 1.00 83.56 781 ALA A C 1
ATOM 6287 O O . ALA A 1 781 ? 76.275 -3.931 -132.104 1.00 83.56 781 ALA A O 1
ATOM 6288 N N . ASP A 1 782 ? 76.317 -4.295 -129.899 1.00 84.88 782 ASP A N 1
ATOM 6289 C CA . ASP A 1 782 ? 77.781 -4.251 -129.765 1.00 84.88 782 ASP A CA 1
ATOM 6290 C C . ASP A 1 782 ? 78.452 -5.435 -130.501 1.00 84.88 782 ASP A C 1
ATOM 6292 O O . ASP A 1 782 ? 79.563 -5.299 -131.021 1.00 84.88 782 ASP A O 1
ATOM 6296 N N . SER A 1 783 ? 77.793 -6.599 -130.589 1.00 84.56 783 SER A N 1
ATOM 6297 C CA . SER A 1 783 ? 78.271 -7.757 -131.360 1.00 84.56 783 SER A CA 1
ATOM 6298 C C . SER A 1 783 ? 78.090 -7.574 -132.871 1.00 84.56 783 SER A C 1
ATOM 6300 O O . SER A 1 783 ? 79.021 -7.845 -133.629 1.00 84.56 783 SER A O 1
ATOM 6302 N N . GLU A 1 784 ? 76.947 -7.049 -133.317 1.00 87.81 784 GLU A N 1
ATOM 6303 C CA . GLU A 1 784 ? 76.701 -6.677 -134.715 1.00 87.81 784 GLU A CA 1
ATOM 6304 C C . GLU A 1 784 ? 77.662 -5.575 -135.175 1.00 87.81 784 GLU A C 1
ATOM 6306 O O . GLU A 1 784 ? 78.227 -5.656 -136.268 1.00 87.81 784 GLU A O 1
ATOM 6311 N N . TRP A 1 785 ? 77.917 -4.579 -134.320 1.00 85.25 785 TRP A N 1
ATOM 6312 C CA . TRP A 1 785 ? 78.892 -3.523 -134.577 1.00 85.25 785 TRP A CA 1
ATOM 6313 C C . TRP A 1 785 ? 80.309 -4.087 -134.715 1.00 85.25 785 TRP A C 1
ATOM 6315 O O . TRP A 1 785 ? 80.999 -3.744 -135.674 1.00 85.25 785 TRP A O 1
ATOM 6325 N N . LYS A 1 786 ? 80.723 -5.013 -133.835 1.00 84.62 786 LYS A N 1
ATOM 6326 C CA . LYS A 1 786 ? 82.005 -5.729 -133.967 1.00 84.62 786 LYS A CA 1
ATOM 6327 C C . LYS A 1 786 ? 82.095 -6.523 -135.269 1.00 84.62 786 LYS A C 1
ATOM 6329 O O . LYS A 1 786 ? 83.073 -6.351 -135.985 1.00 84.62 786 LYS A O 1
ATOM 6334 N N . GLN A 1 787 ? 81.074 -7.305 -135.632 1.00 82.56 787 GLN A N 1
ATOM 6335 C CA . GLN A 1 787 ? 81.062 -8.032 -136.910 1.00 82.56 787 GLN A CA 1
ATOM 6336 C C . GLN A 1 787 ? 81.112 -7.089 -138.121 1.00 82.56 787 GLN A C 1
ATOM 6338 O O . GLN A 1 787 ? 81.744 -7.399 -139.130 1.00 82.56 787 GLN A O 1
ATOM 6343 N N . SER A 1 788 ? 80.435 -5.941 -138.051 1.00 79.75 788 SER A N 1
ATOM 6344 C CA . SER A 1 788 ? 80.473 -4.919 -139.101 1.00 79.75 788 SER A CA 1
ATOM 6345 C C . SER A 1 788 ? 81.860 -4.277 -139.204 1.00 79.75 788 SER A C 1
ATOM 6347 O O . SER A 1 788 ? 82.378 -4.101 -140.306 1.00 79.75 788 SER A O 1
ATOM 6349 N N . TYR A 1 789 ? 82.505 -4.006 -138.066 1.00 83.69 789 TYR A N 1
ATOM 6350 C CA . TYR A 1 789 ? 83.871 -3.492 -137.994 1.00 83.69 789 TYR A CA 1
ATOM 6351 C C . TYR A 1 789 ? 84.898 -4.506 -138.523 1.00 83.69 789 TYR A C 1
ATOM 6353 O O . TYR A 1 789 ? 85.752 -4.137 -139.325 1.00 83.69 789 TYR A O 1
ATOM 6361 N N . GLU A 1 790 ? 84.779 -5.787 -138.161 1.00 81.19 790 GLU A N 1
ATOM 6362 C CA . GLU A 1 790 ? 85.610 -6.881 -138.686 1.00 81.19 790 GLU A CA 1
ATOM 6363 C C . GLU A 1 790 ? 85.447 -7.027 -140.203 1.00 81.19 790 GLU A C 1
ATOM 6365 O O . GLU A 1 790 ? 86.444 -6.968 -140.919 1.00 81.19 790 GLU A O 1
ATOM 6370 N N . LYS A 1 791 ? 84.211 -7.078 -140.724 1.00 80.81 791 LYS A N 1
ATOM 6371 C CA . LYS A 1 791 ? 83.946 -7.071 -142.178 1.00 80.81 791 LYS A CA 1
ATOM 6372 C C . LYS A 1 791 ? 84.528 -5.838 -142.867 1.00 80.81 791 LYS A C 1
ATOM 6374 O O . LYS A 1 791 ? 85.055 -5.933 -143.973 1.00 80.81 791 LYS A O 1
ATOM 6379 N N . GLN A 1 792 ? 84.451 -4.666 -142.235 1.00 78.94 792 GLN A N 1
ATOM 6380 C CA . GLN A 1 792 ? 85.039 -3.446 -142.783 1.00 78.94 792 GLN A CA 1
ATOM 6381 C C . GLN A 1 792 ? 86.577 -3.483 -142.736 1.00 78.94 792 GLN A C 1
ATOM 6383 O O . GLN A 1 792 ? 87.217 -2.919 -143.621 1.00 78.94 792 GLN A O 1
ATOM 6388 N N . SER A 1 793 ? 87.177 -4.168 -141.759 1.00 78.88 793 SER A N 1
ATOM 6389 C CA . SER A 1 793 ? 88.617 -4.432 -141.701 1.00 78.88 793 SER A CA 1
ATOM 6390 C C . SER A 1 793 ? 89.054 -5.430 -142.776 1.00 78.88 793 SER A C 1
ATOM 6392 O O . SER A 1 793 ? 90.020 -5.157 -143.480 1.00 78.88 793 SER A O 1
ATOM 6394 N N . GLU A 1 794 ? 88.317 -6.527 -142.986 1.00 77.81 794 GLU A N 1
ATOM 6395 C CA . GLU A 1 794 ? 88.561 -7.467 -144.092 1.00 77.81 794 GLU A CA 1
ATOM 6396 C C . GLU A 1 794 ? 88.472 -6.771 -145.456 1.00 77.81 794 GLU A C 1
ATOM 6398 O O . GLU A 1 794 ? 89.316 -6.990 -146.323 1.00 77.81 794 GLU A O 1
ATOM 6403 N N . LEU A 1 795 ? 87.480 -5.893 -145.650 1.00 78.88 795 LEU A N 1
ATOM 6404 C CA . LEU A 1 795 ? 87.354 -5.090 -146.869 1.00 78.88 795 LEU A CA 1
ATOM 6405 C C . LEU A 1 795 ? 88.524 -4.113 -147.049 1.00 78.88 795 LEU A C 1
ATOM 6407 O O . LEU A 1 795 ? 88.967 -3.927 -148.180 1.00 78.88 795 LEU A O 1
ATOM 6411 N N . ARG A 1 796 ? 89.056 -3.523 -145.968 1.00 77.81 796 ARG A N 1
ATOM 6412 C CA . ARG A 1 796 ? 90.273 -2.693 -146.027 1.00 77.81 796 ARG A CA 1
ATOM 6413 C C . ARG A 1 796 ? 91.500 -3.527 -146.391 1.00 77.81 796 ARG A C 1
ATOM 6415 O O . ARG A 1 796 ? 92.218 -3.120 -147.293 1.00 77.81 796 ARG A O 1
ATOM 6422 N N . SER A 1 797 ? 91.696 -4.701 -145.787 1.00 76.19 797 SER A N 1
ATOM 6423 C CA . SER A 1 797 ? 92.809 -5.594 -146.143 1.00 76.19 797 SER A CA 1
ATOM 6424 C C . SER A 1 797 ? 92.714 -6.094 -147.587 1.00 76.19 797 SER A C 1
ATOM 6426 O O . SER A 1 797 ? 93.717 -6.080 -148.289 1.00 76.19 797 SER A O 1
ATOM 6428 N N . ARG A 1 798 ? 91.518 -6.441 -148.084 1.00 77.00 798 ARG A N 1
ATOM 6429 C CA . ARG A 1 798 ? 91.318 -6.776 -149.509 1.00 77.00 798 ARG A CA 1
ATOM 6430 C C . ARG A 1 798 ? 91.584 -5.590 -150.434 1.00 77.00 798 ARG A C 1
ATOM 6432 O O . ARG A 1 798 ? 92.126 -5.780 -151.516 1.00 77.00 798 ARG A O 1
ATOM 6439 N N . LEU A 1 799 ? 91.210 -4.375 -150.029 1.00 77.44 799 LEU A N 1
ATOM 6440 C CA . LEU A 1 799 ? 91.524 -3.166 -150.789 1.00 77.44 799 LEU A CA 1
ATOM 6441 C C . LEU A 1 799 ? 93.033 -2.881 -150.783 1.00 77.44 799 LEU A C 1
ATOM 6443 O O . LEU A 1 799 ? 93.562 -2.465 -151.806 1.00 77.44 799 LEU A O 1
ATOM 6447 N N . GLU A 1 800 ? 93.736 -3.140 -149.679 1.00 77.38 800 GLU A N 1
ATOM 6448 C CA . GLU A 1 800 ? 95.200 -3.071 -149.624 1.00 77.38 800 GLU A CA 1
ATOM 6449 C C . GLU A 1 800 ? 95.867 -4.149 -150.491 1.00 77.38 800 GLU A C 1
ATOM 6451 O O . GLU A 1 800 ? 96.809 -3.816 -151.202 1.00 77.38 800 GLU A O 1
ATOM 6456 N N . GLU A 1 801 ? 95.349 -5.382 -150.538 1.00 75.50 801 GLU A N 1
ATOM 6457 C CA . GLU A 1 801 ? 95.808 -6.427 -151.472 1.00 75.50 801 GLU A CA 1
ATOM 6458 C C . GLU A 1 801 ? 95.558 -6.068 -152.949 1.00 75.50 801 GLU A C 1
ATOM 6460 O O . GLU A 1 801 ? 96.377 -6.371 -153.816 1.00 75.50 801 GLU A O 1
ATOM 6465 N N . GLU A 1 802 ? 94.442 -5.411 -153.273 1.00 73.00 802 GLU A N 1
ATOM 6466 C CA . GLU A 1 802 ? 94.200 -4.885 -154.624 1.00 73.00 802 GLU A CA 1
ATOM 6467 C C . GLU A 1 802 ? 95.110 -3.682 -154.936 1.00 73.00 802 GLU A C 1
ATOM 6469 O O . GLU A 1 802 ? 95.612 -3.554 -156.054 1.00 73.00 802 GLU A O 1
ATOM 6474 N N . MET A 1 803 ? 95.396 -2.827 -153.947 1.00 71.62 803 MET A N 1
ATOM 6475 C CA . MET A 1 803 ? 96.324 -1.690 -154.060 1.00 71.62 803 MET A CA 1
ATOM 6476 C C . MET A 1 803 ? 97.793 -2.125 -154.196 1.00 71.62 803 MET A C 1
ATOM 6478 O O . MET A 1 803 ? 98.574 -1.442 -154.861 1.00 71.62 803 MET A O 1
ATOM 6482 N N . THR A 1 804 ? 98.204 -3.249 -153.601 1.00 69.31 804 THR A N 1
ATOM 6483 C CA . THR A 1 804 ? 99.537 -3.826 -153.838 1.00 69.31 804 THR A CA 1
ATOM 6484 C C . THR A 1 804 ? 99.615 -4.489 -155.210 1.00 69.31 804 THR A C 1
ATOM 6486 O O . THR A 1 804 ? 100.541 -4.172 -155.953 1.00 69.31 804 THR A O 1
ATOM 6489 N N . LYS A 1 805 ? 98.616 -5.286 -155.620 1.00 66.69 805 LYS A N 1
ATOM 6490 C CA . LYS A 1 805 ? 98.549 -5.847 -156.987 1.00 66.69 805 LYS A CA 1
ATOM 6491 C C . LYS A 1 805 ? 98.581 -4.768 -158.070 1.00 66.69 805 LYS A C 1
ATOM 6493 O O . LYS A 1 805 ? 99.282 -4.915 -159.066 1.00 66.69 805 LYS A O 1
ATOM 6498 N N . THR A 1 806 ? 97.845 -3.670 -157.895 1.00 60.97 806 THR A N 1
ATOM 6499 C CA . THR A 1 806 ? 97.855 -2.561 -158.866 1.00 60.97 806 THR A CA 1
ATOM 6500 C C . THR A 1 806 ? 99.200 -1.840 -158.911 1.00 60.97 806 THR A C 1
ATOM 6502 O O . THR A 1 806 ? 99.665 -1.538 -160.005 1.00 60.97 806 THR A O 1
ATOM 6505 N N . ARG A 1 807 ? 99.905 -1.680 -157.781 1.00 61.09 807 ARG A N 1
ATOM 6506 C CA . ARG A 1 807 ? 101.302 -1.196 -157.772 1.00 61.09 807 ARG A CA 1
ATOM 6507 C C . ARG A 1 807 ? 102.293 -2.168 -158.429 1.00 61.09 807 ARG A C 1
ATOM 6509 O O . ARG A 1 807 ? 103.249 -1.720 -159.062 1.00 61.09 807 ARG A O 1
ATOM 6516 N N . GLU A 1 808 ? 102.082 -3.477 -158.321 1.00 60.59 808 GLU A N 1
ATOM 6517 C CA . GLU A 1 808 ? 102.885 -4.495 -159.026 1.00 60.59 808 GLU A CA 1
ATOM 6518 C C . GLU A 1 808 ? 102.632 -4.482 -160.549 1.00 60.59 808 GLU A C 1
ATOM 6520 O O . GLU A 1 808 ? 103.545 -4.717 -161.346 1.00 60.59 808 GLU A O 1
ATOM 6525 N N . ILE A 1 809 ? 101.418 -4.119 -160.976 1.00 60.78 809 ILE A N 1
ATOM 6526 C CA . ILE A 1 809 ? 101.071 -3.923 -162.391 1.00 60.78 809 ILE A CA 1
ATOM 6527 C C . ILE A 1 809 ? 101.635 -2.593 -162.927 1.00 60.78 809 ILE A C 1
ATOM 6529 O O . ILE A 1 809 ? 102.257 -2.587 -163.988 1.00 60.78 809 ILE A O 1
ATOM 6533 N N . GLU A 1 810 ? 101.504 -1.481 -162.195 1.00 58.50 810 GLU A N 1
ATOM 6534 C CA . GLU A 1 810 ? 102.047 -0.170 -162.603 1.00 58.50 810 GLU A CA 1
ATOM 6535 C C . GLU A 1 810 ? 103.582 -0.133 -162.646 1.00 58.50 810 GLU A C 1
ATOM 6537 O O . GLU A 1 810 ? 104.154 0.606 -163.439 1.00 58.50 810 GLU A O 1
ATOM 6542 N N . THR A 1 811 ? 104.277 -0.966 -161.865 1.00 57.50 811 THR A N 1
ATOM 6543 C CA . THR A 1 811 ? 105.744 -1.106 -161.964 1.00 57.50 811 THR A CA 1
ATOM 6544 C C . THR A 1 811 ? 106.206 -2.001 -163.124 1.00 57.50 811 THR A C 1
ATOM 6546 O O . THR A 1 811 ? 107.404 -2.070 -163.402 1.00 57.50 811 THR A O 1
ATOM 6549 N N . SER A 1 812 ? 105.277 -2.640 -163.848 1.00 51.94 812 SER A N 1
ATOM 6550 C CA . SER A 1 812 ? 105.561 -3.536 -164.983 1.00 51.94 812 SER A CA 1
ATOM 6551 C C . SER A 1 812 ? 105.438 -2.874 -166.373 1.00 51.94 812 SER A C 1
ATOM 6553 O O . SER A 1 812 ? 105.821 -3.478 -167.383 1.00 51.94 812 SER A O 1
ATOM 6555 N N . HIS A 1 813 ? 104.977 -1.620 -166.448 1.00 48.34 813 HIS A N 1
ATOM 6556 C CA . HIS A 1 813 ? 105.025 -0.763 -167.644 1.00 48.34 813 HIS A CA 1
ATOM 6557 C C . HIS A 1 813 ? 105.761 0.544 -167.291 1.00 48.34 813 HIS A C 1
ATOM 6559 O O . HIS A 1 813 ? 105.392 1.211 -166.334 1.00 48.34 813 HIS A O 1
ATOM 6565 N N . LYS A 1 814 ? 106.927 0.874 -167.868 1.00 44.34 814 LYS A N 1
ATOM 6566 C CA . LYS A 1 814 ? 107.199 1.220 -169.283 1.00 44.34 814 LYS A CA 1
ATOM 6567 C C . LYS A 1 814 ? 106.317 2.338 -169.824 1.00 44.34 814 LYS A C 1
ATOM 6569 O O . LYS A 1 814 ? 105.144 2.039 -170.119 1.00 44.34 814 LYS A O 1
#

Solvent-accessible surface area (backbone atoms only — not comparable to full-atom values): 48181 Å² total; per-residue (Å²): 122,70,60,70,56,51,52,57,53,51,54,49,50,53,55,50,53,49,52,54,50,53,51,51,48,52,54,48,53,53,53,52,50,58,46,51,54,55,48,53,59,49,51,52,51,54,53,54,62,54,52,70,75,68,60,79,51,76,64,53,58,50,47,55,50,49,49,52,49,52,52,50,51,48,54,51,49,55,50,48,54,54,47,52,54,50,50,54,51,46,51,55,52,50,54,54,48,51,52,48,52,51,50,51,51,52,51,52,51,48,50,51,52,53,49,53,51,50,51,50,51,53,48,53,51,51,54,50,51,52,47,51,52,51,50,49,57,49,51,52,50,53,50,53,48,54,51,51,52,50,54,51,50,51,54,48,52,55,52,50,50,54,52,51,53,51,51,50,55,50,47,54,56,50,52,62,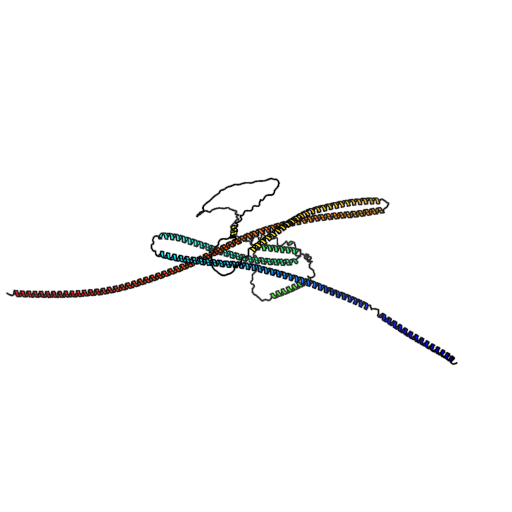49,51,61,66,52,73,72,63,78,88,86,91,90,78,59,69,66,57,51,49,53,51,48,53,52,48,51,51,52,49,52,51,49,50,50,50,51,54,51,49,54,51,53,51,51,51,50,53,51,51,49,51,47,55,51,51,54,49,53,51,49,54,52,50,56,46,53,50,50,53,49,50,55,50,51,52,55,49,48,54,54,49,50,54,48,48,54,52,51,58,68,50,39,83,80,41,52,79,68,63,27,55,53,52,49,54,37,51,52,47,49,50,52,53,50,50,54,55,53,49,65,71,68,52,88,86,65,74,87,77,57,83,79,69,70,84,70,71,69,71,67,73,83,63,91,81,60,78,89,81,62,82,74,63,75,73,81,69,86,83,67,82,87,83,62,58,72,60,51,51,53,52,53,50,50,50,48,53,51,48,49,53,49,51,48,52,52,53,58,65,68,72,62,94,83,84,92,83,86,82,82,88,80,77,90,83,85,73,87,80,83,80,85,78,93,81,90,80,90,87,87,89,80,88,81,80,91,77,90,80,79,93,80,81,91,81,92,87,87,86,86,86,87,88,82,88,90,83,83,90,81,90,88,83,88,79,91,81,85,90,81,90,82,91,81,85,89,82,90,84,86,88,88,78,99,81,77,84,87,84,82,94,71,84,83,75,74,79,75,59,67,68,58,56,29,60,77,69,72,60,73,88,81,81,84,87,85,88,84,90,84,90,85,89,88,84,90,87,83,87,80,84,79,80,82,63,70,65,59,58,54,50,50,49,52,54,49,52,53,50,50,56,48,51,56,51,50,52,53,50,52,57,53,49,51,57,50,51,51,55,49,53,53,53,51,53,57,50,54,61,52,53,58,52,53,58,54,53,53,55,52,54,51,55,54,50,50,50,54,49,38,55,50,49,52,54,50,47,55,49,52,50,52,52,46,54,50,50,53,57,56,50,81,73,50,100,67,78,64,66,73,54,49,52,54,50,50,52,55,50,52,54,46,54,54,49,50,51,51,44,51,51,46,50,53,50,52,53,50,51,54,51,52,52,51,52,52,52,51,52,51,51,50,52,52,50,54,46,53,53,54,50,52,53,52,50,53,51,52,51,53,52,49,54,51,50,55,52,51,51,53,53,50,53,52,49,53,52,47,54,52,48,53,53,52,47,52,58,48,49,56,52,49,53,52,52,51,54,54,48,54,55,50,52,52,53,49,52,51,49,53,51,50,51,50,51,48,52,51,49,54,53,50,53,53,51,50,49,54,50,51,54,47,53,51,51,55,48,51,51,48,49,56,48,52,53,52,52,50,53,52,49,51,48,52,52,49,53,49,53,53,49,54,50,48,58,48,48,52,54,51,50,50,52,50,52,52,53,50,48,54,47,52,48,52,56,47,53,50,48,54,51,49,51,53,52,47,53,52,48,53,52,50,49,55,51,52,50,52,50,50,58,52,57,74,72,54,135

Organism: Rhodnius prolixus (NCBI:txid13249)

pLDDT: mean 71.55, std 22.27, range [23.75, 96.75]

Foldseek 3Di:
DPVVVVVVVVVVVVVVVVVVVVVVVVVVVVVVVVVVVVVVVVVVVVVVVVVVVPDDDPVNVVVVVVVVVVVVVVVVVVVVVVVVVVVVVVVVVVVVVVVVVVVVVVVVVVVVVVVVVVVVVVVVVVVVVVVVVVVVVVVVVVVVVVVVVVVVVVVVVVVVVVVVVVVVVVVVVVVVVVVVVVVDDDDDDDCPVVVVVVVVVVVVVVVVVVVVVVVVVVVVVVVVVVVVVVVVVVVVVVVVVVVLVVVVVVLVVVLVVLVVVLVVLVVCLVVDAPVVSVQSVQLSVLVVVVSVVVVVVSVDPPDDPPCPPPPPRDPSHDPPPPDDPPDPPRPPRPPPDPPPCPVVVVVVVVVVVVVVVVVVVVVVVVVPDDDDDDDDDDDDDPPDPDDDDDDDDDDDDDDDDDDDDDDDDDDDDDDDDDDDDDDDDDDDDDDDDDDDDDDDDDDDDDDDDDDDDDDDDDDDCPDDPDPVVVCVVVVNDDDDDDDDDDDDDDDDDDDDDDDDDDPVVVVVVVVVVVVVVVVVVVVVVVVVVVVVVVVVVVVVVVVVVVVVVVVVVVVLVVVLVVLVVVLVVLVVVLVVLVVVLVVLVVVVVVDDDDDPVSVVVSVVSVVVNVVSVVVSVVSVVVSVVSVVVVVVVVVVVVVVVVVVVVVVVVVVVVVVVVVVVVVVVVVVVVVVVVVVVVVVVVVVVVVVVVVVVVVVVVVVVVVVVVVVVVVVVVVVVVVVVVVVVVVVVVVVVVVVVVVVVVVVVVVVVVVVVVVVVVVVVVVVVVVVVVVVVVVVVVVVVVVVVVVVVVVVVVVVVVVVVVVVVVVVVVVVDD

Radius of gyration: 81.17 Å; Cα contacts (8 Å, |Δi|>4): 49; chains: 1; bounding box: 277×109×294 Å

Mean predicted aligned error: 25.54 Å

Sequence (814 aa):
MQERVKCKELSKKLKEVGRERDMLQVVMDHQVQKLLEKVKGKELQIEEYKGDEQQPSDKEVRIEELEKQVASLKLEIDAAISSEVNVQKKMLCEELEEKKQEIEHLNEELRKRTFNLQELVNKELWDKNREIERLNKVCEKKQTEVVNLRNQLQSQEEELGLLNWKLQELGEHISANISKITERKEEPVSYREKCVAEIEENNAKINDIEYLKKKLSVELQKNEDMAKECLRWKLEAEQNDKSRKELLNACTSLMTRLEELATFLDSLLPLLGAKKRRMLQQVIDRSREASRSVSISFLDQTLPSNNLSNTSAAPILPDFSQVDFCSEDDILDVTLIPKENVDEQNVEVVQIREQLESLVEKLKEARLSPEQKKKEHKCASVWTVRSHQGNTSLELPQIRCDSVILEDITEGSLLESFESDKEDTYQNLTYAEKKSITVAESQTGGEQFQEKSNLGSESEGWSEPDRNVSMARIGLREEMSAVMPSSDESSDSMPKPCHPPSSRKRHEEVRRLHMKVKHLEKLNRSLLTELRVREKIVDAVHAAHSSEIHVNGLVTKTLLEEIKKQREKLLSSLSHNEFIRNQLEGALTSSIGEMEGKKNLISQLKEMSLELERSCSLCLDLERRCISLESERTTLKKILEGLRTEADTARASLKEKENEMLEAQCSLLDLRNKNLVLESSASAAESRAEEANARVLLLEGRIAEIDSSLKNAQNSWSQAAASWEQEKQVLKDAHFREVSDLRANASKMKSEFEKSNHDLRLSSERVHKKLEETLWERNLADSEWKQSYEKQSELRSRLEEEMTKTREIETSHK

Secondary structure (DSSP, 8-state):
-THHHHHHHHHHHHHHHHHHHHHHHHHHHHHHHHHHHHHHHHHHHHHHHHHHTS---HHHHHHHHHHHHHHHHHHHHHHHHHHHHHHHHHHHHHHHHHHHHHHHHHHHHHHHHHHHHHHHHHHHHHHHHHHHHHHHHHHHHHHHHHHHHHHHHHHHHHHHHHHHHHHHHHHHHHHHHHHHHHT-----SS-HHHHHHHHHHHHHHHHHHHHHHHHHHHHHHHHHHHHHHHHHHHHHHHHHHHHHHHHHHHHHHHHHHHHHHHHHHHHHGGGS-HHHHHHHHHHHHHHHHHHHHHHHHHH-TTS-GGGGG------SS--GGG--S--GGGGGS---S-TTSHHHHHHHHHHHHHHHHHHHHHHHHHTTS---------------------------------------------------------------------------------------------PPPPHHHHHHHTT---------------------PPPPP-HHHHHHHHHHHHHHHHHHHHHHHHHHHHHHHHHHHHHHHHHHHHHHHHHHHHHHHHHHHHHHHHHHHHHHHHHHHHHHHHHHHHHHTT--S--HHHHHHHHHHHHHHHHHHHHHHHHHHHHHHHHHHHHHHHHHHHHHHHHHHHHHHHHHHHHHHHHHHHHHHHHHHHHHHHHHHHHHHHHHHHHHHHHHHHHHHHHHHHHHHHHHHHHHHHHHHHHHHHHHHHHHHHHHHHHHHHHHHHHHHHHHHHHHHHHHHHHHHHHHHHHHHHHHHHHHHHHHHHHHHHHHHHHHHHHHHHHHHHHHHHHHHHTT--